Protein AF-A0A8S9Z2E7-F1 (afdb_monomer)

Solvent-accessible surface area (backbone atoms only — not comparable to full-atom values): 45117 Å² total; per-residue (Å²): 118,82,80,65,37,36,34,34,33,36,78,75,43,71,51,60,73,89,58,86,46,42,61,62,36,59,94,83,61,46,84,47,73,77,74,29,52,46,60,40,33,37,34,27,34,61,45,60,46,61,78,75,66,65,77,80,92,87,77,80,98,80,74,84,76,61,49,61,41,34,36,43,35,32,54,26,62,66,43,86,55,47,88,58,34,33,38,43,63,82,49,66,76,87,46,71,71,71,48,76,47,59,59,25,37,30,59,36,46,37,67,44,70,76,45,84,77,75,52,55,101,67,48,56,44,74,76,45,47,37,38,36,37,63,38,54,89,43,35,69,83,46,40,69,49,55,38,24,37,33,42,32,66,43,84,44,84,47,69,46,91,76,84,85,65,103,65,84,45,52,64,51,43,68,44,94,87,48,58,59,56,66,46,72,48,75,76,42,34,45,57,32,84,84,20,65,95,82,15,60,42,44,15,30,45,37,42,44,67,46,63,71,47,91,64,100,58,63,70,50,51,46,46,44,80,40,89,74,37,69,38,36,39,31,41,26,41,31,20,74,33,35,46,23,33,68,21,31,40,43,33,38,43,40,65,37,44,49,74,49,80,43,90,94,47,60,64,51,78,46,82,37,78,93,77,47,25,38,36,35,44,26,55,63,42,77,57,32,50,62,46,60,95,57,50,53,71,45,58,34,45,34,33,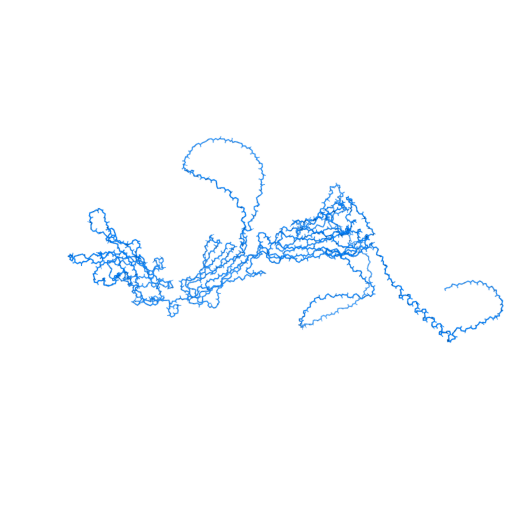47,77,38,60,56,48,91,71,69,59,78,76,82,88,71,81,85,78,85,76,83,86,81,92,79,86,87,86,89,85,88,86,89,90,87,87,82,89,82,83,91,79,90,78,82,85,82,74,85,75,81,76,77,79,80,74,77,80,78,67,58,57,52,67,37,39,37,33,58,44,52,62,39,55,62,76,47,80,71,46,15,48,31,70,49,66,35,36,51,44,35,39,65,38,68,45,68,46,74,72,52,73,90,51,74,47,76,40,79,57,69,77,72,67,92,81,61,70,60,37,77,41,45,63,72,71,48,22,61,77,44,70,50,33,40,34,45,33,24,78,23,60,11,57,48,43,65,38,45,38,38,34,38,37,41,28,26,24,77,86,66,47,51,45,36,44,31,52,54,51,38,36,36,64,51,92,82,78,53,81,62,50,74,43,75,40,62,48,46,32,28,34,85,88,68,47,78,45,40,50,51,48,67,52,66,80,56,46,30,70,50,52,56,44,32,38,50,83,70,80,85,85,73,79,78,91,66,95,72,92,72,87,87,73,92,74,74,73,65,63,72,68,62,65,78,74,75,84,84,82,88,87,86,85,87,87,86,89,86,82,91,84,80,90,82,87,83,87,88,84,89,82,92,73,94,70,83,85,73,80,80,76,81,79,76,93,68,95,81,74,81,75,77,76,72,41,63,46,35,62,92,41,74,30,92,97,54,49,47,39,45,58,45,59,34,40,29,38,35,53,66,46,46,54,74,35,51,36,34,39,48,44,53,33,25,37,34,42,48,48,35,56,76,70,62,56,37,50,38,30,50,33,35,40,37,41,41,46,60,50,69,53,42,93,88,38,64,49,51,78,84,46,75,43,77,65,42,74,50,64,47,37,39,38,40,68,38,51,84,67,83,83,74,73,81,69,75,58,61,64,58,51,50,49,52,52,54,50,50,53,52,50,51,53,50,51,52,49,42,52,75,70,54,72,76,76,76,88,88,85,86,87,80,89,82,90,82,83,90,76,86,87,89,79,92,132

InterPro domains:
  IPR018184 Integrin alpha chain, C-terminal cytoplasmic region, conserved site [PS00242] (723-730)
  IPR032695 Integrin domain superfamily [SSF69179] (198-302)
  IPR032695 Integrin domain superfamily [SSF69179] (426-704)
  IPR048285 Integrin alpha, second immunoglobulin-like domain [PF20805] (195-290)
  IPR048286 Integrin alpha, third immunoglobulin-like domain [PF20806] (428-664)

Organism: NCBI:txid59628

Mean predicted aligned error: 19.11 Å

Radius of gyration: 54.78 Å; Cα contacts (8 Å, |Δi|>4): 1369; chains: 1; bounding box: 90×91×215 Å

Sequence (749 aa):
MRARNTLWFDSPEWDLPTTRTLPWSGPDETPCGSECRFHVRLSVAVHGNRALLQQHHHRQPQHAQSFKLHVIIDLDASMENLVFKRLSGRELTNISHPGLPVNGIMHTVVPVTLTPNELGDTNRLTLLSLALEPQSARVRSFLWKPIVINASLLPVSDTMPNLSGSRSVASWMLHPFLGKRYFLSRPLQFANPACGPDNICRADLRVRMMDISDGPTDNQVVYFRERITQRNLTVGIGNLGENAYAAQLRMTIPHHFSFTLPDDLSCQSRLLPTIQATQILCDLGDPLGHTGSDLRPFVFHLNTAGAFRELDVPLHDQPESAESGNFSNPQITDGVPQSVVLKRFEREPFGLQTQAGQTSVHRDSVIITAEVISGNEDEDLRDNVASITYNLQLTAKIELSSSSLDRTTIDSRNFTVQLYEMQRVHPETLGPEIKHIYLISNNGPSPIEDLWVNISMPMQTEDGEHLVYFLDRVRHQVEDGAQPLMVNKAPEVISAEGHVRGVCLTPEWALNPLRLNAVQRGHLDFSPDTSRRVDGTEDDKNWQKRVKRLTRSVTSRSRVKIANGAHSDPESENGSSKRTAAVRAARSILPGIRKRQQEIVKCGQEFANLGMPICATVKCRIDLLSRGDAVRIVLRGYVWADTFFRHKISDLAIVSEAKSELPTTAFGIPVHGNRTIQPLAISQNFVFHGIQIPLFREIPLWPIILGGVLGAVLLTLIIIGMWRCGFFRRRRWYDNAAPNTVSMIPTDL

Foldseek 3Di:
DQQQFAKAWADKDKDWDPAQAQEACPPVNNPPPCRRKTKIWIKIAMDHDCCLQPDDDDDDPDDQDKDKWKKKKQFFPLDPDLQLRFKFWDDWDQFDDWDGADSRITIGIHTDGRDPVVCPPPNMDIPTMTIMGTDNVNCVVPQQFWGKMKMFIDADQDFDPDDDDDDTGRPHHYDPPDYDGMDIDDTHGHQQPQCPDSSHFAKAKFKDKDWPDDDPDDLQADAAQFPDQKIKIKIFIFIQTAWFAQKKKKKKAALLKDKDFDPVWDKDWDADVVRRIIIIITGPDGTRGGPPPGTDITIMIIGNNSNPVVLPPPDDPDDPDDDDDDDDDDDDDDDDDDDDDDDDDDDDDDDDDPPDDPLPPRDQKDKMKMFMDGSHHYPDRPSRIYMRMHGYAYAWDKAKDWPDDQDADEAADQDADDDAAQAADAQVNQADKDKTKIKIATQDRFKFFFWKKKKKFQAAFPVGHGFWAAEQWEWEDDPPPDDTDTDGQDKFKAFPVRDTQWDKDWDPCRYPVSSYHHYHPDDDPPPPPDDDDDDDDDDPPPPVVVVVPPPDDDDDDDDDDDDDDDDDDDDDDDDDDDDDPDDPDPPDPDPDDPPDPAFEADAPDAGPPRGHGDIIIMMMTRGMHGHRTMIMIMHMIRGRVNSCLVVLHFKYKTKMKMWIFGDCDGSSHGHDDHGGHDMDIDIHIYGYPSRDDPPPPVPPCVVVVVVVVVVVVVVVVVVVVCVVVPVPDDDDDDDDDDDDDDDDDDDDD

Nearest PDB structures (foldseek):
  9deq-assembly1_A  TM=4.791E-01  e=2.564E-28  Homo sapiens
  6avq-assembly1_A  TM=5.050E-01  e=2.858E-27  Homo sapiens
  3fcs-assembly2_C  TM=4.866E-01  e=3.930E-26  Homo sapiens
  7nxd-assembly1_A  TM=5.550E-01  e=3.047E-24  Homo sapiens
  4cak-assembly1_A  TM=3.152E-01  e=2.120E-23  Homo sapiens

Structure (mmCIF, N/CA/C/O backbone):
data_AF-A0A8S9Z2E7-F1
#
_entry.id   AF-A0A8S9Z2E7-F1
#
loop_
_atom_site.group_PDB
_atom_site.id
_atom_site.type_symbol
_atom_site.label_atom_id
_atom_site.label_alt_id
_atom_site.label_comp_id
_atom_site.label_asym_id
_atom_site.label_entity_id
_atom_site.label_seq_id
_atom_site.pdbx_PDB_ins_code
_atom_site.Cartn_x
_atom_site.Cartn_y
_atom_site.Cartn_z
_atom_site.occupancy
_atom_site.B_iso_or_equiv
_atom_site.auth_seq_id
_atom_site.auth_comp_id
_atom_site.auth_asym_id
_atom_site.auth_atom_id
_atom_site.pdbx_PDB_model_num
ATOM 1 N N . MET A 1 1 ? -0.616 -6.088 -73.575 1.00 41.06 1 MET A N 1
ATOM 2 C CA . MET A 1 1 ? 0.473 -5.115 -73.828 1.00 41.06 1 MET A CA 1
ATOM 3 C C . MET A 1 1 ? 1.286 -4.841 -72.562 1.00 41.06 1 MET A C 1
ATOM 5 O O . MET A 1 1 ? 2.425 -5.274 -72.525 1.00 41.06 1 MET A O 1
ATOM 9 N N . ARG A 1 2 ? 0.710 -4.263 -71.491 1.00 47.62 2 ARG A N 1
ATOM 10 C CA . ARG A 1 2 ? 1.418 -3.959 -70.219 1.00 47.62 2 ARG A CA 1
ATOM 11 C C . ARG A 1 2 ? 2.116 -5.148 -69.525 1.00 47.62 2 ARG A C 1
ATOM 13 O O . ARG A 1 2 ? 3.175 -4.955 -68.952 1.00 47.62 2 ARG A O 1
ATOM 20 N N . ALA A 1 3 ? 1.568 -6.363 -69.615 1.00 52.00 3 ALA A N 1
ATOM 21 C CA . ALA A 1 3 ? 2.151 -7.566 -69.000 1.00 52.00 3 ALA A CA 1
ATOM 22 C C . ALA A 1 3 ? 3.362 -8.159 -69.755 1.00 52.00 3 ALA A C 1
ATOM 24 O O . ALA A 1 3 ? 4.002 -9.072 -69.251 1.00 52.00 3 ALA A O 1
ATOM 25 N N . ARG A 1 4 ? 3.673 -7.697 -70.979 1.00 57.44 4 ARG A N 1
ATOM 26 C CA . ARG A 1 4 ? 4.764 -8.291 -71.777 1.00 57.44 4 ARG A CA 1
ATOM 27 C C . ARG A 1 4 ? 6.159 -7.815 -71.357 1.00 57.44 4 ARG A C 1
ATOM 29 O O . ARG A 1 4 ? 7.111 -8.547 -71.607 1.00 57.44 4 ARG A O 1
ATOM 36 N N . ASN A 1 5 ? 6.246 -6.670 -70.670 1.00 66.69 5 ASN A N 1
ATOM 37 C CA . ASN A 1 5 ? 7.500 -6.030 -70.257 1.00 66.69 5 ASN A CA 1
ATOM 38 C C . ASN A 1 5 ? 7.591 -5.861 -68.729 1.00 66.69 5 ASN A C 1
ATOM 40 O O . ASN A 1 5 ? 8.111 -4.861 -68.235 1.00 66.69 5 ASN A O 1
ATOM 44 N N . THR A 1 6 ? 7.021 -6.801 -67.969 1.00 74.56 6 THR A N 1
ATOM 45 C CA . THR A 1 6 ? 7.123 -6.809 -66.505 1.00 74.56 6 THR A CA 1
ATOM 46 C C . THR A 1 6 ? 8.361 -7.569 -66.057 1.00 74.56 6 THR A C 1
ATOM 48 O O . THR A 1 6 ? 8.523 -8.737 -66.419 1.00 74.56 6 THR A O 1
ATOM 51 N N . LEU A 1 7 ? 9.186 -6.921 -65.241 1.00 79.19 7 LEU A N 1
ATOM 52 C CA . LEU A 1 7 ? 10.336 -7.522 -64.572 1.00 79.19 7 LEU A CA 1
ATOM 53 C C . LEU A 1 7 ? 10.084 -7.582 -63.065 1.00 79.19 7 LEU A C 1
ATOM 55 O O . LEU A 1 7 ? 9.416 -6.709 -62.504 1.00 79.19 7 LEU A O 1
ATOM 59 N N . TRP A 1 8 ? 10.630 -8.593 -62.401 1.00 84.62 8 TRP A N 1
ATOM 60 C CA . TRP A 1 8 ? 10.761 -8.603 -60.948 1.00 84.62 8 TRP A CA 1
ATOM 61 C C . TRP A 1 8 ? 12.151 -9.071 -60.540 1.00 84.62 8 TRP A C 1
ATOM 63 O O . TRP A 1 8 ? 12.828 -9.781 -61.284 1.00 84.62 8 TRP A O 1
ATOM 73 N N . PHE A 1 9 ? 12.566 -8.631 -59.358 1.00 86.94 9 PHE A N 1
ATOM 74 C CA . PHE A 1 9 ? 13.891 -8.879 -58.812 1.00 86.94 9 PHE A CA 1
ATOM 75 C C . PHE A 1 9 ? 13.752 -9.585 -57.473 1.00 86.94 9 PHE A C 1
ATOM 77 O O . PHE A 1 9 ? 12.948 -9.166 -56.638 1.00 86.94 9 PHE A O 1
ATOM 84 N N . ASP A 1 10 ? 14.515 -10.641 -57.243 1.00 85.38 10 ASP A N 1
ATOM 85 C CA . ASP A 1 10 ? 14.522 -11.338 -55.961 1.00 85.38 10 ASP A CA 1
ATOM 86 C C . ASP A 1 10 ? 15.918 -11.873 -55.617 1.00 85.38 10 ASP A C 1
ATOM 88 O O . ASP A 1 10 ? 16.915 -11.474 -56.221 1.00 85.38 10 ASP A O 1
ATOM 92 N N . SER A 1 11 ? 15.993 -12.702 -54.572 1.00 87.12 11 SER A N 1
ATOM 93 C CA . SER A 1 11 ? 17.224 -13.386 -54.160 1.00 87.12 11 SER A CA 1
ATOM 94 C C . SER A 1 11 ? 18.446 -12.454 -54.040 1.00 87.12 11 SER A C 1
ATOM 96 O O . SER A 1 11 ? 19.473 -12.708 -54.683 1.00 87.12 11 SER A O 1
ATOM 98 N N . PRO A 1 12 ? 18.347 -11.350 -53.263 1.00 90.31 12 PRO A N 1
ATOM 99 C CA . PRO A 1 12 ? 19.443 -10.402 -53.128 1.00 90.31 12 PRO A CA 1
ATOM 100 C C . PRO A 1 12 ? 20.633 -11.055 -52.438 1.00 90.31 12 PRO A C 1
ATOM 102 O O . PRO A 1 12 ? 20.488 -11.678 -51.388 1.00 90.31 12 PRO A O 1
ATOM 105 N N . GLU A 1 13 ? 21.806 -10.863 -53.016 1.00 90.69 13 GLU A N 1
ATOM 106 C CA . GLU A 1 13 ? 23.077 -11.315 -52.475 1.00 90.69 13 GLU A CA 1
ATOM 107 C C . GLU A 1 13 ? 23.987 -10.104 -52.346 1.00 90.69 13 GLU A C 1
ATOM 109 O O . GLU A 1 13 ? 24.308 -9.429 -53.331 1.00 90.69 13 GLU A O 1
ATOM 114 N N . TRP A 1 14 ? 24.340 -9.818 -51.100 1.00 90.50 14 TRP A N 1
ATOM 115 C CA . TRP A 1 14 ? 25.263 -8.762 -50.741 1.00 90.50 14 TRP A CA 1
ATOM 116 C C . TRP A 1 14 ? 26.643 -9.368 -50.522 1.00 90.50 14 TRP A C 1
ATOM 118 O O . TRP A 1 14 ? 26.839 -10.125 -49.571 1.00 90.50 14 TRP A O 1
ATOM 128 N N . ASP A 1 15 ? 27.589 -8.997 -51.372 1.00 90.94 15 ASP A N 1
ATOM 129 C CA . ASP A 1 15 ? 29.006 -9.236 -51.141 1.00 90.94 15 ASP A CA 1
ATOM 130 C C . ASP A 1 15 ? 29.536 -8.101 -50.256 1.00 90.94 15 ASP A C 1
ATOM 132 O O . ASP A 1 15 ? 29.517 -6.924 -50.639 1.00 90.94 15 ASP A O 1
ATOM 136 N N . LEU A 1 16 ? 29.880 -8.457 -49.020 1.00 90.00 16 LEU A N 1
ATOM 137 C CA . LEU A 1 16 ? 30.222 -7.541 -47.934 1.00 90.00 16 LEU A CA 1
ATOM 138 C C . LEU A 1 16 ? 31.499 -8.026 -47.249 1.00 90.00 16 LEU A C 1
ATOM 140 O O . LEU A 1 16 ? 31.682 -9.241 -47.140 1.00 90.00 16 LEU A O 1
ATOM 144 N N . PRO A 1 17 ? 32.314 -7.122 -46.676 1.00 86.50 17 PRO A N 1
ATOM 145 C CA . PRO A 1 17 ? 33.581 -7.477 -46.036 1.00 86.50 17 PRO A CA 1
ATOM 146 C C . PRO A 1 17 ? 33.430 -8.598 -45.008 1.00 86.50 17 PRO A C 1
ATOM 148 O O . PRO A 1 17 ? 32.601 -8.505 -44.106 1.00 86.50 17 PRO A O 1
ATOM 151 N N . THR A 1 18 ? 34.219 -9.664 -45.126 1.00 81.31 18 THR A N 1
ATOM 152 C CA . THR A 1 18 ? 34.132 -10.854 -44.257 1.00 81.31 18 THR A CA 1
ATOM 153 C C . THR A 1 18 ? 34.613 -10.607 -42.826 1.00 81.31 18 THR A C 1
ATOM 155 O O . THR A 1 18 ? 34.370 -11.436 -41.948 1.00 81.31 18 THR A O 1
ATOM 158 N N . THR A 1 19 ? 35.273 -9.475 -42.571 1.00 81.94 19 THR A N 1
ATOM 159 C CA . THR A 1 19 ? 35.703 -9.063 -41.235 1.00 81.94 19 THR A CA 1
ATOM 160 C C . THR A 1 19 ? 34.502 -8.781 -40.331 1.00 81.94 19 THR A C 1
ATOM 162 O O . THR A 1 19 ? 33.440 -8.343 -40.779 1.00 81.94 19 THR A O 1
ATOM 165 N N . ARG A 1 20 ? 34.668 -9.039 -39.026 1.00 78.06 20 ARG A N 1
ATOM 166 C CA . ARG A 1 20 ? 33.628 -8.751 -38.022 1.00 78.06 20 ARG A CA 1
ATOM 167 C C . ARG A 1 20 ? 33.369 -7.252 -37.879 1.00 78.06 20 ARG A C 1
ATOM 169 O O . ARG A 1 20 ? 32.233 -6.853 -37.648 1.00 78.06 20 ARG A O 1
ATOM 176 N N . THR A 1 21 ? 34.407 -6.443 -38.062 1.00 86.62 21 THR A N 1
ATOM 177 C CA . THR A 1 21 ? 34.354 -4.987 -37.962 1.00 86.62 21 THR A CA 1
ATOM 178 C C . THR A 1 21 ? 34.958 -4.319 -39.196 1.00 86.62 21 THR A C 1
ATOM 180 O O . THR A 1 21 ? 35.784 -4.897 -39.911 1.00 86.62 21 THR A O 1
ATOM 183 N N . LEU A 1 22 ? 34.505 -3.099 -39.469 1.00 87.56 22 LEU A N 1
ATOM 184 C CA . LEU A 1 22 ? 34.991 -2.248 -40.544 1.00 87.56 22 LEU A CA 1
ATOM 185 C C . LEU A 1 22 ? 36.139 -1.360 -40.037 1.00 87.56 22 LEU A C 1
ATOM 187 O O . LEU A 1 22 ? 36.013 -0.766 -38.956 1.00 87.56 22 LEU A O 1
ATOM 191 N N . PRO A 1 23 ? 37.231 -1.229 -40.809 1.00 79.12 23 PRO A N 1
ATOM 192 C CA . PRO A 1 23 ? 38.325 -0.321 -40.485 1.00 79.12 23 PRO A CA 1
ATOM 193 C C . PRO A 1 23 ? 37.883 1.147 -40.604 1.00 79.12 23 PRO A C 1
ATOM 195 O O . PRO A 1 23 ? 37.118 1.517 -41.497 1.00 79.12 23 PRO A O 1
ATOM 198 N N . TRP A 1 24 ? 38.377 1.996 -39.703 1.00 85.69 24 TRP A N 1
ATOM 199 C CA . TRP A 1 24 ? 38.212 3.456 -39.740 1.00 85.69 24 TRP A CA 1
ATOM 200 C C . TRP A 1 24 ? 39.459 4.143 -39.148 1.00 85.69 24 TRP A C 1
ATOM 202 O O . TRP A 1 24 ? 40.319 3.480 -38.577 1.00 85.69 24 TRP A O 1
ATOM 212 N N . SER A 1 25 ? 39.564 5.469 -39.276 1.00 77.06 25 SER A N 1
ATOM 213 C CA . SER A 1 25 ? 40.718 6.305 -38.868 1.00 77.06 25 SER A CA 1
ATOM 214 C C . SER A 1 25 ? 41.104 6.276 -37.384 1.00 77.06 25 SER A C 1
ATOM 216 O O . SER A 1 25 ? 42.057 6.951 -36.989 1.00 77.06 25 SER A O 1
ATOM 218 N N . GLY A 1 26 ? 40.339 5.564 -36.556 1.00 74.06 26 GLY A N 1
ATOM 219 C CA . GLY A 1 26 ? 40.443 5.628 -35.105 1.00 74.06 26 GLY A CA 1
ATOM 220 C C . GLY A 1 26 ? 40.011 6.987 -34.527 1.00 74.06 26 GLY A C 1
ATOM 221 O O . GLY A 1 26 ? 39.706 7.929 -35.271 1.00 74.06 26 GLY A O 1
ATOM 222 N N . PRO A 1 27 ? 39.962 7.098 -33.186 1.00 70.12 27 PRO A N 1
ATOM 223 C CA . PRO A 1 27 ? 39.496 8.294 -32.478 1.00 70.12 27 PRO A CA 1
ATOM 224 C C . PRO A 1 27 ? 40.414 9.514 -32.643 1.00 70.12 27 PRO A C 1
ATOM 226 O O . PRO A 1 27 ? 39.934 10.637 -32.487 1.00 70.12 27 PRO A O 1
ATOM 229 N N . ASP A 1 28 ? 41.683 9.294 -33.002 1.00 71.44 28 ASP A N 1
ATOM 230 C CA . ASP A 1 28 ? 42.703 10.330 -33.223 1.00 71.44 28 ASP A CA 1
ATOM 231 C C . ASP A 1 28 ? 42.661 10.930 -34.643 1.00 71.44 28 ASP A C 1
ATOM 233 O O . ASP A 1 28 ? 43.535 11.706 -35.023 1.00 71.44 28 ASP A O 1
ATOM 237 N N . GLU A 1 29 ? 41.655 10.554 -35.446 1.00 66.50 29 GLU A N 1
ATOM 238 C CA . GLU A 1 29 ? 41.405 11.060 -36.806 1.00 66.50 29 GLU A CA 1
ATOM 239 C C . GLU A 1 29 ? 42.598 10.926 -37.768 1.00 66.50 29 GLU A C 1
ATOM 241 O O . GLU A 1 29 ? 42.704 11.646 -38.764 1.00 66.50 29 GLU A O 1
ATOM 246 N N . THR A 1 30 ? 43.487 9.961 -37.520 1.00 69.19 30 THR A N 1
ATOM 247 C CA . THR A 1 30 ? 44.614 9.709 -38.420 1.00 69.19 30 THR A CA 1
ATOM 248 C C . THR A 1 30 ? 44.101 9.265 -39.794 1.00 69.19 30 THR A C 1
ATOM 250 O O . THR A 1 30 ? 43.249 8.375 -39.881 1.00 69.19 30 THR A O 1
ATOM 253 N N . PRO A 1 31 ? 44.556 9.874 -40.903 1.00 63.00 31 PRO A N 1
ATOM 254 C CA . PRO A 1 31 ? 44.036 9.544 -42.221 1.00 63.00 31 PRO A CA 1
ATOM 255 C C . PRO A 1 31 ? 44.378 8.091 -42.560 1.00 63.00 31 PRO A C 1
ATOM 257 O O . PRO A 1 31 ? 45.523 7.756 -42.841 1.00 63.00 31 PRO A O 1
ATOM 260 N N . CYS A 1 32 ? 43.360 7.232 -42.576 1.00 66.69 32 CYS A N 1
ATOM 261 C CA . CYS A 1 32 ? 43.505 5.791 -42.799 1.00 66.69 32 CYS A CA 1
ATOM 262 C C . CYS A 1 32 ? 43.870 5.405 -44.253 1.00 66.69 32 CYS A C 1
ATOM 264 O O . CYS A 1 32 ? 43.971 4.230 -44.597 1.00 66.69 32 CYS A O 1
ATOM 266 N N . GLY A 1 33 ? 44.071 6.386 -45.139 1.00 68.62 33 GLY A N 1
ATOM 267 C CA . GLY A 1 33 ? 44.481 6.143 -46.522 1.00 68.62 33 GLY A CA 1
ATOM 268 C C . GLY A 1 33 ? 43.553 5.174 -47.269 1.00 68.62 33 GLY A C 1
ATOM 269 O O . GLY A 1 33 ? 42.330 5.243 -47.147 1.00 68.62 33 GLY A O 1
ATOM 270 N N . SER A 1 34 ? 44.138 4.279 -48.068 1.00 68.75 34 SER A N 1
ATOM 271 C CA . SER A 1 34 ? 43.428 3.227 -48.811 1.00 68.75 34 SER A CA 1
ATOM 272 C C . SER A 1 34 ? 42.963 2.048 -47.951 1.00 68.75 34 SER A C 1
ATOM 274 O O . SER A 1 34 ? 42.118 1.288 -48.411 1.00 68.75 34 SER A O 1
ATOM 276 N N . GLU A 1 35 ? 43.475 1.901 -46.728 1.00 72.75 35 GLU A N 1
ATOM 277 C CA . GLU A 1 35 ? 43.239 0.735 -45.860 1.00 72.75 35 GLU A CA 1
ATOM 278 C C . GLU A 1 35 ? 41.824 0.713 -45.257 1.00 72.75 35 GLU A C 1
ATOM 280 O O . GLU A 1 35 ? 41.286 -0.344 -44.946 1.00 72.75 35 GLU A O 1
ATOM 285 N N . CYS A 1 36 ? 41.175 1.876 -45.138 1.00 80.25 36 CYS A N 1
ATOM 286 C CA . CYS A 1 36 ? 39.794 1.979 -44.651 1.00 80.25 36 CYS A CA 1
ATOM 287 C C . CYS A 1 36 ? 38.727 1.872 -45.745 1.00 80.25 36 CYS A C 1
ATOM 289 O O . CYS A 1 36 ? 37.542 2.105 -45.492 1.00 80.25 36 CYS A O 1
ATOM 291 N N . ARG A 1 37 ? 39.136 1.557 -46.976 1.00 84.50 37 ARG A N 1
ATOM 292 C CA . ARG A 1 37 ? 38.213 1.366 -48.091 1.00 84.50 37 ARG A CA 1
ATOM 293 C C . ARG A 1 37 ? 37.710 -0.056 -48.096 1.00 84.50 37 ARG A C 1
ATOM 295 O O . ARG A 1 37 ? 38.487 -1.001 -48.015 1.00 84.50 37 ARG A O 1
ATOM 302 N N . PHE A 1 38 ? 36.408 -0.203 -48.277 1.00 85.94 38 PHE A N 1
ATOM 303 C CA . PHE A 1 38 ? 35.813 -1.514 -48.452 1.00 85.94 38 PHE A CA 1
ATOM 304 C C . PHE A 1 38 ? 34.813 -1.513 -49.601 1.00 85.94 38 PHE A C 1
ATOM 306 O O . PHE A 1 38 ? 34.133 -0.521 -49.876 1.00 85.94 38 PHE A O 1
ATOM 313 N N . HIS A 1 39 ? 34.761 -2.644 -50.298 1.00 86.06 39 HIS A N 1
ATOM 314 C CA . HIS A 1 39 ? 33.897 -2.827 -51.450 1.00 86.06 39 HIS A CA 1
ATOM 315 C C . HIS A 1 39 ? 32.594 -3.501 -51.040 1.00 86.06 39 HIS A C 1
ATOM 317 O O . HIS A 1 39 ? 32.584 -4.433 -50.236 1.00 86.06 39 HIS A O 1
ATOM 323 N N . VAL A 1 40 ? 31.495 -3.012 -51.607 1.00 88.94 40 VAL A N 1
ATOM 324 C CA . VAL A 1 40 ? 30.160 -3.572 -51.419 1.00 88.94 40 VAL A CA 1
ATOM 325 C C . VAL A 1 40 ? 29.520 -3.793 -52.778 1.00 88.94 40 VAL A C 1
ATOM 327 O O . VAL A 1 40 ? 29.467 -2.872 -53.599 1.00 88.94 40 VAL A O 1
ATOM 330 N N . ARG A 1 41 ? 28.993 -4.997 -53.008 1.00 89.06 41 ARG A N 1
ATOM 331 C CA . ARG A 1 41 ? 28.300 -5.349 -54.253 1.00 89.06 41 ARG A CA 1
ATOM 332 C C . ARG A 1 41 ? 26.953 -5.999 -53.957 1.00 89.06 41 ARG A C 1
ATOM 334 O O . ARG A 1 41 ? 26.866 -6.910 -53.144 1.00 89.06 41 ARG A O 1
ATOM 341 N N . LEU A 1 42 ? 25.905 -5.545 -54.645 1.00 89.31 42 LEU A N 1
ATOM 342 C CA . LEU A 1 42 ? 24.582 -6.178 -54.624 1.00 89.31 42 LEU A CA 1
ATOM 343 C C . LEU A 1 42 ? 24.328 -6.841 -55.969 1.00 89.31 42 LEU A C 1
ATOM 345 O O . LEU A 1 42 ? 24.323 -6.171 -57.007 1.00 89.31 42 LEU A O 1
ATOM 349 N N . SER A 1 43 ? 24.050 -8.139 -55.938 1.00 88.44 43 SER A N 1
ATOM 350 C CA . SER A 1 43 ? 23.482 -8.862 -57.070 1.00 88.44 43 SER A CA 1
ATOM 351 C C . SER A 1 43 ? 22.072 -9.350 -56.747 1.00 88.44 43 SER A C 1
ATOM 353 O O . SER A 1 43 ? 21.767 -9.704 -55.609 1.00 88.44 43 SER A O 1
ATOM 355 N N . VAL A 1 44 ? 21.193 -9.353 -57.743 1.00 87.88 44 VAL A N 1
ATOM 356 C CA . VAL A 1 44 ? 19.807 -9.826 -57.628 1.00 87.88 44 VAL A CA 1
ATOM 357 C C . VAL A 1 44 ? 19.493 -10.758 -58.784 1.00 87.88 44 VAL A C 1
ATOM 359 O O . VAL A 1 44 ? 20.016 -10.580 -59.885 1.00 87.88 44 VAL A O 1
ATOM 362 N N . ALA A 1 45 ? 18.620 -11.732 -58.563 1.00 86.00 45 ALA A N 1
ATOM 363 C CA . ALA A 1 45 ? 18.078 -12.516 -59.661 1.00 86.00 45 ALA A CA 1
ATOM 364 C C . ALA A 1 45 ? 17.067 -11.663 -60.438 1.00 86.00 45 ALA A C 1
ATOM 366 O O . ALA A 1 45 ? 16.226 -10.985 -59.839 1.00 86.00 45 ALA A O 1
ATOM 367 N N . VAL A 1 46 ? 17.170 -11.670 -61.767 1.00 81.75 46 VAL A N 1
ATOM 368 C CA . VAL A 1 46 ? 16.242 -10.949 -62.647 1.00 81.75 46 VAL A CA 1
ATOM 369 C C . VAL A 1 46 ? 15.310 -11.940 -63.300 1.00 81.75 46 VAL A C 1
ATOM 371 O O . VAL A 1 46 ? 15.736 -12.881 -63.969 1.00 81.75 46 VAL A O 1
ATOM 374 N N . HIS A 1 47 ? 14.020 -11.677 -63.166 1.00 81.38 47 HIS A N 1
ATOM 375 C CA . HIS A 1 47 ? 12.992 -12.502 -63.756 1.00 81.38 47 HIS A CA 1
ATOM 376 C C . HIS A 1 47 ? 12.060 -11.672 -64.626 1.00 81.38 47 HIS A C 1
ATOM 378 O O . HIS A 1 47 ? 11.744 -10.515 -64.344 1.00 81.38 47 HIS A O 1
ATOM 384 N N . GLY A 1 48 ? 11.609 -12.289 -65.709 1.00 76.44 48 GLY A N 1
ATOM 385 C CA . GLY A 1 48 ? 10.786 -11.639 -66.706 1.00 76.44 48 GLY A CA 1
ATOM 386 C C . GLY A 1 48 ? 10.472 -12.573 -67.857 1.00 76.44 48 GLY A C 1
ATOM 387 O O . GLY A 1 48 ? 10.840 -13.749 -67.869 1.00 76.44 48 GLY A O 1
ATOM 388 N N . ASN A 1 49 ? 9.784 -12.036 -68.855 1.00 70.62 49 ASN A N 1
ATOM 389 C CA . ASN A 1 49 ? 9.512 -12.775 -70.075 1.00 70.62 49 ASN A CA 1
ATOM 390 C C . ASN A 1 49 ? 10.830 -13.114 -70.800 1.00 70.62 49 ASN A C 1
ATOM 392 O O . ASN A 1 49 ? 11.612 -12.215 -71.106 1.00 70.62 49 ASN A O 1
ATOM 396 N N . ARG A 1 50 ? 11.054 -14.393 -71.137 1.00 59.94 50 ARG A N 1
ATOM 397 C CA . ARG A 1 50 ? 12.247 -14.848 -71.879 1.00 59.94 50 ARG A CA 1
ATOM 398 C C . ARG A 1 50 ? 12.429 -14.115 -73.208 1.00 59.94 50 ARG A C 1
ATOM 400 O O . ARG A 1 50 ? 13.557 -13.845 -73.594 1.00 59.94 50 ARG A O 1
ATOM 407 N N . ALA A 1 51 ? 11.333 -13.718 -73.859 1.00 58.31 51 ALA A N 1
ATOM 408 C CA . ALA A 1 51 ? 11.381 -12.930 -75.090 1.00 58.31 51 ALA A CA 1
ATOM 409 C C . ALA A 1 51 ? 11.970 -11.518 -74.898 1.00 58.31 51 ALA A C 1
ATOM 411 O O . ALA A 1 51 ? 12.434 -10.944 -75.869 1.00 58.31 51 ALA A O 1
ATOM 412 N N . LEU A 1 52 ? 11.958 -10.973 -73.675 1.00 61.44 52 LEU A N 1
ATOM 413 C CA . LEU A 1 52 ? 12.596 -9.699 -73.320 1.00 61.44 52 LEU A CA 1
ATOM 414 C C . LEU A 1 52 ? 14.035 -9.900 -72.808 1.00 61.44 52 LEU A C 1
ATOM 416 O O . LEU A 1 52 ? 14.859 -9.005 -72.941 1.00 61.44 52 LEU A O 1
ATOM 420 N N . LEU A 1 53 ? 14.343 -11.076 -72.245 1.00 61.84 53 LEU A N 1
ATOM 421 C CA . LEU A 1 53 ? 15.658 -11.395 -71.677 1.00 61.84 53 LEU A CA 1
ATOM 422 C C . LEU A 1 53 ? 16.651 -12.042 -72.670 1.00 61.84 53 LEU A C 1
ATOM 424 O O . LEU A 1 53 ? 17.850 -11.972 -72.435 1.00 61.84 53 LEU A O 1
ATOM 428 N N . GLN A 1 54 ? 16.187 -12.680 -73.756 1.00 56.84 54 GLN A N 1
ATOM 429 C CA . GLN A 1 54 ? 17.013 -13.523 -74.652 1.00 56.84 54 GLN A CA 1
ATOM 430 C C . GLN A 1 54 ? 16.995 -13.101 -76.136 1.00 56.84 54 GLN A C 1
ATOM 432 O O . GLN A 1 54 ? 17.396 -13.868 -77.015 1.00 56.84 54 GLN A O 1
ATOM 437 N N . GLN A 1 55 ? 16.495 -11.913 -76.476 1.00 50.75 55 GLN A N 1
ATOM 438 C CA . GLN A 1 55 ? 16.265 -11.567 -77.880 1.00 50.75 55 GLN A CA 1
ATOM 439 C C . GLN A 1 55 ? 17.562 -11.165 -78.606 1.00 50.75 55 GLN A C 1
ATOM 441 O O . GLN A 1 55 ? 17.978 -10.023 -78.500 1.00 50.75 55 GLN A O 1
ATOM 446 N N . HIS A 1 56 ? 18.160 -12.076 -79.389 1.00 47.91 56 HIS A N 1
ATOM 447 C CA . HIS A 1 56 ? 18.603 -11.813 -80.774 1.00 47.91 56 HIS A CA 1
ATOM 448 C C . HIS A 1 56 ? 19.158 -13.074 -81.465 1.00 47.91 56 HIS A C 1
ATOM 450 O O . HIS A 1 56 ? 20.281 -13.500 -81.204 1.00 47.91 56 HIS A O 1
ATOM 456 N N . HIS A 1 57 ? 18.425 -13.609 -82.452 1.00 41.16 57 HIS A N 1
ATOM 457 C CA . HIS A 1 57 ? 19.068 -14.435 -83.485 1.00 41.16 57 HIS A CA 1
ATOM 458 C C . HIS A 1 57 ? 18.705 -14.114 -84.938 1.00 41.16 57 HIS A C 1
ATOM 460 O O . HIS A 1 57 ? 19.468 -14.472 -85.825 1.00 41.16 57 HIS A O 1
ATOM 466 N N . HIS A 1 58 ? 17.659 -13.335 -85.236 1.00 42.28 58 HIS A N 1
ATOM 467 C CA . HIS A 1 58 ? 17.347 -12.992 -86.632 1.00 42.28 58 HIS A CA 1
ATOM 468 C C . HIS A 1 58 ? 16.867 -11.550 -86.810 1.00 42.28 58 HIS A C 1
ATOM 470 O O . HIS A 1 58 ? 15.669 -11.287 -86.831 1.00 42.28 58 HIS A O 1
ATOM 476 N N . ARG A 1 59 ? 17.831 -10.628 -86.941 1.00 37.78 59 ARG A N 1
ATOM 477 C CA . ARG A 1 59 ? 17.848 -9.429 -87.813 1.00 37.78 59 ARG A CA 1
ATOM 478 C C . ARG A 1 59 ? 18.825 -8.396 -87.244 1.00 37.78 59 ARG A C 1
ATOM 480 O O . ARG A 1 59 ? 18.644 -7.964 -86.118 1.00 37.78 59 ARG A O 1
ATOM 487 N N . GLN A 1 60 ? 19.812 -8.044 -88.073 1.00 35.75 60 GLN A N 1
ATOM 488 C CA . GLN A 1 60 ? 20.645 -6.829 -88.106 1.00 35.75 60 GLN A CA 1
ATOM 489 C C . GLN A 1 60 ? 21.255 -6.280 -86.786 1.00 35.75 60 GLN A C 1
ATOM 491 O O . GLN A 1 60 ? 20.534 -5.957 -85.846 1.00 35.75 60 GLN A O 1
ATOM 496 N N . PRO A 1 61 ? 22.587 -6.076 -86.722 1.00 44.75 61 PRO A N 1
ATOM 497 C CA . PRO A 1 61 ? 23.296 -5.761 -85.486 1.00 44.75 61 PRO A CA 1
ATOM 498 C C . PRO A 1 61 ? 23.341 -4.251 -85.238 1.00 44.75 61 PRO A C 1
ATOM 500 O O . PRO A 1 61 ? 24.386 -3.646 -85.458 1.00 44.75 61 PRO A O 1
ATOM 503 N N . GLN A 1 62 ? 22.241 -3.610 -84.820 1.00 39.84 62 GLN A N 1
ATOM 504 C CA . GLN A 1 62 ? 22.345 -2.187 -84.456 1.00 39.84 62 GLN A CA 1
ATOM 505 C C . GLN A 1 62 ? 21.774 -1.731 -83.117 1.00 39.84 62 GLN A C 1
ATOM 507 O O . GLN A 1 62 ? 22.284 -0.724 -82.644 1.00 39.84 62 GLN A O 1
ATOM 512 N N . HIS A 1 63 ? 20.836 -2.393 -82.435 1.00 44.97 63 HIS A N 1
ATOM 513 C CA . HIS A 1 63 ? 20.336 -1.870 -81.147 1.00 44.97 63 HIS A CA 1
ATOM 514 C C . HIS A 1 63 ? 20.198 -2.979 -80.094 1.00 44.97 63 HIS A C 1
ATOM 516 O O . HIS A 1 63 ? 19.170 -3.647 -80.024 1.00 44.97 63 HIS A O 1
ATOM 522 N N . ALA A 1 64 ? 21.215 -3.149 -79.242 1.00 47.09 64 ALA A N 1
ATOM 523 C CA . ALA A 1 64 ? 21.029 -3.825 -77.960 1.00 47.09 64 ALA A CA 1
ATOM 524 C C . ALA A 1 64 ? 20.004 -3.015 -77.147 1.00 47.09 64 ALA A C 1
ATOM 526 O O . ALA A 1 64 ? 20.225 -1.830 -76.893 1.00 47.09 64 ALA A O 1
ATOM 527 N N . GLN A 1 65 ? 18.863 -3.609 -76.784 1.00 53.34 65 GLN A N 1
ATOM 528 C CA . GLN A 1 65 ? 17.882 -2.926 -75.938 1.00 53.34 65 GLN A CA 1
ATOM 529 C C . GLN A 1 65 ? 18.448 -2.814 -74.520 1.00 53.34 65 GLN A C 1
ATOM 531 O O . GLN A 1 65 ? 18.421 -3.775 -73.755 1.00 53.34 65 GLN A O 1
ATOM 536 N N . SER A 1 66 ? 18.979 -1.641 -74.181 1.00 61.00 66 SER A N 1
ATOM 537 C CA . SER A 1 66 ? 19.311 -1.284 -72.808 1.00 61.00 66 SER A CA 1
ATOM 538 C C . SER A 1 66 ? 18.097 -0.641 -72.143 1.00 61.00 66 SER A C 1
ATOM 540 O O . SER A 1 66 ? 17.444 0.231 -72.720 1.00 61.00 66 SER A O 1
ATOM 542 N N . PHE A 1 67 ? 17.767 -1.075 -70.929 1.00 67.75 67 PHE A N 1
ATOM 543 C CA . PHE A 1 67 ? 16.792 -0.380 -70.090 1.00 67.75 67 PHE A CA 1
ATOM 544 C C . PHE A 1 67 ? 17.483 0.188 -68.859 1.00 67.75 67 PHE A C 1
ATOM 546 O O . PHE A 1 67 ? 18.472 -0.356 -68.374 1.00 67.75 67 PHE A O 1
ATOM 553 N N . LYS A 1 68 ? 16.977 1.315 -68.364 1.00 72.44 68 LYS A N 1
ATOM 554 C CA . LYS A 1 68 ? 17.546 2.013 -67.214 1.00 72.44 68 LYS A CA 1
ATOM 555 C C . LYS A 1 68 ? 16.780 1.656 -65.945 1.00 72.44 68 LYS A C 1
ATOM 557 O O . LYS A 1 68 ? 15.550 1.721 -65.922 1.00 72.44 68 LYS A O 1
ATOM 562 N N . LEU A 1 69 ? 17.510 1.304 -64.890 1.00 76.62 69 LEU A N 1
ATOM 563 C CA . LEU A 1 69 ? 16.987 1.131 -63.534 1.00 76.62 69 LEU A CA 1
ATOM 564 C C . LEU A 1 69 ? 17.380 2.341 -62.691 1.00 76.62 69 LEU A C 1
ATOM 566 O O . LEU A 1 69 ? 18.562 2.657 -62.610 1.00 76.62 69 LEU A O 1
ATOM 570 N N . HIS A 1 70 ? 16.419 3.000 -62.042 1.00 80.81 70 HIS A N 1
ATOM 571 C CA . HIS A 1 70 ? 16.734 4.027 -61.054 1.00 80.81 70 HIS A CA 1
ATOM 572 C C . HIS A 1 70 ? 16.833 3.362 -59.687 1.00 80.81 70 HIS A C 1
ATOM 574 O O . HIS A 1 70 ? 15.877 2.756 -59.204 1.00 80.81 70 HIS A O 1
ATOM 580 N N . VAL A 1 71 ? 18.009 3.446 -59.083 1.00 83.62 71 VAL A N 1
ATOM 581 C CA . VAL A 1 71 ? 18.309 2.852 -57.785 1.00 83.62 71 VAL A CA 1
ATOM 582 C C . VAL A 1 71 ? 18.591 3.989 -56.812 1.00 83.62 71 VAL A C 1
ATOM 584 O O . VAL A 1 71 ? 19.461 4.823 -57.064 1.00 83.62 71 VAL A O 1
ATOM 587 N N . ILE A 1 72 ? 17.850 4.030 -55.706 1.00 86.81 72 ILE A N 1
ATOM 588 C CA . ILE A 1 72 ? 18.157 4.905 -54.572 1.00 86.81 72 ILE A CA 1
ATOM 589 C C . ILE A 1 72 ? 18.872 4.062 -53.531 1.00 86.81 72 ILE A C 1
ATOM 591 O O . ILE A 1 72 ? 18.327 3.064 -53.055 1.00 86.81 72 ILE A O 1
ATOM 595 N N . ILE A 1 73 ? 20.083 4.474 -53.185 1.00 87.56 73 ILE A N 1
ATOM 596 C CA . ILE A 1 73 ? 20.947 3.771 -52.247 1.00 87.56 73 ILE A CA 1
ATOM 597 C C . ILE A 1 73 ? 21.128 4.650 -51.018 1.00 87.56 73 ILE A C 1
ATOM 599 O O . ILE A 1 73 ? 21.662 5.754 -51.100 1.00 87.56 73 ILE A O 1
ATOM 603 N N . ASP A 1 74 ? 20.690 4.136 -49.881 1.00 90.19 74 ASP A N 1
ATOM 604 C CA . ASP A 1 74 ? 20.991 4.664 -48.566 1.00 90.19 74 ASP A CA 1
ATOM 605 C C . ASP A 1 74 ? 22.197 3.912 -47.995 1.00 90.19 74 ASP A C 1
ATOM 607 O O . ASP A 1 74 ? 22.115 2.715 -47.710 1.00 90.19 74 ASP A O 1
ATOM 611 N N . LEU A 1 75 ? 23.324 4.611 -47.860 1.00 89.12 75 LEU A N 1
ATOM 612 C CA . LEU A 1 75 ? 24.574 4.030 -47.375 1.00 89.12 75 LEU A CA 1
ATOM 613 C C . LEU A 1 75 ? 24.565 3.766 -45.861 1.00 89.12 75 LEU A C 1
ATOM 615 O O . LEU A 1 75 ? 25.411 3.016 -45.389 1.00 89.12 75 LEU A O 1
ATOM 619 N N . ASP A 1 76 ? 23.641 4.354 -45.098 1.00 90.69 76 ASP A N 1
ATOM 620 C CA . ASP A 1 76 ? 23.495 4.110 -43.659 1.00 90.69 76 ASP A CA 1
ATOM 621 C C . ASP A 1 76 ? 22.036 4.322 -43.232 1.00 90.69 76 ASP A C 1
ATOM 623 O O . ASP A 1 76 ? 21.666 5.343 -42.647 1.00 90.69 76 ASP A O 1
ATOM 627 N N . ALA A 1 77 ? 21.202 3.326 -43.527 1.00 90.31 77 ALA A N 1
ATOM 628 C CA . ALA A 1 77 ? 19.773 3.313 -43.234 1.00 90.31 77 ALA A CA 1
ATOM 629 C C . ALA A 1 77 ? 19.462 3.214 -41.730 1.00 90.31 77 ALA A C 1
ATOM 631 O O . ALA A 1 77 ? 18.316 3.394 -41.328 1.00 90.31 77 ALA A O 1
ATOM 632 N N . SER A 1 78 ? 20.467 2.939 -40.889 1.00 88.00 78 SER A N 1
ATOM 633 C CA . SER A 1 78 ? 20.315 2.985 -39.429 1.00 88.00 78 SER A CA 1
ATOM 634 C C . SER A 1 78 ? 20.172 4.421 -38.905 1.00 88.00 78 SER A C 1
ATOM 636 O O . SER A 1 78 ? 19.665 4.635 -37.801 1.00 88.00 78 SER A O 1
ATOM 638 N N . MET A 1 79 ? 20.616 5.415 -39.681 1.00 88.81 79 MET A N 1
ATOM 639 C CA . MET A 1 79 ? 20.619 6.828 -39.318 1.00 88.81 79 MET A CA 1
ATOM 640 C C . MET A 1 79 ? 19.532 7.580 -40.087 1.00 88.81 79 MET A C 1
ATOM 642 O O . MET A 1 79 ? 19.673 7.863 -41.276 1.00 88.81 79 MET A O 1
ATOM 646 N N . GLU A 1 80 ? 18.461 7.958 -39.386 1.00 84.44 80 GLU A N 1
ATOM 647 C CA . GLU A 1 80 ? 17.352 8.715 -39.982 1.00 84.44 80 GLU A CA 1
ATOM 648 C C . GLU A 1 80 ? 17.782 10.121 -40.418 1.00 84.44 80 GLU A C 1
ATOM 650 O O . GLU A 1 80 ? 17.406 10.603 -41.488 1.00 84.44 80 GLU A O 1
ATOM 655 N N . ASN A 1 81 ? 18.611 10.786 -39.608 1.00 84.25 81 ASN A N 1
ATOM 656 C CA . ASN A 1 81 ? 19.104 12.117 -39.927 1.00 84.25 81 ASN A CA 1
ATOM 657 C C . ASN A 1 81 ? 20.277 12.042 -40.917 1.00 84.25 81 ASN A C 1
ATOM 659 O O . ASN A 1 81 ? 21.349 11.512 -40.613 1.00 84.25 81 ASN A O 1
ATOM 663 N N . LEU A 1 82 ? 20.079 12.646 -42.091 1.00 83.81 82 LEU A N 1
ATOM 664 C CA . LEU A 1 82 ? 21.023 12.644 -43.211 1.00 83.81 82 LEU A CA 1
ATOM 665 C C . LEU A 1 82 ? 22.397 13.244 -42.856 1.00 83.81 82 LEU A C 1
ATOM 667 O O . LEU A 1 82 ? 23.413 12.855 -43.432 1.00 83.81 82 LEU A O 1
ATOM 671 N N . VAL A 1 83 ? 22.448 14.175 -41.899 1.00 83.19 83 VAL A N 1
ATOM 672 C CA . VAL A 1 83 ? 23.693 14.846 -41.481 1.00 83.19 83 VAL A CA 1
ATOM 673 C C . VAL A 1 83 ? 24.635 13.891 -40.746 1.00 83.19 83 VAL A C 1
ATOM 675 O O . VAL A 1 83 ? 25.848 14.067 -40.804 1.00 83.19 83 VAL A O 1
ATOM 678 N N . PHE A 1 84 ? 24.101 12.851 -40.104 1.00 85.75 84 PHE A N 1
ATOM 679 C CA . PHE A 1 84 ? 24.887 11.911 -39.305 1.00 85.75 84 PHE A CA 1
ATOM 680 C C . PHE A 1 84 ? 25.236 10.618 -40.044 1.00 85.75 84 PHE A C 1
ATOM 682 O O . PHE A 1 84 ? 25.806 9.712 -39.441 1.00 85.75 84 PHE A O 1
ATOM 689 N N . LYS A 1 85 ? 24.940 10.516 -41.348 1.00 88.56 85 LYS A N 1
ATOM 690 C CA . LYS A 1 85 ? 25.341 9.342 -42.133 1.00 88.56 85 LYS A CA 1
ATOM 691 C C . LYS A 1 85 ? 26.855 9.224 -42.186 1.00 88.56 85 LYS A C 1
ATOM 693 O O . LYS A 1 85 ? 27.555 10.197 -42.481 1.00 88.56 85 LYS A O 1
ATOM 698 N N . ARG A 1 86 ? 27.332 8.015 -41.892 1.00 89.75 86 ARG A N 1
ATOM 699 C CA . ARG A 1 86 ? 28.739 7.726 -41.587 1.00 89.75 86 ARG A CA 1
ATOM 700 C C . ARG A 1 86 ? 29.572 7.284 -42.782 1.00 89.75 86 ARG A C 1
ATOM 702 O O . ARG A 1 86 ? 30.792 7.235 -42.673 1.00 89.75 86 ARG A O 1
ATOM 709 N N . LEU A 1 87 ? 28.939 6.958 -43.904 1.00 88.06 87 LEU A N 1
ATOM 710 C CA . LEU A 1 87 ? 29.604 6.432 -45.093 1.00 88.06 87 LEU A CA 1
ATOM 711 C C . LEU A 1 87 ? 29.499 7.400 -46.274 1.00 88.06 87 LEU A C 1
ATOM 713 O O . LEU A 1 87 ? 28.463 8.028 -46.500 1.00 88.06 87 LEU A O 1
ATOM 717 N N . SER A 1 88 ? 30.575 7.482 -47.054 1.00 83.50 88 SER A N 1
ATOM 718 C CA . SER A 1 88 ? 30.620 8.140 -48.364 1.00 83.50 88 SER A CA 1
ATOM 719 C C . SER A 1 88 ? 31.048 7.152 -49.444 1.00 83.50 88 SER A C 1
ATOM 721 O O . SER A 1 88 ? 31.991 6.392 -49.250 1.00 83.50 88 SER A O 1
ATOM 723 N N . GLY A 1 89 ? 30.368 7.179 -50.590 1.00 75.88 89 GLY A N 1
ATOM 724 C CA . GLY A 1 89 ? 30.765 6.434 -51.789 1.00 75.88 89 GLY A CA 1
ATOM 725 C C . GLY A 1 89 ? 31.625 7.292 -52.718 1.00 75.88 89 GLY A C 1
ATOM 726 O O . GLY A 1 89 ? 31.362 8.487 -52.857 1.00 75.88 89 GLY A O 1
ATOM 727 N N . ARG A 1 90 ? 32.649 6.702 -53.345 1.00 63.38 90 ARG A N 1
ATOM 728 C CA . ARG A 1 90 ? 33.627 7.465 -54.147 1.00 63.38 90 ARG A CA 1
ATOM 729 C C . ARG A 1 90 ? 33.807 6.976 -55.583 1.00 63.38 90 ARG A C 1
ATOM 731 O O . ARG A 1 90 ? 33.975 7.800 -56.475 1.00 63.38 90 ARG A O 1
ATOM 738 N N . GLU A 1 91 ? 33.741 5.668 -55.819 1.00 59.31 91 GLU A N 1
ATOM 739 C CA . GLU A 1 91 ? 34.035 5.075 -57.127 1.00 59.31 91 GLU A CA 1
ATOM 740 C C . GLU A 1 91 ? 32.968 4.041 -57.508 1.00 59.31 91 GLU A C 1
ATOM 742 O O . GLU A 1 91 ? 32.667 3.128 -56.733 1.00 59.31 91 GLU A O 1
ATOM 747 N N . LEU A 1 92 ? 32.370 4.228 -58.690 1.00 55.75 92 LEU A N 1
ATOM 748 C CA . LEU A 1 92 ? 31.382 3.330 -59.285 1.00 55.75 92 LEU A CA 1
ATOM 749 C C . LEU A 1 92 ? 31.919 2.823 -60.619 1.00 55.75 92 LEU A C 1
ATOM 751 O O . LEU A 1 92 ? 31.979 3.567 -61.597 1.00 55.75 92 LEU A O 1
ATOM 755 N N . THR A 1 93 ? 32.282 1.549 -60.675 1.00 53.47 93 THR A N 1
ATOM 756 C CA . THR A 1 93 ? 32.561 0.873 -61.942 1.00 53.47 93 THR A CA 1
ATOM 757 C C . THR A 1 93 ? 31.237 0.356 -62.526 1.00 53.47 93 THR A C 1
ATOM 759 O O . THR A 1 93 ? 30.411 -0.204 -61.809 1.00 53.47 93 THR A O 1
ATOM 762 N N . ASN A 1 94 ? 31.015 0.583 -63.829 1.00 51.22 94 ASN A N 1
ATOM 763 C CA . ASN A 1 94 ? 29.816 0.216 -64.614 1.00 51.22 94 ASN A CA 1
ATOM 764 C C . ASN A 1 94 ? 28.521 1.032 -64.418 1.00 51.22 94 ASN A C 1
ATOM 766 O O . ASN A 1 94 ? 27.432 0.505 -64.647 1.00 51.22 94 ASN A O 1
ATOM 770 N N . ILE A 1 95 ? 28.587 2.323 -64.068 1.00 52.25 95 ILE A N 1
ATOM 771 C CA . ILE A 1 95 ? 27.386 3.179 -64.053 1.00 52.25 95 ILE A CA 1
ATOM 772 C C . ILE A 1 95 ? 27.613 4.485 -64.823 1.00 52.25 95 ILE A C 1
ATOM 774 O O . ILE A 1 95 ? 28.544 5.241 -64.556 1.00 52.25 95 ILE A O 1
ATOM 778 N N . SER A 1 96 ? 26.745 4.757 -65.802 1.00 44.72 96 SER A N 1
ATOM 779 C CA . SER A 1 96 ? 26.736 6.009 -66.558 1.00 44.72 96 SER A CA 1
ATOM 780 C C . SER A 1 96 ? 26.229 7.154 -65.675 1.00 44.72 96 SER A C 1
ATOM 782 O O . SER A 1 96 ? 25.039 7.215 -65.382 1.00 44.72 96 SER A O 1
ATOM 784 N N . HIS A 1 97 ? 27.136 8.061 -65.299 1.00 49.56 97 HIS A N 1
ATOM 785 C CA . HIS A 1 97 ? 26.888 9.267 -64.488 1.00 49.56 97 HIS A CA 1
ATOM 786 C C . HIS A 1 97 ? 26.481 8.957 -63.038 1.00 49.56 97 HIS A C 1
ATOM 788 O O . HIS A 1 97 ? 25.318 9.121 -62.666 1.00 49.56 97 HIS A O 1
ATOM 794 N N . PRO A 1 98 ? 27.431 8.530 -62.189 1.00 51.94 98 PRO A N 1
ATOM 795 C CA . PRO A 1 98 ? 27.179 8.451 -60.761 1.00 51.94 98 PRO A CA 1
ATOM 796 C C . PRO A 1 98 ? 26.939 9.864 -60.218 1.00 51.94 98 PRO A C 1
ATOM 798 O O . PRO A 1 98 ? 27.833 10.710 -60.252 1.00 51.94 98 PRO A O 1
ATOM 801 N N . GLY A 1 99 ? 25.733 10.145 -59.722 1.00 53.62 99 GLY A N 1
ATOM 802 C CA . GLY A 1 99 ? 25.547 11.300 -58.850 1.00 53.62 99 GLY A CA 1
ATOM 803 C C . GLY A 1 99 ? 26.459 11.125 -57.636 1.00 53.62 99 GLY A C 1
ATOM 804 O O . GLY A 1 99 ? 26.460 10.050 -57.034 1.00 53.62 99 GLY A O 1
ATOM 805 N N . LEU A 1 100 ? 27.260 12.139 -57.287 1.00 57.59 100 LEU A N 1
ATOM 806 C CA . LEU A 1 100 ? 28.013 12.096 -56.032 1.00 57.59 100 LEU A CA 1
ATOM 807 C C . LEU A 1 100 ? 27.024 11.882 -54.874 1.00 57.59 100 LEU A C 1
ATOM 809 O O . LEU A 1 100 ? 25.972 12.528 -54.863 1.00 57.59 100 LEU A O 1
ATOM 813 N N . PRO A 1 101 ? 27.322 10.998 -53.907 1.00 61.38 101 PRO A N 1
ATOM 814 C CA . PRO A 1 101 ? 26.442 10.798 -52.767 1.00 61.38 101 PRO A CA 1
ATOM 815 C C . PRO A 1 101 ? 26.335 12.101 -51.972 1.00 61.38 101 PRO A C 1
ATOM 817 O O . PRO A 1 101 ? 27.318 12.582 -51.408 1.00 61.38 101 PRO A O 1
ATOM 820 N N . VAL A 1 102 ? 25.132 12.670 -51.911 1.00 63.59 102 VAL A N 1
ATOM 821 C CA . VAL A 1 102 ? 24.835 13.852 -51.096 1.00 63.59 102 VAL A CA 1
ATOM 822 C C . VAL A 1 102 ? 24.297 13.347 -49.764 1.00 63.59 102 VAL A C 1
ATOM 824 O O . VAL A 1 102 ? 23.254 12.700 -49.712 1.00 63.59 102 VAL A O 1
ATOM 827 N N . ASN A 1 103 ? 25.020 13.615 -48.676 1.00 68.38 103 ASN A N 1
ATOM 828 C CA . ASN A 1 103 ? 24.626 13.233 -47.314 1.00 68.38 103 ASN A CA 1
ATOM 829 C C . ASN A 1 103 ? 24.307 11.732 -47.144 1.00 68.38 103 ASN A C 1
ATOM 831 O O . ASN A 1 103 ? 23.333 11.373 -46.490 1.00 68.38 103 ASN A O 1
ATOM 835 N N . GLY A 1 104 ? 25.113 10.850 -47.750 1.00 72.81 104 GLY A N 1
ATOM 836 C CA . GLY A 1 104 ? 24.995 9.392 -47.593 1.00 72.81 104 GLY A CA 1
ATOM 837 C C . GLY A 1 104 ? 23.820 8.742 -48.338 1.00 72.81 104 GLY A C 1
ATOM 838 O O . GLY A 1 104 ? 23.602 7.543 -48.185 1.00 72.81 104 GLY A O 1
ATOM 839 N N . ILE A 1 105 ? 23.083 9.504 -49.153 1.00 83.31 105 ILE A N 1
ATOM 840 C CA . ILE A 1 105 ? 22.104 8.977 -50.109 1.00 83.31 105 ILE A CA 1
ATOM 841 C C . ILE A 1 105 ? 22.642 9.180 -51.521 1.00 83.31 105 ILE A C 1
ATOM 843 O O . ILE A 1 105 ? 23.172 10.239 -51.863 1.00 83.31 105 ILE A O 1
ATOM 847 N N . MET A 1 106 ? 22.489 8.157 -52.353 1.00 77.38 106 MET A N 1
ATOM 848 C CA . MET A 1 106 ? 22.921 8.176 -53.738 1.00 77.38 106 MET A CA 1
ATOM 849 C C . MET A 1 106 ? 21.771 7.804 -54.665 1.00 77.38 106 MET A C 1
ATOM 851 O O . MET A 1 106 ? 21.141 6.758 -54.517 1.00 77.38 106 MET A O 1
ATOM 855 N N . HIS A 1 107 ? 21.534 8.665 -55.648 1.00 79.50 107 HIS A N 1
ATOM 856 C CA . HIS A 1 107 ? 20.617 8.415 -56.750 1.00 79.50 107 HIS A CA 1
ATOM 857 C C . HIS A 1 107 ? 21.435 7.996 -57.957 1.00 79.50 107 HIS A C 1
ATOM 859 O O . HIS A 1 107 ? 22.315 8.736 -58.400 1.00 79.50 107 HIS A O 1
ATOM 865 N N . THR A 1 108 ? 21.168 6.804 -58.476 1.00 73.25 108 THR A N 1
ATOM 866 C CA . THR A 1 108 ? 21.940 6.274 -59.592 1.00 73.25 108 THR A CA 1
ATOM 867 C C . THR A 1 108 ? 21.046 5.613 -60.626 1.00 73.25 108 THR A C 1
ATOM 869 O O . THR A 1 108 ? 20.014 5.024 -60.298 1.00 73.25 108 THR A O 1
ATOM 872 N N . VAL A 1 109 ? 21.422 5.750 -61.896 1.00 74.12 109 VAL A N 1
ATOM 873 C CA . VAL A 1 109 ? 20.713 5.145 -63.020 1.00 74.12 109 VAL A CA 1
ATOM 874 C C . VAL A 1 109 ? 21.612 4.079 -63.624 1.00 74.12 109 VAL A C 1
ATOM 876 O O . VAL A 1 109 ? 22.621 4.390 -64.249 1.00 74.12 109 VAL A O 1
ATOM 879 N N . VAL A 1 110 ? 21.245 2.818 -63.428 1.00 72.12 110 VAL A N 1
ATOM 880 C CA . VAL A 1 110 ? 22.017 1.662 -63.883 1.00 72.12 110 VAL A CA 1
ATOM 881 C C . VAL A 1 110 ? 21.509 1.259 -65.268 1.00 72.12 110 VAL A C 1
ATOM 883 O O . VAL A 1 110 ? 20.356 0.823 -65.380 1.00 72.12 110 VAL A O 1
ATOM 886 N N . PRO A 1 111 ? 22.309 1.427 -66.337 1.00 68.31 111 PRO A N 1
ATOM 887 C CA . PRO A 1 111 ? 21.962 0.883 -67.640 1.00 68.31 111 PRO A CA 1
ATOM 888 C C . PRO A 1 111 ? 22.130 -0.638 -67.598 1.00 68.31 111 PRO A C 1
ATOM 890 O O . PRO A 1 111 ? 23.210 -1.147 -67.319 1.00 68.31 111 PRO A O 1
ATOM 893 N N . VAL A 1 112 ? 21.060 -1.371 -67.883 1.00 68.69 112 VAL A N 1
ATOM 894 C CA . VAL A 1 112 ? 21.091 -2.830 -67.974 1.00 68.69 112 VAL A CA 1
ATOM 895 C C . VAL A 1 112 ? 21.175 -3.217 -69.442 1.00 68.69 112 VAL A C 1
ATOM 897 O O . VAL A 1 112 ? 20.204 -3.067 -70.184 1.00 68.69 112 VAL A O 1
ATOM 900 N N . THR A 1 113 ? 22.340 -3.702 -69.868 1.00 61.00 113 THR A N 1
ATOM 901 C CA . THR A 1 113 ? 22.541 -4.343 -71.172 1.00 61.00 113 THR A CA 1
ATOM 902 C C . THR A 1 113 ? 22.482 -5.851 -70.989 1.00 61.00 113 THR A C 1
ATOM 904 O O . THR A 1 113 ? 23.367 -6.448 -70.392 1.00 61.00 113 THR A O 1
ATOM 907 N N . LEU A 1 114 ? 21.423 -6.485 -71.484 1.00 59.25 114 LEU A N 1
ATOM 908 C CA . LEU A 1 114 ? 21.295 -7.940 -71.436 1.00 59.25 114 LEU A CA 1
ATOM 909 C C . LEU A 1 114 ? 22.049 -8.541 -72.627 1.00 59.25 114 LEU A C 1
ATOM 911 O O . LEU A 1 114 ? 21.470 -8.736 -73.696 1.00 59.25 114 LEU A O 1
ATOM 915 N N . THR A 1 115 ? 23.354 -8.781 -72.482 1.00 55.28 115 THR A N 1
ATOM 916 C CA . THR A 1 115 ? 24.117 -9.527 -73.492 1.00 55.28 115 THR A CA 1
ATOM 917 C C . THR A 1 115 ? 24.068 -11.036 -73.194 1.00 55.28 115 THR A C 1
ATOM 919 O O . THR A 1 115 ? 24.101 -11.426 -72.025 1.00 55.28 115 THR A O 1
ATOM 922 N N . PRO A 1 116 ? 24.017 -11.920 -74.215 1.00 51.88 116 PRO A N 1
ATOM 923 C CA . PRO A 1 116 ? 24.002 -13.374 -74.006 1.00 51.88 116 PRO A CA 1
ATOM 924 C C . PRO A 1 116 ? 25.221 -13.915 -73.239 1.00 51.88 116 PRO A C 1
ATOM 926 O O . PRO A 1 116 ? 25.133 -14.989 -72.655 1.00 51.88 116 PRO A O 1
ATOM 929 N N . ASN A 1 117 ? 26.339 -13.175 -73.234 1.00 48.03 117 ASN A N 1
ATOM 930 C CA . ASN A 1 117 ? 27.587 -13.560 -72.567 1.00 48.03 117 ASN A CA 1
ATOM 931 C C . ASN A 1 117 ? 27.702 -13.055 -71.114 1.00 48.03 117 ASN A C 1
ATOM 933 O O . ASN A 1 117 ? 28.420 -13.673 -70.335 1.00 48.03 117 ASN A O 1
ATOM 937 N N . GLU A 1 118 ? 27.025 -11.966 -70.724 1.00 48.56 118 GLU A N 1
ATOM 938 C CA . GLU A 1 118 ? 27.025 -11.472 -69.330 1.00 48.56 118 GLU A CA 1
ATOM 939 C C . GLU A 1 118 ? 25.977 -12.180 -68.458 1.00 48.56 118 GLU A C 1
ATOM 941 O O . GLU A 1 118 ? 26.145 -12.283 -67.245 1.00 48.56 118 GLU A O 1
ATOM 946 N N . LEU A 1 119 ? 24.922 -12.723 -69.076 1.00 53.47 119 LEU A N 1
ATOM 947 C CA . LEU A 1 119 ? 23.881 -13.517 -68.421 1.00 53.47 119 LEU A CA 1
ATOM 948 C C . LEU A 1 119 ? 24.199 -15.030 -68.468 1.00 53.47 119 LEU A C 1
ATOM 950 O O . LEU A 1 119 ? 23.326 -15.842 -68.763 1.00 53.47 119 LEU A O 1
ATOM 954 N N . GLY A 1 120 ? 25.454 -15.426 -68.233 1.00 52.69 120 GLY A N 1
ATOM 955 C CA . GLY A 1 120 ? 25.832 -16.845 -68.152 1.00 52.69 120 GLY A CA 1
ATOM 956 C C . GLY A 1 120 ? 25.197 -17.537 -66.938 1.00 52.69 120 GLY A C 1
ATOM 957 O O . GLY A 1 120 ? 25.201 -16.941 -65.863 1.00 52.69 120 GLY A O 1
ATOM 958 N N . ASP A 1 121 ? 24.649 -18.750 -67.135 1.00 49.81 121 ASP A N 1
ATOM 959 C CA . ASP A 1 121 ? 24.085 -19.795 -66.232 1.00 49.81 121 ASP A CA 1
ATOM 960 C C . ASP A 1 121 ? 23.313 -19.426 -64.936 1.00 49.81 121 ASP A C 1
ATOM 962 O O . ASP A 1 121 ? 22.612 -20.270 -64.382 1.00 49.81 121 ASP A O 1
ATOM 966 N N . THR A 1 122 ? 23.351 -18.186 -64.448 1.00 57.12 122 THR A N 1
ATOM 967 C CA . THR A 1 122 ? 22.939 -17.795 -63.090 1.00 57.12 122 THR A CA 1
ATOM 968 C C . THR A 1 122 ? 21.768 -16.804 -63.046 1.00 57.12 122 THR A C 1
ATOM 970 O O . THR A 1 122 ? 21.159 -16.657 -61.990 1.00 57.12 122 THR A O 1
ATOM 973 N N . ASN A 1 123 ? 21.391 -16.147 -64.157 1.00 70.62 123 ASN A N 1
ATOM 974 C CA . ASN A 1 123 ? 20.329 -15.115 -64.218 1.00 70.62 123 ASN A CA 1
ATOM 975 C C . ASN A 1 123 ? 20.478 -13.968 -63.185 1.00 70.62 123 ASN A C 1
ATOM 977 O O . ASN A 1 123 ? 19.481 -13.360 -62.780 1.00 70.62 123 ASN A O 1
ATOM 981 N N . ARG A 1 124 ? 21.702 -13.661 -62.731 1.00 76.12 124 ARG A N 1
ATOM 982 C CA . ARG A 1 124 ? 21.958 -12.615 -61.726 1.00 76.12 124 ARG A CA 1
ATOM 983 C C . ARG A 1 124 ? 22.438 -11.318 -62.376 1.00 76.12 124 ARG A C 1
ATOM 985 O O . ARG A 1 124 ? 23.335 -11.327 -63.210 1.00 76.12 124 ARG A O 1
ATOM 992 N N . LEU A 1 125 ? 21.871 -10.195 -61.945 1.00 77.56 125 LEU A N 1
ATOM 993 C CA . LEU A 1 125 ? 22.260 -8.841 -62.332 1.00 77.56 125 LEU A CA 1
ATOM 994 C C . LEU A 1 125 ? 22.906 -8.130 -61.147 1.00 77.56 125 LEU A C 1
ATOM 996 O O . LEU A 1 125 ? 22.356 -8.110 -60.047 1.00 77.56 125 LEU A O 1
ATOM 1000 N N . THR A 1 126 ? 24.043 -7.484 -61.378 1.00 79.44 126 THR A N 1
ATOM 1001 C CA . THR A 1 126 ? 24.654 -6.578 -60.402 1.00 79.44 126 THR A CA 1
ATOM 1002 C C . THR A 1 126 ? 23.980 -5.214 -60.431 1.00 79.44 126 THR A C 1
ATOM 1004 O O . THR A 1 126 ? 24.090 -4.501 -61.425 1.00 79.44 126 THR A O 1
ATOM 1007 N N . LEU A 1 127 ? 23.305 -4.838 -59.343 1.00 77.50 127 LEU A N 1
ATOM 1008 C CA . LEU A 1 127 ? 22.643 -3.534 -59.222 1.00 77.50 127 LEU A CA 1
ATOM 1009 C C . LEU A 1 127 ? 23.591 -2.430 -58.761 1.00 77.50 127 LEU A C 1
ATOM 1011 O O . LEU A 1 127 ? 23.415 -1.277 -59.137 1.00 77.50 127 LEU A O 1
ATOM 1015 N N . LEU A 1 128 ? 24.566 -2.761 -57.917 1.00 79.50 128 LEU A N 1
ATOM 1016 C CA . LEU A 1 128 ? 25.541 -1.799 -57.411 1.00 79.50 128 LEU A CA 1
ATOM 1017 C C . LEU A 1 128 ? 26.874 -2.486 -57.129 1.00 79.50 128 LEU A C 1
ATOM 1019 O O . LEU A 1 128 ? 26.913 -3.647 -56.719 1.00 79.50 128 LEU A O 1
ATOM 1023 N N . SER A 1 129 ? 27.948 -1.733 -57.330 1.00 83.75 129 SER A N 1
ATOM 1024 C CA . SER A 1 129 ? 29.313 -2.068 -56.940 1.00 83.75 129 SER A CA 1
ATOM 1025 C C . SER A 1 129 ? 29.981 -0.766 -56.515 1.00 83.75 129 SER A C 1
ATOM 1027 O O . SER A 1 129 ? 30.203 0.107 -57.354 1.00 83.75 129 SER A O 1
ATOM 1029 N N . LEU A 1 130 ? 30.204 -0.597 -55.211 1.00 81.00 130 LEU A N 1
ATOM 1030 C CA . LEU A 1 130 ? 30.638 0.661 -54.600 1.00 81.00 130 LEU A CA 1
ATOM 1031 C C . LEU A 1 130 ? 31.906 0.455 -53.780 1.00 81.00 130 LEU A C 1
ATOM 1033 O O . LEU A 1 130 ? 31.999 -0.509 -53.022 1.00 81.00 130 LEU A O 1
ATOM 1037 N N . ALA A 1 131 ? 32.841 1.399 -53.880 1.00 83.44 131 ALA A N 1
ATOM 1038 C CA . ALA A 1 131 ? 33.883 1.594 -52.876 1.00 83.44 131 ALA A CA 1
ATOM 1039 C C . ALA A 1 131 ? 33.394 2.609 -51.831 1.00 83.44 131 ALA A C 1
ATOM 1041 O O . ALA A 1 131 ? 33.076 3.755 -52.179 1.00 83.44 131 ALA A O 1
ATOM 1042 N N . LEU A 1 132 ? 33.305 2.175 -50.572 1.00 86.25 132 LEU A N 1
ATOM 1043 C CA . LEU A 1 132 ? 32.841 2.986 -49.448 1.00 86.25 132 LEU A CA 1
ATOM 1044 C C . LEU A 1 132 ? 34.019 3.411 -48.566 1.00 86.25 132 LEU A C 1
ATOM 1046 O O . LEU A 1 132 ? 34.934 2.630 -48.307 1.00 86.25 132 LEU A O 1
ATOM 1050 N N . GLU A 1 133 ? 33.968 4.660 -48.107 1.00 84.19 133 GLU A N 1
ATOM 1051 C CA . GLU A 1 133 ? 34.914 5.264 -47.168 1.00 84.19 133 GLU A CA 1
ATOM 1052 C C . GLU A 1 133 ? 34.161 5.778 -45.924 1.00 84.19 133 GLU A C 1
ATOM 1054 O O . GLU A 1 133 ? 33.085 6.379 -46.066 1.00 84.19 133 GLU A O 1
ATOM 1059 N N . PRO A 1 134 ? 34.701 5.571 -44.708 1.00 87.50 134 PRO A N 1
ATOM 1060 C CA . PRO A 1 134 ? 34.137 6.118 -43.479 1.00 87.50 134 PRO A CA 1
ATOM 1061 C C . PRO A 1 134 ? 34.376 7.626 -43.347 1.00 87.50 134 PRO A C 1
ATOM 1063 O O . PRO A 1 134 ? 35.460 8.131 -43.630 1.00 87.50 134 PRO A O 1
ATOM 1066 N N . GLN A 1 135 ? 33.380 8.341 -42.826 1.00 83.88 135 GLN A N 1
ATOM 1067 C CA . GLN A 1 135 ? 33.502 9.742 -42.422 1.00 83.88 135 GLN A CA 1
ATOM 1068 C C . GLN A 1 135 ? 33.888 9.823 -40.941 1.00 83.88 135 GLN A C 1
ATOM 1070 O O . GLN A 1 135 ? 33.018 9.812 -40.068 1.00 83.88 135 GLN A O 1
ATOM 1075 N N . SER A 1 136 ? 35.191 9.905 -40.667 1.00 76.75 136 SER A N 1
ATOM 1076 C CA . SER A 1 136 ? 35.800 9.847 -39.324 1.00 76.75 136 SER A CA 1
ATOM 1077 C C . SER A 1 136 ? 35.052 10.653 -38.252 1.00 76.75 136 SER A C 1
ATOM 1079 O O . SER A 1 136 ? 34.637 10.087 -37.239 1.00 76.75 136 SER A O 1
ATOM 1081 N N . ALA A 1 137 ? 34.776 11.932 -38.522 1.00 77.69 137 ALA A N 1
ATOM 1082 C CA . ALA A 1 137 ? 34.102 12.847 -37.596 1.00 77.69 137 ALA A CA 1
ATOM 1083 C C . ALA A 1 137 ? 32.685 12.396 -37.184 1.00 77.69 137 ALA A C 1
ATOM 1085 O O . ALA A 1 137 ? 32.222 12.719 -36.095 1.00 77.69 137 ALA A O 1
ATOM 1086 N N . ARG A 1 138 ? 31.980 11.644 -38.042 1.00 85.12 138 ARG A N 1
ATOM 1087 C CA . ARG A 1 138 ? 30.608 11.158 -37.789 1.00 85.12 138 ARG A CA 1
ATOM 1088 C C . ARG A 1 138 ? 30.585 9.736 -37.241 1.00 85.12 138 ARG A C 1
ATOM 1090 O O . ARG A 1 138 ? 29.671 9.372 -36.508 1.00 85.12 138 ARG A O 1
ATOM 1097 N N . VAL A 1 139 ? 31.581 8.930 -37.610 1.00 85.06 139 VAL A N 1
ATOM 1098 C CA . VAL A 1 139 ? 31.729 7.542 -37.155 1.00 85.06 139 VAL A CA 1
ATOM 1099 C C . VAL A 1 139 ? 31.940 7.492 -35.646 1.00 85.06 139 VAL A C 1
ATOM 1101 O O . VAL A 1 139 ? 31.261 6.720 -34.973 1.00 85.06 139 VAL A O 1
ATOM 1104 N N . ARG A 1 140 ? 32.806 8.365 -35.113 1.00 81.44 140 ARG A N 1
ATOM 1105 C CA . ARG A 1 140 ? 33.174 8.402 -33.690 1.00 81.44 140 ARG A CA 1
ATOM 1106 C C . ARG A 1 140 ? 31.968 8.478 -32.746 1.00 81.44 140 ARG A C 1
ATOM 1108 O O . ARG A 1 140 ? 31.945 7.771 -31.746 1.00 81.44 140 ARG A O 1
ATOM 1115 N N . SER A 1 141 ? 30.971 9.304 -33.062 1.00 82.25 141 SER A N 1
ATOM 1116 C CA . SER A 1 141 ? 29.804 9.531 -32.194 1.00 82.25 141 SER A CA 1
ATOM 1117 C C . SER A 1 141 ? 28.816 8.360 -32.149 1.00 82.25 141 SER A C 1
ATOM 1119 O O . SER A 1 141 ? 27.989 8.308 -31.249 1.00 82.25 141 SER A O 1
ATOM 1121 N N . PHE A 1 142 ? 28.883 7.424 -33.100 1.00 86.56 142 PHE A N 1
ATOM 1122 C CA . PHE A 1 142 ? 27.912 6.332 -33.227 1.00 86.56 142 PHE A CA 1
ATOM 1123 C C . PHE A 1 142 ? 28.594 4.992 -33.531 1.00 86.56 142 PHE A C 1
ATOM 1125 O O . PHE A 1 142 ? 28.059 4.192 -34.296 1.00 86.56 142 PHE A O 1
ATOM 1132 N N . LEU A 1 143 ? 29.787 4.739 -32.981 1.00 85.69 143 LEU A N 1
ATOM 1133 C CA . LEU A 1 143 ? 30.559 3.508 -33.235 1.00 85.69 143 LEU A CA 1
ATOM 1134 C C . LEU A 1 143 ? 29.773 2.229 -32.926 1.00 85.69 143 LEU A C 1
ATOM 1136 O O . LEU A 1 143 ? 29.854 1.252 -33.664 1.00 85.69 143 LEU A O 1
ATOM 1140 N N . TRP A 1 144 ? 28.984 2.272 -31.858 1.00 84.38 144 TRP A N 1
ATOM 1141 C CA . TRP A 1 144 ? 28.165 1.174 -31.356 1.00 84.38 144 TRP A CA 1
ATOM 1142 C C . TRP A 1 144 ? 26.953 0.847 -32.232 1.00 84.38 144 TRP A C 1
ATOM 1144 O O . TRP A 1 144 ? 26.409 -0.252 -32.155 1.00 84.38 144 TRP A O 1
ATOM 1154 N N . LYS A 1 145 ? 26.510 1.788 -33.072 1.00 87.31 145 LYS A N 1
ATOM 1155 C CA . LYS A 1 145 ? 25.288 1.625 -33.856 1.00 87.31 145 LYS A CA 1
ATOM 1156 C C . LYS A 1 145 ? 25.574 0.828 -35.135 1.00 87.31 145 LYS A C 1
ATOM 1158 O O . LYS A 1 145 ? 26.453 1.229 -35.903 1.00 87.31 145 LYS A O 1
ATOM 1163 N N . PRO A 1 146 ? 24.835 -0.250 -35.445 1.00 89.00 146 PRO A N 1
ATOM 1164 C CA . PRO A 1 146 ? 25.084 -1.031 -36.654 1.00 89.00 146 PRO A CA 1
ATOM 1165 C C . PRO A 1 146 ? 24.782 -0.215 -37.916 1.00 89.00 146 PRO A C 1
ATOM 1167 O O . PRO A 1 146 ? 23.853 0.583 -37.942 1.00 89.00 146 PRO A O 1
ATOM 1170 N N . ILE A 1 147 ? 25.557 -0.415 -38.974 1.00 90.25 147 ILE A N 1
ATOM 1171 C CA . ILE A 1 147 ? 25.336 0.149 -40.306 1.00 90.25 147 ILE A CA 1
ATOM 1172 C C . ILE A 1 147 ? 24.530 -0.851 -41.121 1.00 90.25 147 ILE A C 1
ATOM 1174 O O . ILE A 1 147 ? 24.896 -2.023 -41.218 1.00 90.25 147 ILE A O 1
ATOM 1178 N N . VAL A 1 148 ? 23.475 -0.373 -41.770 1.00 91.88 148 VAL A N 1
ATOM 1179 C CA . VAL A 1 148 ? 22.702 -1.156 -42.735 1.00 91.88 148 VAL A CA 1
ATOM 1180 C C . VAL A 1 148 ? 22.611 -0.358 -44.024 1.00 91.88 148 VAL A C 1
ATOM 1182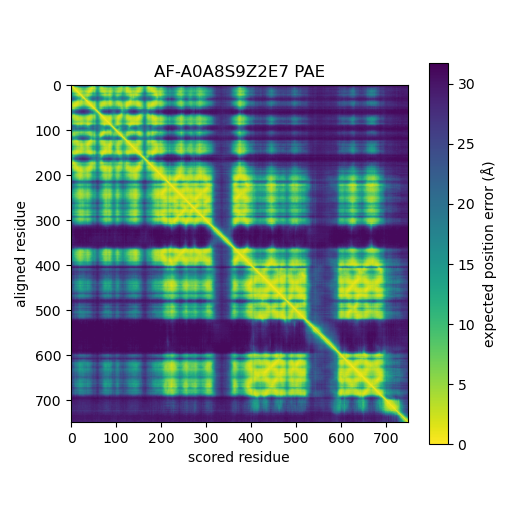 O O . VAL A 1 148 ? 22.209 0.800 -44.001 1.00 91.88 148 VAL A O 1
ATOM 1185 N N . ILE A 1 149 ? 22.973 -0.967 -45.147 1.00 91.38 149 ILE A N 1
ATOM 1186 C CA . ILE A 1 149 ? 22.851 -0.358 -46.471 1.00 91.38 149 ILE A CA 1
ATOM 1187 C C . ILE A 1 149 ? 21.505 -0.784 -47.051 1.00 91.38 149 ILE A C 1
ATOM 1189 O O . ILE A 1 149 ? 21.172 -1.971 -47.059 1.00 91.38 149 ILE A O 1
ATOM 1193 N N . ASN A 1 150 ? 20.728 0.178 -47.542 1.00 92.31 150 ASN A N 1
ATOM 1194 C CA . ASN A 1 150 ? 19.447 -0.076 -48.190 1.00 92.31 150 ASN A CA 1
ATOM 1195 C C . ASN A 1 150 ? 19.507 0.353 -49.656 1.00 92.31 150 ASN A C 1
ATOM 1197 O O . ASN A 1 150 ? 19.736 1.522 -49.953 1.00 92.31 150 ASN A O 1
ATOM 1201 N N . ALA A 1 151 ? 19.260 -0.572 -50.577 1.00 89.81 151 ALA A N 1
ATOM 1202 C CA . ALA A 1 151 ? 19.072 -0.263 -51.988 1.00 89.81 151 ALA A CA 1
ATOM 1203 C C . ALA A 1 151 ? 17.597 -0.428 -52.359 1.00 89.81 151 ALA A C 1
ATOM 1205 O O . ALA A 1 151 ? 17.002 -1.484 -52.139 1.00 89.81 151 ALA A O 1
ATOM 1206 N N . SER A 1 152 ? 17.008 0.605 -52.952 1.00 89.69 152 SER A N 1
ATOM 1207 C CA . SER A 1 152 ? 15.611 0.612 -53.376 1.00 89.69 152 SER A CA 1
ATOM 1208 C C . SER A 1 152 ? 15.482 0.876 -54.871 1.00 89.69 152 SER A C 1
ATOM 1210 O O . SER A 1 152 ? 16.178 1.724 -55.430 1.00 89.69 152 SER A O 1
ATOM 1212 N N . LEU A 1 153 ? 14.603 0.121 -55.530 1.00 85.81 153 LEU A N 1
ATOM 1213 C CA . LEU A 1 153 ? 14.365 0.225 -56.969 1.00 85.81 153 LEU A CA 1
ATOM 1214 C C . LEU A 1 153 ? 13.160 1.109 -57.267 1.00 85.81 153 LEU A C 1
ATOM 1216 O O . LEU A 1 153 ? 12.054 0.862 -56.783 1.00 85.81 153 LEU A O 1
ATOM 1220 N N . LEU A 1 154 ? 13.367 2.080 -58.150 1.00 77.75 154 LEU A N 1
ATOM 1221 C CA . LEU A 1 154 ? 12.321 2.898 -58.739 1.00 77.75 154 LEU A CA 1
ATOM 1222 C C . LEU A 1 154 ? 12.257 2.673 -60.258 1.00 77.75 154 LEU A C 1
ATOM 1224 O O . LEU A 1 154 ? 13.291 2.603 -60.930 1.00 77.75 154 LEU A O 1
ATOM 1228 N N . PRO A 1 155 ? 11.048 2.559 -60.831 1.00 66.44 155 PRO A N 1
ATOM 1229 C CA . PRO A 1 155 ? 10.892 2.445 -62.273 1.00 66.44 155 PRO A CA 1
ATOM 1230 C C . PRO A 1 155 ? 11.269 3.761 -62.968 1.00 66.44 155 PRO A C 1
ATOM 1232 O O . PRO A 1 155 ? 10.889 4.840 -62.516 1.00 66.44 155 PRO A O 1
ATOM 1235 N N . VAL A 1 156 ? 11.983 3.661 -64.093 1.00 64.31 156 VAL A N 1
ATOM 1236 C CA . VAL A 1 156 ? 12.294 4.797 -64.975 1.00 64.31 156 VAL A CA 1
ATOM 1237 C C . VAL A 1 156 ? 11.247 4.860 -66.081 1.00 64.31 156 VAL A C 1
ATOM 1239 O O . VAL A 1 156 ? 10.953 3.855 -66.727 1.00 64.31 156 VAL A O 1
ATOM 1242 N N . SER A 1 157 ? 10.683 6.040 -66.326 1.00 57.72 157 SER A N 1
ATOM 1243 C CA . SER A 1 157 ? 9.736 6.270 -67.418 1.00 57.72 157 SER A CA 1
ATOM 1244 C C . SER A 1 157 ? 10.464 6.550 -68.739 1.00 57.72 157 SER A C 1
ATOM 1246 O O . SER A 1 157 ? 10.354 7.647 -69.281 1.00 57.72 157 SER A O 1
ATOM 1248 N N . ASP A 1 158 ? 11.214 5.579 -69.264 1.00 56.44 158 ASP A N 1
ATOM 1249 C CA . ASP A 1 158 ? 11.772 5.679 -70.620 1.00 56.44 158 ASP A CA 1
ATOM 1250 C C . ASP A 1 158 ? 10.707 5.282 -71.650 1.00 56.44 158 ASP A C 1
ATOM 1252 O O . ASP A 1 158 ? 10.072 4.236 -71.531 1.00 56.44 158 ASP A O 1
ATOM 1256 N N . THR A 1 159 ? 10.483 6.111 -72.668 1.00 54.59 159 THR A N 1
ATOM 1257 C CA . THR A 1 159 ? 9.401 5.924 -73.647 1.00 54.59 159 THR A CA 1
ATOM 1258 C C . THR A 1 159 ? 9.820 5.010 -74.802 1.00 54.59 159 THR A C 1
ATOM 1260 O O . THR A 1 159 ? 10.832 5.274 -75.448 1.00 54.59 159 THR A O 1
ATOM 1263 N N . MET A 1 160 ? 9.033 3.977 -75.124 1.00 48.28 160 MET A N 1
ATOM 1264 C CA . MET A 1 160 ? 9.255 3.139 -76.318 1.00 48.28 160 MET A CA 1
ATOM 1265 C C . MET A 1 160 ? 8.678 3.821 -77.585 1.00 48.28 160 MET A C 1
ATOM 1267 O O . MET A 1 160 ? 7.611 4.437 -77.484 1.00 48.28 160 MET A O 1
ATOM 1271 N N . PRO A 1 161 ? 9.318 3.740 -78.775 1.00 47.31 161 PRO A N 1
ATOM 1272 C CA . PRO A 1 161 ? 8.737 4.277 -80.005 1.00 47.31 161 PRO A CA 1
ATOM 1273 C C . PRO A 1 161 ? 7.425 3.558 -80.344 1.00 47.31 161 PRO A C 1
ATOM 1275 O O . PRO A 1 161 ? 7.281 2.343 -80.221 1.00 47.31 161 PRO A O 1
ATOM 1278 N N . ASN A 1 162 ? 6.440 4.369 -80.702 1.00 41.94 162 ASN A N 1
ATOM 1279 C CA . ASN A 1 162 ? 5.023 4.079 -80.579 1.00 41.94 162 ASN A CA 1
ATOM 1280 C C . ASN A 1 162 ? 4.478 3.202 -81.722 1.00 41.94 162 ASN A C 1
ATOM 1282 O O . ASN A 1 162 ? 4.668 3.526 -82.892 1.00 41.94 162 ASN A O 1
ATOM 1286 N N . LEU A 1 163 ? 3.703 2.165 -81.395 1.00 49.56 163 LEU A N 1
ATOM 1287 C CA . LEU A 1 163 ? 2.747 1.553 -82.324 1.00 49.56 163 LEU A CA 1
ATOM 1288 C C . LEU A 1 163 ? 1.398 2.249 -82.111 1.00 49.56 163 LEU A C 1
ATOM 1290 O O . LEU A 1 163 ? 0.637 1.882 -81.220 1.00 49.56 163 LEU A O 1
ATOM 1294 N N . SER A 1 164 ? 1.143 3.275 -82.929 1.00 46.03 164 SER A N 1
ATOM 1295 C CA . SER A 1 164 ? -0.173 3.894 -83.157 1.00 46.03 164 SER A CA 1
ATOM 1296 C C . SER A 1 164 ? -0.984 4.257 -81.895 1.00 46.03 164 SER A C 1
ATOM 1298 O O . SER A 1 164 ? -1.911 3.543 -81.518 1.00 46.03 164 SER A O 1
ATOM 1300 N N . GLY A 1 165 ? -0.701 5.410 -81.275 1.00 45.94 165 GLY A N 1
ATOM 1301 C CA . GLY A 1 165 ? -1.619 6.039 -80.309 1.00 45.94 165 GLY A CA 1
ATOM 1302 C C . GLY A 1 165 ? -0.945 7.009 -79.335 1.00 45.94 165 GLY A C 1
ATOM 1303 O O . GLY A 1 165 ? 0.021 6.650 -78.687 1.00 45.94 165 GLY A O 1
ATOM 1304 N N . SER A 1 166 ? -1.464 8.233 -79.210 1.00 51.38 166 SER A N 1
ATOM 1305 C CA . SER A 1 166 ? -0.919 9.442 -78.542 1.00 51.38 166 SER A CA 1
ATOM 1306 C C . SER A 1 166 ? -0.459 9.365 -77.054 1.00 51.38 166 SER A C 1
ATOM 1308 O O . SER A 1 166 ? -0.408 10.396 -76.383 1.00 51.38 166 SER A O 1
ATOM 1310 N N . ARG A 1 167 ? -0.120 8.203 -76.479 1.00 51.47 167 ARG A N 1
ATOM 1311 C CA . ARG A 1 167 ? 0.410 8.088 -75.106 1.00 51.47 167 ARG A CA 1
ATOM 1312 C C . ARG A 1 167 ? 1.706 7.285 -75.079 1.00 51.47 167 ARG A C 1
ATOM 1314 O O . ARG A 1 167 ? 1.728 6.133 -75.498 1.00 51.47 167 ARG A O 1
ATOM 1321 N N . SER A 1 168 ? 2.767 7.890 -74.548 1.00 52.16 168 SER A N 1
ATOM 1322 C CA . SER A 1 168 ? 4.034 7.208 -74.302 1.00 52.16 168 SER A CA 1
ATOM 1323 C C . SER A 1 168 ? 3.871 6.158 -73.196 1.00 52.16 168 SER A C 1
ATOM 1325 O O . SER A 1 168 ? 3.229 6.397 -72.173 1.00 52.16 168 SER A O 1
ATOM 1327 N N . VAL A 1 169 ? 4.416 4.962 -73.415 1.00 54.69 169 VAL A N 1
ATOM 1328 C CA . VAL A 1 169 ? 4.402 3.853 -72.449 1.00 54.69 169 VAL A CA 1
ATOM 1329 C C . VAL A 1 169 ? 5.845 3.539 -72.067 1.00 54.69 169 VAL A C 1
ATOM 1331 O O . VAL A 1 169 ? 6.723 3.559 -72.934 1.00 54.69 169 VAL A O 1
ATOM 1334 N N . ALA A 1 170 ? 6.081 3.276 -70.777 1.00 56.75 170 ALA A N 1
ATOM 1335 C CA . ALA A 1 170 ? 7.392 2.893 -70.264 1.00 56.75 170 ALA A CA 1
ATOM 1336 C C . ALA A 1 170 ? 7.914 1.623 -70.965 1.00 56.75 170 ALA A C 1
ATOM 1338 O O . ALA A 1 170 ? 7.145 0.690 -71.213 1.00 56.75 170 ALA A O 1
ATOM 1339 N N . SER A 1 171 ? 9.212 1.585 -71.271 1.00 60.12 171 SER A N 1
ATOM 1340 C CA . SER A 1 171 ? 9.889 0.462 -71.933 1.00 60.12 171 SER A CA 1
ATOM 1341 C C . SER A 1 171 ? 9.797 -0.842 -71.129 1.00 60.12 171 SER A C 1
ATOM 1343 O O . SER A 1 171 ? 9.683 -1.919 -71.716 1.00 60.12 171 SER A O 1
ATOM 1345 N N . TRP A 1 172 ? 9.734 -0.751 -69.799 1.00 70.56 172 TRP A N 1
ATOM 1346 C CA . TRP A 1 172 ? 9.498 -1.856 -68.868 1.00 70.56 172 TRP A CA 1
ATOM 1347 C C . TRP A 1 172 ? 8.719 -1.375 -67.629 1.00 70.56 172 TRP A C 1
ATOM 1349 O O . TRP A 1 172 ? 8.567 -0.174 -67.403 1.00 70.56 172 TRP A O 1
ATOM 1359 N N . MET A 1 173 ? 8.198 -2.305 -66.823 1.00 73.31 173 MET A N 1
ATOM 1360 C CA . MET A 1 173 ? 7.570 -2.007 -65.528 1.00 73.31 173 MET A CA 1
ATOM 1361 C C . MET A 1 173 ? 7.974 -3.028 -64.463 1.00 73.31 173 MET A C 1
ATOM 1363 O O . MET A 1 173 ? 8.150 -4.210 -64.757 1.00 73.31 173 MET A O 1
ATOM 1367 N N . LEU A 1 174 ? 8.058 -2.586 -63.209 1.00 77.00 174 LEU A N 1
ATOM 1368 C CA . LEU A 1 174 ? 8.261 -3.476 -62.068 1.00 77.00 174 LEU A CA 1
ATOM 1369 C C . LEU A 1 174 ? 6.954 -4.203 -61.725 1.00 77.00 174 LEU A C 1
ATOM 1371 O O . LEU A 1 174 ? 5.887 -3.583 -61.688 1.00 77.00 174 LEU A O 1
ATOM 1375 N N . HIS A 1 175 ? 7.018 -5.507 -61.456 1.00 79.69 175 HIS A N 1
ATOM 1376 C CA . HIS A 1 175 ? 5.832 -6.273 -61.085 1.00 79.69 175 HIS A CA 1
ATOM 1377 C C . HIS A 1 175 ? 5.185 -5.713 -59.792 1.00 79.69 175 HIS A C 1
ATOM 1379 O O . HIS A 1 175 ? 5.886 -5.383 -58.827 1.00 79.69 175 HIS A O 1
ATOM 1385 N N . PRO A 1 176 ? 3.844 -5.581 -59.727 1.00 74.94 176 PRO A N 1
ATOM 1386 C CA . PRO A 1 176 ? 3.166 -4.986 -58.574 1.00 74.94 176 PRO A CA 1
ATOM 1387 C C . PRO A 1 176 ? 3.301 -5.810 -57.283 1.00 74.94 176 PRO A C 1
ATOM 1389 O O . PRO A 1 176 ? 3.374 -5.216 -56.213 1.00 74.94 176 PRO A O 1
ATOM 1392 N N . PHE A 1 177 ? 3.376 -7.142 -57.394 1.00 78.19 177 PHE A N 1
ATOM 1393 C CA . PHE A 1 177 ? 3.288 -8.072 -56.252 1.00 78.19 177 PHE A CA 1
ATOM 1394 C C . PHE A 1 177 ? 4.413 -9.115 -56.154 1.00 78.19 177 PHE A C 1
ATOM 1396 O O . PHE A 1 177 ? 4.421 -9.904 -55.218 1.00 78.19 177 PHE A O 1
ATOM 1403 N N . LEU A 1 178 ? 5.329 -9.172 -57.126 1.00 79.75 178 LEU A N 1
ATOM 1404 C CA . LEU A 1 178 ? 6.377 -10.200 -57.179 1.00 79.75 178 LEU A CA 1
ATOM 1405 C C . LEU A 1 178 ? 7.736 -9.526 -57.055 1.00 79.75 178 LEU A C 1
ATOM 1407 O O . LEU A 1 178 ? 7.923 -8.420 -57.568 1.00 79.75 178 LEU A O 1
ATOM 1411 N N . GLY A 1 179 ? 8.663 -10.216 -56.396 1.00 81.56 179 GLY A N 1
ATOM 1412 C CA . GLY A 1 179 ? 10.001 -9.714 -56.110 1.00 81.56 179 GLY A CA 1
ATOM 1413 C C . GLY A 1 179 ? 10.065 -8.713 -54.953 1.00 81.56 179 GLY A C 1
ATOM 1414 O O . GLY A 1 179 ? 9.055 -8.239 -54.431 1.00 81.56 179 GLY A O 1
ATOM 1415 N N . LYS A 1 180 ? 11.292 -8.398 -54.541 1.00 84.94 180 LYS A N 1
ATOM 1416 C CA . LYS A 1 180 ? 11.606 -7.392 -53.525 1.00 84.94 180 LYS A CA 1
ATOM 1417 C C . LYS A 1 180 ? 11.908 -6.054 -54.206 1.00 84.94 180 LYS A C 1
ATOM 1419 O O . LYS A 1 180 ? 12.498 -6.009 -55.281 1.00 84.94 180 LYS A O 1
ATOM 1424 N N . ARG A 1 181 ? 11.497 -4.956 -53.568 1.00 84.62 181 ARG A N 1
ATOM 1425 C CA . ARG A 1 181 ? 11.783 -3.576 -54.022 1.00 84.62 181 ARG A CA 1
ATOM 1426 C C . ARG A 1 181 ? 12.845 -2.871 -53.189 1.00 84.62 181 ARG A C 1
ATOM 1428 O O . ARG A 1 181 ? 13.420 -1.891 -53.648 1.00 84.62 181 ARG A O 1
ATOM 1435 N N . TYR A 1 182 ? 13.056 -3.379 -51.980 1.00 89.62 182 TYR A N 1
ATOM 1436 C CA . TYR A 1 182 ? 14.005 -2.893 -50.994 1.00 89.62 182 TYR A CA 1
ATOM 1437 C C . TYR A 1 182 ? 14.938 -4.044 -50.648 1.00 89.62 182 TYR A C 1
ATOM 1439 O O . TYR A 1 182 ? 14.486 -5.165 -50.384 1.00 89.62 182 TYR A O 1
ATOM 1447 N N . PHE A 1 183 ? 16.229 -3.765 -50.661 1.00 91.44 183 PHE A N 1
ATOM 1448 C CA . PHE A 1 183 ? 17.277 -4.729 -50.387 1.00 91.44 183 PHE A CA 1
ATOM 1449 C C . PHE A 1 183 ? 18.108 -4.179 -49.237 1.00 91.44 183 PHE A C 1
ATOM 1451 O O . PHE A 1 183 ? 18.834 -3.207 -49.414 1.00 91.44 183 PHE A O 1
ATOM 1458 N N . LEU A 1 184 ? 17.972 -4.789 -48.062 1.00 92.25 184 LEU A N 1
ATOM 1459 C CA . LEU A 1 184 ? 18.754 -4.451 -46.875 1.00 92.25 184 LEU A CA 1
ATOM 1460 C C . LEU A 1 184 ? 19.977 -5.361 -46.796 1.00 92.25 184 LEU A C 1
ATOM 1462 O O . LEU A 1 184 ? 19.871 -6.561 -47.067 1.00 92.25 184 LEU A O 1
ATOM 1466 N N . SER A 1 185 ? 21.127 -4.793 -46.450 1.00 91.75 185 SER A N 1
ATOM 1467 C CA . SER A 1 185 ? 22.339 -5.550 -46.144 1.00 91.75 185 SER A CA 1
ATOM 1468 C C . SER A 1 185 ? 22.246 -6.213 -44.766 1.00 91.75 185 SER A C 1
ATOM 1470 O O . SER A 1 185 ? 21.409 -5.847 -43.938 1.00 91.75 185 SER A O 1
ATOM 1472 N N . ARG A 1 186 ? 23.158 -7.150 -44.473 1.00 90.81 186 ARG A N 1
ATOM 1473 C CA . ARG A 1 186 ? 23.421 -7.533 -43.074 1.00 90.81 186 ARG A CA 1
ATOM 1474 C C . ARG A 1 186 ? 24.010 -6.331 -42.313 1.00 90.81 186 ARG A C 1
ATOM 1476 O O . ARG A 1 186 ? 24.640 -5.485 -42.962 1.00 90.81 186 ARG A O 1
ATOM 1483 N N . PRO A 1 187 ? 23.829 -6.245 -40.983 1.00 89.44 187 PRO A N 1
ATOM 1484 C CA . PRO A 1 187 ? 24.436 -5.186 -40.190 1.00 89.44 187 PRO A CA 1
ATOM 1485 C C . PRO A 1 187 ? 25.965 -5.293 -40.223 1.00 89.44 187 PRO A C 1
ATOM 1487 O O . PRO A 1 187 ? 26.529 -6.387 -40.153 1.00 89.44 187 PRO A O 1
ATOM 1490 N N . LEU A 1 188 ? 26.625 -4.146 -40.345 1.00 89.19 188 LEU A N 1
ATOM 1491 C CA . LEU A 1 188 ? 28.075 -3.986 -40.243 1.00 89.19 188 LEU A CA 1
ATOM 1492 C C . LEU A 1 188 ? 28.387 -3.095 -39.040 1.00 89.19 188 LEU A C 1
ATOM 1494 O O . LEU A 1 188 ? 27.588 -2.230 -38.694 1.00 89.19 188 LEU A O 1
ATOM 1498 N N . GLN A 1 189 ? 29.542 -3.263 -38.411 1.00 88.88 189 GLN A N 1
ATOM 1499 C CA . GLN A 1 189 ? 29.944 -2.452 -37.259 1.00 88.88 189 GLN A CA 1
ATOM 1500 C C . GLN A 1 189 ? 31.349 -1.905 -37.483 1.00 88.88 189 GLN A C 1
ATOM 1502 O O . GLN A 1 189 ? 32.181 -2.579 -38.085 1.00 88.88 189 GLN A O 1
ATOM 1507 N N . PHE A 1 190 ? 31.619 -0.683 -37.030 1.00 89.00 190 PHE A N 1
ATOM 1508 C CA . PHE A 1 190 ? 32.984 -0.160 -37.010 1.00 89.00 190 PHE A CA 1
ATOM 1509 C C . PHE A 1 190 ? 33.739 -0.730 -35.814 1.00 89.00 190 PHE A C 1
ATOM 1511 O O . PHE A 1 190 ? 33.146 -0.970 -34.767 1.00 89.00 190 PHE A O 1
ATOM 1518 N N . ALA A 1 191 ? 35.047 -0.933 -35.965 1.00 87.25 191 ALA A N 1
ATOM 1519 C CA . ALA A 1 191 ? 35.879 -1.403 -34.864 1.00 87.25 191 ALA A CA 1
ATOM 1520 C C . ALA A 1 191 ? 35.899 -0.363 -33.735 1.00 87.25 191 ALA A C 1
ATOM 1522 O O . ALA A 1 191 ? 36.409 0.739 -33.922 1.00 87.25 191 ALA A O 1
ATOM 1523 N N . ASN A 1 192 ? 35.361 -0.692 -32.565 1.00 88.25 192 ASN A N 1
ATOM 1524 C CA . ASN A 1 192 ? 35.451 0.164 -31.394 1.00 88.25 192 ASN A CA 1
ATOM 1525 C C . ASN A 1 192 ? 36.613 -0.284 -30.485 1.00 88.25 192 ASN A C 1
ATOM 1527 O O . ASN A 1 192 ? 36.488 -1.303 -29.806 1.00 88.25 192 ASN A O 1
ATOM 1531 N N . PRO A 1 193 ? 37.723 0.477 -30.420 1.00 85.38 193 PRO A N 1
ATOM 1532 C CA . PRO A 1 193 ? 38.902 0.091 -29.640 1.00 85.38 193 PRO A CA 1
ATOM 1533 C C . PRO A 1 193 ? 38.662 0.081 -28.122 1.00 85.38 193 PRO A C 1
ATOM 1535 O O . PRO A 1 193 ? 39.515 -0.380 -27.371 1.00 85.38 193 PRO A O 1
ATOM 1538 N N . ALA A 1 194 ? 37.520 0.593 -27.651 1.00 85.19 194 ALA A N 1
ATOM 1539 C CA . ALA A 1 194 ? 37.142 0.574 -26.242 1.00 85.19 194 ALA A CA 1
ATOM 1540 C C . ALA A 1 194 ? 36.445 -0.734 -25.797 1.00 85.19 194 ALA A C 1
ATOM 1542 O O . ALA A 1 194 ? 36.073 -0.832 -24.631 1.00 85.19 194 ALA A O 1
ATOM 1543 N N . CYS A 1 195 ? 36.250 -1.704 -26.701 1.00 88.62 195 CYS A N 1
ATOM 1544 C CA . CYS A 1 195 ? 35.450 -2.925 -26.500 1.00 88.62 195 CYS A CA 1
ATOM 1545 C C . CYS A 1 195 ? 36.297 -4.200 -26.641 1.00 88.62 195 CYS A C 1
ATOM 1547 O O . CYS A 1 195 ? 36.024 -5.051 -27.485 1.00 88.62 195 CYS A O 1
ATOM 1549 N N . GLY A 1 196 ? 37.424 -4.261 -25.930 1.00 86.56 196 GLY A N 1
ATOM 1550 C CA . GLY A 1 196 ? 38.259 -5.460 -25.920 1.00 86.56 196 GLY A CA 1
ATOM 1551 C C . GLY A 1 196 ? 38.921 -5.808 -27.270 1.00 86.56 196 GLY A C 1
ATOM 1552 O O . GLY A 1 196 ? 39.103 -4.948 -28.136 1.00 86.56 196 GLY A O 1
ATOM 1553 N N . PRO A 1 197 ? 39.369 -7.067 -27.447 1.00 88.31 197 PRO A N 1
ATOM 1554 C CA . PRO A 1 197 ? 40.169 -7.484 -28.602 1.00 88.31 197 PRO A CA 1
ATOM 1555 C C . PRO A 1 197 ? 39.361 -7.679 -29.895 1.00 88.31 197 PRO A C 1
ATOM 1557 O O . PRO A 1 197 ? 39.929 -7.595 -30.985 1.00 88.31 197 PRO A O 1
ATOM 1560 N N . ASP A 1 198 ? 38.060 -7.960 -29.809 1.00 88.06 198 ASP A N 1
ATOM 1561 C CA . ASP A 1 198 ? 37.178 -8.117 -30.971 1.00 88.06 198 ASP A CA 1
ATOM 1562 C C . ASP A 1 198 ? 36.540 -6.794 -31.425 1.00 88.06 198 ASP A C 1
ATOM 1564 O O . ASP A 1 198 ? 35.992 -6.734 -32.530 1.00 88.06 198 ASP A O 1
ATOM 1568 N N . ASN A 1 199 ? 36.733 -5.717 -30.655 1.00 88.25 199 ASN A N 1
ATOM 1569 C CA . ASN A 1 199 ? 36.311 -4.348 -30.951 1.00 88.25 199 ASN A CA 1
ATOM 1570 C C . ASN A 1 199 ? 34.785 -4.181 -31.095 1.00 88.25 199 ASN A C 1
ATOM 1572 O O . ASN A 1 199 ? 34.334 -3.277 -31.809 1.00 88.25 199 ASN A O 1
ATOM 1576 N N . ILE A 1 200 ? 33.988 -5.047 -30.461 1.00 88.75 200 ILE A N 1
ATOM 1577 C CA . ILE A 1 200 ? 32.520 -5.018 -30.502 1.00 88.75 200 ILE A CA 1
ATOM 1578 C C . ILE A 1 200 ? 31.995 -5.020 -29.072 1.00 88.75 200 ILE A C 1
ATOM 1580 O O . ILE A 1 200 ? 32.094 -6.030 -28.397 1.00 88.75 200 ILE A O 1
ATOM 1584 N N . CYS A 1 201 ? 31.375 -3.917 -28.646 1.00 90.69 201 CYS A N 1
ATOM 1585 C CA . CYS A 1 201 ? 30.889 -3.795 -27.273 1.00 90.69 201 CYS A CA 1
ATOM 1586 C C . CYS A 1 201 ? 29.675 -4.679 -27.000 1.00 90.69 201 CYS A C 1
ATOM 1588 O O . CYS A 1 201 ? 28.603 -4.439 -27.572 1.00 90.69 201 CYS A O 1
ATOM 1590 N N . ARG A 1 202 ? 29.822 -5.610 -26.057 1.00 92.62 202 ARG A N 1
ATOM 1591 C CA . ARG A 1 202 ? 28.723 -6.374 -25.452 1.00 92.62 202 ARG A CA 1
ATOM 1592 C C . ARG A 1 202 ? 28.518 -5.943 -24.003 1.00 92.62 202 ARG A C 1
ATOM 1594 O O . ARG A 1 202 ? 29.407 -6.108 -23.172 1.00 92.62 202 ARG A O 1
ATOM 1601 N N . ALA A 1 203 ? 27.369 -5.341 -23.718 1.00 94.44 203 ALA A N 1
ATOM 1602 C CA . ALA A 1 203 ? 27.009 -4.943 -22.359 1.00 94.44 203 ALA A CA 1
ATOM 1603 C C . ALA A 1 203 ? 26.452 -6.137 -21.556 1.00 94.44 203 ALA A C 1
ATOM 1605 O O . ALA A 1 203 ? 26.000 -7.110 -22.146 1.00 94.44 203 ALA A O 1
ATOM 1606 N N . ASP A 1 204 ? 26.471 -6.048 -20.226 1.00 95.19 204 ASP A N 1
ATOM 1607 C CA . ASP A 1 204 ? 25.721 -6.938 -19.315 1.00 95.19 204 ASP A CA 1
ATOM 1608 C C . ASP A 1 204 ? 25.034 -6.029 -18.295 1.00 95.19 204 ASP A C 1
ATOM 1610 O O . ASP A 1 204 ? 25.565 -5.737 -17.214 1.00 95.19 204 ASP A O 1
ATOM 1614 N N . LEU A 1 205 ? 23.925 -5.436 -18.733 1.00 95.69 205 LEU A N 1
ATOM 1615 C CA . LEU A 1 205 ? 23.152 -4.484 -17.953 1.00 95.69 205 LEU A CA 1
ATOM 1616 C C . LEU A 1 205 ? 22.277 -5.203 -16.924 1.00 95.69 205 LEU A C 1
ATOM 1618 O O . LEU A 1 205 ? 21.637 -6.209 -17.196 1.00 95.69 205 LEU A O 1
ATOM 1622 N N . ARG A 1 206 ? 22.208 -4.641 -15.714 1.00 94.88 206 ARG A N 1
ATOM 1623 C CA . ARG A 1 206 ? 21.445 -5.220 -14.603 1.00 94.88 206 ARG A CA 1
ATOM 1624 C C . ARG A 1 206 ? 20.623 -4.179 -13.888 1.00 94.88 206 ARG A C 1
ATOM 1626 O O . ARG A 1 206 ? 21.125 -3.099 -13.573 1.00 94.88 206 ARG A O 1
ATOM 1633 N N . VAL A 1 207 ? 19.395 -4.543 -13.530 1.00 95.69 207 VAL A N 1
ATOM 1634 C CA . VAL A 1 207 ? 18.517 -3.701 -12.716 1.00 95.69 207 VAL A CA 1
ATOM 1635 C C . VAL A 1 207 ? 17.951 -4.451 -11.518 1.00 95.69 207 VAL A C 1
ATOM 1637 O O . VAL A 1 207 ? 17.573 -5.618 -11.585 1.00 95.69 207 VAL A O 1
ATOM 1640 N N . ARG A 1 208 ? 17.879 -3.763 -10.379 1.00 95.00 208 ARG A N 1
ATOM 1641 C CA . ARG A 1 208 ? 17.199 -4.243 -9.172 1.00 95.00 208 ARG A CA 1
ATOM 1642 C C . ARG A 1 208 ? 16.361 -3.136 -8.560 1.00 95.00 208 ARG A C 1
ATOM 1644 O O . ARG A 1 208 ? 16.759 -1.978 -8.564 1.00 95.00 208 ARG A O 1
ATOM 1651 N N . MET A 1 209 ? 15.222 -3.513 -7.993 1.00 94.62 209 MET A N 1
ATOM 1652 C CA . MET A 1 209 ? 14.324 -2.601 -7.290 1.00 94.62 209 MET A CA 1
ATOM 1653 C C . MET A 1 209 ? 14.175 -3.008 -5.840 1.00 94.62 209 MET A C 1
ATOM 1655 O O . MET A 1 209 ? 13.949 -4.183 -5.548 1.00 94.62 209 MET A O 1
ATOM 1659 N N . MET A 1 210 ? 14.268 -2.037 -4.940 1.00 92.62 210 MET A N 1
ATOM 1660 C CA . MET A 1 210 ? 14.062 -2.236 -3.511 1.00 92.62 210 MET A CA 1
ATOM 1661 C C . MET A 1 210 ? 13.389 -1.001 -2.924 1.00 92.62 210 MET A C 1
ATOM 1663 O O . MET A 1 210 ? 13.779 0.118 -3.236 1.00 92.62 210 MET A O 1
ATOM 1667 N N . ASP A 1 211 ? 12.403 -1.196 -2.058 1.00 91.56 211 ASP A N 1
ATOM 1668 C CA . ASP A 1 211 ? 11.831 -0.104 -1.276 1.00 91.56 211 ASP A CA 1
ATOM 1669 C C . ASP A 1 211 ? 12.591 0.009 0.056 1.00 91.56 211 ASP A C 1
ATOM 1671 O O . ASP A 1 211 ? 12.545 -0.907 0.884 1.00 91.56 211 ASP A O 1
ATOM 1675 N N . ILE A 1 212 ? 13.311 1.119 0.234 1.00 87.94 212 ILE A N 1
ATOM 1676 C CA . ILE A 1 212 ? 14.143 1.413 1.413 1.00 87.94 212 ILE A CA 1
ATOM 1677 C C . ILE A 1 212 ? 13.476 2.503 2.269 1.00 87.94 212 ILE A C 1
ATOM 1679 O O . ILE A 1 212 ? 14.135 3.347 2.870 1.00 87.94 212 ILE A O 1
ATOM 1683 N N . SER A 1 213 ? 12.144 2.548 2.280 1.00 85.69 213 SER A N 1
ATOM 1684 C CA . SER A 1 213 ? 11.404 3.454 3.156 1.00 85.69 213 SER A CA 1
ATOM 1685 C C . SER A 1 213 ? 11.655 3.115 4.624 1.00 85.69 213 SER A C 1
ATOM 1687 O O . SER A 1 213 ? 11.546 1.957 5.026 1.00 85.69 213 SER A O 1
ATOM 1689 N N . ASP A 1 214 ? 11.918 4.141 5.433 1.00 76.12 214 ASP A N 1
ATOM 1690 C CA . ASP A 1 214 ? 11.949 4.025 6.888 1.00 76.12 214 ASP A CA 1
ATOM 1691 C C . ASP A 1 214 ? 10.524 4.176 7.434 1.00 76.12 214 ASP A C 1
ATOM 1693 O O . ASP A 1 214 ? 9.927 5.256 7.387 1.00 76.12 214 ASP A O 1
ATOM 1697 N N . GLY A 1 215 ? 9.951 3.088 7.952 1.00 67.12 215 GLY A N 1
ATOM 1698 C CA . GLY A 1 215 ? 8.587 3.095 8.468 1.00 67.12 215 GLY A CA 1
ATOM 1699 C C . GLY A 1 215 ? 8.302 1.987 9.485 1.00 67.12 215 GLY A C 1
ATOM 1700 O O . GLY A 1 215 ? 9.007 0.983 9.540 1.00 67.12 215 GLY A O 1
ATOM 1701 N N . PRO A 1 216 ? 7.250 2.145 10.312 1.00 63.97 216 PRO A N 1
ATOM 1702 C CA . PRO A 1 216 ? 6.786 1.097 11.226 1.00 63.97 216 PRO A CA 1
ATOM 1703 C C . PRO A 1 216 ? 6.026 -0.032 10.505 1.00 63.97 216 PRO A C 1
ATOM 1705 O O . PRO A 1 216 ? 5.641 -1.019 11.128 1.00 63.97 216 PRO A O 1
ATOM 1708 N N . THR A 1 217 ? 5.741 0.152 9.220 1.00 68.94 217 THR A N 1
ATOM 1709 C CA . THR A 1 217 ? 4.917 -0.704 8.369 1.00 68.94 217 THR A CA 1
ATOM 1710 C C . THR A 1 217 ? 5.772 -1.422 7.338 1.00 68.94 217 THR A C 1
ATOM 1712 O O . THR A 1 217 ? 6.803 -0.901 6.934 1.00 68.94 217 THR A O 1
ATOM 1715 N N . ASP A 1 218 ? 5.312 -2.585 6.877 1.00 79.88 218 ASP A N 1
ATOM 1716 C CA . ASP A 1 218 ? 5.966 -3.332 5.799 1.00 79.88 218 ASP A CA 1
ATOM 1717 C C . ASP A 1 218 ? 6.158 -2.455 4.543 1.00 79.88 218 ASP A C 1
ATOM 1719 O O . ASP A 1 218 ? 5.252 -1.725 4.115 1.00 79.88 218 ASP A O 1
ATOM 1723 N N . ASN A 1 219 ? 7.353 -2.510 3.958 1.00 83.44 219 ASN A N 1
ATOM 1724 C CA . ASN A 1 219 ? 7.754 -1.659 2.844 1.00 83.44 219 ASN A CA 1
ATOM 1725 C C . ASN A 1 219 ? 6.947 -1.969 1.576 1.00 83.44 219 ASN A C 1
ATOM 1727 O O . ASN A 1 219 ? 6.711 -1.069 0.779 1.00 83.44 219 ASN A O 1
ATOM 1731 N N . GLN A 1 220 ? 6.454 -3.202 1.422 1.00 87.62 220 GLN A N 1
ATOM 1732 C CA . GLN A 1 220 ? 5.679 -3.640 0.251 1.00 87.62 220 GLN A CA 1
ATOM 1733 C C . GLN A 1 220 ? 4.160 -3.651 0.482 1.00 87.62 220 GLN A C 1
ATOM 1735 O O . GLN A 1 220 ? 3.408 -4.142 -0.361 1.00 87.62 220 GLN A O 1
ATOM 1740 N N . VAL A 1 221 ? 3.685 -3.105 1.606 1.00 89.62 221 VAL A N 1
ATOM 1741 C CA . VAL A 1 221 ? 2.252 -2.983 1.903 1.00 89.62 221 VAL A CA 1
ATOM 1742 C C . VAL A 1 221 ? 1.879 -1.514 2.048 1.00 89.62 221 VAL A C 1
ATOM 1744 O O . VAL A 1 221 ? 2.450 -0.787 2.862 1.00 89.62 221 VAL A O 1
ATOM 1747 N N . VAL A 1 222 ? 0.892 -1.089 1.265 1.00 89.62 222 VAL A N 1
ATOM 1748 C CA . VAL A 1 222 ? 0.301 0.249 1.316 1.00 89.62 222 VAL A CA 1
ATOM 1749 C C . VAL A 1 222 ? -1.039 0.132 2.027 1.00 89.62 222 VAL A C 1
ATOM 1751 O O . VAL A 1 222 ? -1.972 -0.509 1.533 1.00 89.62 222 VAL A O 1
ATOM 1754 N N . TYR A 1 223 ? -1.130 0.742 3.207 1.00 90.31 223 TYR A N 1
ATOM 1755 C CA . TYR A 1 223 ? -2.347 0.685 4.007 1.00 90.31 223 TYR A CA 1
ATOM 1756 C C . TYR A 1 223 ? -3.334 1.780 3.598 1.00 90.31 223 TYR A C 1
ATOM 1758 O O . TYR A 1 223 ? -2.949 2.922 3.336 1.00 90.31 223 TYR A O 1
ATOM 1766 N N . PHE A 1 224 ? -4.628 1.457 3.603 1.00 89.12 224 PHE A N 1
ATOM 1767 C CA . PHE A 1 224 ? -5.681 2.441 3.351 1.00 89.12 224 PHE A CA 1
ATOM 1768 C C . PHE A 1 224 ? -5.563 3.619 4.329 1.00 89.12 224 PHE A C 1
ATOM 1770 O O . PHE A 1 224 ? -5.582 3.415 5.548 1.00 89.12 224 PHE A O 1
ATOM 1777 N N . ARG A 1 225 ? -5.428 4.841 3.791 1.00 86.81 225 ARG A N 1
ATOM 1778 C CA . ARG A 1 225 ? -5.260 6.105 4.541 1.00 86.81 225 ARG A CA 1
ATOM 1779 C C . ARG A 1 225 ? -4.146 6.057 5.602 1.00 86.81 225 ARG A C 1
ATOM 1781 O O . ARG A 1 225 ? -4.292 6.553 6.727 1.00 86.81 225 ARG A O 1
ATOM 1788 N N . GLU A 1 226 ? -3.012 5.456 5.243 1.00 84.31 226 GLU A N 1
ATOM 1789 C CA . GLU A 1 226 ? -1.812 5.404 6.083 1.00 84.31 226 GLU A CA 1
ATOM 1790 C C . GLU A 1 226 ? -1.251 6.794 6.447 1.00 84.31 226 GLU A C 1
ATOM 1792 O O . GLU A 1 226 ? -1.598 7.812 5.853 1.00 84.31 226 GLU A O 1
ATOM 1797 N N . ARG A 1 227 ? -0.416 6.867 7.495 1.00 82.88 227 ARG A N 1
ATOM 1798 C CA . ARG A 1 227 ? 0.140 8.146 7.983 1.00 82.88 227 ARG A CA 1
ATOM 1799 C C . ARG A 1 227 ? 1.264 8.643 7.091 1.00 82.88 227 ARG A C 1
ATOM 1801 O O . ARG A 1 227 ? 1.379 9.840 6.858 1.00 82.88 227 ARG A O 1
ATOM 1808 N N . ILE A 1 228 ? 2.127 7.713 6.702 1.00 84.38 228 ILE A N 1
ATOM 1809 C CA . ILE A 1 228 ? 3.324 7.966 5.916 1.00 84.38 228 ILE A CA 1
ATOM 1810 C C . ILE A 1 228 ? 2.989 7.498 4.513 1.00 84.38 228 ILE A C 1
ATOM 1812 O O . ILE A 1 228 ? 3.003 6.305 4.243 1.00 84.38 228 ILE A O 1
ATOM 1816 N N . THR A 1 229 ? 2.636 8.440 3.645 1.00 86.00 229 THR A N 1
ATOM 1817 C CA . THR A 1 229 ? 2.302 8.129 2.253 1.00 86.00 229 THR A CA 1
ATOM 1818 C C . THR A 1 229 ? 3.515 8.217 1.335 1.00 86.00 229 THR A C 1
ATOM 1820 O O . THR A 1 229 ? 3.407 7.952 0.147 1.00 86.00 229 THR A O 1
ATOM 1823 N N . GLN A 1 230 ? 4.675 8.623 1.848 1.00 89.44 230 GLN A N 1
ATOM 1824 C CA . GLN A 1 230 ? 5.903 8.722 1.068 1.00 89.44 230 GLN A CA 1
ATOM 1825 C C . GLN A 1 230 ? 6.671 7.404 1.124 1.00 89.44 230 GLN A C 1
ATOM 1827 O O . GLN A 1 230 ? 6.889 6.864 2.208 1.00 89.44 230 GLN A O 1
ATOM 1832 N N . ARG A 1 231 ? 7.086 6.908 -0.043 1.00 90.38 231 ARG A N 1
ATOM 1833 C CA . ARG A 1 231 ? 7.921 5.715 -0.192 1.00 90.38 231 ARG A CA 1
ATOM 1834 C C . ARG A 1 231 ? 9.180 6.038 -0.989 1.00 90.38 231 ARG A C 1
ATOM 1836 O O . ARG A 1 231 ? 9.121 6.799 -1.952 1.00 90.38 231 ARG A O 1
ATOM 1843 N N . ASN A 1 232 ? 10.303 5.448 -0.600 1.00 92.69 232 ASN A N 1
ATOM 1844 C CA . ASN A 1 232 ? 11.603 5.617 -1.240 1.00 92.69 232 ASN A CA 1
ATOM 1845 C C . ASN A 1 232 ? 11.937 4.358 -2.044 1.00 92.69 232 ASN A C 1
ATOM 1847 O O . ASN A 1 232 ? 12.520 3.403 -1.524 1.00 92.69 232 ASN A O 1
ATOM 1851 N N . LEU A 1 233 ? 11.555 4.361 -3.321 1.00 94.31 233 LEU A N 1
ATOM 1852 C CA . LEU A 1 233 ? 11.869 3.278 -4.242 1.00 94.31 233 LEU A CA 1
ATOM 1853 C C . LEU A 1 233 ? 13.280 3.472 -4.798 1.00 94.31 233 LEU A C 1
ATOM 1855 O O . LEU A 1 233 ? 13.524 4.383 -5.584 1.00 94.31 233 LEU A O 1
ATOM 1859 N N . THR A 1 234 ? 14.198 2.588 -4.434 1.00 94.38 234 THR A N 1
ATOM 1860 C CA . THR A 1 234 ? 15.567 2.583 -4.945 1.00 94.38 234 THR A CA 1
ATOM 1861 C C . THR A 1 234 ? 15.683 1.631 -6.128 1.00 94.38 234 THR A C 1
ATOM 1863 O O . THR A 1 234 ? 15.426 0.430 -6.013 1.00 94.38 234 THR A O 1
ATOM 1866 N N . VAL A 1 235 ? 16.107 2.169 -7.268 1.00 95.44 235 VAL A N 1
ATOM 1867 C CA . VAL A 1 235 ? 16.411 1.426 -8.491 1.00 95.44 235 VAL A CA 1
ATOM 1868 C C . VAL A 1 235 ? 17.928 1.372 -8.642 1.00 95.44 235 VAL A C 1
ATOM 1870 O O . VAL A 1 235 ? 18.568 2.382 -8.919 1.00 95.44 235 VAL A O 1
ATOM 1873 N N . GLY A 1 236 ? 18.509 0.200 -8.409 1.00 94.62 236 GLY A N 1
ATOM 1874 C CA . GLY A 1 236 ? 19.931 -0.061 -8.601 1.00 94.62 236 GLY A CA 1
ATOM 1875 C C . GLY A 1 236 ? 20.205 -0.499 -10.033 1.00 94.62 236 GLY A C 1
ATOM 1876 O O . GLY A 1 236 ? 19.624 -1.489 -10.472 1.00 94.62 236 GLY A O 1
ATOM 1877 N N . ILE A 1 237 ? 21.097 0.201 -10.734 1.00 95.31 237 ILE A N 1
ATOM 1878 C CA . ILE A 1 237 ? 21.467 -0.095 -12.123 1.00 95.31 237 ILE A CA 1
ATOM 1879 C C . ILE A 1 237 ? 22.970 -0.328 -12.229 1.00 95.31 237 ILE A C 1
ATOM 1881 O O . ILE A 1 237 ? 23.764 0.427 -11.670 1.00 95.31 237 ILE A O 1
ATOM 1885 N N . GLY A 1 238 ? 23.373 -1.357 -12.962 1.00 94.06 238 GLY A N 1
ATOM 1886 C CA . GLY A 1 238 ? 24.777 -1.669 -13.186 1.00 94.06 238 GLY A CA 1
ATOM 1887 C C . GLY A 1 238 ? 25.038 -2.195 -14.584 1.00 94.06 238 GLY A C 1
ATOM 1888 O O . GLY A 1 238 ? 24.115 -2.538 -15.315 1.00 94.06 238 GLY A O 1
ATOM 1889 N N . ASN A 1 239 ? 26.317 -2.244 -14.923 1.00 95.31 239 ASN A N 1
ATOM 1890 C CA . ASN A 1 239 ? 26.842 -2.875 -16.118 1.00 95.31 239 ASN A CA 1
ATOM 1891 C C . ASN A 1 239 ? 28.069 -3.707 -15.722 1.00 95.31 239 ASN A C 1
ATOM 1893 O O . ASN A 1 239 ? 29.050 -3.152 -15.218 1.00 95.31 239 ASN A O 1
ATOM 1897 N N . LEU A 1 240 ? 28.012 -5.021 -15.916 1.00 93.56 240 LEU A N 1
ATOM 1898 C CA . LEU A 1 240 ? 29.124 -5.941 -15.649 1.00 93.56 240 LEU A CA 1
ATOM 1899 C C . LEU A 1 240 ? 29.901 -6.331 -16.909 1.00 93.56 240 LEU A C 1
ATOM 1901 O O . LEU A 1 240 ? 30.946 -6.973 -16.803 1.00 93.56 240 LEU A O 1
ATOM 1905 N N . GLY A 1 241 ? 29.410 -5.923 -18.075 1.00 92.38 241 GLY A N 1
ATOM 1906 C CA . GLY A 1 241 ? 30.032 -6.175 -19.363 1.00 92.38 241 GLY A CA 1
ATOM 1907 C C . GLY A 1 241 ? 30.890 -4.999 -19.816 1.00 92.38 241 GLY A C 1
ATOM 1908 O O . GLY A 1 241 ? 31.438 -4.227 -19.021 1.00 92.38 241 GLY A O 1
ATOM 1909 N N . GLU A 1 242 ? 31.003 -4.860 -21.130 1.00 93.50 242 GLU A N 1
ATOM 1910 C CA . GLU A 1 242 ? 31.696 -3.753 -21.778 1.00 93.50 242 GLU A CA 1
ATOM 1911 C C . GLU A 1 242 ? 30.807 -2.506 -21.866 1.00 93.50 242 GLU A C 1
ATOM 1913 O O . GLU A 1 242 ? 29.663 -2.495 -21.422 1.00 93.50 242 GLU A O 1
ATOM 1918 N N . ASN A 1 243 ? 31.324 -1.421 -22.444 1.00 93.12 243 ASN A N 1
ATOM 1919 C CA . ASN A 1 243 ? 30.617 -0.142 -22.509 1.00 93.12 243 ASN A CA 1
ATOM 1920 C C . ASN A 1 243 ? 29.228 -0.269 -23.161 1.00 93.12 243 ASN A C 1
ATOM 1922 O O . ASN A 1 243 ? 29.105 -0.656 -24.324 1.00 93.12 243 ASN A O 1
ATOM 1926 N N . ALA A 1 244 ? 28.192 0.128 -22.422 1.00 94.31 244 ALA A N 1
ATOM 1927 C CA . ALA A 1 244 ? 26.828 0.213 -22.919 1.00 94.31 244 ALA A CA 1
ATOM 1928 C C . ALA A 1 244 ? 26.567 1.620 -23.461 1.00 94.31 244 ALA A C 1
ATOM 1930 O O . ALA A 1 244 ? 26.690 2.604 -22.733 1.00 94.31 244 ALA A O 1
ATOM 1931 N N . TYR A 1 245 ? 26.214 1.732 -24.734 1.00 92.31 245 TYR A N 1
ATOM 1932 C CA . TYR A 1 245 ? 25.983 3.025 -25.376 1.00 92.31 245 TYR A CA 1
ATOM 1933 C C . TYR A 1 245 ? 24.498 3.335 -25.492 1.00 92.31 245 TYR A C 1
ATOM 1935 O O . TYR A 1 245 ? 23.682 2.421 -25.611 1.00 92.31 245 TYR A O 1
ATOM 1943 N N . ALA A 1 246 ? 24.157 4.624 -25.466 1.00 90.94 246 ALA A N 1
ATOM 1944 C CA . ALA A 1 246 ? 22.777 5.105 -25.392 1.00 90.94 246 ALA A CA 1
ATOM 1945 C C . ALA A 1 246 ? 21.958 4.352 -24.323 1.00 90.94 246 ALA A C 1
ATOM 1947 O O . ALA A 1 246 ? 20.825 3.936 -24.572 1.00 90.94 246 ALA A O 1
ATOM 1948 N N . ALA A 1 247 ? 22.566 4.127 -23.153 1.00 93.81 247 ALA A N 1
ATOM 1949 C CA . ALA A 1 247 ? 21.946 3.386 -22.066 1.00 93.81 247 ALA A CA 1
ATOM 1950 C C . ALA A 1 247 ? 20.812 4.212 -21.442 1.00 93.81 247 ALA A C 1
ATOM 1952 O O . ALA A 1 247 ? 21.012 5.362 -21.038 1.00 93.81 247 ALA A O 1
ATOM 1953 N N . GLN A 1 248 ? 19.625 3.619 -21.350 1.00 95.50 248 GLN A N 1
ATOM 1954 C CA . GLN A 1 248 ? 18.417 4.264 -20.850 1.00 95.50 248 GLN A CA 1
ATOM 1955 C C . GLN A 1 248 ? 17.665 3.373 -19.861 1.00 95.50 248 GLN A C 1
ATOM 1957 O O . GLN A 1 248 ? 17.547 2.165 -20.045 1.00 95.50 248 GLN A O 1
ATOM 1962 N N . LEU A 1 249 ? 17.101 3.993 -18.827 1.00 95.94 249 LEU A N 1
ATOM 1963 C CA . LEU A 1 249 ? 16.150 3.378 -17.908 1.00 95.94 249 LEU A CA 1
ATOM 1964 C C . LEU A 1 249 ? 14.729 3.671 -18.385 1.00 95.94 249 LEU A C 1
ATOM 1966 O O . LEU A 1 249 ? 14.309 4.826 -18.433 1.00 95.94 249 LEU A O 1
ATOM 1970 N N . ARG A 1 250 ? 13.965 2.622 -18.665 1.00 96.31 250 ARG A N 1
ATOM 1971 C CA . ARG A 1 250 ? 12.537 2.658 -18.968 1.00 96.31 250 ARG A CA 1
ATOM 1972 C C . ARG A 1 250 ? 11.744 2.172 -17.763 1.00 96.31 250 ARG A C 1
ATOM 1974 O O . ARG A 1 250 ? 11.693 0.979 -17.498 1.00 96.31 250 ARG A O 1
ATOM 1981 N N . MET A 1 251 ? 11.070 3.073 -17.058 1.00 95.44 251 MET A N 1
ATOM 1982 C CA . MET A 1 251 ? 10.238 2.739 -15.897 1.00 95.44 251 MET A CA 1
ATOM 1983 C C . MET A 1 251 ? 8.764 3.040 -16.162 1.00 95.44 251 MET A C 1
ATOM 1985 O O . MET A 1 251 ? 8.443 4.018 -16.825 1.00 95.44 251 MET A O 1
ATOM 1989 N N . THR A 1 252 ? 7.854 2.215 -15.647 1.00 95.62 252 THR A N 1
ATOM 1990 C CA . THR A 1 252 ? 6.402 2.414 -15.763 1.00 95.62 252 THR A CA 1
ATOM 1991 C C . THR A 1 252 ? 5.784 2.474 -14.372 1.00 95.62 252 THR A C 1
ATOM 1993 O O . THR A 1 252 ? 5.818 1.487 -13.638 1.00 95.62 252 THR A O 1
ATOM 1996 N N . ILE A 1 253 ? 5.220 3.632 -14.016 1.00 93.94 253 ILE A N 1
ATOM 1997 C CA . ILE A 1 253 ? 4.584 3.892 -12.719 1.00 93.94 253 ILE A CA 1
ATOM 1998 C C . ILE A 1 253 ? 3.071 4.074 -12.919 1.00 93.94 253 ILE A C 1
ATOM 2000 O O . ILE A 1 253 ? 2.664 4.970 -13.660 1.00 93.94 253 ILE A O 1
ATOM 2004 N N . PRO A 1 254 ? 2.211 3.276 -12.268 1.00 92.94 254 PRO A N 1
ATOM 2005 C CA . PRO A 1 254 ? 0.756 3.448 -12.326 1.00 92.94 254 PRO A CA 1
ATOM 2006 C C . PRO A 1 254 ? 0.277 4.780 -11.727 1.00 92.94 254 PRO A C 1
ATOM 2008 O O . PRO A 1 254 ? 0.839 5.257 -10.747 1.00 92.94 254 PRO A O 1
ATOM 2011 N N . HIS A 1 255 ? -0.826 5.341 -12.237 1.00 89.00 255 HIS A N 1
ATOM 2012 C CA . HIS A 1 255 ? -1.413 6.610 -11.759 1.00 89.00 255 HIS A CA 1
ATOM 2013 C C . HIS A 1 255 ? -1.929 6.571 -10.306 1.00 89.00 255 HIS A C 1
ATOM 2015 O O . HIS A 1 255 ? -2.272 7.614 -9.747 1.00 89.00 255 HIS A O 1
ATOM 2021 N N . HIS A 1 256 ? -1.980 5.384 -9.697 1.00 85.44 256 HIS A N 1
ATOM 2022 C CA . HIS A 1 256 ? -2.192 5.190 -8.261 1.00 85.44 256 HIS A CA 1
ATOM 2023 C C . HIS A 1 256 ? -1.102 5.870 -7.417 1.00 85.44 256 HIS A C 1
ATOM 2025 O O . HIS A 1 256 ? -1.352 6.259 -6.278 1.00 85.44 256 HIS A O 1
ATOM 2031 N N . PHE A 1 257 ? 0.096 6.049 -7.981 1.00 89.94 257 PHE A N 1
ATOM 2032 C CA . PHE A 1 257 ? 1.216 6.704 -7.324 1.00 89.94 257 PHE A CA 1
ATOM 2033 C C . PHE A 1 257 ? 1.586 7.996 -8.047 1.00 89.94 257 PHE A C 1
ATOM 2035 O O . PHE A 1 257 ? 1.788 8.026 -9.260 1.00 89.94 257 PHE A O 1
ATOM 2042 N N . SER A 1 258 ? 1.717 9.078 -7.283 1.00 90.31 258 SER A N 1
ATOM 2043 C CA . SER A 1 258 ? 2.464 10.256 -7.743 1.00 90.31 258 SER A CA 1
ATOM 2044 C C . SER A 1 258 ? 3.940 10.068 -7.416 1.00 90.31 258 SER A C 1
ATOM 2046 O O . SER A 1 258 ? 4.254 9.406 -6.433 1.00 90.31 258 SER A O 1
ATOM 2048 N N . PHE A 1 259 ? 4.843 10.634 -8.207 1.00 92.25 259 PHE A N 1
ATOM 2049 C CA . PHE A 1 259 ? 6.279 10.432 -8.031 1.00 92.25 259 PHE A CA 1
ATOM 2050 C C . PHE A 1 259 ? 7.061 11.723 -8.267 1.00 92.25 259 PHE A C 1
ATOM 2052 O O . PHE A 1 259 ? 6.605 12.605 -8.998 1.00 92.25 259 PHE A O 1
ATOM 2059 N N . THR A 1 260 ? 8.252 11.806 -7.682 1.00 91.56 260 THR A N 1
ATOM 2060 C CA . THR A 1 260 ? 9.266 12.807 -8.024 1.00 91.56 260 THR A CA 1
ATOM 2061 C C . THR A 1 260 ? 10.509 12.113 -8.563 1.00 91.56 260 THR A C 1
ATOM 2063 O O . THR A 1 260 ? 10.880 11.027 -8.111 1.00 91.56 260 THR A O 1
ATOM 2066 N N . LEU A 1 261 ? 11.133 12.736 -9.557 1.00 90.75 261 LEU A N 1
ATOM 2067 C CA . LEU A 1 261 ? 12.337 12.219 -10.196 1.00 90.75 261 LEU A CA 1
ATOM 2068 C C . LEU A 1 261 ? 13.585 12.657 -9.409 1.00 90.75 261 LEU A C 1
ATOM 2070 O O . LEU A 1 261 ? 13.562 13.748 -8.841 1.00 90.75 261 LEU A O 1
ATOM 2074 N N . PRO A 1 262 ? 14.644 11.831 -9.366 1.00 90.12 262 PRO A N 1
ATOM 2075 C CA . PRO A 1 262 ? 15.930 12.220 -8.791 1.00 90.12 262 PRO A CA 1
ATOM 2076 C C . PRO A 1 262 ? 16.638 13.281 -9.647 1.00 90.12 262 PRO A C 1
ATOM 2078 O O . PRO A 1 262 ? 16.612 13.202 -10.874 1.00 90.12 262 PRO A O 1
ATOM 2081 N N . ASP A 1 263 ? 17.315 14.233 -8.998 1.00 86.69 263 ASP A N 1
ATOM 2082 C CA . ASP A 1 263 ? 18.018 15.343 -9.668 1.00 86.69 263 ASP A CA 1
ATOM 2083 C C . ASP A 1 263 ? 19.225 14.876 -10.502 1.00 86.69 263 ASP A C 1
ATOM 2085 O O . ASP A 1 263 ? 19.589 15.507 -11.494 1.00 86.69 263 ASP A O 1
ATOM 2089 N N . ASP A 1 264 ? 19.817 13.738 -10.132 1.00 86.38 264 ASP A N 1
ATOM 2090 C CA . ASP A 1 264 ? 20.995 13.161 -10.790 1.00 86.38 264 ASP A CA 1
ATOM 2091 C C . ASP A 1 264 ? 20.674 12.487 -12.141 1.00 86.38 264 ASP A C 1
ATOM 2093 O O . ASP A 1 264 ? 21.581 11.999 -12.820 1.00 86.38 264 ASP A O 1
ATOM 2097 N N . LEU A 1 265 ? 19.394 12.431 -12.538 1.00 89.62 265 LEU A N 1
ATOM 2098 C CA . LEU A 1 265 ? 18.929 11.704 -13.718 1.00 89.62 265 LEU A CA 1
ATOM 2099 C C . LEU A 1 265 ? 18.148 12.607 -14.682 1.00 89.62 265 LEU A C 1
ATOM 2101 O O . LEU A 1 265 ? 17.102 13.165 -14.353 1.00 89.62 265 LEU A O 1
ATOM 2105 N N . SER A 1 266 ? 18.625 12.696 -15.925 1.00 93.31 266 SER A N 1
ATOM 2106 C CA . SER A 1 266 ? 17.903 13.370 -17.008 1.00 93.31 266 SER A CA 1
ATOM 2107 C C . SER A 1 266 ? 16.804 12.453 -17.536 1.00 93.31 266 SER A C 1
ATOM 2109 O O . SER A 1 266 ? 17.099 11.447 -18.181 1.00 93.31 266 SER A O 1
ATOM 2111 N N . CYS A 1 267 ? 15.540 12.789 -17.267 1.00 94.25 267 CYS A N 1
ATOM 2112 C CA . CYS A 1 267 ? 14.394 11.954 -17.622 1.00 94.25 267 CYS A CA 1
ATOM 2113 C C . CYS A 1 267 ? 13.324 12.702 -18.425 1.00 94.25 267 CYS A C 1
ATOM 2115 O O . CYS A 1 267 ? 13.017 13.867 -18.175 1.00 94.25 267 CYS A O 1
ATOM 2117 N N . GLN A 1 268 ? 12.667 11.978 -19.328 1.00 93.69 268 GLN A N 1
ATOM 2118 C CA . GLN A 1 268 ? 11.456 12.389 -20.032 1.00 93.69 268 GLN A CA 1
ATOM 2119 C C . GLN A 1 268 ? 10.291 11.495 -19.602 1.00 93.69 268 GLN A C 1
ATOM 2121 O O . GLN A 1 268 ? 10.464 10.297 -19.385 1.00 93.69 268 GLN A O 1
ATOM 2126 N N . SER A 1 269 ? 9.087 12.059 -19.484 1.00 91.81 269 SER A N 1
ATOM 2127 C CA . SER A 1 269 ? 7.891 11.300 -19.100 1.00 91.81 269 SER A CA 1
ATOM 2128 C C . SER A 1 269 ? 6.824 11.330 -20.190 1.00 91.81 269 SER A C 1
ATOM 2130 O O . SER A 1 269 ? 6.632 12.327 -20.888 1.00 91.81 269 SER A O 1
ATOM 2132 N N . ARG A 1 270 ? 6.120 10.208 -20.343 1.00 93.06 270 ARG A N 1
ATOM 2133 C CA . ARG A 1 270 ? 5.035 10.005 -21.301 1.00 93.06 270 ARG A CA 1
ATOM 2134 C C . ARG A 1 270 ? 3.859 9.326 -20.610 1.00 93.06 270 ARG A C 1
ATOM 2136 O O . ARG A 1 270 ? 4.000 8.258 -20.022 1.00 93.06 270 ARG A O 1
ATOM 2143 N N . LEU A 1 271 ? 2.675 9.917 -20.739 1.00 91.69 271 LEU A N 1
ATOM 2144 C CA . LEU A 1 271 ? 1.438 9.335 -20.219 1.00 91.69 271 LEU A CA 1
ATOM 2145 C C . LEU A 1 271 ? 0.945 8.194 -21.123 1.00 91.69 271 LEU A C 1
ATOM 2147 O O . LEU A 1 271 ? 0.881 8.339 -22.347 1.00 91.69 271 LEU A O 1
ATOM 2151 N N . LEU A 1 272 ? 0.559 7.075 -20.511 1.00 90.25 272 LEU A N 1
ATOM 2152 C CA . LEU A 1 272 ? -0.040 5.901 -21.148 1.00 90.25 272 LEU A CA 1
ATOM 2153 C C . LEU A 1 272 ? -1.493 5.750 -20.658 1.00 90.25 272 LEU A C 1
ATOM 2155 O O . LEU A 1 272 ? -1.759 5.027 -19.693 1.00 90.25 272 LEU A O 1
ATOM 2159 N N . PRO A 1 273 ? -2.464 6.423 -21.307 1.00 83.69 273 PRO A N 1
ATOM 2160 C CA . PRO A 1 273 ? -3.852 6.456 -20.841 1.00 83.69 273 PRO A CA 1
ATOM 2161 C C . PRO A 1 273 ? -4.553 5.094 -20.916 1.00 83.69 273 PRO A C 1
ATOM 2163 O O . PRO A 1 273 ? -5.462 4.838 -20.134 1.00 83.69 273 PRO A O 1
ATOM 2166 N N . THR A 1 274 ? -4.120 4.203 -21.812 1.00 84.19 274 THR A N 1
ATOM 2167 C CA . THR A 1 274 ? -4.699 2.861 -21.996 1.00 84.19 274 THR A CA 1
ATOM 2168 C C . THR A 1 274 ? -4.518 1.953 -20.782 1.00 84.19 274 THR A C 1
ATOM 2170 O O . THR A 1 274 ? -5.386 1.132 -20.508 1.00 84.19 274 THR A O 1
ATOM 2173 N N . ILE A 1 275 ? -3.411 2.107 -20.053 1.00 83.50 275 ILE A N 1
ATOM 2174 C CA . ILE A 1 275 ? -3.077 1.314 -18.860 1.00 83.50 275 ILE A CA 1
ATOM 2175 C C . ILE A 1 275 ? -3.055 2.155 -17.576 1.00 83.50 275 ILE A C 1
ATOM 2177 O O . ILE A 1 275 ? -2.658 1.650 -16.532 1.00 83.50 275 ILE A O 1
ATOM 2181 N N . GLN A 1 276 ? -3.477 3.426 -17.652 1.00 87.00 276 GLN A N 1
ATOM 2182 C CA . GLN A 1 276 ? -3.448 4.392 -16.546 1.00 87.00 276 GLN A CA 1
ATOM 2183 C C . GLN A 1 276 ? -2.083 4.441 -15.834 1.00 87.00 276 GLN A C 1
ATOM 2185 O O . GLN A 1 276 ? -1.995 4.323 -14.612 1.00 87.00 276 GLN A O 1
ATOM 2190 N N . ALA A 1 277 ? -1.009 4.589 -16.607 1.00 90.56 277 ALA A N 1
ATOM 2191 C CA . ALA A 1 277 ? 0.350 4.658 -16.085 1.00 90.56 277 ALA A CA 1
ATOM 2192 C C . ALA A 1 277 ? 1.161 5.759 -16.774 1.00 90.56 277 ALA A C 1
ATOM 2194 O O . ALA A 1 277 ? 0.858 6.178 -17.891 1.00 90.56 277 ALA A O 1
ATOM 2195 N N . THR A 1 278 ? 2.236 6.181 -16.124 1.00 92.94 278 THR A N 1
ATOM 2196 C CA . THR A 1 278 ? 3.243 7.082 -16.675 1.00 92.94 278 THR A CA 1
ATOM 2197 C C . THR A 1 278 ? 4.506 6.284 -16.951 1.00 92.94 278 THR A C 1
ATOM 2199 O O . THR A 1 278 ? 5.050 5.644 -16.052 1.00 92.94 278 THR A O 1
ATOM 2202 N N . GLN A 1 279 ? 4.981 6.323 -18.192 1.00 95.25 279 GLN A N 1
ATOM 2203 C CA . GLN A 1 279 ? 6.288 5.795 -18.557 1.00 95.25 279 GLN A CA 1
ATOM 2204 C C . GLN A 1 279 ? 7.332 6.900 -18.472 1.00 95.25 279 GLN A C 1
ATOM 2206 O O . GLN A 1 279 ? 7.109 8.021 -18.925 1.00 95.25 279 GLN A O 1
ATOM 2211 N N . ILE A 1 280 ? 8.473 6.567 -17.894 1.00 95.25 280 ILE A N 1
ATOM 2212 C CA . ILE A 1 280 ? 9.614 7.441 -17.682 1.00 95.25 280 ILE A CA 1
ATOM 2213 C C . ILE A 1 280 ? 10.788 6.823 -18.435 1.00 95.25 280 ILE A C 1
ATOM 2215 O O . ILE A 1 280 ? 11.017 5.618 -18.341 1.00 95.25 280 ILE A O 1
ATOM 2219 N N . LEU A 1 281 ? 11.498 7.647 -19.193 1.00 95.75 281 LEU A N 1
ATOM 2220 C CA . LEU A 1 281 ? 12.715 7.292 -19.911 1.00 95.75 281 LEU A CA 1
ATOM 2221 C C . LEU A 1 281 ? 13.834 8.194 -19.406 1.00 95.75 281 LEU A C 1
ATOM 2223 O O . LEU A 1 281 ? 13.736 9.408 -19.567 1.00 95.75 281 LEU A O 1
ATOM 2227 N N . CYS A 1 282 ? 14.854 7.616 -18.780 1.00 95.56 282 CYS A N 1
ATOM 2228 C CA . CYS A 1 282 ? 15.979 8.354 -18.213 1.00 95.56 282 CYS A CA 1
ATOM 2229 C C . CYS A 1 282 ? 17.296 7.951 -18.862 1.00 95.56 282 CYS A C 1
ATOM 2231 O O . CYS A 1 282 ? 17.537 6.762 -19.058 1.00 95.56 282 CYS A O 1
ATOM 2233 N N . ASP A 1 283 ? 18.159 8.921 -19.134 1.00 94.44 283 ASP A N 1
ATOM 2234 C CA . ASP A 1 283 ? 19.488 8.675 -19.687 1.00 94.44 283 ASP A CA 1
ATOM 2235 C C . ASP A 1 283 ? 20.465 8.270 -18.569 1.00 94.44 283 ASP A C 1
ATOM 2237 O O . ASP A 1 283 ? 20.565 8.944 -17.544 1.00 94.44 283 ASP A O 1
ATOM 2241 N N . LEU A 1 284 ? 21.197 7.167 -18.765 1.00 92.31 284 LEU A N 1
ATOM 2242 C CA . LEU A 1 284 ? 22.123 6.588 -17.773 1.00 92.31 284 LEU A CA 1
ATOM 2243 C C . LEU A 1 284 ? 23.602 6.889 -18.065 1.00 92.31 284 LEU A C 1
ATOM 2245 O O . LEU A 1 284 ? 24.494 6.420 -17.354 1.00 92.31 284 LEU A O 1
ATOM 2249 N N . GLY A 1 285 ? 23.855 7.684 -19.105 1.00 87.56 285 GLY A N 1
ATOM 2250 C CA . GLY A 1 285 ? 25.182 8.001 -19.621 1.00 87.56 285 GLY A CA 1
ATOM 2251 C C . GLY A 1 285 ? 25.477 7.307 -20.951 1.00 87.56 285 GLY A C 1
ATOM 2252 O O . GLY A 1 285 ? 24.932 6.249 -21.264 1.00 87.56 285 GLY A O 1
ATOM 2253 N N . ASP A 1 286 ? 26.351 7.926 -21.743 1.00 89.19 286 ASP A N 1
ATOM 2254 C CA . ASP A 1 286 ? 26.757 7.431 -23.058 1.00 89.19 286 ASP A CA 1
ATOM 2255 C C . ASP A 1 286 ? 28.289 7.554 -23.224 1.00 89.19 286 ASP A C 1
ATOM 2257 O O . ASP A 1 286 ? 28.780 8.631 -23.576 1.00 89.19 286 ASP A O 1
ATOM 2261 N N . PRO A 1 287 ? 29.078 6.500 -22.929 1.00 91.56 287 PRO A N 1
ATOM 2262 C CA . PRO A 1 287 ? 28.653 5.169 -22.490 1.00 91.56 287 PRO A CA 1
ATOM 2263 C C . PRO A 1 287 ? 28.462 5.026 -20.971 1.00 91.56 287 PRO A C 1
ATOM 2265 O O . PRO A 1 287 ? 29.155 5.654 -20.166 1.00 91.56 287 PRO A O 1
ATOM 2268 N N . LEU A 1 288 ? 27.605 4.087 -20.578 1.00 93.00 288 LEU A N 1
ATOM 2269 C CA . LEU A 1 288 ? 27.607 3.477 -19.254 1.00 93.00 288 LEU A CA 1
ATOM 2270 C C . LEU A 1 288 ? 28.690 2.386 -19.211 1.00 93.00 288 LEU A C 1
ATOM 2272 O O . LEU A 1 288 ? 28.512 1.279 -19.719 1.00 93.00 288 LEU A O 1
ATOM 2276 N N . GLY A 1 289 ? 29.839 2.722 -18.628 1.00 92.19 289 GLY A N 1
ATOM 2277 C CA . GLY A 1 289 ? 30.948 1.783 -18.439 1.00 92.19 289 GLY A CA 1
ATOM 2278 C C . GLY A 1 289 ? 30.707 0.764 -17.319 1.00 92.19 289 GLY A C 1
ATOM 2279 O O . GLY A 1 289 ? 29.696 0.817 -16.618 1.00 92.19 289 GLY A O 1
ATOM 2280 N N . HIS A 1 290 ? 31.676 -0.132 -17.128 1.00 91.69 290 HIS A N 1
ATOM 2281 C CA . HIS A 1 290 ? 31.637 -1.177 -16.103 1.00 91.69 290 HIS A CA 1
ATOM 2282 C C . HIS A 1 290 ? 31.484 -0.593 -14.686 1.00 91.69 290 HIS A C 1
ATOM 2284 O O . HIS A 1 290 ? 32.290 0.233 -14.245 1.00 91.69 290 HIS A O 1
ATOM 2290 N N . THR A 1 291 ? 30.463 -1.037 -13.953 1.00 88.25 291 THR A N 1
ATOM 2291 C CA . THR A 1 291 ? 30.125 -0.532 -12.610 1.00 88.25 291 THR A CA 1
ATOM 2292 C C . THR A 1 291 ? 30.655 -1.401 -11.472 1.00 88.25 291 THR A C 1
ATOM 2294 O O . THR A 1 291 ? 30.574 -0.993 -10.318 1.00 88.25 291 THR A O 1
ATOM 2297 N N . GLY A 1 292 ? 31.228 -2.572 -11.762 1.00 85.06 292 GLY A N 1
ATOM 2298 C CA . GLY A 1 292 ? 31.597 -3.542 -10.728 1.00 85.06 292 GLY A CA 1
ATOM 2299 C C . GLY A 1 292 ? 30.376 -4.198 -10.084 1.00 85.06 292 GLY A C 1
ATOM 2300 O O . GLY A 1 292 ? 29.271 -4.131 -10.618 1.00 85.06 292 GLY A O 1
ATOM 2301 N N . SER A 1 293 ? 30.575 -4.843 -8.930 1.00 78.88 293 SER A N 1
ATOM 2302 C CA . SER A 1 293 ? 29.519 -5.587 -8.222 1.00 78.88 293 SER A CA 1
ATOM 2303 C C . SER A 1 293 ? 28.391 -4.714 -7.673 1.00 78.88 293 SER A C 1
ATOM 2305 O O . SER A 1 293 ? 27.304 -5.227 -7.400 1.00 78.88 293 SER A O 1
ATOM 2307 N N . ASP A 1 294 ? 28.650 -3.419 -7.500 1.00 82.62 294 ASP A N 1
ATOM 2308 C CA . ASP A 1 294 ? 27.748 -2.503 -6.818 1.00 82.62 294 ASP A CA 1
ATOM 2309 C C . ASP A 1 294 ? 26.898 -1.752 -7.846 1.00 82.62 294 ASP A C 1
ATOM 2311 O O . ASP A 1 294 ? 27.398 -1.052 -8.729 1.00 82.62 294 ASP A O 1
ATOM 2315 N N . LEU A 1 295 ? 25.581 -1.915 -7.733 1.00 89.69 295 LEU A N 1
ATOM 2316 C CA . LEU A 1 295 ? 24.618 -1.228 -8.587 1.00 89.69 295 LEU A CA 1
ATOM 2317 C C . LEU A 1 295 ? 24.523 0.243 -8.166 1.00 89.69 295 LEU A C 1
ATOM 2319 O O . LEU A 1 295 ? 24.366 0.535 -6.981 1.00 89.69 295 LEU A O 1
ATOM 2323 N N . ARG A 1 296 ? 24.556 1.168 -9.130 1.00 91.75 296 ARG A N 1
ATOM 2324 C CA . ARG A 1 296 ? 24.337 2.602 -8.897 1.00 91.75 296 ARG A CA 1
ATOM 2325 C C . ARG A 1 296 ? 22.885 2.830 -8.466 1.00 91.75 296 ARG A C 1
ATOM 2327 O O . ARG A 1 296 ? 21.989 2.523 -9.254 1.00 91.75 296 ARG A O 1
ATOM 2334 N N . PRO A 1 297 ? 22.629 3.327 -7.245 1.00 93.25 297 PRO A N 1
ATOM 2335 C CA . PRO A 1 297 ? 21.274 3.482 -6.740 1.00 93.25 297 PRO A CA 1
ATOM 2336 C C . PRO A 1 297 ? 20.673 4.827 -7.160 1.00 93.25 297 PRO A C 1
ATOM 2338 O O . PRO A 1 297 ? 21.277 5.876 -6.949 1.00 93.25 297 PRO A O 1
ATOM 2341 N N . PHE A 1 298 ? 19.447 4.798 -7.674 1.00 93.38 298 PHE A N 1
ATOM 2342 C CA . PHE A 1 298 ? 18.630 5.982 -7.932 1.00 93.38 298 PHE A CA 1
ATOM 2343 C C . PHE A 1 298 ? 17.353 5.913 -7.103 1.00 93.38 298 PHE A C 1
ATOM 2345 O O . PHE A 1 298 ? 16.626 4.923 -7.170 1.00 93.38 298 PHE A O 1
ATOM 2352 N N . VAL A 1 299 ? 17.081 6.949 -6.312 1.00 93.44 299 VAL A N 1
ATOM 2353 C CA . VAL A 1 299 ? 15.927 6.977 -5.406 1.00 93.44 299 VAL A CA 1
ATOM 2354 C C . VAL A 1 299 ? 14.785 7.758 -6.046 1.00 93.44 299 VAL A C 1
ATOM 2356 O O . VAL A 1 299 ? 14.913 8.940 -6.348 1.00 93.44 299 VAL A O 1
ATOM 2359 N N . PHE A 1 300 ? 13.651 7.092 -6.227 1.00 93.38 300 PHE A N 1
ATOM 2360 C CA . PHE A 1 300 ? 12.394 7.680 -6.665 1.00 93.38 300 PHE A CA 1
ATOM 2361 C C . PHE A 1 300 ? 11.488 7.844 -5.448 1.00 93.38 300 PHE A C 1
ATOM 2363 O O . PHE A 1 300 ? 11.120 6.857 -4.805 1.00 93.38 300 PHE A O 1
ATOM 2370 N N . HIS A 1 301 ? 11.097 9.081 -5.138 1.00 92.69 301 HIS A N 1
ATOM 2371 C CA . HIS A 1 301 ? 10.116 9.310 -4.083 1.00 92.69 301 HIS A CA 1
ATOM 2372 C C . HIS A 1 301 ? 8.714 9.132 -4.656 1.00 92.69 301 HIS A C 1
ATOM 2374 O O . HIS A 1 301 ? 8.276 9.883 -5.529 1.00 92.69 301 HIS A O 1
ATOM 2380 N N . LEU A 1 302 ? 8.015 8.119 -4.164 1.00 92.56 302 LEU A N 1
ATOM 2381 C CA . LEU A 1 302 ? 6.636 7.812 -4.505 1.00 92.56 302 LEU A CA 1
ATOM 2382 C C . LEU A 1 302 ? 5.715 8.354 -3.414 1.00 92.56 302 LEU A C 1
ATOM 2384 O O . LEU A 1 302 ? 6.059 8.360 -2.236 1.00 92.56 302 LEU A O 1
ATOM 2388 N N . ASN A 1 303 ? 4.516 8.770 -3.797 1.00 91.12 303 ASN A N 1
ATOM 2389 C CA . ASN A 1 303 ? 3.449 9.131 -2.882 1.00 91.12 303 ASN A CA 1
ATOM 2390 C C . ASN A 1 303 ? 2.217 8.255 -3.141 1.00 91.12 303 ASN A C 1
ATOM 2392 O O . ASN A 1 303 ? 1.624 8.282 -4.225 1.00 91.12 303 ASN A O 1
ATOM 2396 N N . THR A 1 304 ? 1.866 7.487 -2.111 1.00 89.56 304 THR A N 1
ATOM 2397 C CA . THR A 1 304 ? 0.845 6.436 -2.062 1.00 89.56 304 THR A CA 1
ATOM 2398 C C . THR A 1 304 ? -0.547 6.948 -1.704 1.00 89.56 304 THR A C 1
ATOM 2400 O O . THR A 1 304 ? -1.496 6.171 -1.723 1.00 89.56 304 THR A O 1
ATOM 2403 N N . ALA A 1 305 ? -0.721 8.250 -1.446 1.00 85.19 305 ALA A N 1
ATOM 2404 C CA . ALA A 1 305 ? -2.026 8.831 -1.117 1.00 85.19 305 ALA A CA 1
ATOM 2405 C C . ALA A 1 305 ? -3.097 8.567 -2.196 1.00 85.19 305 ALA A C 1
ATOM 2407 O O . ALA A 1 305 ? -4.275 8.453 -1.885 1.00 85.19 305 ALA A O 1
ATOM 2408 N N . GLY A 1 306 ? -2.689 8.442 -3.464 1.00 82.44 306 GLY A N 1
ATOM 2409 C CA . GLY A 1 306 ? -3.573 8.125 -4.589 1.00 82.44 306 GLY A CA 1
ATOM 2410 C C . GLY A 1 306 ? -3.885 6.635 -4.776 1.00 82.44 306 GLY A C 1
ATOM 2411 O O . GLY A 1 306 ? -4.629 6.298 -5.700 1.00 82.44 306 GLY A O 1
ATOM 2412 N N . ALA A 1 307 ? -3.344 5.740 -3.939 1.00 84.38 307 ALA A N 1
ATOM 2413 C CA . ALA A 1 307 ? -3.448 4.294 -4.146 1.00 84.38 307 ALA A CA 1
ATOM 2414 C C . ALA A 1 307 ? -4.903 3.803 -4.172 1.00 84.38 307 ALA A C 1
ATOM 2416 O O . ALA A 1 307 ? -5.243 2.905 -4.937 1.00 84.38 307 ALA A O 1
ATOM 2417 N N . PHE A 1 308 ? -5.772 4.469 -3.408 1.00 83.25 308 PHE A N 1
ATOM 2418 C CA . PHE A 1 308 ? -7.189 4.143 -3.258 1.00 83.25 308 PHE A CA 1
ATOM 2419 C C . PHE A 1 308 ? -8.120 5.204 -3.875 1.00 83.25 308 PHE A C 1
ATOM 2421 O O . PHE A 1 308 ? -9.285 5.292 -3.503 1.00 83.25 308 PHE A O 1
ATOM 2428 N N . ARG A 1 309 ? -7.641 6.002 -4.844 1.00 71.25 309 ARG A N 1
ATOM 2429 C CA . ARG A 1 309 ? -8.334 7.194 -5.383 1.00 71.25 309 ARG A CA 1
ATOM 2430 C C . ARG A 1 309 ? -9.773 6.969 -5.878 1.00 71.25 309 ARG A C 1
ATOM 2432 O O . ARG A 1 309 ? -10.568 7.901 -5.812 1.00 71.25 309 ARG A O 1
ATOM 2439 N N . GLU A 1 310 ? -10.123 5.773 -6.353 1.00 65.12 310 GLU A N 1
ATOM 2440 C CA . GLU A 1 310 ? -11.508 5.432 -6.743 1.00 65.12 310 GLU A CA 1
ATOM 2441 C C . GLU A 1 310 ? -12.492 5.467 -5.556 1.00 65.12 310 GLU A C 1
ATOM 2443 O O . GLU A 1 310 ? -13.685 5.673 -5.756 1.00 65.12 310 GLU A O 1
ATOM 2448 N N . LEU A 1 311 ? -11.986 5.317 -4.329 1.00 58.50 311 LEU A N 1
ATOM 2449 C CA . LEU A 1 311 ? -12.738 5.297 -3.070 1.00 58.50 311 LEU A CA 1
ATOM 2450 C C . LEU A 1 311 ? -12.620 6.612 -2.276 1.00 58.50 311 LEU A C 1
ATOM 2452 O O . LEU A 1 311 ? -13.370 6.828 -1.329 1.00 58.50 311 LEU A O 1
ATOM 2456 N N . ASP A 1 312 ? -11.697 7.500 -2.659 1.00 56.25 312 ASP A N 1
ATOM 2457 C CA . ASP A 1 312 ? -11.502 8.816 -2.032 1.00 56.25 312 ASP A CA 1
ATOM 2458 C C . ASP A 1 312 ? -12.294 9.941 -2.723 1.00 56.25 312 ASP A C 1
ATOM 2460 O O . ASP A 1 312 ? -12.134 11.117 -2.387 1.00 56.25 312 ASP A O 1
ATOM 2464 N N . VAL A 1 313 ? -13.165 9.610 -3.683 1.00 51.44 313 VAL A N 1
ATOM 2465 C CA . VAL A 1 313 ? -14.105 10.588 -4.243 1.00 51.44 313 VAL A CA 1
ATOM 2466 C C . VAL A 1 313 ? -15.106 10.963 -3.144 1.00 51.44 313 VAL A C 1
ATOM 2468 O O . VAL A 1 313 ? -15.785 10.072 -2.631 1.00 51.44 313 VAL A O 1
ATOM 2471 N N . PRO A 1 314 ? -15.239 12.248 -2.768 1.00 40.16 314 PRO A N 1
ATOM 2472 C CA . PRO A 1 314 ? -16.292 12.651 -1.851 1.00 40.16 314 PRO A CA 1
ATOM 2473 C C . PRO A 1 314 ? -17.642 12.311 -2.489 1.00 40.16 314 PRO A C 1
ATOM 2475 O O . PRO A 1 314 ? -17.985 12.824 -3.558 1.00 40.16 314 PRO A O 1
ATOM 2478 N N . LEU A 1 315 ? -18.391 11.413 -1.842 1.00 36.78 315 LEU A N 1
ATOM 2479 C CA . LEU A 1 315 ? -19.817 11.241 -2.087 1.00 36.78 315 LEU A CA 1
ATOM 2480 C C . LEU A 1 315 ? -20.455 12.624 -1.954 1.00 36.78 315 LEU A C 1
ATOM 2482 O O . LEU A 1 315 ? -20.385 13.246 -0.905 1.00 36.78 315 LEU A O 1
ATOM 2486 N N . HIS A 1 316 ? -20.967 13.102 -3.081 1.00 35.34 316 HIS A N 1
ATOM 2487 C CA . HIS A 1 316 ? -21.739 14.318 -3.298 1.00 35.34 316 HIS A CA 1
ATOM 2488 C C . HIS A 1 316 ? -22.337 14.950 -2.019 1.00 35.34 316 HIS A C 1
ATOM 2490 O O . HIS A 1 316 ? -23.446 14.613 -1.620 1.00 35.34 316 HIS A O 1
ATOM 2496 N N . ASP A 1 317 ? -21.646 15.929 -1.431 1.00 33.94 317 ASP A N 1
ATOM 2497 C CA . ASP A 1 317 ? -22.280 16.938 -0.578 1.00 33.94 317 ASP A CA 1
ATOM 2498 C C . ASP A 1 317 ? -22.688 18.102 -1.485 1.00 33.94 317 ASP A C 1
ATOM 2500 O O . ASP A 1 317 ? -21.970 19.091 -1.642 1.00 33.94 317 ASP A O 1
ATOM 2504 N N . GLN A 1 318 ? -23.841 17.964 -2.137 1.00 29.97 318 GLN A N 1
ATOM 2505 C CA . GLN A 1 318 ? -24.544 19.112 -2.691 1.00 29.97 318 GLN A CA 1
ATOM 2506 C C . GLN A 1 318 ? -25.814 19.306 -1.858 1.00 29.97 318 GLN A C 1
ATOM 2508 O O . GLN A 1 318 ? -26.704 18.457 -1.919 1.00 29.97 318 GLN A O 1
ATOM 2513 N N . PRO A 1 319 ? -25.920 20.370 -1.045 1.00 34.28 319 PRO A N 1
ATOM 2514 C CA . PRO A 1 319 ? -27.179 20.679 -0.396 1.00 34.28 319 PRO A CA 1
ATOM 2515 C C . PRO A 1 319 ? -28.173 21.152 -1.461 1.00 34.28 319 PRO A C 1
ATOM 2517 O O . PRO A 1 319 ? -27.892 22.089 -2.213 1.00 34.28 319 PRO A O 1
ATOM 2520 N N . GLU A 1 320 ? -29.343 20.512 -1.508 1.00 36.47 320 GLU A N 1
ATOM 2521 C CA . GLU A 1 320 ? -30.545 21.079 -2.119 1.00 36.47 320 GLU A CA 1
ATOM 2522 C C . GLU A 1 320 ? -30.856 22.409 -1.424 1.00 36.47 320 GLU A C 1
ATOM 2524 O O . GLU A 1 320 ? -31.502 22.465 -0.377 1.00 36.47 320 GLU A O 1
ATOM 2529 N N . SER A 1 321 ? -30.384 23.512 -2.000 1.00 30.92 321 SER A N 1
ATOM 2530 C CA . SER A 1 321 ? -30.912 24.828 -1.680 1.00 30.92 321 SER A CA 1
ATOM 2531 C C . SER A 1 321 ? -32.250 24.987 -2.397 1.00 30.92 321 SER A C 1
ATOM 2533 O O . SER A 1 321 ? -32.318 25.383 -3.563 1.00 30.92 321 SER A O 1
ATOM 2535 N N . ALA A 1 322 ? -33.319 24.660 -1.679 1.00 32.34 322 ALA A N 1
ATOM 2536 C CA . ALA A 1 322 ? -34.626 25.229 -1.933 1.00 32.34 322 ALA A CA 1
ATOM 2537 C C . ALA A 1 322 ? -34.551 26.727 -1.635 1.00 32.34 322 ALA A C 1
ATOM 2539 O O . ALA A 1 322 ? -34.346 27.086 -0.484 1.00 32.34 322 ALA A O 1
ATOM 2540 N N . GLU A 1 323 ? -34.767 27.587 -2.630 1.00 29.50 323 GLU A N 1
ATOM 2541 C CA . GLU A 1 323 ? -35.313 28.921 -2.380 1.00 29.50 323 GLU A CA 1
ATOM 2542 C C . GLU A 1 323 ? -36.239 29.372 -3.520 1.00 29.50 323 GLU A C 1
ATOM 2544 O O . GLU A 1 323 ? -35.870 29.511 -4.685 1.00 29.50 323 GLU A O 1
ATOM 2549 N N . SER A 1 324 ? -37.496 29.505 -3.095 1.00 31.03 324 SER A N 1
ATOM 2550 C CA . SER A 1 324 ? -38.589 30.374 -3.527 1.00 31.03 324 SER A CA 1
ATOM 2551 C C . SER A 1 324 ? -38.354 31.331 -4.694 1.00 31.03 324 SER A C 1
ATOM 2553 O O . SER A 1 324 ? -37.457 32.171 -4.688 1.00 31.03 324 SER A O 1
ATOM 2555 N N . GLY A 1 325 ? -39.293 31.281 -5.637 1.00 28.95 325 GLY A N 1
ATOM 2556 C CA . GLY A 1 325 ? -39.365 32.198 -6.760 1.00 28.95 325 GLY A CA 1
ATOM 2557 C C . GLY A 1 325 ? -39.697 33.645 -6.404 1.00 28.95 325 GLY A C 1
ATOM 2558 O O . GLY A 1 325 ? -40.178 33.971 -5.323 1.00 28.95 325 GLY A O 1
ATOM 2559 N N . ASN A 1 326 ? -39.536 34.494 -7.414 1.00 28.00 326 ASN A N 1
ATOM 2560 C CA . ASN A 1 326 ? -40.472 35.574 -7.662 1.00 28.00 326 ASN A CA 1
ATOM 2561 C C . ASN A 1 326 ? -40.586 35.828 -9.165 1.00 28.00 326 ASN A C 1
ATOM 2563 O O . ASN A 1 326 ? -39.600 35.942 -9.889 1.00 28.00 326 ASN A O 1
ATOM 2567 N N . PHE A 1 327 ? -41.838 35.884 -9.598 1.00 30.33 327 PHE A N 1
ATOM 2568 C CA . PHE A 1 327 ? -42.282 36.299 -10.916 1.00 30.33 327 PHE A CA 1
ATOM 2569 C C . PHE A 1 327 ? -42.012 37.796 -11.120 1.00 30.33 327 PHE A C 1
ATOM 2571 O O . PHE A 1 327 ? -42.476 38.617 -10.331 1.00 30.33 327 PHE A O 1
ATOM 2578 N N . SER A 1 328 ? -41.414 38.158 -12.252 1.00 29.52 328 SER A N 1
ATOM 2579 C CA . SER A 1 328 ? -41.787 39.371 -12.986 1.00 29.52 328 SER A CA 1
ATOM 2580 C C . SER A 1 328 ? -41.508 39.181 -14.482 1.00 29.52 328 SER A C 1
ATOM 2582 O O . SER A 1 328 ? -40.423 38.797 -14.905 1.00 29.52 328 SER A O 1
ATOM 2584 N N . ASN A 1 329 ? -42.569 39.365 -15.268 1.00 29.33 329 ASN A N 1
ATOM 2585 C CA . ASN A 1 329 ? -42.639 39.192 -16.722 1.00 29.33 329 ASN A CA 1
ATOM 2586 C C . ASN A 1 329 ? -42.203 40.503 -17.443 1.00 29.33 329 ASN A C 1
ATOM 2588 O O . ASN A 1 329 ? -41.903 41.485 -16.763 1.00 29.33 329 ASN A O 1
ATOM 2592 N N . PRO A 1 330 ? -42.126 40.569 -18.789 1.00 39.91 330 PRO A N 1
ATOM 2593 C CA . PRO A 1 330 ? -41.017 41.178 -19.518 1.00 39.91 330 PRO A CA 1
ATOM 2594 C C . PRO A 1 330 ? -41.364 42.552 -20.115 1.00 39.91 330 PRO A C 1
ATOM 2596 O O . PRO A 1 330 ? -42.532 42.921 -20.238 1.00 39.91 330 PRO A O 1
ATOM 2599 N N . GLN A 1 331 ? -40.352 43.284 -20.589 1.00 28.53 331 GLN A N 1
ATOM 2600 C CA . GLN A 1 331 ? -40.557 44.365 -21.554 1.00 28.53 331 GLN A CA 1
ATOM 2601 C C . GLN A 1 331 ? -39.636 44.218 -22.766 1.00 28.53 331 GLN A C 1
ATOM 2603 O O . GLN A 1 331 ? -38.435 43.993 -22.657 1.00 28.53 331 GLN A O 1
ATOM 2608 N N . ILE A 1 332 ? -40.296 44.314 -23.915 1.00 32.38 332 ILE A N 1
ATOM 2609 C CA . ILE A 1 332 ? -39.833 44.244 -25.298 1.00 32.38 332 ILE A CA 1
ATOM 2610 C C . ILE A 1 332 ? -39.383 45.642 -25.732 1.00 32.38 332 ILE A C 1
ATOM 2612 O O . ILE A 1 332 ? -40.127 46.585 -25.475 1.00 32.38 332 ILE A O 1
ATOM 2616 N N . THR A 1 333 ? -38.279 45.754 -26.479 1.00 29.30 333 THR A N 1
ATOM 2617 C CA . THR A 1 333 ? -38.168 46.685 -27.622 1.00 29.30 333 THR A CA 1
ATOM 2618 C C . THR A 1 333 ? -37.164 46.189 -28.672 1.00 29.30 333 THR A C 1
ATOM 2620 O O . THR A 1 333 ? -36.140 45.585 -28.362 1.00 29.30 333 THR A O 1
ATOM 2623 N N . ASP A 1 334 ? -37.550 46.429 -29.926 1.00 29.70 334 ASP A N 1
ATOM 2624 C CA . ASP A 1 334 ? -37.057 45.914 -31.207 1.00 29.70 334 ASP A CA 1
ATOM 2625 C C . ASP A 1 334 ? -35.704 46.463 -31.712 1.00 29.70 334 ASP A C 1
ATOM 2627 O O . ASP A 1 334 ? -35.288 47.562 -31.347 1.00 29.70 334 ASP A O 1
ATOM 2631 N N . GLY A 1 335 ? -35.090 45.755 -32.680 1.00 27.75 335 GLY A N 1
ATOM 2632 C CA . GLY A 1 335 ? -34.044 46.312 -33.560 1.00 27.75 335 GLY A CA 1
ATOM 2633 C C . GLY A 1 335 ? -33.226 45.305 -34.397 1.00 27.75 335 GLY A C 1
ATOM 2634 O O . GLY A 1 335 ? -32.141 44.912 -33.998 1.00 27.75 335 GLY A O 1
ATOM 2635 N N . VAL A 1 336 ? 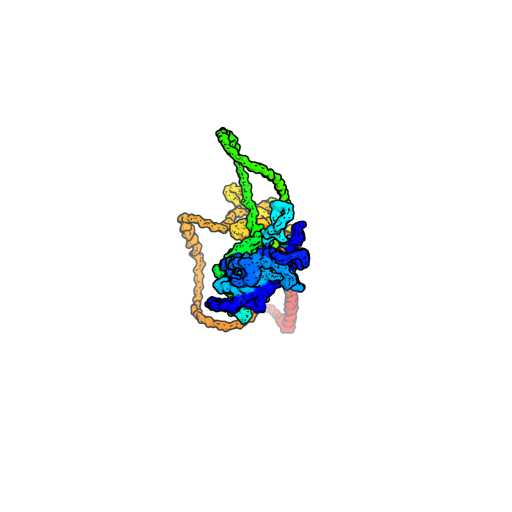-33.768 44.926 -35.560 1.00 32.12 336 VAL A N 1
ATOM 2636 C CA . VAL A 1 336 ? -33.346 44.029 -36.681 1.00 32.12 336 VAL A CA 1
ATOM 2637 C C . VAL A 1 336 ? -31.894 44.233 -37.267 1.00 32.12 336 VAL A C 1
ATOM 2639 O O . VAL A 1 336 ? -31.240 45.204 -36.906 1.00 32.12 336 VAL A O 1
ATOM 2642 N N . PRO A 1 337 ? -31.387 43.440 -38.260 1.00 39.97 337 PRO A N 1
ATOM 2643 C CA . PRO A 1 337 ? -30.581 42.205 -38.136 1.00 39.97 337 PRO A CA 1
ATOM 2644 C C . PRO A 1 337 ? -29.220 42.232 -38.897 1.00 39.97 337 PRO A C 1
ATOM 2646 O O . PRO A 1 337 ? -28.978 43.099 -39.731 1.00 39.97 337 PRO A O 1
ATOM 2649 N N . GLN A 1 338 ? -28.400 41.176 -38.770 1.00 30.25 338 GLN A N 1
ATOM 2650 C CA . GLN A 1 338 ? -27.682 40.613 -39.929 1.00 30.25 338 GLN A CA 1
ATOM 2651 C C . GLN A 1 338 ? -27.325 39.129 -39.743 1.00 30.25 338 GLN A C 1
ATOM 2653 O O . GLN A 1 338 ? -26.959 38.658 -38.671 1.00 30.25 338 GLN A O 1
ATOM 2658 N N . SER A 1 339 ? -27.511 38.400 -40.837 1.00 29.16 339 SER A N 1
ATOM 2659 C CA . SER A 1 339 ? -27.481 36.955 -41.033 1.00 29.16 339 SER A CA 1
ATOM 2660 C C . SER A 1 339 ? -26.076 36.369 -41.183 1.00 29.16 339 SER A C 1
ATOM 2662 O O . SER A 1 339 ? -25.328 36.863 -42.022 1.00 29.16 339 SER A O 1
ATOM 2664 N N . VAL A 1 340 ? -25.807 35.212 -40.566 1.00 29.53 340 VAL A N 1
ATOM 2665 C CA . VAL A 1 340 ? -25.021 34.134 -41.198 1.00 29.53 340 VAL A CA 1
ATOM 2666 C C . VAL A 1 340 ? -25.621 32.776 -40.814 1.00 29.53 340 VAL A C 1
ATOM 2668 O O . VAL A 1 340 ? -25.807 32.444 -39.649 1.00 29.53 340 VAL A O 1
ATOM 2671 N N . VAL A 1 341 ? -25.956 32.014 -41.850 1.00 27.11 341 VAL A N 1
ATOM 2672 C CA . VAL A 1 341 ? -26.463 30.639 -41.852 1.00 27.11 341 VAL A CA 1
ATOM 2673 C C . VAL A 1 341 ? -25.331 29.663 -41.511 1.00 27.11 341 VAL A C 1
ATOM 2675 O O . VAL A 1 341 ? -24.259 29.809 -42.085 1.00 27.11 341 VAL A O 1
ATOM 2678 N N . LEU A 1 342 ? -25.587 28.626 -40.694 1.00 27.28 342 LEU A N 1
ATOM 2679 C CA . LEU A 1 342 ? -25.279 27.216 -41.030 1.00 27.28 342 LEU A CA 1
ATOM 2680 C C . LEU A 1 342 ? -25.727 26.203 -39.949 1.00 27.28 342 LEU A C 1
ATOM 2682 O O . LEU A 1 342 ? -25.115 26.043 -38.904 1.00 27.28 342 LEU A O 1
ATOM 2686 N N . LYS A 1 343 ? -26.790 25.479 -40.325 1.00 25.94 343 LYS A N 1
ATOM 2687 C CA . LYS A 1 343 ? -27.054 24.032 -40.181 1.00 25.94 343 LYS A CA 1
ATOM 2688 C C . LYS A 1 343 ? -27.007 23.356 -38.797 1.00 25.94 343 LYS A C 1
ATOM 2690 O O . LYS A 1 343 ? -25.982 22.906 -38.304 1.00 25.94 343 LYS A O 1
ATOM 2695 N N . ARG A 1 344 ? -28.237 23.114 -38.332 1.00 24.58 344 ARG A N 1
ATOM 2696 C CA . ARG A 1 344 ? -28.738 22.010 -37.500 1.00 24.58 344 ARG A CA 1
ATOM 2697 C C . ARG A 1 344 ? -28.237 20.632 -37.984 1.00 24.58 344 ARG A C 1
ATOM 2699 O O . ARG A 1 344 ? -28.420 20.297 -39.152 1.00 24.58 344 ARG A O 1
ATOM 2706 N N . PHE A 1 345 ? -27.701 19.835 -37.059 1.00 26.12 345 PHE A N 1
ATOM 2707 C CA . PHE A 1 345 ? -27.738 18.369 -37.092 1.00 26.12 345 PHE A CA 1
ATOM 2708 C C . PHE A 1 345 ? -28.272 17.893 -35.735 1.00 26.12 345 PHE A C 1
ATOM 2710 O O . PHE A 1 345 ? -27.813 18.343 -34.686 1.00 26.12 345 PHE A O 1
ATOM 2717 N N . GLU A 1 346 ? -29.314 17.071 -35.793 1.00 26.17 346 GLU A N 1
ATOM 2718 C CA . GLU A 1 346 ? -30.097 16.545 -34.675 1.00 26.17 346 GLU A CA 1
ATOM 2719 C C . GLU A 1 346 ? -29.264 15.675 -33.722 1.00 26.17 346 GLU A C 1
ATOM 2721 O O . GLU A 1 346 ? -28.440 14.868 -34.153 1.00 26.17 346 GLU A O 1
ATOM 2726 N N . ARG A 1 347 ? -29.514 15.812 -32.413 1.00 26.52 347 ARG A N 1
ATOM 2727 C CA . ARG A 1 347 ? -29.169 14.805 -31.402 1.00 26.52 347 ARG A CA 1
ATOM 2728 C C . ARG A 1 347 ? -30.459 14.127 -30.955 1.00 26.52 347 ARG A C 1
ATOM 2730 O O . ARG A 1 347 ? -31.271 14.745 -30.274 1.00 26.52 347 ARG A O 1
ATOM 2737 N N . GLU A 1 348 ? -30.602 12.867 -31.339 1.00 28.88 348 GLU A N 1
ATOM 2738 C CA . GLU A 1 348 ? -31.482 11.900 -30.680 1.00 28.88 348 GLU A CA 1
ATOM 2739 C C . GLU A 1 348 ? -31.004 11.651 -29.230 1.00 28.88 348 GLU A C 1
ATOM 2741 O O . GLU A 1 348 ? -29.797 11.730 -28.957 1.00 28.88 348 GLU A O 1
ATOM 2746 N N . PRO A 1 349 ? -31.917 11.369 -28.284 1.00 29.34 349 PRO A N 1
ATOM 2747 C CA . PRO A 1 349 ? -31.595 11.217 -26.875 1.00 29.34 349 PRO A CA 1
ATOM 2748 C C . PRO A 1 349 ? -30.976 9.840 -26.606 1.00 29.34 349 PRO A C 1
ATOM 2750 O O . PRO A 1 349 ? -31.600 8.800 -26.809 1.00 29.34 349 PRO A O 1
ATOM 2753 N N . PHE A 1 350 ? -29.744 9.823 -26.094 1.00 29.64 350 PHE A N 1
ATOM 2754 C CA . PHE A 1 350 ? -29.174 8.614 -25.506 1.00 29.64 350 PHE A CA 1
ATOM 2755 C C . PHE A 1 350 ? -29.880 8.340 -24.177 1.00 29.64 350 PHE A C 1
ATOM 2757 O O . PHE A 1 350 ? -29.774 9.117 -23.228 1.00 29.64 350 PHE A O 1
ATOM 2764 N N . GLY A 1 351 ? -30.631 7.241 -24.145 1.00 28.19 351 GLY A N 1
ATOM 2765 C CA . GLY A 1 351 ? -31.304 6.747 -22.956 1.00 28.19 351 GLY A CA 1
ATOM 2766 C C . GLY A 1 351 ? -30.330 6.542 -21.799 1.00 28.19 351 GLY A C 1
ATOM 2767 O O . GLY A 1 351 ? -29.255 5.961 -21.956 1.00 28.19 351 GLY A O 1
ATOM 2768 N N . LEU A 1 352 ? -30.756 7.001 -20.623 1.00 33.50 352 LEU A N 1
ATOM 2769 C CA . LEU A 1 352 ? -30.221 6.586 -19.336 1.00 33.50 352 LEU A CA 1
ATOM 2770 C C . LEU A 1 352 ? -30.372 5.061 -19.223 1.00 33.50 352 LEU A C 1
ATOM 2772 O O . LEU A 1 352 ? -31.447 4.553 -18.911 1.00 33.50 352 LEU A O 1
ATOM 2776 N N . GLN A 1 353 ? -29.290 4.324 -19.457 1.00 28.78 353 GLN A N 1
ATOM 2777 C CA . GLN A 1 353 ? -29.119 3.037 -18.800 1.00 28.78 353 GLN A CA 1
ATOM 2778 C C . GLN A 1 353 ? -28.537 3.315 -17.421 1.00 28.78 353 GLN A C 1
ATOM 2780 O O . GLN A 1 353 ? -27.357 3.615 -17.260 1.00 28.78 353 GLN A O 1
ATOM 2785 N N . THR A 1 354 ? -29.406 3.219 -16.423 1.00 30.78 354 THR A N 1
ATOM 2786 C CA . THR A 1 354 ? -29.041 2.935 -15.040 1.00 30.78 354 THR A CA 1
ATOM 2787 C C . THR A 1 354 ? -28.152 1.692 -15.017 1.00 30.78 354 THR A C 1
ATOM 2789 O O . THR A 1 354 ? -28.648 0.570 -15.125 1.00 30.78 354 THR A O 1
ATOM 2792 N N . GLN A 1 355 ? -26.836 1.877 -14.892 1.00 32.94 355 GLN A N 1
ATOM 2793 C CA . GLN A 1 355 ? -25.952 0.796 -14.473 1.00 32.94 355 GLN A CA 1
ATOM 2794 C C . GLN A 1 355 ? -26.172 0.564 -12.981 1.00 32.94 355 GLN A C 1
ATOM 2796 O O . GLN A 1 355 ? -25.583 1.211 -12.120 1.00 32.94 355 GLN A O 1
ATOM 2801 N N . ALA A 1 356 ? -27.074 -0.369 -12.697 1.00 30.89 356 ALA A N 1
ATOM 2802 C CA . ALA A 1 356 ? -27.049 -1.127 -11.465 1.00 30.89 356 ALA A CA 1
ATOM 2803 C C . ALA A 1 356 ? -25.704 -1.874 -11.372 1.00 30.89 356 ALA A C 1
ATOM 2805 O O . ALA A 1 356 ? -25.317 -2.567 -12.310 1.00 30.89 356 ALA A O 1
ATOM 2806 N N . GLY A 1 357 ? -25.018 -1.730 -10.236 1.00 37.81 357 GLY A N 1
ATOM 2807 C CA . GLY A 1 357 ? -23.989 -2.663 -9.775 1.00 37.81 357 GLY A CA 1
ATOM 2808 C C . GLY A 1 357 ? -22.699 -2.729 -10.594 1.00 37.81 357 GLY A C 1
ATOM 2809 O O . GLY A 1 357 ? -22.350 -3.797 -11.086 1.00 37.81 357 GLY A O 1
ATOM 2810 N N . GLN A 1 358 ? -21.928 -1.640 -10.664 1.00 33.53 358 GLN A N 1
ATOM 2811 C CA . GLN A 1 358 ? -20.477 -1.794 -10.795 1.00 33.53 358 GLN A CA 1
ATOM 2812 C C . GLN A 1 358 ? -19.917 -2.104 -9.405 1.00 33.53 358 GLN A C 1
ATOM 2814 O O . GLN A 1 358 ? -19.673 -1.208 -8.604 1.00 33.53 358 GLN A O 1
ATOM 2819 N N . THR A 1 359 ? -19.737 -3.388 -9.100 1.00 36.59 359 THR A N 1
ATOM 2820 C CA . THR A 1 359 ? -18.754 -3.795 -8.095 1.00 36.59 359 THR A CA 1
ATOM 2821 C C . THR A 1 359 ? -17.408 -3.275 -8.587 1.00 36.59 359 THR A C 1
ATOM 2823 O O . THR A 1 359 ? -16.881 -3.799 -9.572 1.00 36.59 359 THR A O 1
ATOM 2826 N N . SER A 1 360 ? -16.893 -2.206 -7.975 1.00 43.41 360 SER A N 1
ATOM 2827 C CA . SER A 1 360 ? -15.527 -1.753 -8.213 1.00 43.41 360 SER A CA 1
ATOM 2828 C C . SER A 1 360 ? -14.614 -2.947 -7.951 1.00 43.41 360 SER A C 1
ATOM 2830 O O . SER A 1 360 ? -14.562 -3.490 -6.848 1.00 43.41 360 SER A O 1
ATOM 2832 N N . VAL A 1 361 ? -13.970 -3.446 -9.006 1.00 47.84 361 VAL A N 1
ATOM 2833 C CA . VAL A 1 361 ? -12.990 -4.522 -8.881 1.00 47.84 361 VAL A CA 1
ATOM 2834 C C . VAL A 1 361 ? -11.771 -3.885 -8.235 1.00 47.84 361 VAL A C 1
ATOM 2836 O O . VAL A 1 361 ? -10.909 -3.329 -8.914 1.00 47.84 361 VAL A O 1
ATOM 2839 N N . HIS A 1 362 ? -11.760 -3.894 -6.904 1.00 59.00 362 HIS A N 1
ATOM 2840 C CA . HIS A 1 362 ? -10.634 -3.436 -6.115 1.00 59.00 362 HIS A CA 1
ATOM 2841 C C . HIS A 1 362 ? -9.400 -4.243 -6.527 1.00 59.00 362 HIS A C 1
ATOM 2843 O O . HIS A 1 362 ? -9.437 -5.473 -6.571 1.00 59.00 362 HIS A O 1
ATOM 2849 N N . ARG A 1 363 ? -8.323 -3.552 -6.904 1.00 68.25 363 ARG A N 1
ATOM 2850 C CA . ARG A 1 363 ? -7.045 -4.205 -7.179 1.00 68.25 363 ARG A CA 1
ATOM 2851 C C . ARG A 1 363 ? -6.333 -4.419 -5.853 1.00 68.25 363 ARG A C 1
ATOM 2853 O O . ARG A 1 363 ? -5.963 -3.449 -5.205 1.00 68.25 363 ARG A O 1
ATOM 2860 N N . ASP A 1 364 ? -6.092 -5.676 -5.501 1.00 81.69 364 ASP A N 1
ATOM 2861 C CA . ASP A 1 364 ? -5.381 -6.038 -4.267 1.00 81.69 364 ASP A CA 1
ATOM 2862 C C . ASP A 1 364 ? -3.882 -5.680 -4.317 1.00 81.69 364 ASP A C 1
ATOM 2864 O O . ASP A 1 364 ? -3.197 -5.680 -3.293 1.00 81.69 364 ASP A O 1
ATOM 2868 N N . SER A 1 365 ? -3.344 -5.367 -5.502 1.00 89.25 365 SER A N 1
ATOM 2869 C CA . SER A 1 365 ? -1.942 -4.988 -5.674 1.00 89.25 365 SER A CA 1
ATOM 2870 C C . SER A 1 365 ? -1.684 -4.072 -6.873 1.00 89.25 365 SER A C 1
ATOM 2872 O O . SER A 1 365 ? -2.448 -4.014 -7.842 1.00 89.25 365 SER A O 1
ATOM 2874 N N . VAL A 1 366 ? -0.569 -3.343 -6.798 1.00 90.12 366 VAL A N 1
ATOM 2875 C CA . VAL A 1 366 ? -0.071 -2.419 -7.823 1.00 90.12 366 VAL A CA 1
ATOM 2876 C C . VAL A 1 366 ? 1.388 -2.752 -8.123 1.00 90.12 366 VAL A C 1
ATOM 2878 O O . VAL A 1 366 ? 2.193 -2.895 -7.206 1.00 90.12 366 VAL A O 1
ATOM 2881 N N . ILE A 1 367 ? 1.741 -2.864 -9.404 1.00 93.06 367 ILE A N 1
ATOM 2882 C CA . ILE A 1 367 ? 3.082 -3.267 -9.848 1.00 93.06 367 ILE A CA 1
ATOM 2883 C C . ILE A 1 367 ? 3.772 -2.087 -10.534 1.00 93.06 367 ILE A C 1
ATOM 2885 O O . ILE A 1 367 ? 3.182 -1.437 -11.397 1.00 93.06 367 ILE A O 1
ATOM 2889 N N . ILE A 1 368 ? 5.028 -1.838 -10.169 1.00 94.81 368 ILE A N 1
ATOM 2890 C CA . ILE A 1 368 ? 5.937 -0.922 -10.867 1.00 94.81 368 ILE A CA 1
ATOM 2891 C C . ILE A 1 368 ? 7.002 -1.769 -11.554 1.00 94.81 368 ILE A C 1
ATOM 2893 O O . ILE A 1 368 ? 7.566 -2.675 -10.942 1.00 94.81 368 ILE A O 1
ATOM 2897 N N . THR A 1 369 ? 7.280 -1.476 -12.819 1.00 95.81 369 THR A N 1
ATOM 2898 C CA . THR A 1 369 ? 8.277 -2.196 -13.623 1.00 95.81 369 THR A CA 1
ATOM 2899 C C . THR A 1 369 ? 9.328 -1.227 -14.132 1.00 95.81 369 THR A C 1
ATOM 2901 O O . THR A 1 369 ? 8.962 -0.153 -14.616 1.00 95.81 369 THR A O 1
ATOM 2904 N N . ALA A 1 370 ? 10.600 -1.609 -14.110 1.00 96.75 370 ALA A N 1
ATOM 2905 C CA . ALA A 1 370 ? 11.635 -0.917 -14.862 1.00 96.75 370 ALA A CA 1
ATOM 2906 C C . ALA A 1 370 ? 12.509 -1.886 -15.625 1.00 96.75 370 ALA A C 1
ATOM 2908 O O . ALA A 1 370 ? 12.672 -3.050 -15.268 1.00 96.75 370 ALA A O 1
ATOM 2909 N N . GLU A 1 371 ? 13.059 -1.342 -16.687 1.00 96.62 371 GLU A N 1
ATOM 2910 C CA . GLU A 1 371 ? 13.836 -2.037 -17.676 1.00 96.62 371 GLU A CA 1
ATOM 2911 C C . GLU A 1 371 ? 14.997 -1.147 -18.082 1.00 96.62 371 GLU A C 1
ATOM 2913 O O . GLU A 1 371 ? 14.811 0.053 -18.286 1.00 96.62 371 GLU A O 1
ATOM 2918 N N . VAL A 1 372 ? 16.186 -1.717 -18.190 1.00 96.12 372 VAL A N 1
ATOM 2919 C CA . VAL A 1 372 ? 17.370 -1.009 -18.671 1.00 96.12 372 VAL A CA 1
ATOM 2920 C C . VAL A 1 372 ? 17.646 -1.472 -20.094 1.00 96.12 372 VAL A C 1
ATOM 2922 O O . VAL A 1 372 ? 17.542 -2.652 -20.409 1.00 96.12 372 VAL A O 1
ATOM 2925 N N . ILE A 1 373 ? 17.903 -0.514 -20.979 1.00 94.88 373 ILE A N 1
ATOM 2926 C CA . ILE A 1 373 ? 18.023 -0.733 -22.41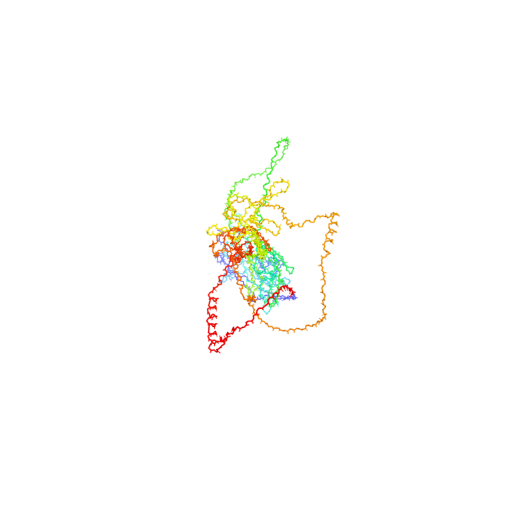9 1.00 94.88 373 ILE A CA 1
ATOM 2927 C C . ILE A 1 373 ? 19.304 -0.054 -22.893 1.00 94.88 373 ILE A C 1
ATOM 2929 O O . ILE A 1 373 ? 19.592 1.067 -22.479 1.00 94.88 373 ILE A O 1
ATOM 2933 N N . SER A 1 374 ? 20.048 -0.696 -23.786 1.00 94.00 374 SER A N 1
ATOM 2934 C CA . SER A 1 374 ? 21.196 -0.114 -24.485 1.00 94.00 374 SER A CA 1
ATOM 2935 C C . SER A 1 374 ? 20.999 -0.153 -26.000 1.00 94.00 374 SER A C 1
ATOM 2937 O O . SER A 1 374 ? 20.123 -0.836 -26.536 1.00 94.00 374 SER A O 1
ATOM 2939 N N . GLY A 1 375 ? 21.806 0.634 -26.707 1.00 88.25 375 GLY A N 1
ATOM 2940 C CA . GLY A 1 375 ? 21.846 0.663 -28.163 1.00 88.25 375 GLY A CA 1
ATOM 2941 C C . GLY A 1 375 ? 22.740 -0.411 -28.797 1.00 88.25 375 GLY A C 1
ATOM 2942 O O . GLY A 1 375 ? 22.634 -0.645 -30.003 1.00 88.25 375 GLY A O 1
ATOM 2943 N N . ASN A 1 376 ? 23.625 -1.038 -28.016 1.00 90.12 376 ASN A N 1
ATOM 2944 C CA . ASN A 1 376 ? 24.470 -2.164 -28.425 1.00 90.12 376 ASN A CA 1
ATOM 2945 C C . ASN A 1 376 ? 23.908 -3.513 -27.943 1.00 90.12 376 ASN A C 1
ATOM 2947 O O . ASN A 1 376 ? 22.877 -3.565 -27.283 1.00 90.12 376 ASN A O 1
ATOM 2951 N N . GLU A 1 377 ? 24.549 -4.618 -28.338 1.00 89.62 377 GLU A N 1
ATOM 2952 C CA . GLU A 1 377 ? 24.134 -5.956 -27.901 1.00 89.62 377 GLU A CA 1
ATOM 2953 C C . GLU A 1 377 ? 24.396 -6.145 -26.402 1.00 89.62 377 GLU A C 1
ATOM 2955 O O . GLU A 1 377 ? 25.401 -5.661 -25.874 1.00 89.62 377 GLU A O 1
ATOM 2960 N N . ASP A 1 378 ? 23.499 -6.878 -25.749 1.00 93.19 378 ASP A N 1
ATOM 2961 C CA . ASP A 1 378 ? 23.568 -7.219 -24.331 1.00 93.19 378 ASP A CA 1
ATOM 2962 C C . ASP A 1 378 ? 23.658 -8.748 -24.162 1.00 93.19 378 ASP A C 1
ATOM 2964 O O . ASP A 1 378 ? 23.069 -9.495 -24.954 1.00 93.19 378 ASP A O 1
ATOM 2968 N N . GLU A 1 379 ? 24.447 -9.212 -23.193 1.00 92.56 379 GLU A N 1
ATOM 2969 C CA . GLU A 1 379 ? 24.683 -10.633 -22.928 1.00 92.56 379 GLU A CA 1
ATOM 2970 C C . GLU A 1 379 ? 23.474 -11.339 -22.301 1.00 92.56 379 GLU A C 1
ATOM 2972 O O . GLU A 1 379 ? 23.168 -12.469 -22.702 1.00 92.56 379 GLU A O 1
ATOM 2977 N N . ASP A 1 380 ? 22.767 -10.692 -21.367 1.00 93.12 380 ASP A N 1
ATOM 2978 C CA . ASP A 1 380 ? 21.584 -11.245 -20.707 1.00 93.12 380 ASP A CA 1
ATOM 2979 C C . ASP A 1 380 ? 20.427 -10.236 -20.676 1.00 93.12 380 ASP A C 1
ATOM 2981 O O . ASP A 1 380 ? 20.382 -9.242 -19.966 1.00 93.12 380 ASP A O 1
ATOM 2985 N N . LEU A 1 381 ? 19.379 -10.532 -21.439 1.00 93.06 381 LEU A N 1
ATOM 2986 C CA . LEU A 1 381 ? 18.186 -9.687 -21.474 1.00 93.06 381 LEU A CA 1
ATOM 2987 C C . LEU A 1 381 ? 17.243 -9.919 -20.280 1.00 93.06 381 LEU A C 1
ATOM 2989 O O . LEU A 1 381 ? 16.216 -9.247 -20.179 1.00 93.06 381 LEU A O 1
ATOM 2993 N N . ARG A 1 382 ? 17.510 -10.896 -19.402 1.00 92.38 382 ARG A N 1
ATOM 2994 C CA . ARG A 1 382 ? 16.575 -11.303 -18.335 1.00 92.38 382 ARG A CA 1
ATOM 2995 C C . ARG A 1 382 ? 16.717 -10.492 -17.055 1.00 92.38 382 ARG A C 1
ATOM 2997 O O . ARG A 1 382 ? 15.711 -10.257 -16.391 1.00 92.38 382 ARG A O 1
ATOM 3004 N N . ASP A 1 383 ? 17.925 -10.085 -16.699 1.00 93.31 383 ASP A N 1
ATOM 3005 C CA . ASP A 1 383 ? 18.231 -9.228 -15.545 1.00 93.31 383 ASP A CA 1
ATOM 3006 C C . ASP A 1 383 ? 18.198 -7.730 -15.882 1.00 93.31 383 ASP A C 1
ATOM 3008 O O . ASP A 1 383 ? 18.328 -6.879 -14.996 1.00 93.31 383 ASP A O 1
ATOM 3012 N N . ASN A 1 384 ? 17.883 -7.425 -17.138 1.00 94.94 384 ASN A N 1
ATOM 3013 C CA . ASN A 1 384 ? 17.519 -6.107 -17.624 1.00 94.94 384 ASN A CA 1
ATOM 3014 C C . ASN A 1 384 ? 16.131 -5.632 -17.191 1.00 94.94 384 ASN A C 1
ATOM 3016 O O . ASN A 1 384 ? 15.834 -4.453 -17.360 1.00 94.94 384 ASN A O 1
ATOM 3020 N N . VAL A 1 385 ? 15.288 -6.495 -16.609 1.00 96.31 385 VAL A N 1
ATOM 3021 C CA . VAL A 1 385 ? 13.939 -6.139 -16.138 1.00 96.31 385 VAL A CA 1
ATOM 3022 C C . VAL A 1 385 ? 13.775 -6.454 -14.652 1.00 96.31 385 VAL A C 1
ATOM 3024 O O . VAL A 1 385 ? 14.024 -7.569 -14.203 1.00 96.31 385 VAL A O 1
ATOM 3027 N N . ALA A 1 386 ? 13.260 -5.488 -13.893 1.00 96.06 386 ALA A N 1
ATOM 3028 C CA . ALA A 1 386 ? 12.868 -5.658 -12.499 1.00 96.06 386 ALA A CA 1
ATOM 3029 C C . ALA A 1 386 ? 11.460 -5.110 -12.249 1.00 96.06 386 ALA A C 1
ATOM 3031 O O . ALA A 1 386 ? 11.019 -4.137 -12.863 1.00 96.06 386 ALA A O 1
ATOM 3032 N N . SER A 1 387 ? 10.755 -5.728 -11.306 1.00 95.38 387 SER A N 1
ATOM 3033 C CA . SER A 1 387 ? 9.429 -5.288 -10.881 1.00 95.38 387 SER A CA 1
ATOM 3034 C C . SER A 1 387 ? 9.285 -5.351 -9.371 1.00 95.38 387 SER A C 1
ATOM 3036 O O . SER A 1 387 ? 9.730 -6.318 -8.752 1.00 95.38 387 SER A O 1
ATOM 3038 N N . ILE A 1 388 ? 8.593 -4.372 -8.797 1.00 94.19 388 ILE A N 1
ATOM 3039 C CA . ILE A 1 388 ? 8.188 -4.358 -7.392 1.00 94.19 388 ILE A CA 1
ATOM 3040 C C . ILE A 1 388 ? 6.662 -4.316 -7.303 1.00 94.19 388 ILE A C 1
ATOM 3042 O O . ILE A 1 388 ? 6.003 -3.624 -8.080 1.00 94.19 388 ILE A O 1
ATOM 3046 N N . THR A 1 389 ? 6.100 -5.091 -6.376 1.00 93.44 389 THR A N 1
ATOM 3047 C CA . THR A 1 389 ? 4.651 -5.179 -6.158 1.00 93.44 389 THR A CA 1
ATOM 3048 C C . THR A 1 389 ? 4.310 -4.607 -4.791 1.00 93.44 389 THR A C 1
ATOM 3050 O O . THR A 1 389 ? 4.869 -5.042 -3.789 1.00 93.44 389 THR A O 1
ATOM 3053 N N . TYR A 1 390 ? 3.385 -3.653 -4.764 1.00 92.62 390 TYR A N 1
ATOM 3054 C CA . TYR A 1 390 ? 2.799 -3.100 -3.551 1.00 92.62 390 TYR A CA 1
ATOM 3055 C C . TYR A 1 390 ? 1.422 -3.715 -3.330 1.00 92.62 390 TYR A C 1
ATOM 3057 O O . TYR A 1 390 ? 0.536 -3.567 -4.172 1.00 92.62 390 TYR A O 1
ATOM 3065 N N . ASN A 1 391 ? 1.232 -4.383 -2.197 1.00 91.38 391 ASN A N 1
ATOM 3066 C CA . ASN A 1 391 ? -0.062 -4.926 -1.802 1.00 91.38 391 ASN A CA 1
ATOM 3067 C C . ASN A 1 391 ? -0.895 -3.831 -1.134 1.00 91.38 391 ASN A C 1
ATOM 3069 O O . ASN A 1 391 ? -0.427 -3.165 -0.209 1.00 91.38 391 ASN A O 1
ATOM 3073 N N . LEU A 1 392 ? -2.130 -3.656 -1.592 1.00 90.31 392 LEU A N 1
ATOM 3074 C CA . LEU A 1 392 ? -3.075 -2.699 -1.033 1.00 90.31 392 LEU A CA 1
ATOM 3075 C C . LEU A 1 392 ? -3.901 -3.406 0.040 1.00 90.31 392 LEU A C 1
ATOM 3077 O O . LEU A 1 392 ? -4.566 -4.401 -0.239 1.00 90.31 392 LEU A O 1
ATOM 3081 N N . GLN A 1 393 ? -3.844 -2.925 1.282 1.00 90.38 393 GLN A N 1
ATOM 3082 C CA . GLN A 1 393 ? -4.547 -3.568 2.394 1.00 90.38 393 GLN A CA 1
ATOM 3083 C C . GLN A 1 393 ? -5.256 -2.559 3.289 1.00 90.38 393 GLN A C 1
ATOM 3085 O O . GLN A 1 393 ? -4.786 -1.447 3.526 1.00 90.38 393 GLN A O 1
ATOM 3090 N N . LEU A 1 394 ? -6.382 -2.982 3.857 1.00 90.75 394 LEU A N 1
ATOM 3091 C CA . LEU A 1 394 ? -7.040 -2.288 4.954 1.00 90.75 394 LEU A CA 1
ATOM 3092 C C . LEU A 1 394 ? -6.928 -3.160 6.202 1.00 90.75 394 LEU A C 1
ATOM 3094 O O . LEU A 1 394 ? -7.504 -4.246 6.265 1.00 90.75 394 LEU A O 1
ATOM 3098 N N . THR A 1 395 ? -6.188 -2.677 7.201 1.00 90.19 395 THR A N 1
ATOM 3099 C CA . THR A 1 395 ? -6.031 -3.357 8.494 1.00 90.19 395 THR A CA 1
ATOM 3100 C C . THR A 1 395 ? -6.223 -2.369 9.634 1.00 90.19 395 THR A C 1
ATOM 3102 O O . THR A 1 395 ? -5.583 -1.314 9.660 1.00 90.19 395 THR A O 1
ATOM 3105 N N . ALA A 1 396 ? -7.035 -2.737 10.618 1.00 91.75 396 ALA A N 1
ATOM 3106 C CA . ALA A 1 396 ? -7.211 -1.976 11.848 1.00 91.75 396 ALA A CA 1
ATOM 3107 C C . ALA A 1 396 ? -6.856 -2.854 13.053 1.00 91.75 396 ALA A C 1
ATOM 3109 O O . ALA A 1 396 ? -7.084 -4.064 13.046 1.00 91.75 396 ALA A O 1
ATOM 3110 N N . LYS A 1 397 ? -6.291 -2.243 14.097 1.00 92.25 397 LYS A N 1
ATOM 3111 C CA . LYS A 1 397 ? -5.952 -2.929 15.349 1.00 92.25 397 LYS A CA 1
ATOM 3112 C C . LYS A 1 397 ? -6.798 -2.322 16.453 1.00 92.25 397 LYS A C 1
ATOM 3114 O O . LYS A 1 397 ? -6.427 -1.302 17.027 1.00 92.25 397 LYS A O 1
ATOM 3119 N N . ILE A 1 398 ? -7.938 -2.948 16.710 1.00 93.31 398 ILE A N 1
ATOM 3120 C CA . ILE A 1 398 ? -8.889 -2.481 17.714 1.00 93.31 398 ILE A CA 1
ATOM 3121 C C . ILE A 1 398 ? -8.520 -3.046 19.078 1.00 93.31 398 ILE A C 1
ATOM 3123 O O . ILE A 1 398 ? -8.290 -4.247 19.220 1.00 93.31 398 ILE A O 1
ATOM 3127 N N . GLU A 1 399 ? -8.478 -2.176 20.078 1.00 94.12 399 GLU A N 1
ATOM 3128 C CA . GLU A 1 399 ? -8.205 -2.534 21.462 1.00 94.12 399 GLU A CA 1
ATOM 3129 C C . GLU A 1 399 ? -9.361 -2.082 22.356 1.00 94.12 399 GLU A C 1
ATOM 3131 O O . GLU A 1 399 ? -9.792 -0.928 22.327 1.00 94.12 399 GLU A O 1
ATOM 3136 N N . LEU A 1 400 ? -9.880 -3.027 23.140 1.00 94.06 400 LEU A N 1
ATOM 3137 C CA . LEU A 1 400 ? -10.882 -2.780 24.168 1.00 94.06 400 LEU A CA 1
ATOM 3138 C C . LEU A 1 400 ? -10.153 -2.595 25.497 1.00 94.06 400 LEU A C 1
ATOM 3140 O O . LEU A 1 400 ? -9.501 -3.511 25.993 1.00 94.06 400 LEU A O 1
ATOM 3144 N N . SER A 1 401 ? -10.304 -1.422 26.093 1.00 93.06 401 SER A N 1
ATOM 3145 C CA . SER A 1 401 ? -9.775 -1.085 27.413 1.00 93.06 401 SER A CA 1
ATOM 3146 C C . SER A 1 401 ? -10.882 -0.525 28.308 1.00 93.06 401 SER A C 1
ATOM 3148 O O . SER A 1 401 ? -12.006 -0.279 27.865 1.00 93.06 401 SER A O 1
ATOM 3150 N N . SER A 1 402 ? -10.603 -0.383 29.602 1.00 89.06 402 SER A N 1
ATOM 3151 C CA . SER A 1 402 ? -11.560 0.148 30.574 1.00 89.06 402 SER A CA 1
ATOM 3152 C C . SER A 1 402 ? -11.044 1.443 31.182 1.00 89.06 402 SER A C 1
ATOM 3154 O O . SER A 1 402 ? -9.869 1.554 31.522 1.00 89.06 402 SER A O 1
ATOM 3156 N N . SER A 1 403 ? -11.954 2.397 31.375 1.00 79.19 403 SER A N 1
ATOM 3157 C CA . SER A 1 403 ? -11.729 3.581 32.210 1.00 79.19 403 SER A CA 1
ATOM 3158 C C . SER A 1 403 ? -12.516 3.513 33.529 1.00 79.19 403 SER A C 1
ATOM 3160 O O . SER A 1 403 ? -12.547 4.496 34.277 1.00 79.19 403 SER A O 1
ATOM 3162 N N . SER A 1 404 ? -13.189 2.394 33.828 1.00 66.81 404 SER A N 1
ATOM 3163 C CA . SER A 1 404 ? -13.863 2.208 35.115 1.00 66.81 404 SER A CA 1
ATOM 3164 C C . SER A 1 404 ? -12.822 2.068 36.223 1.00 66.81 404 SER A C 1
ATOM 3166 O O . SER A 1 404 ? -11.989 1.168 36.191 1.00 66.81 404 SER A O 1
ATOM 3168 N N . LEU A 1 405 ? -12.874 2.947 37.221 1.00 62.47 405 LEU A N 1
ATOM 3169 C CA . LEU A 1 405 ? -12.066 2.800 38.428 1.00 62.47 405 LEU A CA 1
ATOM 3170 C C . LEU A 1 405 ? -12.591 1.591 39.215 1.00 62.47 405 LEU A C 1
ATOM 3172 O O . LEU A 1 405 ? -13.786 1.560 39.508 1.00 62.47 405 LEU A O 1
ATOM 3176 N N . ASP A 1 406 ? -11.717 0.651 39.589 1.00 61.12 406 ASP A N 1
ATOM 3177 C CA . ASP A 1 406 ? -12.006 -0.459 40.513 1.00 61.12 406 ASP A CA 1
ATOM 3178 C C . ASP A 1 406 ? -12.372 0.089 41.904 1.00 61.12 406 ASP A C 1
ATOM 3180 O O . ASP A 1 406 ? -11.576 0.103 42.846 1.00 61.12 406 ASP A O 1
ATOM 3184 N N . ARG A 1 407 ? -13.583 0.628 42.033 1.00 70.31 407 ARG A N 1
ATOM 3185 C CA . ARG A 1 407 ? -14.118 1.169 43.277 1.00 70.31 407 ARG A CA 1
ATOM 3186 C C . ARG A 1 407 ? -15.156 0.207 43.819 1.00 70.31 407 ARG A C 1
ATOM 3188 O O . ARG A 1 407 ? -16.149 -0.095 43.167 1.00 70.31 407 ARG A O 1
ATOM 3195 N N . THR A 1 408 ? -14.936 -0.233 45.051 1.00 84.31 408 THR A N 1
ATOM 3196 C CA . THR A 1 408 ? -15.981 -0.842 45.870 1.00 84.31 408 THR A CA 1
ATOM 3197 C C . THR A 1 408 ? -16.995 0.237 46.228 1.00 84.31 408 THR A C 1
ATOM 3199 O O . THR A 1 408 ? -16.670 1.180 46.955 1.00 84.31 408 THR A O 1
ATOM 3202 N N . THR A 1 409 ? -18.213 0.120 45.720 1.00 87.75 409 THR A N 1
ATOM 3203 C CA . THR A 1 409 ? -19.336 0.969 46.120 1.00 87.75 409 THR A CA 1
ATOM 3204 C C . THR A 1 409 ? -20.002 0.368 47.348 1.00 87.75 409 THR A C 1
ATOM 3206 O O . THR A 1 409 ? -20.488 -0.762 47.319 1.00 87.75 409 THR A O 1
ATOM 3209 N N . ILE A 1 410 ? -19.984 1.122 48.443 1.00 87.25 410 ILE A N 1
ATOM 3210 C CA . ILE A 1 410 ? -20.575 0.718 49.716 1.00 87.25 410 ILE A CA 1
ATOM 3211 C C . ILE A 1 410 ? -21.972 1.322 49.798 1.00 87.25 410 ILE A C 1
ATOM 3213 O O . ILE A 1 410 ? -22.126 2.539 49.699 1.00 87.25 410 ILE A O 1
ATOM 3217 N N . ASP A 1 411 ? -22.973 0.475 50.000 1.00 88.62 411 ASP A N 1
ATOM 3218 C CA . ASP A 1 411 ? -24.350 0.880 50.225 1.00 88.62 411 ASP A CA 1
ATOM 3219 C C . ASP A 1 411 ? -24.721 0.672 51.700 1.00 88.62 411 ASP A C 1
ATOM 3221 O O . ASP A 1 411 ? -24.682 -0.440 52.237 1.00 88.62 411 ASP A O 1
ATOM 3225 N N . SER A 1 412 ? -25.058 1.771 52.372 1.00 87.31 412 SER A N 1
ATOM 3226 C CA . SER A 1 412 ? -25.400 1.802 53.794 1.00 87.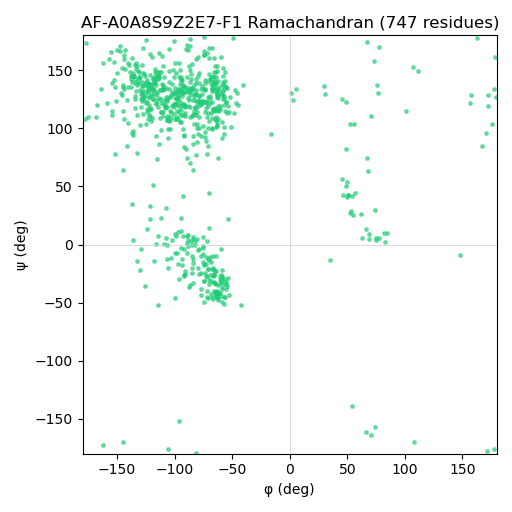31 412 SER A CA 1
ATOM 3227 C C . SER A 1 412 ? -26.904 1.701 54.067 1.00 87.31 412 SER A C 1
ATOM 3229 O O . SER A 1 412 ? -27.328 1.985 55.188 1.00 87.31 412 SER A O 1
ATOM 3231 N N . ARG A 1 413 ? -27.738 1.364 53.071 1.00 87.62 413 ARG A N 1
ATOM 3232 C CA . ARG A 1 413 ? -29.183 1.197 53.284 1.00 87.62 413 ARG A CA 1
ATOM 3233 C C . ARG A 1 413 ? -29.461 0.038 54.241 1.00 87.62 413 ARG A C 1
ATOM 3235 O O . ARG A 1 413 ? -28.787 -0.984 54.185 1.00 87.62 413 ARG A O 1
ATOM 3242 N N . ASN A 1 414 ? -30.493 0.190 55.070 1.00 85.50 414 ASN A N 1
ATOM 3243 C CA . ASN A 1 414 ? -30.927 -0.823 56.044 1.00 85.50 414 ASN A CA 1
ATOM 3244 C C . ASN A 1 414 ? -32.226 -1.535 55.649 1.00 85.50 414 ASN A C 1
ATOM 3246 O O . ASN A 1 414 ? -32.581 -2.540 56.255 1.00 85.50 414 ASN A O 1
ATOM 3250 N N . PHE A 1 415 ? -32.945 -1.010 54.658 1.00 83.75 415 PHE A N 1
ATOM 3251 C CA . PHE A 1 415 ? -34.197 -1.569 54.164 1.00 83.75 415 PHE A CA 1
ATOM 3252 C C . PHE A 1 415 ? -34.300 -1.369 52.651 1.00 83.75 415 PHE A C 1
ATOM 3254 O O . PHE A 1 415 ? -33.646 -0.489 52.082 1.00 83.75 415 PHE A O 1
ATOM 3261 N N . THR A 1 416 ? -35.142 -2.176 52.016 1.00 87.81 416 THR A N 1
ATOM 3262 C CA . THR A 1 416 ? -35.510 -2.061 50.603 1.00 87.81 416 THR A CA 1
ATOM 3263 C C . THR A 1 416 ? -37.008 -1.835 50.479 1.00 87.81 416 THR A C 1
ATOM 3265 O O . THR A 1 416 ? -37.770 -2.050 51.423 1.00 87.81 416 THR A O 1
ATOM 3268 N N . VAL A 1 417 ? -37.424 -1.329 49.323 1.00 84.81 417 VAL A N 1
ATOM 3269 C CA . VAL A 1 417 ? -38.831 -1.106 48.996 1.00 84.81 417 VAL A CA 1
ATOM 3270 C C . VAL A 1 417 ? -39.149 -1.968 47.786 1.00 84.81 417 VAL A C 1
ATOM 3272 O O . VAL A 1 417 ? -38.432 -1.907 46.789 1.00 84.81 417 VAL A O 1
ATOM 3275 N N . GLN A 1 418 ? -40.224 -2.748 47.870 1.00 85.94 418 GLN A N 1
ATOM 3276 C CA . GLN A 1 418 ? -40.769 -3.440 46.709 1.00 85.94 418 GLN A CA 1
ATOM 3277 C C . GLN A 1 418 ? -41.442 -2.413 45.802 1.00 85.94 418 GLN A C 1
ATOM 3279 O O . GLN A 1 418 ? -42.301 -1.646 46.244 1.00 85.94 418 GLN A O 1
ATOM 3284 N N . LEU A 1 419 ? -40.993 -2.366 44.553 1.00 88.12 419 LEU A N 1
ATOM 3285 C CA . LEU A 1 419 ? -41.454 -1.404 43.562 1.00 88.12 419 LEU A CA 1
ATOM 3286 C C . LEU A 1 419 ? -42.465 -2.054 42.626 1.00 88.12 419 LEU A C 1
ATOM 3288 O O . LEU A 1 419 ? -42.331 -3.225 42.273 1.00 88.12 419 LEU A O 1
ATOM 3292 N N . TYR A 1 420 ? -43.454 -1.268 42.212 1.00 87.25 420 TYR A N 1
ATOM 3293 C CA . TYR A 1 420 ? -44.513 -1.689 41.298 1.00 87.25 420 TYR A CA 1
ATOM 3294 C C . TYR A 1 420 ? -44.403 -0.935 39.968 1.00 87.25 420 TYR A C 1
ATOM 3296 O O . TYR A 1 420 ? -43.721 0.089 39.866 1.00 87.25 420 TYR A O 1
ATOM 3304 N N . GLU A 1 421 ? -45.093 -1.428 38.942 1.00 90.12 421 GLU A N 1
ATOM 3305 C CA . GLU A 1 421 ? -45.098 -0.812 37.613 1.00 90.12 421 GLU A CA 1
ATOM 3306 C C . GLU A 1 421 ? -45.591 0.651 37.653 1.00 90.12 421 GLU A C 1
ATOM 3308 O O . GLU A 1 421 ? -46.471 1.009 38.439 1.00 90.12 421 GLU A O 1
ATOM 3313 N N . MET A 1 422 ? -45.021 1.515 36.803 1.00 88.31 422 MET A N 1
ATOM 3314 C CA . MET A 1 422 ? -45.362 2.942 36.649 1.00 88.31 422 MET A CA 1
ATOM 3315 C C . MET A 1 422 ? -45.127 3.827 37.889 1.00 88.31 422 MET A C 1
ATOM 3317 O O . MET A 1 422 ? -45.452 5.023 37.877 1.00 88.31 422 MET A O 1
ATOM 3321 N N . GLN A 1 423 ? -44.532 3.291 38.956 1.00 91.62 423 GLN A N 1
ATOM 3322 C CA . GLN A 1 423 ? -44.303 4.025 40.195 1.00 91.62 423 GLN A CA 1
ATOM 3323 C C . GLN A 1 423 ? -43.314 5.186 39.999 1.00 91.62 423 GLN A C 1
ATOM 3325 O O . GLN A 1 423 ? -42.298 5.077 39.308 1.00 91.62 423 GLN A O 1
ATOM 3330 N N . ARG A 1 424 ? -43.597 6.324 40.645 1.00 89.50 424 ARG A N 1
ATOM 3331 C CA . ARG A 1 424 ? -42.639 7.429 40.759 1.00 89.50 424 ARG A CA 1
ATOM 3332 C C . ARG A 1 424 ? -41.600 7.081 41.816 1.00 89.50 424 ARG A C 1
ATOM 3334 O O . ARG A 1 424 ? -41.948 6.883 42.977 1.00 89.50 424 ARG A O 1
ATOM 3341 N N . VAL A 1 425 ? -40.337 7.046 41.412 1.00 91.06 425 VAL A N 1
ATOM 3342 C CA . VAL A 1 425 ? -39.223 6.607 42.260 1.00 91.06 425 VAL A CA 1
ATOM 3343 C C . VAL A 1 425 ? -38.057 7.580 42.165 1.00 91.06 425 VAL A C 1
ATOM 3345 O O . VAL A 1 425 ? -37.904 8.297 41.175 1.00 91.06 425 VAL A O 1
ATOM 3348 N N . HIS A 1 426 ? -37.221 7.604 43.196 1.00 90.00 426 HIS A N 1
ATOM 3349 C CA . HIS A 1 426 ? -35.923 8.265 43.122 1.00 90.00 426 HIS A CA 1
ATOM 3350 C C . HIS A 1 426 ? -34.884 7.217 42.701 1.00 90.00 426 HIS A C 1
ATOM 3352 O O . HIS A 1 426 ? -34.925 6.110 43.227 1.00 90.00 426 HIS A O 1
ATOM 3358 N N . PRO A 1 427 ? -33.957 7.495 41.768 1.00 89.00 427 PRO A N 1
ATOM 3359 C CA . PRO A 1 427 ? -33.019 6.469 41.296 1.00 89.00 427 PRO A CA 1
ATOM 3360 C C . PRO A 1 427 ? -32.219 5.792 42.423 1.00 89.00 427 PRO A C 1
ATOM 3362 O O . PRO A 1 427 ? -32.018 4.582 42.407 1.00 89.00 427 PRO A O 1
ATOM 3365 N N . GLU A 1 428 ? -31.866 6.551 43.461 1.00 87.31 428 GLU A N 1
ATOM 3366 C CA . GLU A 1 428 ? -31.206 6.070 44.683 1.00 87.31 428 GLU A CA 1
ATOM 3367 C C . GLU A 1 428 ? -31.991 4.988 45.456 1.00 87.31 428 GLU A C 1
ATOM 3369 O O . GLU A 1 428 ? -31.384 4.142 46.120 1.00 87.31 428 GLU A O 1
ATOM 3374 N N . THR A 1 429 ? -33.329 4.949 45.342 1.00 89.38 429 THR A N 1
ATOM 3375 C CA . THR A 1 429 ? -34.153 3.926 46.014 1.00 89.38 429 THR A CA 1
ATOM 3376 C C . THR A 1 429 ? -34.016 2.555 45.365 1.00 89.38 429 THR A C 1
ATOM 3378 O O . THR A 1 429 ? -34.153 1.553 46.061 1.00 89.38 429 THR A O 1
ATOM 3381 N N . LEU A 1 430 ? -33.697 2.494 44.067 1.00 91.06 430 LEU A N 1
ATOM 3382 C CA . LEU A 1 430 ? -33.463 1.234 43.348 1.00 91.06 430 LEU A CA 1
ATOM 3383 C C . LEU A 1 430 ? -32.239 0.508 43.910 1.00 91.06 430 LEU A C 1
ATOM 3385 O O . LEU A 1 430 ? -32.267 -0.703 44.117 1.00 91.06 430 LEU A O 1
ATOM 3389 N N . GLY A 1 431 ? -31.176 1.271 44.180 1.00 91.69 431 GLY A N 1
ATOM 3390 C CA . GLY A 1 431 ? -29.861 0.700 44.411 1.00 91.69 431 GLY A CA 1
ATOM 3391 C C . GLY A 1 431 ? -28.698 1.672 44.291 1.00 91.69 431 GLY A C 1
ATOM 3392 O O . GLY A 1 431 ? -28.904 2.833 43.929 1.00 91.69 431 GLY A O 1
ATOM 3393 N N . PRO A 1 432 ? -27.470 1.192 44.540 1.00 92.06 432 PRO A N 1
ATOM 3394 C CA . PRO A 1 432 ? -26.260 1.897 44.145 1.00 92.06 432 PRO A CA 1
ATOM 3395 C C . PRO A 1 432 ? -26.143 1.938 42.609 1.00 92.06 432 PRO A C 1
ATOM 3397 O O . PRO A 1 432 ? -26.530 0.993 41.914 1.00 92.06 432 PRO A O 1
ATOM 3400 N N . GLU A 1 433 ? -25.610 3.040 42.071 1.00 89.81 433 GLU A N 1
ATOM 3401 C CA . GLU A 1 433 ? -25.383 3.202 40.627 1.00 89.81 433 GLU A CA 1
ATOM 3402 C C . GLU A 1 433 ? -24.194 2.343 40.166 1.00 89.81 433 GLU A C 1
ATOM 3404 O O . GLU A 1 433 ? -23.118 2.339 40.774 1.00 89.81 433 GLU A O 1
ATOM 3409 N N . ILE A 1 434 ? -24.386 1.638 39.054 1.00 90.94 434 ILE A N 1
ATOM 3410 C CA . ILE A 1 434 ? -23.339 0.920 38.331 1.00 90.94 434 ILE A CA 1
ATOM 3411 C C . ILE A 1 434 ? -22.940 1.726 37.095 1.00 90.94 434 ILE A C 1
ATOM 3413 O O . ILE A 1 434 ? -23.796 2.154 36.316 1.00 90.94 434 ILE A O 1
ATOM 3417 N N . LYS A 1 435 ? -21.633 1.957 36.923 1.00 91.19 435 LYS A N 1
ATOM 3418 C CA . LYS A 1 435 ? -21.094 2.787 35.838 1.00 91.19 435 LYS A CA 1
ATOM 3419 C C . LYS A 1 435 ? -19.884 2.117 35.203 1.00 91.19 435 LYS A C 1
ATOM 3421 O O . LYS A 1 435 ? -18.759 2.259 35.679 1.00 91.19 435 LYS A O 1
ATOM 3426 N N . HIS A 1 436 ? -20.110 1.438 34.087 1.00 91.75 436 HIS A N 1
ATOM 3427 C CA . HIS A 1 436 ? -19.052 0.779 33.326 1.00 91.75 436 HIS A CA 1
ATOM 3428 C C . HIS A 1 436 ? -18.682 1.627 32.105 1.00 91.75 436 HIS A C 1
ATOM 3430 O O . HIS A 1 436 ? -19.554 2.077 31.362 1.00 91.75 436 HIS A O 1
ATOM 3436 N N . ILE A 1 437 ? -17.385 1.891 31.922 1.00 92.50 437 ILE A N 1
ATOM 3437 C CA . ILE A 1 437 ? -16.864 2.731 30.836 1.00 92.50 437 ILE A CA 1
ATOM 3438 C C . ILE A 1 437 ? -15.892 1.898 30.011 1.00 92.50 437 ILE A C 1
ATOM 3440 O O . ILE A 1 437 ? -14.794 1.590 30.476 1.00 92.50 437 ILE A O 1
ATOM 3444 N N . TYR A 1 438 ? -16.293 1.586 28.786 1.00 93.75 438 TYR A N 1
ATOM 3445 C CA . TYR A 1 438 ? -15.458 0.911 27.800 1.00 93.75 438 TYR A CA 1
ATOM 3446 C C . TYR A 1 438 ? -14.774 1.950 26.924 1.00 93.75 438 TYR A C 1
ATOM 3448 O O . TYR A 1 438 ? -15.444 2.847 26.425 1.00 93.75 438 TYR A O 1
ATOM 3456 N N . LEU A 1 439 ? -13.466 1.831 26.737 1.00 94.25 439 LEU A N 1
ATOM 3457 C CA . LEU A 1 439 ? -12.671 2.644 25.825 1.00 94.25 439 LEU A CA 1
ATOM 3458 C C . LEU A 1 439 ? -12.247 1.763 24.646 1.00 94.25 439 LEU A C 1
ATOM 3460 O O . LEU A 1 439 ? -11.597 0.737 24.836 1.00 94.25 439 LEU A O 1
ATOM 3464 N N . ILE A 1 440 ? -12.643 2.153 23.441 1.00 95.06 440 ILE A N 1
ATOM 3465 C CA . ILE A 1 440 ? -12.359 1.446 22.195 1.00 95.06 440 ILE A CA 1
ATOM 3466 C C . ILE A 1 440 ? -11.412 2.319 21.393 1.00 95.06 440 ILE A C 1
ATOM 3468 O O . ILE A 1 440 ? -11.798 3.409 20.976 1.00 95.06 440 ILE A O 1
ATOM 3472 N N . SER A 1 441 ? -10.186 1.850 21.185 1.00 94.62 441 SER A N 1
ATOM 3473 C CA . SER A 1 441 ? -9.166 2.572 20.425 1.00 94.62 441 SER A CA 1
ATOM 3474 C C . SER A 1 441 ? -8.748 1.805 19.176 1.00 94.62 441 SER A C 1
ATOM 3476 O O . SER A 1 441 ? -8.738 0.572 19.158 1.00 94.62 441 SER A O 1
ATOM 3478 N N . ASN A 1 442 ? -8.387 2.537 18.121 1.00 93.94 442 ASN A N 1
ATOM 3479 C CA . ASN A 1 442 ? -7.782 1.964 16.922 1.00 93.94 442 ASN A CA 1
ATOM 3480 C C . ASN A 1 442 ? -6.284 2.281 16.880 1.00 93.94 442 ASN A C 1
ATOM 3482 O O . ASN A 1 442 ? -5.863 3.348 16.442 1.00 93.94 442 ASN A O 1
ATOM 3486 N N . ASN A 1 443 ? -5.472 1.312 17.284 1.00 91.50 443 ASN A N 1
ATOM 3487 C CA . ASN A 1 443 ? -4.013 1.377 17.256 1.00 91.50 443 ASN A CA 1
ATOM 3488 C C . ASN A 1 443 ? -3.421 0.890 15.913 1.00 91.50 443 ASN A C 1
ATOM 3490 O O . ASN A 1 443 ? -2.211 0.683 15.813 1.00 91.50 443 ASN A O 1
ATOM 3494 N N . GLY A 1 444 ? -4.259 0.640 14.899 1.00 89.88 444 GLY A N 1
ATOM 3495 C CA . GLY A 1 444 ? -3.854 0.145 13.580 1.00 89.88 444 GLY A CA 1
ATOM 3496 C C . GLY A 1 444 ? -3.521 1.256 12.578 1.00 89.88 444 GLY A C 1
ATOM 3497 O O . GLY A 1 444 ? -3.753 2.431 12.852 1.00 89.88 444 GLY A O 1
ATOM 3498 N N . PRO A 1 445 ? -2.975 0.907 11.400 1.00 89.50 445 PRO A N 1
ATOM 3499 C CA . PRO A 1 445 ? -2.578 1.892 10.394 1.00 89.50 445 PRO A CA 1
ATOM 3500 C C . PRO A 1 445 ? -3.764 2.514 9.634 1.00 89.50 445 PRO A C 1
ATOM 3502 O O . PRO A 1 445 ? -3.673 3.694 9.273 1.00 89.50 445 PRO A O 1
ATOM 3505 N N . SER A 1 446 ? -4.856 1.761 9.432 1.00 92.12 446 SER A N 1
ATOM 3506 C CA . SER A 1 446 ? -6.042 2.185 8.672 1.00 92.12 446 SER A CA 1
ATOM 3507 C C . SER A 1 446 ? -7.237 2.537 9.570 1.00 92.12 446 SER A C 1
ATOM 3509 O O . SER A 1 446 ? -7.401 1.938 10.639 1.00 92.12 446 SER A O 1
ATOM 3511 N N . PRO A 1 447 ? -8.100 3.482 9.148 1.00 92.50 447 PRO A N 1
ATOM 3512 C CA . PRO A 1 447 ? -9.389 3.731 9.791 1.00 92.50 447 PRO A CA 1
ATOM 3513 C C . PRO A 1 447 ? -10.366 2.571 9.545 1.00 92.50 447 PRO A C 1
ATOM 3515 O O . PRO A 1 447 ? -10.204 1.806 8.594 1.00 92.50 447 PRO A O 1
ATOM 3518 N N . ILE A 1 448 ? -11.400 2.471 10.381 1.00 93.19 448 ILE A N 1
ATOM 3519 C CA . ILE A 1 448 ? -12.474 1.481 10.233 1.00 93.19 448 ILE A CA 1
ATOM 3520 C C . ILE A 1 448 ? -13.846 2.158 10.341 1.00 93.19 448 ILE A C 1
ATOM 3522 O O . ILE A 1 448 ? -14.008 3.086 11.136 1.00 93.19 448 ILE A O 1
ATOM 3526 N N . GLU A 1 449 ? -14.815 1.701 9.550 1.00 91.81 449 GLU A N 1
ATOM 3527 C CA . GLU A 1 449 ? -16.229 2.099 9.639 1.00 91.81 449 GLU A CA 1
ATOM 3528 C C . GLU A 1 449 ? -17.102 0.941 10.137 1.00 91.81 449 GLU A C 1
ATOM 3530 O O . GLU A 1 449 ? -16.675 -0.216 10.109 1.00 91.81 449 GLU A O 1
ATOM 3535 N N . ASP A 1 450 ? -18.310 1.262 10.604 1.00 91.25 450 ASP A N 1
ATOM 3536 C CA . ASP A 1 450 ? -19.345 0.295 11.001 1.00 91.25 450 ASP A CA 1
ATOM 3537 C C . ASP A 1 450 ? -18.860 -0.798 11.981 1.00 91.25 450 ASP A C 1
ATOM 3539 O O . ASP A 1 450 ? -19.207 -1.980 11.881 1.00 91.25 450 ASP A O 1
ATOM 3543 N N . LEU A 1 451 ? -18.064 -0.406 12.980 1.00 94.31 451 LEU A N 1
ATOM 3544 C CA . LEU A 1 451 ? -17.563 -1.326 14.000 1.00 94.31 451 LEU A CA 1
ATOM 3545 C C . LEU A 1 451 ? -18.640 -1.588 15.063 1.00 94.31 451 LEU A C 1
ATOM 3547 O O . LEU A 1 451 ? -19.113 -0.664 15.729 1.00 94.31 451 LEU A O 1
ATOM 3551 N N . TRP A 1 452 ? -18.987 -2.859 15.273 1.00 95.06 452 TRP A N 1
ATOM 3552 C CA . TRP A 1 452 ? -19.981 -3.271 16.266 1.00 95.06 452 TRP A CA 1
ATOM 3553 C C . TRP A 1 452 ? -19.337 -3.761 17.566 1.00 95.06 452 TRP A C 1
ATOM 3555 O O . TRP A 1 452 ? -18.441 -4.610 17.568 1.00 95.06 452 TRP A O 1
ATOM 3565 N N . VAL A 1 453 ? -19.842 -3.259 18.692 1.00 95.88 453 VAL A N 1
ATOM 3566 C CA . VAL A 1 453 ? -19.455 -3.667 20.047 1.00 95.88 453 VAL A CA 1
ATOM 3567 C C . VAL A 1 453 ? -20.692 -4.157 20.791 1.00 95.88 453 VAL A C 1
ATOM 3569 O O . VAL A 1 453 ? -21.651 -3.416 20.997 1.00 95.88 453 VAL A O 1
ATOM 3572 N N . ASN A 1 454 ? -20.657 -5.416 21.213 1.00 96.25 454 ASN A N 1
ATOM 3573 C CA . ASN A 1 454 ? -21.731 -6.094 21.924 1.00 96.25 454 ASN A CA 1
ATOM 3574 C C . ASN A 1 454 ? -21.372 -6.201 23.408 1.00 96.25 454 ASN A C 1
ATOM 3576 O O . ASN A 1 454 ? -20.425 -6.900 23.764 1.00 96.25 454 ASN A O 1
ATOM 3580 N N . ILE A 1 455 ? -22.130 -5.532 24.274 1.00 95.81 455 ILE A N 1
ATOM 3581 C CA . ILE A 1 455 ? -21.904 -5.521 25.725 1.00 95.81 455 ILE A CA 1
ATOM 3582 C C . ILE A 1 455 ? -23.002 -6.334 26.407 1.00 95.81 455 ILE A C 1
ATOM 3584 O O . ILE A 1 455 ? -24.175 -5.972 26.332 1.00 95.81 455 ILE A O 1
ATOM 3588 N N . SER A 1 456 ? -22.637 -7.421 27.085 1.00 96.00 456 SER A N 1
ATOM 3589 C CA . SER A 1 456 ? -23.567 -8.257 27.846 1.00 96.00 456 SER A CA 1
ATOM 3590 C C . SER A 1 456 ? -23.632 -7.833 29.313 1.00 96.00 456 SER A C 1
ATOM 3592 O O . SER A 1 456 ? -22.593 -7.779 29.980 1.00 96.00 456 SER A O 1
ATOM 3594 N N . MET A 1 457 ? -24.844 -7.598 29.818 1.00 95.38 457 MET A N 1
ATOM 3595 C CA . MET A 1 457 ? -25.127 -7.225 31.208 1.00 95.38 457 MET A CA 1
ATOM 3596 C C . MET A 1 457 ? -26.152 -8.184 31.838 1.00 95.38 457 MET A C 1
ATOM 3598 O O . MET A 1 457 ? -27.191 -8.412 31.215 1.00 95.38 457 MET A O 1
ATOM 3602 N N . PRO A 1 458 ? -25.923 -8.716 33.054 1.00 95.62 458 PRO A N 1
ATOM 3603 C CA . PRO A 1 458 ? -26.902 -9.547 33.759 1.00 95.62 458 PRO A CA 1
ATOM 3604 C C . PRO A 1 458 ? -28.051 -8.686 34.300 1.00 95.62 458 PRO A C 1
ATOM 3606 O O . PRO A 1 458 ? -27.833 -7.846 35.170 1.00 95.62 458 PRO A O 1
ATOM 3609 N N . MET A 1 459 ? -29.267 -8.870 33.775 1.00 94.31 459 MET A N 1
ATOM 3610 C CA . MET A 1 459 ? -30.418 -8.010 34.100 1.00 94.31 459 MET A CA 1
ATOM 3611 C C . MET A 1 459 ? -31.342 -8.623 35.139 1.00 94.31 459 MET A C 1
ATOM 3613 O O . MET A 1 459 ? -31.737 -7.947 36.085 1.00 94.31 459 MET A O 1
ATOM 3617 N N . GLN A 1 460 ? -31.677 -9.897 34.977 1.00 93.88 460 GLN A N 1
ATOM 3618 C CA . GLN A 1 460 ? -32.587 -10.620 35.862 1.00 93.88 460 GLN A CA 1
ATOM 3619 C C . GLN A 1 460 ? -32.219 -12.102 35.895 1.00 93.88 460 GLN A C 1
ATOM 3621 O O . GLN A 1 460 ? -31.433 -12.545 35.065 1.00 93.88 460 GLN A O 1
ATOM 3626 N N . THR A 1 461 ? -32.767 -12.870 36.823 1.00 92.38 461 THR A N 1
ATOM 3627 C CA . THR A 1 461 ? -32.636 -14.332 36.861 1.00 92.38 461 THR A CA 1
ATOM 3628 C C . THR A 1 461 ? -33.764 -15.008 36.078 1.00 92.38 461 THR A C 1
ATOM 3630 O O . THR A 1 461 ? -34.748 -14.362 35.705 1.00 92.38 461 THR A O 1
ATOM 3633 N N . GLU A 1 462 ? -33.639 -16.313 35.825 1.00 89.50 462 GLU A N 1
ATOM 3634 C CA . GLU A 1 462 ? -34.730 -17.131 35.265 1.00 89.50 462 GLU A CA 1
ATOM 3635 C C . GLU A 1 462 ? -35.991 -17.128 36.145 1.00 89.50 462 GLU A C 1
ATOM 3637 O O . GLU A 1 462 ? -37.102 -17.147 35.619 1.00 89.50 462 GLU A O 1
ATOM 3642 N N . ASP A 1 463 ? -35.823 -16.987 37.462 1.00 86.50 463 ASP A N 1
ATOM 3643 C CA . ASP A 1 463 ? -36.918 -16.887 38.435 1.00 86.50 463 ASP A CA 1
ATOM 3644 C C . ASP A 1 463 ? -37.617 -15.509 38.437 1.00 86.50 463 ASP A C 1
ATOM 3646 O O . ASP A 1 463 ? -38.569 -15.291 39.185 1.00 86.50 463 ASP A O 1
ATOM 3650 N N . GLY A 1 464 ? -37.165 -14.564 37.602 1.00 87.56 464 GLY A N 1
ATOM 3651 C CA . GLY A 1 464 ? -37.742 -13.220 37.488 1.00 87.56 464 GLY A CA 1
ATOM 3652 C C . GLY A 1 464 ? -37.213 -12.207 38.508 1.00 87.56 464 GLY A C 1
ATOM 3653 O O . GLY A 1 464 ? -37.738 -11.097 38.596 1.00 87.56 464 GLY A O 1
ATOM 3654 N N . GLU A 1 465 ? -36.161 -12.542 39.257 1.00 90.75 465 GLU A N 1
ATOM 3655 C CA . GLU A 1 465 ? -35.531 -11.623 40.206 1.00 90.75 465 GLU A CA 1
ATOM 3656 C C . GLU A 1 465 ? -34.621 -10.632 39.467 1.00 90.75 465 GLU A C 1
ATOM 3658 O O . GLU A 1 465 ? -33.690 -11.025 38.762 1.00 90.75 465 GLU A O 1
ATOM 3663 N N . HIS A 1 466 ? -34.852 -9.328 39.627 1.00 92.94 466 HIS A N 1
ATOM 3664 C CA . HIS A 1 466 ? -34.007 -8.303 39.008 1.00 92.94 466 HIS A CA 1
ATOM 3665 C C . HIS A 1 466 ? -32.625 -8.239 39.675 1.00 92.94 466 HIS A C 1
ATOM 3667 O O . HIS A 1 466 ? -32.503 -8.326 40.894 1.00 92.94 466 HIS A O 1
ATOM 3673 N N . LEU A 1 467 ? -31.576 -8.043 38.877 1.00 93.88 467 LEU A N 1
ATOM 3674 C CA . LEU A 1 467 ? -30.185 -7.917 39.329 1.00 93.88 467 LEU A CA 1
ATOM 3675 C C . LEU A 1 467 ? -29.660 -6.509 39.055 1.00 93.88 467 LEU A C 1
ATOM 3677 O O . LEU A 1 467 ? -29.164 -5.828 39.951 1.00 93.88 467 LEU A O 1
ATOM 3681 N N . VAL A 1 468 ? -29.807 -6.057 37.812 1.00 94.69 468 VAL A N 1
ATOM 3682 C CA . VAL A 1 468 ? -29.439 -4.714 37.367 1.00 94.69 468 VAL A CA 1
ATOM 3683 C C . VAL A 1 468 ? -30.610 -4.135 36.594 1.00 94.69 468 VAL A C 1
ATOM 3685 O O . VAL A 1 468 ? -31.308 -4.841 35.873 1.00 94.69 468 VAL A O 1
ATOM 3688 N N . TYR A 1 469 ? -30.821 -2.836 36.742 1.00 94.81 469 TYR A N 1
ATOM 3689 C CA . TYR A 1 469 ? -31.943 -2.133 36.152 1.00 94.81 469 TYR A CA 1
ATOM 3690 C C . TYR A 1 469 ? -31.462 -0.933 35.341 1.00 94.81 469 TYR A C 1
ATOM 3692 O O . TYR A 1 469 ? -30.770 -0.052 35.867 1.00 94.81 469 TYR A O 1
ATOM 3700 N N . PHE A 1 470 ? -31.836 -0.880 34.062 1.00 94.88 470 PHE A N 1
ATOM 3701 C CA . PHE A 1 470 ? -31.604 0.286 33.213 1.00 94.88 470 PHE A CA 1
ATOM 3702 C C . PHE A 1 470 ? -32.822 1.202 33.210 1.00 94.88 470 PHE A C 1
ATOM 3704 O O . PHE A 1 470 ? -33.950 0.764 33.001 1.00 94.88 470 PHE A O 1
ATOM 3711 N N . LEU A 1 471 ? -32.577 2.495 33.414 1.00 92.62 471 LEU A N 1
ATOM 3712 C CA . LEU A 1 471 ? -33.568 3.543 33.200 1.00 92.62 471 LEU A CA 1
ATOM 3713 C C . LEU A 1 471 ? -33.395 4.103 31.788 1.00 92.62 471 LEU A C 1
ATOM 3715 O O . LEU A 1 471 ? -32.273 4.291 31.326 1.00 92.62 471 LEU A O 1
ATOM 3719 N N . ASP A 1 472 ? -34.501 4.407 31.121 1.00 89.62 472 ASP A N 1
ATOM 3720 C CA . ASP A 1 472 ? -34.514 5.077 29.822 1.00 89.62 472 ASP A CA 1
ATOM 3721 C C . ASP A 1 472 ? -34.180 6.567 29.978 1.00 89.62 472 ASP A C 1
ATOM 3723 O O . ASP A 1 472 ? -33.303 7.108 29.293 1.00 89.62 472 ASP A O 1
ATOM 3727 N N . ARG A 1 473 ? -34.857 7.237 30.916 1.00 89.56 473 ARG A N 1
ATOM 3728 C CA . ARG A 1 473 ? -34.737 8.675 31.162 1.00 89.56 473 ARG A CA 1
ATOM 3729 C C . ARG A 1 473 ? -34.894 8.993 32.642 1.00 89.56 473 ARG A C 1
ATOM 3731 O O . ARG A 1 473 ? -35.602 8.309 33.375 1.00 89.56 473 ARG A O 1
ATOM 3738 N N . VAL A 1 474 ? -34.263 10.078 33.081 1.00 89.00 474 VAL A N 1
ATOM 3739 C CA . VAL A 1 474 ? -34.417 10.603 34.446 1.00 89.00 474 VAL A CA 1
ATOM 3740 C C . VAL A 1 474 ? -34.831 12.066 34.390 1.00 89.00 474 VAL A C 1
ATOM 3742 O O . VAL A 1 474 ? -34.189 12.885 33.726 1.00 89.00 474 VAL A O 1
ATOM 3745 N N . ARG A 1 475 ? -35.905 12.393 35.114 1.00 86.75 475 ARG A N 1
ATOM 3746 C CA . ARG A 1 475 ? -36.406 13.761 35.282 1.00 86.75 475 ARG A CA 1
ATOM 3747 C C . ARG A 1 475 ? -35.596 14.486 36.344 1.00 86.75 475 ARG A C 1
ATOM 3749 O O . ARG A 1 475 ? -35.584 14.055 37.494 1.00 86.75 475 ARG A O 1
ATOM 3756 N N . HIS A 1 476 ? -34.984 15.606 35.982 1.00 82.94 476 HIS A N 1
ATOM 3757 C CA . HIS A 1 476 ? -34.389 16.528 36.946 1.00 82.94 476 HIS A CA 1
ATOM 3758 C C . HIS A 1 476 ? -35.368 17.669 37.212 1.00 82.94 476 HIS A C 1
ATOM 3760 O O . HIS A 1 476 ? -35.910 18.268 36.280 1.00 82.94 476 HIS A O 1
ATOM 3766 N N . GLN A 1 477 ? -35.628 17.941 38.489 1.00 73.00 477 GLN A N 1
ATOM 3767 C CA . GLN A 1 477 ? -36.420 19.100 38.891 1.00 73.00 477 GLN A CA 1
ATOM 3768 C C . GLN A 1 477 ? -35.504 20.326 38.922 1.00 73.00 477 GLN A C 1
ATOM 3770 O O . GLN A 1 477 ? -34.468 20.298 39.581 1.00 73.00 477 GLN A O 1
ATOM 3775 N N . VAL A 1 478 ? -35.873 21.372 38.182 1.00 70.44 478 VAL A N 1
ATOM 3776 C CA . VAL A 1 478 ? -35.184 22.669 38.201 1.00 70.44 478 VAL A CA 1
ATOM 3777 C C . VAL A 1 478 ? -35.811 23.520 39.307 1.00 70.44 478 VAL A C 1
ATOM 3779 O O . VAL A 1 478 ? -37.036 23.545 39.425 1.00 70.44 478 VAL A O 1
ATOM 3782 N N . GLU A 1 479 ? -34.990 24.180 40.128 1.00 70.44 479 GLU A N 1
ATOM 3783 C CA . GLU A 1 479 ? -35.457 24.953 41.294 1.00 70.44 479 GLU A CA 1
ATOM 3784 C C . GLU A 1 479 ? -36.307 26.184 40.905 1.00 70.44 479 GLU A C 1
ATOM 3786 O O . GLU A 1 479 ? -37.221 26.540 41.643 1.00 70.44 479 GLU A O 1
ATOM 3791 N N . ASP A 1 480 ? -36.115 26.751 39.707 1.00 67.00 480 ASP A N 1
ATOM 3792 C CA . ASP A 1 480 ? -36.739 28.017 39.271 1.00 67.00 480 ASP A CA 1
ATOM 3793 C C . ASP A 1 480 ? -38.056 27.874 38.474 1.00 67.00 480 ASP A C 1
ATOM 3795 O O . ASP A 1 480 ? -38.425 28.746 37.688 1.00 67.00 480 ASP A O 1
ATOM 3799 N N . GLY A 1 481 ? -38.787 26.763 38.614 1.00 65.00 481 GLY A N 1
ATOM 3800 C CA . GLY A 1 481 ? -40.074 26.575 37.917 1.00 65.00 481 GLY A CA 1
ATOM 3801 C C . GLY A 1 481 ? -39.969 26.419 36.389 1.00 65.00 481 GLY A C 1
ATOM 3802 O O . GLY A 1 481 ? -40.988 26.390 35.696 1.00 65.00 481 GLY A O 1
ATOM 3803 N N . ALA A 1 482 ? -38.752 26.282 35.857 1.00 69.19 482 ALA A N 1
ATOM 3804 C CA . ALA A 1 482 ? -38.503 25.911 34.469 1.00 69.19 482 ALA A CA 1
ATOM 3805 C C . ALA A 1 482 ? -38.987 24.477 34.174 1.00 69.19 482 ALA A C 1
ATOM 3807 O O . ALA A 1 482 ? -39.173 23.654 35.076 1.00 69.19 482 ALA A O 1
ATOM 3808 N N . GLN A 1 483 ? -39.182 24.161 32.889 1.00 73.81 483 GLN A N 1
ATOM 3809 C CA . GLN A 1 483 ? -39.569 22.812 32.473 1.00 73.81 483 GLN A CA 1
ATOM 3810 C C . GLN A 1 483 ? -38.532 21.776 32.952 1.00 73.81 483 GLN A C 1
ATOM 3812 O O . GLN A 1 483 ? -37.328 22.031 32.874 1.00 73.81 483 GLN A O 1
ATOM 3817 N N . PRO A 1 484 ? -38.970 20.604 33.449 1.00 74.12 484 PRO A N 1
ATOM 3818 C CA . PRO A 1 484 ? -38.064 19.587 33.967 1.00 74.12 484 PRO A CA 1
ATOM 3819 C C . PRO A 1 484 ? -37.143 19.065 32.859 1.00 74.12 484 PRO A C 1
ATOM 3821 O O . PRO A 1 484 ? -37.608 18.644 31.798 1.00 74.12 484 PRO A O 1
ATOM 3824 N N . LEU A 1 485 ? -35.835 19.042 33.126 1.00 82.00 485 LEU A N 1
ATOM 3825 C CA . LEU A 1 485 ? -34.850 18.514 32.186 1.00 82.00 485 LEU A CA 1
ATOM 3826 C C . LEU A 1 485 ? -34.956 16.982 32.147 1.00 82.00 485 LEU A C 1
ATOM 3828 O O . LEU A 1 485 ? -34.726 16.295 33.148 1.00 82.00 485 LEU A O 1
ATOM 3832 N N . MET A 1 486 ? -35.301 16.447 30.977 1.00 81.38 486 MET A N 1
ATOM 3833 C CA . MET A 1 486 ? -35.284 15.012 30.701 1.00 81.38 486 MET A CA 1
ATOM 3834 C C . MET A 1 486 ? -33.883 14.616 30.241 1.00 81.38 486 MET A C 1
ATOM 3836 O O . MET A 1 486 ? -33.476 14.967 29.138 1.00 81.38 486 MET A O 1
ATOM 3840 N N . VAL A 1 487 ? -33.148 13.878 31.072 1.00 85.12 487 VAL A N 1
ATOM 3841 C CA . VAL A 1 487 ? -31.815 13.378 30.709 1.00 85.12 487 VAL A CA 1
ATOM 3842 C C . VAL A 1 487 ? -31.938 11.925 30.269 1.00 85.12 487 VAL A C 1
ATOM 3844 O O . VAL A 1 487 ? -32.396 11.084 31.048 1.00 85.12 487 VAL A O 1
ATOM 3847 N N . ASN A 1 488 ? -31.525 11.627 29.036 1.00 85.00 488 ASN A N 1
ATOM 3848 C CA . ASN A 1 488 ? -31.434 10.255 28.544 1.00 85.00 488 ASN A CA 1
ATOM 3849 C C . ASN A 1 488 ? -30.328 9.511 29.306 1.00 85.00 488 ASN A C 1
ATOM 3851 O O . ASN A 1 488 ? -29.240 10.044 29.530 1.00 85.00 488 ASN A O 1
ATOM 3855 N N . LYS A 1 489 ? -30.624 8.288 29.750 1.00 86.88 489 LYS A N 1
ATOM 3856 C CA . LYS A 1 489 ? -29.659 7.408 30.433 1.00 86.88 489 LYS A CA 1
ATOM 3857 C C . LYS A 1 489 ? -29.237 6.215 29.573 1.00 86.88 489 LYS A C 1
ATOM 3859 O O . LYS A 1 489 ? -28.422 5.413 30.025 1.00 86.88 489 LYS A O 1
ATOM 3864 N N . ALA A 1 490 ? -29.760 6.127 28.350 1.00 85.19 490 ALA A N 1
ATOM 3865 C CA . ALA A 1 490 ? -29.332 5.155 27.359 1.00 85.19 490 ALA A CA 1
ATOM 3866 C C . ALA A 1 490 ? -27.815 5.270 27.092 1.00 85.19 490 ALA A C 1
ATOM 3868 O O . ALA A 1 490 ? -27.250 6.360 27.203 1.00 85.19 490 ALA A O 1
ATOM 3869 N N . PRO A 1 491 ? -27.144 4.154 26.771 1.00 88.75 491 PRO A N 1
ATOM 3870 C CA . PRO A 1 491 ? -25.726 4.164 26.450 1.00 88.75 491 PRO A CA 1
ATOM 3871 C C . PRO A 1 491 ? -25.472 4.942 25.156 1.00 88.75 491 PRO A C 1
ATOM 3873 O O . PRO A 1 491 ? -26.209 4.809 24.183 1.00 88.75 491 PRO A O 1
ATOM 3876 N N . GLU A 1 492 ? -24.403 5.731 25.143 1.00 86.56 492 GLU A N 1
ATOM 3877 C CA . GLU A 1 492 ? -23.986 6.536 23.993 1.00 86.56 492 GLU A CA 1
ATOM 3878 C C . GLU A 1 492 ? -22.512 6.259 23.669 1.00 86.56 492 GLU A C 1
ATOM 3880 O O . GLU A 1 492 ? -21.705 5.992 24.569 1.00 86.56 492 GLU A O 1
ATOM 3885 N N . VAL A 1 493 ? -22.171 6.330 22.379 1.00 91.75 493 VAL A N 1
ATOM 3886 C CA . VAL A 1 493 ? -20.791 6.277 21.877 1.00 91.75 493 VAL A CA 1
ATOM 3887 C C . VAL A 1 493 ? -20.271 7.706 21.794 1.00 91.75 493 VAL A C 1
ATOM 3889 O O . VAL A 1 493 ? -20.719 8.485 20.953 1.00 91.75 493 VAL A O 1
ATOM 3892 N N . ILE A 1 494 ? -19.328 8.055 22.664 1.00 90.88 494 ILE A N 1
ATOM 3893 C CA . ILE A 1 494 ? -18.848 9.429 22.821 1.00 90.88 494 ILE A CA 1
ATOM 3894 C C . ILE A 1 494 ? -17.367 9.490 22.451 1.00 90.88 494 ILE A C 1
ATOM 3896 O O . ILE A 1 494 ? -16.572 8.682 22.928 1.00 90.88 494 ILE A O 1
ATOM 3900 N N . SER A 1 495 ? -16.988 10.464 21.631 1.00 90.50 495 SER A N 1
ATOM 3901 C CA . SER A 1 495 ? -15.589 10.758 21.307 1.00 90.50 495 SER A CA 1
ATOM 3902 C C . SER A 1 495 ? -14.834 11.368 22.493 1.00 90.50 495 SER A C 1
ATOM 3904 O O . SER A 1 495 ? -15.442 11.820 23.472 1.00 90.50 495 SER A O 1
ATOM 3906 N N . ALA A 1 496 ? -13.510 11.467 22.386 1.00 82.88 496 ALA A N 1
ATOM 3907 C CA . ALA A 1 496 ? -12.699 12.254 23.315 1.00 82.88 496 ALA A CA 1
ATOM 3908 C C . ALA A 1 496 ? -13.166 13.725 23.393 1.00 82.88 496 ALA A C 1
ATOM 3910 O O . ALA A 1 496 ? -13.171 14.310 24.472 1.00 82.88 496 ALA A O 1
ATOM 3911 N N . GLU A 1 497 ? -13.657 14.296 22.286 1.00 83.56 497 GLU A N 1
ATOM 3912 C CA . GLU A 1 497 ? -14.165 15.676 22.216 1.00 83.56 497 GLU A CA 1
ATOM 3913 C C . GLU A 1 497 ? -15.617 15.835 22.703 1.00 83.56 497 GLU A C 1
ATOM 3915 O O . GLU A 1 497 ? -16.188 16.916 22.584 1.00 83.56 497 GLU A O 1
ATOM 3920 N N . GLY A 1 498 ? -16.262 14.770 23.191 1.00 83.06 498 GLY A N 1
ATOM 3921 C CA . GLY A 1 498 ? -17.647 14.823 23.680 1.00 83.06 498 GLY A CA 1
ATOM 3922 C C . GLY A 1 498 ? -18.736 14.724 22.603 1.00 83.06 498 GLY A C 1
ATOM 3923 O O . GLY A 1 498 ? -19.916 14.759 22.939 1.00 83.06 498 GLY A O 1
ATOM 3924 N N . HIS A 1 499 ? -18.369 14.561 21.329 1.00 87.44 499 HIS A N 1
ATOM 3925 C CA . HIS A 1 499 ? -19.323 14.368 20.232 1.00 87.44 499 HIS A CA 1
ATOM 3926 C C . HIS A 1 499 ? -19.827 12.921 20.168 1.00 87.44 499 HIS A C 1
ATOM 3928 O O . HIS A 1 499 ? -19.063 11.983 20.404 1.00 87.44 499 HIS A O 1
ATOM 3934 N N . VAL A 1 500 ? -21.095 12.738 19.797 1.00 89.06 500 VAL A N 1
ATOM 3935 C CA . VAL A 1 500 ? -21.683 11.413 19.553 1.00 89.06 500 VAL A CA 1
ATOM 3936 C C . VAL A 1 500 ? -21.174 10.881 18.206 1.00 89.06 500 VAL A C 1
ATOM 3938 O O . VAL A 1 500 ? -21.306 11.558 17.189 1.00 89.06 500 VAL A O 1
ATOM 3941 N N . ARG A 1 501 ? -20.554 9.693 18.204 1.00 89.81 501 ARG A N 1
ATOM 3942 C CA . ARG A 1 501 ? -19.891 9.064 17.031 1.00 89.81 501 ARG A CA 1
ATOM 3943 C C . ARG A 1 501 ? -20.473 7.688 16.675 1.00 89.81 501 ARG A C 1
ATOM 3945 O O . ARG A 1 501 ? -19.795 6.838 16.096 1.00 89.81 501 ARG A O 1
ATOM 3952 N N . GLY A 1 502 ? -21.704 7.437 17.102 1.00 91.06 502 GLY A N 1
ATOM 3953 C CA . GLY A 1 502 ? -22.351 6.150 16.918 1.00 91.06 502 GLY A CA 1
ATOM 3954 C C . GLY A 1 502 ? -23.664 6.032 17.674 1.00 91.06 502 GLY A C 1
ATOM 3955 O O . GLY A 1 502 ? -24.108 6.967 18.344 1.00 91.06 502 GLY A O 1
ATOM 3956 N N . VAL A 1 503 ? -24.274 4.853 17.588 1.00 93.19 503 VAL A N 1
ATOM 3957 C CA . VAL A 1 503 ? -25.601 4.574 18.149 1.00 93.19 503 VAL A CA 1
ATOM 3958 C C . VAL A 1 503 ? -25.567 3.260 18.920 1.00 93.19 503 VAL A C 1
ATOM 3960 O O . VAL A 1 503 ? -25.002 2.276 18.446 1.00 93.19 503 VAL A O 1
ATOM 3963 N N . CYS A 1 504 ? -26.193 3.219 20.096 1.00 94.88 504 CYS A N 1
ATOM 3964 C CA . CYS A 1 504 ? -26.373 1.990 20.862 1.00 94.88 504 CYS A CA 1
ATOM 3965 C C . CYS A 1 504 ? -27.839 1.559 20.884 1.00 94.88 504 CYS A C 1
ATOM 3967 O O . CYS A 1 504 ? -28.740 2.346 21.163 1.00 94.88 504 CYS A O 1
ATOM 3969 N N . LEU A 1 505 ? -28.057 0.274 20.629 1.00 94.56 505 LEU A N 1
ATOM 3970 C CA . LEU A 1 505 ? -29.348 -0.390 20.644 1.00 94.56 505 LEU A CA 1
ATOM 3971 C C . LEU A 1 505 ? -29.422 -1.269 21.893 1.00 94.56 505 LEU A C 1
ATOM 3973 O O . LEU A 1 505 ? -28.762 -2.308 21.991 1.00 94.56 505 LEU A O 1
ATOM 3977 N N . THR A 1 506 ? -30.217 -0.832 22.866 1.00 93.38 506 THR A N 1
ATOM 3978 C CA . THR A 1 506 ? -30.581 -1.625 24.044 1.00 93.38 506 THR A CA 1
ATOM 3979 C C . THR A 1 506 ? -31.886 -2.372 23.766 1.00 93.38 506 THR A C 1
ATOM 3981 O O . THR A 1 506 ? -32.822 -1.749 23.262 1.00 93.38 506 THR A O 1
ATOM 3984 N N . PRO A 1 507 ? -31.999 -3.668 24.099 1.00 94.62 507 PRO A N 1
ATOM 3985 C CA . PRO A 1 507 ? -33.243 -4.402 23.903 1.00 94.62 507 PRO A CA 1
ATOM 3986 C C . PRO A 1 507 ? -34.360 -3.838 24.794 1.00 94.62 507 PRO A C 1
ATOM 3988 O O . PRO A 1 507 ? -34.124 -3.533 25.962 1.00 94.62 507 PRO A O 1
ATOM 3991 N N . GLU A 1 508 ? -35.576 -3.731 24.252 1.00 91.19 508 GLU A N 1
ATOM 3992 C CA . GLU A 1 508 ? -36.707 -3.067 24.923 1.00 91.19 508 GLU A CA 1
ATOM 3993 C C . GLU A 1 508 ? -37.064 -3.701 26.272 1.00 91.19 508 GLU A C 1
ATOM 3995 O O . GLU A 1 508 ? -37.323 -2.989 27.234 1.00 91.19 508 GLU A O 1
ATOM 4000 N N . TRP A 1 509 ? -36.997 -5.032 26.385 1.00 91.81 509 TRP A N 1
ATOM 4001 C CA . TRP A 1 509 ? -37.295 -5.749 27.633 1.00 91.81 509 TRP A CA 1
ATOM 4002 C C . TRP A 1 509 ? -36.316 -5.433 28.774 1.00 91.81 509 TRP A C 1
ATOM 4004 O O . TRP A 1 509 ? -36.647 -5.622 29.939 1.00 91.81 509 TRP A O 1
ATOM 4014 N N . ALA A 1 510 ? -35.108 -4.967 28.453 1.00 92.44 510 ALA A N 1
ATOM 4015 C CA . ALA A 1 510 ? -34.096 -4.612 29.441 1.00 92.44 510 ALA A CA 1
ATOM 4016 C C . ALA A 1 510 ? -34.134 -3.124 29.810 1.00 92.44 510 ALA A C 1
ATOM 4018 O O . ALA A 1 510 ? -33.560 -2.722 30.823 1.00 92.44 510 ALA A O 1
ATOM 4019 N N . LEU A 1 511 ? -34.779 -2.298 28.981 1.00 92.94 511 LEU A N 1
ATOM 4020 C CA . LEU A 1 511 ? -34.838 -0.858 29.161 1.00 92.94 511 LEU A CA 1
ATOM 4021 C C . LEU A 1 511 ? -36.114 -0.479 29.914 1.00 92.94 511 LEU A C 1
ATOM 4023 O O . LEU A 1 511 ? -37.204 -0.476 29.355 1.00 92.94 511 LEU A O 1
ATOM 4027 N N . ASN A 1 512 ? -35.958 -0.123 31.187 1.00 92.69 512 ASN A N 1
ATOM 4028 C CA . ASN A 1 512 ? -37.036 0.292 32.080 1.00 92.69 512 ASN A CA 1
ATOM 4029 C C . ASN A 1 512 ? -38.298 -0.609 32.011 1.00 92.69 512 ASN A C 1
ATOM 4031 O O . ASN A 1 512 ? -39.393 -0.094 31.767 1.00 92.69 512 ASN A O 1
ATOM 4035 N N . PRO A 1 513 ? -38.188 -1.937 32.242 1.00 91.88 513 PRO A N 1
ATOM 4036 C CA . PRO A 1 513 ? -39.308 -2.872 32.084 1.00 91.88 513 PRO A CA 1
ATOM 4037 C C . PRO A 1 513 ? -40.517 -2.562 32.978 1.00 91.88 513 PRO A C 1
ATOM 4039 O O . PRO A 1 513 ? -41.650 -2.753 32.550 1.00 91.88 513 PRO A O 1
ATOM 4042 N N . LEU A 1 514 ? -40.305 -2.025 34.187 1.00 91.62 514 LEU A N 1
ATOM 4043 C CA . LEU A 1 514 ? -41.378 -1.602 35.101 1.00 91.62 514 LEU A CA 1
ATOM 4044 C C . LEU A 1 514 ? -41.902 -0.186 34.800 1.00 91.62 514 LEU A C 1
ATOM 4046 O O . LEU A 1 514 ? -42.711 0.346 35.562 1.00 91.62 514 LEU A O 1
ATOM 4050 N N . ARG A 1 515 ? -41.424 0.456 33.724 1.00 91.94 515 ARG A N 1
ATOM 4051 C CA . ARG A 1 515 ? -41.827 1.803 33.283 1.00 91.94 515 ARG A CA 1
ATOM 4052 C C . ARG A 1 515 ? -41.792 2.836 34.415 1.00 91.94 515 ARG A C 1
ATOM 4054 O O . ARG A 1 515 ? -42.681 3.675 34.566 1.00 91.94 515 ARG A O 1
ATOM 4061 N N . LEU A 1 516 ? -40.761 2.750 35.251 1.00 91.19 516 LEU A N 1
ATOM 4062 C CA . LEU A 1 516 ? -40.607 3.576 36.439 1.00 91.19 516 LEU A CA 1
ATOM 4063 C C . LEU A 1 516 ? -40.395 5.037 36.054 1.00 91.19 516 LEU A C 1
ATOM 4065 O O . LEU A 1 516 ? -39.604 5.364 35.167 1.00 91.19 516 LEU A O 1
ATOM 4069 N N . ASN A 1 517 ? -41.060 5.928 36.784 1.00 90.62 517 ASN A N 1
ATOM 4070 C CA . ASN A 1 517 ? -40.932 7.367 36.612 1.00 90.62 517 ASN A CA 1
ATOM 4071 C C . ASN A 1 517 ? -39.845 7.899 37.549 1.00 90.62 517 ASN A C 1
ATOM 4073 O O . ASN A 1 517 ? -40.128 8.370 38.655 1.00 90.62 517 ASN A O 1
ATOM 4077 N N . ALA A 1 518 ? -38.594 7.803 37.105 1.00 89.38 518 ALA A N 1
ATOM 4078 C CA . ALA A 1 518 ? -37.434 8.224 37.874 1.00 89.38 518 ALA A CA 1
ATOM 4079 C C . ALA A 1 518 ? -37.301 9.755 37.946 1.00 89.38 518 ALA A C 1
ATOM 4081 O O . ALA A 1 518 ? -37.197 10.436 36.921 1.00 89.38 518 ALA A O 1
ATOM 4082 N N . VAL A 1 519 ? -37.265 10.300 39.164 1.00 88.56 519 VAL A N 1
ATOM 4083 C CA . VAL A 1 519 ? -37.078 11.736 39.421 1.00 88.56 519 VAL A CA 1
ATOM 4084 C C . VAL A 1 519 ? -35.880 11.941 40.342 1.00 88.56 519 VAL A C 1
ATOM 4086 O O . VAL A 1 519 ? -35.863 11.407 41.444 1.00 88.56 519 VAL A O 1
ATOM 4089 N N . GLN A 1 520 ? -34.887 12.719 39.925 1.00 84.25 520 GLN A N 1
ATOM 4090 C CA . GLN A 1 520 ? -33.724 13.057 40.752 1.00 84.25 520 GLN A CA 1
ATOM 4091 C C . GLN A 1 520 ? -34.056 14.241 41.679 1.00 84.25 520 GLN A C 1
ATOM 4093 O O . GLN A 1 520 ? -34.686 15.205 41.238 1.00 84.25 520 GLN A O 1
ATOM 4098 N N . ARG A 1 521 ? -33.638 14.185 42.954 1.00 73.38 521 ARG A N 1
ATOM 4099 C CA . ARG A 1 521 ? -33.707 15.329 43.884 1.00 73.38 521 ARG A CA 1
ATOM 4100 C C . ARG A 1 521 ? -32.425 16.163 43.775 1.00 73.38 521 ARG A C 1
ATOM 4102 O O . ARG A 1 521 ? -31.367 15.645 44.103 1.00 73.38 521 ARG A O 1
ATOM 4109 N N . GLY A 1 522 ? -32.544 17.437 43.397 1.00 58.81 522 GLY A N 1
ATOM 4110 C CA . GLY A 1 522 ? -31.493 18.454 43.573 1.00 58.81 522 GLY A CA 1
ATOM 4111 C C . GLY A 1 522 ? -30.265 18.374 42.645 1.00 58.81 522 GLY A C 1
ATOM 4112 O O . GLY A 1 522 ? -29.990 17.338 42.052 1.00 58.81 522 GLY A O 1
ATOM 4113 N N . HIS A 1 523 ? -29.603 19.536 42.527 1.00 45.22 523 HIS A N 1
ATOM 4114 C CA . HIS A 1 523 ? -28.469 19.997 41.697 1.00 45.22 523 HIS A CA 1
ATOM 4115 C C . HIS A 1 523 ? -27.831 19.047 40.652 1.00 45.22 523 HIS A C 1
ATOM 4117 O O . HIS A 1 523 ? -27.287 17.990 40.961 1.00 45.22 523 HIS A O 1
ATOM 4123 N N . LEU A 1 524 ? -27.793 19.507 39.393 1.00 46.00 524 LEU A N 1
ATOM 4124 C CA . LEU A 1 524 ? -26.916 18.977 38.344 1.00 46.00 524 LEU A CA 1
ATOM 4125 C C . LEU A 1 524 ? -25.451 19.223 38.736 1.00 46.00 524 LEU A C 1
ATOM 4127 O O . LEU A 1 524 ? -24.968 20.348 38.627 1.00 46.00 524 LEU A O 1
ATOM 4131 N N . ASP A 1 525 ? -24.712 18.188 39.124 1.00 37.47 525 ASP A N 1
ATOM 4132 C CA . ASP A 1 525 ? -23.248 18.227 39.066 1.00 37.47 525 ASP A CA 1
ATOM 4133 C C . ASP A 1 525 ? -22.819 18.152 37.592 1.00 37.47 525 ASP A C 1
ATOM 4135 O O . ASP A 1 525 ? -22.437 17.105 37.061 1.00 37.47 525 ASP A O 1
ATOM 4139 N N . PHE A 1 526 ? -22.926 19.279 36.886 1.00 37.62 526 PHE A N 1
ATOM 4140 C CA . PHE A 1 526 ? -22.195 19.480 35.643 1.00 37.62 526 PHE A CA 1
ATOM 4141 C C . PHE A 1 526 ? -20.715 19.566 36.016 1.00 37.62 526 PHE A C 1
ATOM 4143 O O . PHE A 1 526 ? -20.248 20.599 36.480 1.00 37.62 526 PHE A O 1
ATOM 4150 N N . SER A 1 527 ? -19.968 18.479 35.830 1.00 29.23 527 SER A N 1
ATOM 4151 C CA . SER A 1 527 ? -18.513 18.566 35.708 1.00 29.23 527 SER A CA 1
ATOM 4152 C C . SER A 1 527 ? -18.237 19.239 34.357 1.00 29.23 527 SER A C 1
ATOM 4154 O O . SER A 1 527 ? -18.479 18.596 3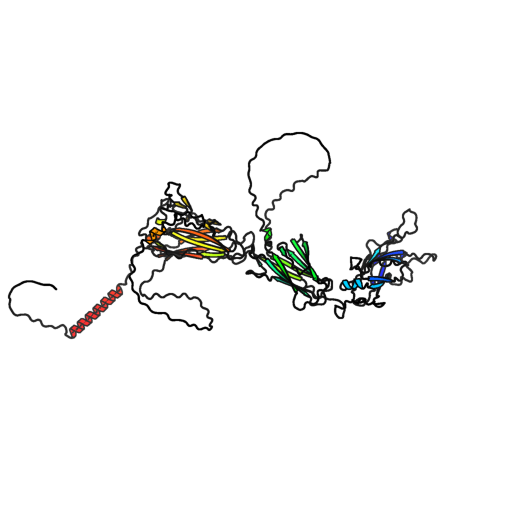3.331 1.00 29.23 527 SER A O 1
ATOM 4156 N N . PRO A 1 528 ? -17.805 20.513 34.292 1.00 36.34 528 PRO A N 1
ATOM 4157 C CA . PRO A 1 528 ? -17.538 21.167 33.026 1.00 36.34 528 PRO A CA 1
ATOM 4158 C C . PRO A 1 528 ? -16.122 20.783 32.622 1.00 36.34 528 PRO A C 1
ATOM 4160 O O . PRO A 1 528 ? -15.147 21.410 33.029 1.00 36.34 528 PRO A O 1
ATOM 4163 N N . ASP A 1 529 ? -16.013 19.729 31.826 1.00 35.78 529 ASP A N 1
ATOM 4164 C CA . ASP A 1 529 ? -14.794 19.442 31.083 1.00 35.78 529 ASP A CA 1
ATOM 4165 C C . ASP A 1 529 ? -14.854 20.213 29.759 1.00 35.78 529 ASP A C 1
ATOM 4167 O O . ASP A 1 529 ? -15.098 19.658 28.698 1.00 35.78 529 ASP A O 1
ATOM 4171 N N . THR A 1 530 ? -14.741 21.540 29.844 1.00 33.00 530 THR A N 1
ATOM 4172 C CA . THR A 1 530 ? -14.455 22.409 28.695 1.00 33.00 530 THR A CA 1
ATOM 4173 C C . THR A 1 530 ? -13.784 23.678 29.194 1.00 33.00 530 THR A C 1
ATOM 4175 O O . THR A 1 530 ? -14.401 24.529 29.836 1.00 33.00 530 THR A O 1
ATOM 4178 N N . SER A 1 531 ? -12.507 23.822 28.864 1.00 36.47 531 SER A N 1
ATOM 4179 C CA . SER A 1 531 ? -11.763 25.063 28.984 1.00 36.47 531 SER A CA 1
ATOM 4180 C C . SER A 1 531 ? -12.345 26.120 28.036 1.00 36.47 531 SER A C 1
ATOM 4182 O O . SER A 1 531 ? -12.145 26.095 26.825 1.00 36.47 531 SER A O 1
ATOM 4184 N N . ARG A 1 532 ? -13.030 27.118 28.596 1.00 30.19 532 ARG A N 1
ATOM 4185 C CA . ARG A 1 532 ? -13.142 28.440 27.972 1.00 30.19 532 ARG A CA 1
ATOM 4186 C C . ARG A 1 532 ? -12.562 29.464 28.930 1.00 30.19 532 ARG A C 1
ATOM 4188 O O . ARG A 1 532 ? -13.149 29.779 29.958 1.00 30.19 532 ARG A O 1
ATOM 4195 N N . ARG A 1 533 ? -11.368 29.951 28.582 1.00 35.25 533 ARG A N 1
ATOM 4196 C CA . ARG A 1 533 ? -10.786 31.164 29.159 1.00 35.25 533 ARG A CA 1
ATOM 4197 C C . ARG A 1 533 ? -11.715 32.324 28.819 1.00 35.25 533 ARG A C 1
ATOM 4199 O O . ARG A 1 533 ? -11.848 32.663 27.646 1.00 35.25 533 ARG A O 1
ATOM 4206 N N . VAL A 1 534 ? -12.322 32.915 29.838 1.00 34.97 534 VAL A N 1
ATOM 4207 C CA . VAL A 1 534 ? -12.853 34.274 29.782 1.00 34.97 534 VAL A CA 1
ATOM 4208 C C . VAL A 1 534 ? -12.267 35.026 30.969 1.00 34.97 534 VAL A C 1
ATOM 4210 O O . VAL A 1 534 ? -12.098 34.475 32.055 1.00 34.97 534 VAL A O 1
ATOM 4213 N N . ASP A 1 535 ? -11.851 36.239 30.652 1.00 35.03 535 ASP A N 1
ATOM 4214 C CA . ASP A 1 535 ? -11.040 37.175 31.412 1.00 35.03 535 ASP A CA 1
ATOM 4215 C C . ASP A 1 535 ? -11.633 37.507 32.793 1.00 35.03 535 ASP A C 1
ATOM 4217 O O . ASP A 1 535 ? -12.849 37.624 32.949 1.00 35.03 535 ASP A O 1
ATOM 4221 N N . GLY A 1 536 ? -10.771 37.618 33.804 1.00 31.88 536 GLY A N 1
ATOM 4222 C CA . GLY A 1 536 ? -11.170 37.784 35.201 1.00 31.88 536 GLY A CA 1
ATOM 4223 C C . GLY A 1 536 ? -11.334 39.249 35.602 1.00 31.88 536 GLY A C 1
ATOM 4224 O O . GLY A 1 536 ? -10.430 40.055 35.395 1.00 31.88 536 GLY A O 1
ATOM 4225 N N . THR A 1 537 ? -12.450 39.576 36.258 1.00 44.88 537 THR A N 1
ATOM 4226 C CA . THR A 1 537 ? -12.648 40.844 36.978 1.00 44.88 537 THR A CA 1
ATOM 4227 C C . THR A 1 537 ? -12.440 40.684 38.490 1.00 44.88 537 THR A C 1
ATOM 4229 O O . THR A 1 537 ? -12.529 39.597 39.056 1.00 44.88 537 THR A O 1
ATOM 4232 N N . GLU A 1 538 ? -12.116 41.802 39.137 1.00 42.66 538 GLU A N 1
ATOM 4233 C CA . GLU A 1 538 ? -11.364 41.959 40.392 1.00 42.66 538 GLU A CA 1
ATOM 4234 C C . GLU A 1 538 ? -12.004 41.518 41.729 1.00 42.66 538 GLU A C 1
ATOM 4236 O O . GLU A 1 538 ? -11.443 41.819 42.784 1.00 42.66 538 GLU A O 1
ATOM 4241 N N . ASP A 1 539 ? -13.095 40.751 41.747 1.00 44.66 539 ASP A N 1
ATOM 4242 C CA . ASP A 1 539 ? -13.834 40.478 42.998 1.00 44.66 539 ASP A CA 1
ATOM 4243 C C . ASP A 1 539 ? -13.448 39.177 43.738 1.00 44.66 539 ASP A C 1
ATOM 4245 O O . ASP A 1 539 ? -13.876 38.940 44.872 1.00 44.66 539 ASP A O 1
ATOM 4249 N N . ASP A 1 540 ? -12.538 38.366 43.188 1.00 45.50 540 ASP A N 1
ATOM 4250 C CA . ASP A 1 540 ? -12.222 37.029 43.729 1.00 45.50 540 ASP A CA 1
ATOM 4251 C C . ASP A 1 540 ? -11.155 36.998 44.853 1.00 45.50 540 ASP A C 1
ATOM 4253 O O . ASP A 1 540 ? -10.786 35.951 45.395 1.00 45.50 540 ASP A O 1
ATOM 4257 N N . LYS A 1 541 ? -10.650 38.163 45.283 1.00 43.31 541 LYS A N 1
ATOM 4258 C CA . LYS A 1 541 ? -9.583 38.254 46.307 1.00 43.31 541 LYS A CA 1
ATOM 4259 C C . LYS A 1 541 ? -10.082 38.220 47.760 1.00 43.31 541 LYS A C 1
ATOM 4261 O O . LYS A 1 541 ? -9.265 38.082 48.678 1.00 43.31 541 LYS A O 1
ATOM 4266 N N . ASN A 1 542 ? -11.392 38.309 48.006 1.00 41.34 542 ASN A N 1
ATOM 4267 C CA . ASN A 1 542 ? -11.940 38.382 49.370 1.00 41.34 542 ASN A CA 1
ATOM 4268 C C . ASN A 1 542 ? -12.423 37.043 49.955 1.00 41.34 542 ASN A C 1
ATOM 4270 O O . ASN A 1 542 ? -12.498 36.916 51.181 1.00 41.34 542 ASN A O 1
ATOM 4274 N N . TRP A 1 543 ? -12.650 36.009 49.140 1.00 38.16 543 TRP A N 1
ATOM 4275 C CA . TRP A 1 543 ? -13.081 34.694 49.637 1.00 38.16 543 TRP A CA 1
ATOM 4276 C C . TRP A 1 543 ? -11.925 33.880 50.249 1.00 38.16 543 TRP A C 1
ATOM 4278 O O . TRP A 1 543 ? -12.049 33.303 51.335 1.00 38.16 543 TRP A O 1
ATOM 4288 N N . GLN A 1 544 ? -10.730 33.946 49.650 1.00 42.59 544 GLN A N 1
ATOM 4289 C CA . GLN A 1 544 ? -9.542 33.222 50.132 1.00 42.59 544 GLN A CA 1
ATOM 4290 C C . GLN A 1 544 ? -8.988 33.733 51.481 1.00 42.59 544 GLN A C 1
ATOM 4292 O O . GLN A 1 544 ? -8.232 33.026 52.154 1.00 42.59 544 GLN A O 1
ATOM 4297 N N . LYS A 1 545 ? -9.397 34.926 51.943 1.00 42.97 545 LYS A N 1
ATOM 4298 C CA . LYS A 1 545 ? -9.031 35.466 53.269 1.00 42.97 545 LYS A CA 1
ATOM 4299 C C . LYS A 1 545 ? -9.928 34.971 54.413 1.00 42.97 545 LYS A C 1
ATOM 4301 O O . LYS A 1 545 ? -9.549 35.136 55.576 1.00 42.97 545 LYS A O 1
ATOM 4306 N N . ARG A 1 546 ? -11.076 34.340 54.123 1.00 40.78 546 ARG A N 1
ATOM 4307 C CA . ARG A 1 546 ? -12.008 33.830 55.151 1.00 40.78 546 ARG A CA 1
ATOM 4308 C C . ARG A 1 546 ? -11.759 32.371 55.548 1.00 40.78 546 ARG A C 1
ATOM 4310 O O . ARG A 1 546 ? -11.979 32.030 56.705 1.00 40.78 546 ARG A O 1
ATOM 4317 N N . VAL A 1 547 ? -11.194 31.545 54.666 1.00 44.53 547 VAL A N 1
ATOM 4318 C CA . VAL A 1 547 ? -10.973 30.107 54.939 1.00 44.53 547 VAL A CA 1
ATOM 4319 C C . VAL A 1 547 ? -9.663 29.825 55.701 1.00 44.53 547 VAL A C 1
ATOM 4321 O O . VAL A 1 547 ? -9.561 28.842 56.428 1.00 44.53 547 VAL A O 1
ATOM 4324 N N . LYS A 1 548 ? -8.681 30.740 55.682 1.00 39.56 548 LYS A N 1
ATOM 4325 C CA . LYS A 1 548 ? -7.415 30.600 56.440 1.00 39.56 548 LYS A CA 1
ATOM 4326 C C . LYS A 1 548 ? -7.515 30.857 57.955 1.00 39.56 548 LYS A C 1
ATOM 4328 O O . LYS A 1 548 ? -6.489 30.869 58.631 1.00 39.56 548 LYS A O 1
ATOM 4333 N N . ARG A 1 549 ? -8.717 31.057 58.511 1.00 39.88 549 ARG A N 1
ATOM 4334 C CA . ARG A 1 549 ? -8.912 31.353 59.945 1.00 39.88 549 ARG A CA 1
ATOM 4335 C C . ARG A 1 549 ? -9.498 30.206 60.784 1.00 39.88 549 ARG A C 1
ATOM 4337 O O . ARG A 1 549 ? -9.618 30.389 61.989 1.00 39.88 549 ARG A O 1
ATOM 4344 N N . LEU A 1 550 ? -9.801 29.039 60.200 1.00 42.69 550 LEU A N 1
ATOM 4345 C CA . LEU A 1 550 ? -10.482 27.936 60.910 1.00 42.69 550 LEU A CA 1
ATOM 4346 C C . LEU A 1 550 ? -9.690 26.625 61.070 1.00 42.69 550 LEU A C 1
ATOM 4348 O O . LEU A 1 550 ? -10.164 25.722 61.745 1.00 42.69 550 LEU A O 1
ATOM 4352 N N . THR A 1 551 ? -8.452 26.526 60.584 1.00 38.78 551 THR A N 1
ATOM 4353 C CA . THR A 1 551 ? -7.553 25.398 60.906 1.00 38.78 551 THR A CA 1
ATOM 4354 C C . THR A 1 551 ? -6.347 25.886 61.699 1.00 38.78 551 THR A C 1
ATOM 4356 O O . THR A 1 551 ? -5.237 26.000 61.178 1.00 38.78 551 THR A O 1
ATOM 4359 N N . ARG A 1 552 ? -6.568 26.220 62.978 1.00 35.41 552 ARG A N 1
ATOM 4360 C CA . ARG A 1 552 ? -5.485 26.475 63.941 1.00 35.41 552 ARG A CA 1
ATOM 4361 C C . ARG A 1 552 ? -5.822 26.007 65.362 1.00 35.41 552 ARG A C 1
ATOM 4363 O O . ARG A 1 552 ? -5.882 26.813 66.279 1.00 35.41 552 ARG A O 1
ATOM 4370 N N . SER A 1 553 ? -5.989 24.699 65.526 1.00 31.28 553 SER A N 1
ATOM 4371 C CA . SER A 1 553 ? -5.793 23.902 66.756 1.00 31.28 553 SER A CA 1
ATOM 4372 C C . SER A 1 553 ? -6.146 22.460 66.344 1.00 31.28 553 SER A C 1
ATOM 4374 O O . SER A 1 553 ? -7.148 22.256 65.682 1.00 31.28 553 SER A O 1
ATOM 4376 N N . VAL A 1 554 ? -5.367 21.396 66.521 1.00 31.41 554 VAL A N 1
ATOM 4377 C CA . VAL A 1 554 ? -4.536 20.950 67.635 1.00 31.41 554 VAL A CA 1
ATOM 4378 C C . VAL A 1 554 ? -3.496 19.976 67.054 1.00 31.41 554 VAL A C 1
ATOM 4380 O O . VAL A 1 554 ? -3.863 18.951 66.494 1.00 31.41 554 VAL A O 1
ATOM 4383 N N . THR A 1 555 ? -2.202 20.251 67.217 1.00 29.70 555 THR A N 1
ATOM 4384 C CA . THR A 1 555 ? -1.153 19.218 67.128 1.00 29.70 555 THR A CA 1
ATOM 4385 C C . THR A 1 555 ? -0.118 19.491 68.209 1.00 29.70 555 THR A C 1
ATOM 4387 O O . THR A 1 555 ? 0.686 20.418 68.093 1.00 29.70 555 THR A O 1
ATOM 4390 N N . SER A 1 556 ? -0.143 18.690 69.273 1.00 31.05 556 SER A N 1
ATOM 4391 C CA . SER A 1 556 ? 0.903 18.637 70.291 1.00 31.05 556 SER A CA 1
ATOM 4392 C C . SER A 1 556 ? 1.882 17.499 69.989 1.00 31.05 556 SER A C 1
ATOM 4394 O O . SER A 1 556 ? 1.529 16.327 70.035 1.00 31.05 556 SER A O 1
ATOM 4396 N N . ARG A 1 557 ? 3.114 17.914 69.675 1.00 30.06 557 ARG A N 1
ATOM 4397 C CA . ARG A 1 557 ? 4.433 17.288 69.897 1.00 30.06 557 ARG A CA 1
ATOM 4398 C C . ARG A 1 557 ? 4.497 15.867 70.494 1.00 30.06 557 ARG A C 1
ATOM 4400 O O . ARG A 1 557 ? 4.140 15.684 71.650 1.00 30.06 557 ARG A O 1
ATOM 4407 N N . SER A 1 558 ? 5.338 15.034 69.875 1.00 28.56 558 SER A N 1
ATOM 4408 C CA . SER A 1 558 ? 6.624 14.630 70.476 1.00 28.56 558 SER A CA 1
ATOM 4409 C C . SER A 1 558 ? 7.665 14.293 69.390 1.00 28.56 558 SER A C 1
ATOM 4411 O O . SER A 1 558 ? 7.363 13.702 68.360 1.00 28.56 558 SER A O 1
ATOM 4413 N N . ARG A 1 559 ? 8.892 14.794 69.590 1.00 29.14 559 ARG A N 1
ATOM 4414 C CA . ARG A 1 559 ? 10.091 14.615 68.749 1.00 29.14 559 ARG A CA 1
ATOM 4415 C C . ARG A 1 559 ? 10.930 13.478 69.327 1.00 29.14 559 ARG A C 1
ATOM 4417 O O . ARG A 1 559 ? 11.144 13.531 70.531 1.00 29.14 559 ARG A O 1
ATOM 4424 N N . VAL A 1 560 ? 11.583 12.668 68.488 1.00 29.41 560 VAL A N 1
ATOM 4425 C CA . VAL A 1 560 ? 12.991 12.253 68.685 1.00 29.41 560 VAL A CA 1
ATOM 4426 C C . VAL A 1 560 ? 13.676 12.122 67.311 1.00 29.41 560 VAL A C 1
ATOM 4428 O O . VAL A 1 560 ? 13.084 11.632 66.357 1.00 29.41 560 VAL A O 1
ATOM 4431 N N . LYS A 1 561 ? 14.899 12.662 67.223 1.00 28.98 561 LYS A N 1
ATOM 4432 C CA . LYS A 1 561 ? 15.818 12.724 66.067 1.00 28.98 561 LYS A CA 1
ATOM 4433 C C . LYS A 1 561 ? 16.561 11.392 65.873 1.00 28.98 561 LYS A C 1
ATOM 4435 O O . LYS A 1 561 ? 16.738 10.707 66.867 1.00 28.98 561 LYS A O 1
ATOM 4440 N N . ILE A 1 562 ? 17.130 11.139 64.686 1.00 29.80 562 ILE A N 1
ATOM 4441 C CA . ILE A 1 562 ? 18.511 10.632 64.477 1.00 29.80 562 ILE A CA 1
ATOM 4442 C C . ILE A 1 562 ? 18.934 10.893 63.011 1.00 29.80 562 ILE A C 1
ATOM 4444 O O . ILE A 1 562 ? 18.099 11.161 62.154 1.00 29.80 562 ILE A O 1
ATOM 4448 N N . ALA A 1 563 ? 20.251 10.962 62.821 1.00 29.98 563 ALA A N 1
ATOM 4449 C CA . ALA A 1 563 ? 21.039 11.744 61.876 1.00 29.98 563 ALA A CA 1
ATOM 4450 C C . ALA A 1 563 ? 21.292 11.140 60.476 1.00 29.98 563 ALA A C 1
ATOM 4452 O O . ALA A 1 563 ? 21.048 9.967 60.217 1.00 29.98 563 ALA A O 1
ATOM 4453 N N . ASN A 1 564 ? 21.855 12.004 59.623 1.00 29.44 564 ASN A N 1
ATOM 4454 C CA . ASN A 1 564 ? 22.409 11.764 58.287 1.00 29.44 564 ASN A CA 1
ATOM 4455 C C . ASN A 1 564 ? 23.546 10.723 58.257 1.00 29.44 564 ASN A C 1
ATOM 4457 O O . ASN A 1 564 ? 24.350 10.657 59.185 1.00 29.44 564 ASN A O 1
ATOM 4461 N N . GLY A 1 565 ? 23.698 10.042 57.116 1.00 27.53 565 GLY A N 1
ATOM 4462 C CA . GLY A 1 565 ? 24.890 9.279 56.733 1.00 27.53 565 GLY A CA 1
ATOM 4463 C C . GLY A 1 565 ? 24.879 8.964 55.232 1.00 27.53 565 GLY A C 1
ATOM 4464 O O . GLY A 1 565 ? 23.837 8.615 54.690 1.00 27.53 565 GLY A O 1
ATOM 4465 N N . ALA A 1 566 ? 26.015 9.173 54.570 1.00 27.58 566 ALA A N 1
ATOM 4466 C CA . ALA A 1 566 ? 26.194 9.277 53.124 1.00 27.58 566 ALA A CA 1
ATOM 4467 C C . ALA A 1 566 ? 26.625 7.963 52.427 1.00 27.58 566 ALA A C 1
ATOM 4469 O O . ALA A 1 566 ? 27.253 7.120 53.050 1.00 27.58 566 ALA A O 1
ATOM 4470 N N . HIS A 1 567 ? 26.319 7.894 51.121 1.00 28.73 567 HIS A N 1
ATOM 4471 C CA . HIS A 1 567 ? 27.094 7.361 49.978 1.00 28.73 567 HIS A CA 1
ATOM 4472 C C . HIS A 1 567 ? 27.767 5.968 50.039 1.00 28.73 567 HIS A C 1
ATOM 4474 O O . HIS A 1 567 ? 28.683 5.752 50.826 1.00 28.73 567 HIS A O 1
ATOM 4480 N N . SER A 1 568 ? 27.415 5.080 49.096 1.00 27.27 568 SER A N 1
ATOM 4481 C CA . SER A 1 568 ? 28.339 4.362 48.177 1.00 27.27 568 SER A CA 1
ATOM 4482 C C . SER A 1 568 ? 27.602 3.279 47.365 1.00 27.27 568 SER A C 1
ATOM 4484 O O . SER A 1 568 ? 26.903 2.443 47.933 1.00 27.27 568 SER A O 1
ATOM 4486 N N . ASP A 1 569 ? 27.780 3.306 46.040 1.00 25.67 569 ASP A N 1
ATOM 4487 C CA . ASP A 1 569 ? 27.568 2.164 45.132 1.00 25.67 569 ASP A CA 1
ATOM 4488 C C . ASP A 1 569 ? 28.726 1.147 45.276 1.00 25.67 569 ASP A C 1
ATOM 4490 O O . ASP A 1 569 ? 29.780 1.501 45.824 1.00 25.67 569 ASP A O 1
ATOM 4494 N N . PRO A 1 570 ? 28.569 -0.110 44.803 1.00 35.56 570 PRO A N 1
ATOM 4495 C CA . PRO A 1 570 ? 29.108 -0.416 43.469 1.00 35.56 570 PRO A CA 1
ATOM 4496 C C . PRO A 1 570 ? 28.301 -1.408 42.591 1.00 35.56 570 PRO A C 1
ATOM 4498 O O . PRO A 1 570 ? 27.455 -2.177 43.047 1.00 35.56 570 PRO A O 1
ATOM 4501 N N . GLU A 1 571 ? 28.659 -1.343 41.304 1.00 24.53 571 GLU A N 1
ATOM 4502 C CA . GLU A 1 571 ? 28.405 -2.182 40.113 1.00 24.53 571 GLU A CA 1
ATOM 4503 C C . GLU A 1 571 ? 28.460 -3.718 40.338 1.00 24.53 571 GLU A C 1
ATOM 4505 O O . GLU A 1 571 ? 29.245 -4.205 41.143 1.00 24.53 571 GLU A O 1
ATOM 4510 N N . SER A 1 572 ? 27.540 -4.520 39.772 1.00 25.12 572 SER A N 1
ATOM 4511 C CA . SER A 1 572 ? 27.524 -5.182 38.434 1.00 25.12 572 SER A CA 1
ATOM 4512 C C . SER A 1 572 ? 27.916 -6.671 38.490 1.00 25.12 572 SER A C 1
ATOM 4514 O O . SER A 1 572 ? 29.061 -6.988 38.776 1.00 25.12 572 SER A O 1
ATOM 4516 N N . GLU A 1 573 ? 26.984 -7.581 38.161 1.00 26.20 573 GLU A N 1
ATOM 4517 C CA . GLU A 1 573 ? 27.068 -8.446 36.962 1.00 26.20 573 GLU A CA 1
ATOM 4518 C C . GLU A 1 573 ? 25.895 -9.451 36.840 1.00 26.20 573 GLU A C 1
ATOM 4520 O O . GLU A 1 573 ? 25.506 -10.133 37.784 1.00 26.20 573 GLU A O 1
ATOM 4525 N N . ASN A 1 574 ? 25.357 -9.496 35.615 1.00 25.31 574 ASN A N 1
ATOM 4526 C CA . ASN A 1 574 ? 24.783 -10.599 34.829 1.00 25.31 574 ASN A CA 1
ATOM 4527 C C . ASN A 1 574 ? 24.066 -11.805 35.474 1.00 25.31 574 ASN A C 1
ATOM 4529 O O . ASN A 1 574 ? 24.631 -12.602 36.214 1.00 25.31 574 ASN A O 1
ATOM 4533 N N . GLY A 1 575 ? 22.860 -12.084 34.956 1.00 27.53 575 GLY A N 1
ATOM 4534 C CA . GLY A 1 575 ? 22.258 -13.418 35.038 1.00 27.53 575 GLY A CA 1
ATOM 4535 C C . GLY A 1 575 ? 20.795 -13.486 34.602 1.00 27.53 575 GLY A C 1
ATOM 4536 O O . GLY A 1 575 ? 19.889 -13.239 35.391 1.00 27.53 575 GLY A O 1
ATOM 4537 N N . SER A 1 576 ? 20.566 -13.866 33.343 1.00 33.41 576 SER A N 1
ATOM 4538 C CA . SER A 1 576 ? 19.255 -14.163 32.751 1.00 33.41 576 SER A CA 1
ATOM 4539 C C . SER A 1 576 ? 18.400 -15.085 33.638 1.00 33.41 576 SER A C 1
ATOM 4541 O O . SER A 1 576 ? 18.860 -16.154 34.046 1.00 33.41 576 SER A O 1
ATOM 4543 N N . SER A 1 577 ? 17.122 -14.753 33.848 1.00 27.77 577 SER A N 1
ATOM 4544 C CA . SER A 1 577 ? 16.136 -15.758 34.256 1.00 27.77 577 SER A CA 1
ATOM 4545 C C . SER A 1 577 ? 14.712 -15.375 33.856 1.00 27.77 577 SER A C 1
ATOM 4547 O O . SER A 1 577 ? 14.126 -14.416 34.360 1.00 27.77 577 SER A O 1
ATOM 4549 N N . LYS A 1 578 ? 14.152 -16.183 32.949 1.00 39.31 578 LYS A N 1
ATOM 4550 C CA . LYS A 1 578 ? 12.720 -16.295 32.657 1.00 39.31 578 LYS A CA 1
ATOM 4551 C C . LYS A 1 578 ? 11.940 -16.408 33.971 1.00 39.31 578 LYS A C 1
ATOM 4553 O O . LYS A 1 578 ? 12.147 -17.350 34.732 1.00 39.31 578 LYS A O 1
ATOM 4558 N N . ARG A 1 579 ? 11.001 -15.494 34.217 1.00 28.11 579 ARG A N 1
ATOM 4559 C CA . ARG A 1 579 ? 10.006 -15.636 35.286 1.00 28.11 579 ARG A CA 1
ATOM 4560 C C . ARG A 1 579 ? 8.611 -15.390 34.738 1.00 28.11 579 ARG A C 1
ATOM 4562 O O . ARG A 1 579 ? 8.179 -14.260 34.558 1.00 28.11 579 ARG A O 1
ATOM 4569 N N . THR A 1 580 ? 7.901 -16.493 34.531 1.00 30.23 580 THR A N 1
ATOM 4570 C CA . THR A 1 580 ? 6.451 -16.570 34.700 1.00 30.23 580 THR A CA 1
ATOM 4571 C C . THR A 1 580 ? 6.072 -15.881 36.010 1.00 30.23 580 THR A C 1
ATOM 4573 O O . THR A 1 580 ? 6.540 -16.282 37.081 1.00 30.23 580 THR A O 1
ATOM 4576 N N . ALA A 1 581 ? 5.249 -14.837 35.936 1.00 28.20 581 ALA A N 1
ATOM 4577 C CA . ALA A 1 581 ? 4.689 -14.182 37.107 1.00 28.20 581 ALA A CA 1
ATOM 4578 C C . ALA A 1 581 ? 3.646 -15.110 37.751 1.00 28.20 581 ALA A C 1
ATOM 4580 O O . ALA A 1 581 ? 2.451 -15.026 37.486 1.00 28.20 581 ALA A O 1
ATOM 4581 N N . ALA A 1 582 ? 4.117 -16.028 38.594 1.00 28.83 582 ALA A N 1
ATOM 4582 C CA . ALA A 1 582 ? 3.277 -16.675 39.583 1.00 28.83 582 ALA A CA 1
ATOM 4583 C C . ALA A 1 582 ? 2.845 -15.608 40.596 1.00 28.83 582 ALA A C 1
ATOM 4585 O O . ALA A 1 582 ? 3.670 -15.006 41.290 1.00 28.83 582 ALA A O 1
ATOM 4586 N N . VAL A 1 583 ? 1.538 -15.366 40.641 1.00 33.16 583 VAL A N 1
ATOM 4587 C CA . VAL A 1 583 ? 0.846 -14.536 41.624 1.00 33.16 583 VAL A CA 1
ATOM 4588 C C . VAL A 1 583 ? 1.316 -14.929 43.028 1.00 33.16 583 VAL A C 1
ATOM 4590 O O . VAL A 1 583 ? 1.051 -16.035 43.503 1.00 33.16 583 VAL A O 1
ATOM 4593 N N . ARG A 1 584 ? 2.025 -14.024 43.716 1.00 30.86 584 ARG A N 1
ATOM 4594 C CA . ARG A 1 584 ? 2.257 -14.149 45.159 1.00 30.86 584 ARG A CA 1
ATOM 4595 C C . ARG A 1 584 ? 0.919 -13.965 45.860 1.00 30.86 584 ARG A C 1
ATOM 4597 O O . ARG A 1 584 ? 0.481 -12.844 46.096 1.00 30.86 584 ARG A O 1
ATOM 4604 N N . ALA A 1 585 ? 0.295 -15.076 46.228 1.00 32.38 585 ALA A N 1
ATOM 4605 C CA . ALA A 1 585 ? -0.722 -15.087 47.260 1.00 32.38 585 ALA A CA 1
ATOM 4606 C C . ALA A 1 585 ? -0.072 -14.635 48.578 1.00 32.38 585 ALA A C 1
ATOM 4608 O O . ALA A 1 585 ? 0.726 -15.361 49.177 1.00 32.38 585 ALA A O 1
ATOM 4609 N N . ALA A 1 586 ? -0.399 -13.425 49.027 1.00 35.50 586 ALA A N 1
ATOM 4610 C CA . ALA A 1 586 ? -0.149 -13.014 50.398 1.00 35.50 586 ALA A CA 1
ATOM 4611 C C . ALA A 1 586 ? -0.980 -13.925 51.316 1.00 35.50 586 ALA A C 1
ATOM 4613 O O . ALA A 1 586 ? -2.198 -13.785 51.422 1.00 35.50 586 ALA A O 1
ATOM 4614 N N . ARG A 1 587 ? -0.330 -14.908 51.950 1.00 38.12 587 ARG A N 1
ATOM 4615 C CA . ARG A 1 587 ? -0.941 -15.695 53.024 1.00 38.12 587 ARG A CA 1
ATOM 4616 C C . ARG A 1 587 ? -1.144 -14.771 54.221 1.00 38.12 587 ARG A C 1
ATOM 4618 O O . ARG A 1 587 ? -0.183 -14.376 54.874 1.00 38.12 587 ARG A O 1
ATOM 4625 N N . SER A 1 588 ? -2.396 -14.429 54.501 1.00 38.16 588 SER A N 1
ATOM 4626 C CA . SER A 1 588 ? -2.787 -13.771 55.743 1.00 38.16 588 SER A CA 1
ATOM 4627 C C . SER A 1 588 ? -2.486 -14.689 56.929 1.00 38.16 588 SER A C 1
ATOM 4629 O O . SER A 1 588 ? -3.025 -15.793 57.025 1.00 38.16 588 SER A O 1
ATOM 4631 N N . ILE A 1 589 ? -1.631 -14.220 57.833 1.00 44.84 589 ILE A N 1
ATOM 4632 C CA . ILE A 1 589 ? -1.344 -14.839 59.128 1.00 44.84 589 ILE A CA 1
ATOM 4633 C C . ILE A 1 589 ? -2.479 -14.433 60.076 1.00 44.84 589 ILE A C 1
ATOM 4635 O O . ILE A 1 589 ? -2.406 -13.384 60.700 1.00 44.84 589 ILE A O 1
ATOM 4639 N N . LEU A 1 590 ? -3.561 -15.216 60.110 1.00 38.81 590 LEU A N 1
ATOM 4640 C CA . LEU A 1 590 ? -4.580 -15.242 61.174 1.00 38.81 590 LEU A CA 1
ATOM 4641 C C . LEU A 1 590 ? -5.467 -16.486 60.954 1.00 38.81 590 LEU A C 1
ATOM 4643 O O . LEU A 1 590 ? -6.215 -16.533 59.974 1.00 38.81 590 LEU A O 1
ATOM 4647 N N . PRO A 1 591 ? -5.394 -17.519 61.811 1.00 35.75 591 PRO A N 1
ATOM 4648 C CA . PRO A 1 591 ? -6.227 -18.704 61.666 1.00 35.75 591 PRO A CA 1
ATOM 4649 C C . PRO A 1 591 ? -7.617 -18.424 62.258 1.00 35.75 591 PRO A C 1
ATOM 4651 O O . PRO A 1 591 ? -7.751 -18.291 63.470 1.00 35.75 591 PRO A O 1
ATOM 4654 N N . GLY A 1 592 ? -8.664 -18.342 61.424 1.00 35.84 592 GLY A N 1
ATOM 4655 C CA . GLY A 1 592 ? -10.040 -18.496 61.927 1.00 35.84 592 GLY A CA 1
ATOM 4656 C C . GLY A 1 592 ? -11.181 -17.727 61.257 1.00 35.84 592 GLY A C 1
ATOM 4657 O O . GLY A 1 592 ? -12.330 -18.032 61.567 1.00 35.84 592 GLY A O 1
ATOM 4658 N N . ILE A 1 593 ? -10.933 -16.789 60.339 1.00 40.19 593 ILE A N 1
ATOM 4659 C CA . ILE A 1 593 ? -12.008 -16.103 59.597 1.00 40.19 593 ILE A CA 1
ATOM 4660 C C . ILE A 1 593 ? -11.924 -16.542 58.135 1.00 40.19 593 ILE A C 1
ATOM 4662 O O . ILE A 1 593 ? -11.104 -16.035 57.372 1.00 40.19 593 ILE A O 1
ATOM 4666 N N . ARG A 1 594 ? -12.761 -17.506 57.730 1.00 38.00 594 ARG A N 1
ATOM 4667 C CA . ARG A 1 594 ? -13.043 -17.717 56.304 1.00 38.00 594 ARG A CA 1
ATOM 4668 C C . ARG A 1 594 ? -13.721 -16.437 55.812 1.00 38.00 594 ARG A C 1
ATOM 4670 O O . ARG A 1 594 ? -14.892 -16.229 56.112 1.00 38.00 594 ARG A O 1
ATOM 4677 N N . LYS A 1 595 ? -12.990 -15.564 55.107 1.00 43.44 595 LYS A N 1
ATOM 4678 C CA . LYS A 1 595 ? -13.621 -14.523 54.284 1.00 43.44 595 LYS A CA 1
ATOM 4679 C C . LYS A 1 595 ? -14.598 -15.249 53.362 1.00 43.44 595 LYS A C 1
ATOM 4681 O O . LYS A 1 595 ? -14.177 -16.159 52.647 1.00 43.44 595 LYS A O 1
ATOM 4686 N N . ARG A 1 596 ? -15.891 -14.927 53.454 1.00 56.06 596 ARG A N 1
ATOM 4687 C CA . ARG A 1 596 ? -16.888 -15.442 52.513 1.00 56.06 596 ARG A CA 1
ATOM 4688 C C . ARG A 1 596 ? -16.414 -15.014 51.120 1.00 56.06 596 ARG A C 1
ATOM 4690 O O . ARG A 1 596 ? -15.998 -13.870 50.945 1.00 56.06 596 ARG A O 1
ATOM 4697 N N . GLN A 1 597 ? -16.322 -15.964 50.196 1.00 61.81 597 GLN A N 1
ATOM 4698 C CA . GLN A 1 597 ? -15.890 -15.689 48.830 1.00 61.81 597 GLN A CA 1
ATOM 4699 C C . GLN A 1 597 ? -16.912 -14.729 48.212 1.00 61.81 597 GLN A C 1
ATOM 4701 O O . GLN A 1 597 ? -18.109 -14.956 48.357 1.00 61.81 597 GLN A O 1
ATOM 4706 N N . GLN A 1 598 ? -16.441 -13.627 47.627 1.00 74.19 598 GLN A N 1
ATOM 4707 C CA . GLN A 1 598 ? -17.301 -12.624 47.002 1.00 74.19 598 GLN A CA 1
ATOM 4708 C C . GLN A 1 598 ? -18.151 -13.284 45.911 1.00 74.19 598 GLN A C 1
ATOM 4710 O O . GLN A 1 598 ? -17.611 -14.020 45.082 1.00 74.19 598 GLN A O 1
ATOM 4715 N N . GLU A 1 599 ? -19.457 -13.020 45.912 1.00 85.19 599 GLU A N 1
ATOM 4716 C CA . GLU A 1 599 ? -20.374 -13.608 44.938 1.00 85.19 599 GLU A CA 1
ATOM 4717 C C . GLU A 1 599 ? -20.271 -12.858 43.601 1.00 85.19 599 GLU A C 1
ATOM 4719 O O . GLU A 1 599 ? -20.354 -11.630 43.559 1.00 85.19 599 GLU A O 1
ATOM 4724 N N . ILE A 1 600 ? -20.056 -13.572 42.495 1.00 88.06 600 ILE A N 1
ATOM 4725 C CA . ILE A 1 600 ? -19.827 -12.966 41.174 1.00 88.06 600 ILE A CA 1
ATOM 4726 C C . ILE A 1 600 ? -21.068 -13.175 40.308 1.00 88.06 600 ILE A C 1
ATOM 4728 O O . ILE A 1 600 ? -21.426 -14.305 39.987 1.00 88.06 600 ILE A O 1
ATOM 4732 N N . VAL A 1 601 ? -21.694 -12.078 39.891 1.00 90.69 601 VAL A N 1
ATOM 4733 C CA . VAL A 1 601 ? -22.821 -12.058 38.958 1.00 90.69 601 VAL A CA 1
ATOM 4734 C C . VAL A 1 601 ? -22.275 -11.803 37.556 1.00 90.69 601 VAL A C 1
ATOM 4736 O O . VAL A 1 601 ? -21.881 -10.682 37.222 1.00 90.69 601 VAL A O 1
ATOM 4739 N N . LYS A 1 602 ? -22.243 -12.850 36.729 1.00 92.00 602 LYS A N 1
ATOM 4740 C CA . LYS A 1 602 ? -21.754 -12.798 35.347 1.00 92.00 602 LYS A CA 1
ATOM 4741 C C . LYS A 1 602 ? -22.673 -13.593 34.419 1.00 92.00 602 LYS A C 1
ATOM 4743 O O . LYS A 1 602 ? -23.170 -14.652 34.779 1.00 92.00 602 LYS A O 1
ATOM 4748 N N . CYS A 1 603 ? -22.841 -13.113 33.191 1.00 91.38 603 CYS A N 1
ATOM 4749 C CA . CYS A 1 603 ? -23.523 -13.851 32.131 1.00 91.38 603 CYS A CA 1
ATOM 4750 C C . CYS A 1 603 ? -22.883 -15.221 31.859 1.00 91.38 603 CYS A C 1
ATOM 4752 O O . CYS A 1 603 ? -21.664 -15.319 31.710 1.00 91.38 603 CYS A O 1
ATOM 4754 N N . GLY A 1 604 ? -23.712 -16.264 31.748 1.00 85.88 604 GLY A N 1
ATOM 4755 C CA . GLY A 1 604 ? -23.269 -17.632 31.451 1.00 85.88 604 GLY A CA 1
ATOM 4756 C C . GLY A 1 604 ? -22.665 -18.393 32.636 1.00 85.88 604 GLY A C 1
ATOM 4757 O O . GLY A 1 604 ? -22.179 -19.504 32.444 1.00 85.88 604 GLY A O 1
ATOM 4758 N N . GLN A 1 605 ? -22.696 -17.817 33.840 1.00 88.12 605 GLN A N 1
ATOM 4759 C CA . GLN A 1 605 ? -22.288 -18.468 35.080 1.00 88.12 605 GLN A CA 1
ATOM 4760 C C . GLN A 1 605 ? -23.478 -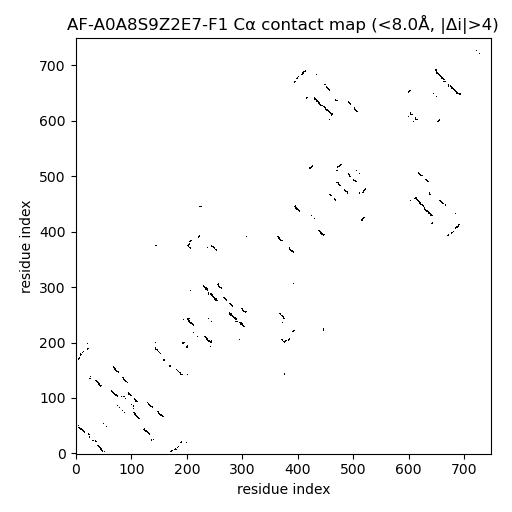18.512 36.043 1.00 88.12 605 GLN A C 1
ATOM 4762 O O . GLN A 1 605 ? -24.174 -17.513 36.211 1.00 88.12 605 GLN A O 1
ATOM 4767 N N . GLU A 1 606 ? -23.700 -19.666 36.671 1.00 85.44 606 GLU A N 1
ATOM 4768 C CA . GLU A 1 606 ? -24.766 -19.838 37.657 1.00 85.44 606 GLU A CA 1
ATOM 4769 C C . GLU A 1 606 ? -24.489 -18.988 38.904 1.00 85.44 606 GLU A C 1
ATOM 4771 O O . GLU A 1 606 ? -23.366 -18.967 39.422 1.00 85.44 606 GLU A O 1
ATOM 4776 N N . PHE A 1 607 ? -25.514 -18.277 39.374 1.00 83.94 607 PHE A N 1
ATOM 4777 C CA . PHE A 1 607 ? -25.447 -17.427 40.554 1.00 83.94 607 PHE A CA 1
ATOM 4778 C C . PHE A 1 607 ? -26.013 -18.168 41.772 1.00 83.94 607 PHE A C 1
ATOM 4780 O O . PHE A 1 607 ? -27.135 -18.682 41.751 1.00 83.94 607 PHE A O 1
ATOM 4787 N N . ALA A 1 608 ? -25.227 -18.241 42.848 1.00 74.38 608 ALA A N 1
ATOM 4788 C CA . ALA A 1 608 ? -25.530 -19.081 44.001 1.00 74.38 608 ALA A CA 1
ATOM 4789 C C . ALA A 1 608 ? -26.909 -18.763 44.618 1.00 74.38 608 ALA A C 1
ATOM 4791 O O . ALA A 1 608 ? -27.142 -17.664 45.116 1.00 74.38 608 ALA A O 1
ATOM 4792 N N . ASN A 1 609 ? -27.795 -19.768 44.652 1.00 76.69 609 ASN A N 1
ATOM 4793 C CA . ASN A 1 609 ? -29.172 -19.710 45.179 1.00 76.69 609 ASN A CA 1
ATOM 4794 C C . ASN A 1 609 ? -30.162 -18.815 44.403 1.00 76.69 609 ASN A C 1
ATOM 4796 O O . ASN A 1 609 ? -31.228 -18.510 44.937 1.00 76.69 609 ASN A O 1
ATOM 4800 N N . LEU A 1 610 ? -29.814 -18.385 43.186 1.00 81.75 610 LEU A N 1
ATOM 4801 C CA . LEU A 1 610 ? -30.647 -17.523 42.333 1.00 81.75 610 LEU A CA 1
ATOM 4802 C C . LEU A 1 610 ? -30.683 -17.966 40.855 1.00 81.75 610 LEU A C 1
ATOM 4804 O O . LEU A 1 610 ? -31.282 -17.287 40.024 1.00 81.75 610 LEU A O 1
ATOM 4808 N N . GLY A 1 611 ? -30.039 -19.088 40.520 1.00 85.38 611 GLY A N 1
ATOM 4809 C CA . GLY A 1 611 ? -30.078 -19.681 39.184 1.00 85.38 611 GLY A CA 1
ATOM 4810 C C . GLY A 1 611 ? -29.245 -18.929 38.143 1.00 85.38 611 GLY A C 1
ATOM 4811 O O . GLY A 1 611 ? -28.278 -18.229 38.457 1.00 85.38 611 GLY A O 1
ATOM 4812 N N . MET A 1 612 ? -29.592 -19.115 36.869 1.00 89.25 612 MET A N 1
ATOM 4813 C CA . MET A 1 612 ? -28.872 -18.517 35.744 1.00 89.25 612 MET A CA 1
ATOM 4814 C C . MET A 1 612 ? -29.348 -17.078 35.469 1.00 89.25 612 MET A C 1
ATOM 4816 O O . MET A 1 612 ? -30.554 -16.824 35.405 1.00 89.25 612 MET A O 1
ATOM 4820 N N . PRO A 1 613 ? -28.429 -16.111 35.272 1.00 93.12 613 PRO A N 1
ATOM 4821 C CA . PRO A 1 613 ? -28.800 -14.748 34.914 1.00 93.12 613 PRO A CA 1
ATOM 4822 C C . PRO A 1 613 ? -29.152 -14.626 33.421 1.00 93.12 613 PRO A C 1
ATOM 4824 O O . PRO A 1 613 ? -28.354 -14.958 32.542 1.00 93.12 613 PRO A O 1
ATOM 4827 N N . ILE A 1 614 ? -30.321 -14.054 33.136 1.00 93.75 614 ILE A N 1
ATOM 4828 C CA . ILE A 1 614 ? -30.751 -13.572 31.823 1.00 93.75 614 ILE A CA 1
ATOM 4829 C C . ILE A 1 614 ? -30.046 -12.243 31.531 1.00 93.75 614 ILE A C 1
ATOM 4831 O O . ILE A 1 614 ? -30.175 -11.253 32.263 1.00 93.75 614 ILE A O 1
ATOM 4835 N N . CYS A 1 615 ? -29.301 -12.213 30.428 1.00 94.94 615 CYS A N 1
ATOM 4836 C CA . CYS A 1 615 ? -28.463 -11.079 30.064 1.00 94.94 615 CYS A CA 1
ATOM 4837 C C . CYS A 1 615 ? -29.002 -10.274 28.885 1.00 94.94 615 CYS A C 1
ATOM 4839 O O . CYS A 1 615 ? -29.354 -10.825 27.843 1.00 94.94 615 CYS A O 1
ATOM 4841 N N . ALA A 1 616 ? -28.981 -8.949 29.018 1.00 95.12 616 ALA A N 1
ATOM 4842 C CA . ALA A 1 616 ? -29.209 -8.044 27.902 1.00 95.12 616 ALA A CA 1
ATOM 4843 C C . ALA A 1 616 ? -27.905 -7.811 27.149 1.00 95.12 616 ALA A C 1
ATOM 4845 O O . ALA A 1 616 ? -26.867 -7.553 27.756 1.00 95.12 616 ALA A O 1
ATOM 4846 N N . THR A 1 617 ? -27.970 -7.872 25.820 1.00 96.19 617 THR A N 1
ATOM 4847 C CA . THR A 1 617 ? -26.852 -7.493 24.952 1.00 96.19 617 THR A CA 1
ATOM 4848 C C . THR A 1 617 ? -27.132 -6.127 24.350 1.00 96.19 617 THR A C 1
ATOM 4850 O O . THR A 1 617 ? -28.014 -5.990 23.504 1.00 96.19 617 THR A O 1
ATOM 4853 N N . VAL A 1 618 ? -26.380 -5.123 24.790 1.00 95.88 618 VAL A N 1
ATOM 4854 C CA . VAL A 1 618 ? -26.390 -3.776 24.219 1.00 95.88 618 VAL A CA 1
ATOM 4855 C C . VAL A 1 618 ? -25.484 -3.776 22.996 1.00 95.88 618 VAL A C 1
ATOM 4857 O O . VAL A 1 618 ? -24.290 -4.053 23.118 1.00 95.88 618 VAL A O 1
ATOM 4860 N N . LYS A 1 619 ? -26.043 -3.487 21.820 1.00 96.19 619 LYS A N 1
ATOM 4861 C CA . LYS A 1 619 ? -25.293 -3.453 20.558 1.00 96.19 619 LYS A CA 1
ATOM 4862 C C . LYS A 1 619 ? -24.978 -2.012 20.191 1.00 96.19 619 LYS A C 1
ATOM 4864 O O . LYS A 1 619 ? -25.891 -1.261 19.870 1.00 96.19 619 LYS A O 1
ATOM 4869 N N . CYS A 1 620 ? -23.714 -1.625 20.233 1.00 96.31 620 CYS A N 1
ATOM 4870 C CA . CYS A 1 620 ? -23.267 -0.286 19.865 1.00 96.31 620 CYS A CA 1
ATOM 4871 C C . CYS A 1 620 ? -22.543 -0.313 18.521 1.00 96.31 620 CYS A C 1
ATOM 4873 O O . CYS A 1 620 ? -21.577 -1.056 18.364 1.00 96.31 620 CYS A O 1
ATOM 4875 N N . ARG A 1 621 ? -22.999 0.506 17.573 1.00 95.62 621 ARG A N 1
ATOM 4876 C CA . ARG A 1 621 ? -22.332 0.749 16.293 1.00 95.62 621 ARG A CA 1
ATOM 4877 C C . ARG A 1 621 ? -21.508 2.025 16.390 1.00 95.62 621 ARG A C 1
ATOM 4879 O O . ARG A 1 621 ? -22.041 3.065 16.771 1.00 95.62 621 ARG A O 1
ATOM 4886 N N . ILE A 1 622 ? -20.232 1.933 16.044 1.00 95.19 622 ILE A N 1
ATOM 4887 C CA . ILE A 1 622 ? -19.308 3.059 15.911 1.00 95.19 622 ILE A CA 1
ATOM 4888 C C . ILE A 1 622 ? -19.206 3.365 14.417 1.00 95.19 622 ILE A C 1
ATOM 4890 O O . ILE A 1 622 ? -18.793 2.495 13.651 1.00 95.19 622 ILE A O 1
ATOM 4894 N N . ASP A 1 623 ? -19.603 4.570 14.006 1.00 92.12 623 ASP A N 1
ATOM 4895 C CA . ASP A 1 623 ? -19.748 4.889 12.580 1.00 92.12 623 ASP A CA 1
ATOM 4896 C C . ASP A 1 623 ? -18.378 5.021 11.890 1.00 92.12 623 ASP A C 1
ATOM 4898 O O . ASP A 1 623 ? -18.159 4.453 10.826 1.00 92.12 623 ASP A O 1
ATOM 4902 N N . LEU A 1 624 ? -17.429 5.721 12.521 1.00 92.06 624 LEU A N 1
ATOM 4903 C CA . LEU A 1 624 ? -16.063 5.891 12.022 1.00 92.06 624 LEU A CA 1
ATOM 4904 C C . LEU A 1 624 ? -15.078 5.950 13.188 1.00 92.06 624 LEU A C 1
ATOM 4906 O O . LEU A 1 624 ? -15.238 6.772 14.090 1.00 92.06 624 LEU A O 1
ATOM 4910 N N . LEU A 1 625 ? -14.029 5.131 13.130 1.00 92.75 625 LEU A N 1
ATOM 4911 C CA . LEU A 1 625 ? -12.935 5.134 14.097 1.00 92.75 625 LEU A CA 1
ATOM 4912 C C . LEU A 1 625 ? -11.595 5.314 13.375 1.00 92.75 625 LEU A C 1
ATOM 4914 O O . LEU A 1 625 ? -11.061 4.398 12.734 1.00 92.75 625 LEU A O 1
ATOM 4918 N N . SER A 1 626 ? -11.062 6.531 13.469 1.00 92.19 626 SER A N 1
ATOM 4919 C CA . SER A 1 626 ? -9.821 6.919 12.794 1.00 92.19 626 SER A CA 1
ATOM 4920 C C . SER A 1 626 ? -8.592 6.271 13.439 1.00 92.19 626 SER A C 1
ATOM 4922 O O . SER A 1 626 ? -8.644 5.747 14.549 1.00 92.19 626 SER A O 1
ATOM 4924 N N . ARG A 1 627 ? -7.448 6.295 12.749 1.00 89.75 627 ARG A N 1
ATOM 4925 C CA . ARG A 1 627 ? -6.183 5.827 13.332 1.00 89.75 627 ARG A CA 1
ATOM 4926 C C . ARG A 1 627 ? -5.816 6.655 14.564 1.00 89.75 627 ARG A C 1
ATOM 4928 O O . ARG A 1 627 ? -5.745 7.879 14.481 1.00 89.75 627 ARG A O 1
ATOM 4935 N N . GLY A 1 628 ? -5.458 5.975 15.648 1.00 89.56 628 GLY A N 1
ATOM 4936 C CA . GLY A 1 628 ? -5.072 6.588 16.920 1.00 89.56 628 GLY A CA 1
ATOM 4937 C C . GLY A 1 628 ? -6.233 7.265 17.647 1.00 89.56 628 GLY A C 1
ATOM 4938 O O . GLY A 1 628 ? -6.010 7.893 18.676 1.00 89.56 628 GLY A O 1
ATOM 4939 N N . ASP A 1 629 ? -7.445 7.149 17.108 1.00 91.75 629 ASP A N 1
ATOM 4940 C CA . ASP A 1 629 ? -8.661 7.679 17.700 1.00 91.75 629 ASP A CA 1
ATOM 4941 C C . ASP A 1 629 ? -9.227 6.685 18.718 1.00 91.75 629 ASP A C 1
ATOM 4943 O O . ASP A 1 629 ? -8.968 5.473 18.653 1.00 91.75 629 ASP A O 1
ATOM 4947 N N . ALA A 1 630 ? -9.993 7.208 19.670 1.00 93.44 630 ALA A N 1
ATOM 4948 C CA . ALA A 1 630 ? -10.629 6.416 20.700 1.00 93.44 630 ALA A CA 1
ATOM 4949 C C . ALA A 1 630 ? -12.007 6.965 21.065 1.00 93.44 630 ALA A C 1
ATOM 4951 O O . ALA A 1 630 ? -12.193 8.152 21.334 1.00 93.44 630 ALA A O 1
ATOM 4952 N N . VAL A 1 631 ? -12.970 6.055 21.157 1.00 94.94 631 VAL A N 1
ATOM 4953 C CA . VAL A 1 631 ? -14.333 6.349 21.594 1.00 94.94 631 VAL A CA 1
ATOM 4954 C C . VAL A 1 631 ? -14.619 5.630 22.900 1.00 94.94 631 VAL A C 1
ATOM 4956 O O . VAL A 1 631 ? -14.115 4.536 23.156 1.00 94.94 631 VAL A O 1
ATOM 4959 N N . ARG A 1 632 ? -15.454 6.232 23.743 1.00 94.00 632 ARG A N 1
ATOM 4960 C CA . ARG A 1 632 ? -15.916 5.624 24.989 1.00 94.00 632 ARG A CA 1
ATOM 4961 C C . ARG A 1 632 ? -17.398 5.286 24.921 1.00 94.00 632 ARG A C 1
ATOM 4963 O O . ARG A 1 632 ? -18.205 6.097 24.475 1.00 94.00 632 ARG A O 1
ATOM 4970 N N . ILE A 1 633 ? -17.756 4.115 25.432 1.00 94.38 633 ILE A N 1
ATOM 4971 C CA . ILE A 1 633 ? -19.139 3.685 25.640 1.00 94.38 633 ILE A CA 1
ATOM 4972 C C . ILE A 1 633 ? -19.400 3.694 27.140 1.00 94.38 633 ILE A C 1
ATOM 4974 O O . ILE A 1 633 ? -18.720 3.004 27.905 1.00 94.38 633 ILE A O 1
ATOM 4978 N N . VAL A 1 634 ? -20.371 4.499 27.569 1.00 91.25 634 VAL A N 1
ATOM 4979 C CA . VAL A 1 634 ? -20.722 4.654 28.985 1.00 91.25 634 VAL A CA 1
ATOM 4980 C C . VAL A 1 634 ? -22.035 3.933 29.262 1.00 91.25 634 VAL A C 1
ATOM 4982 O O . VAL A 1 634 ? -23.096 4.385 28.842 1.00 91.25 634 VAL A O 1
ATOM 4985 N N . LEU A 1 635 ? -21.964 2.837 30.013 1.00 92.00 635 LEU A N 1
ATOM 4986 C CA . LEU A 1 635 ? -23.122 2.076 30.468 1.00 92.00 635 LEU A CA 1
ATOM 4987 C C . LEU A 1 635 ? -23.474 2.493 31.901 1.00 92.00 635 LEU A C 1
ATOM 4989 O O . LEU A 1 635 ? -22.618 2.441 32.789 1.00 92.00 635 LEU A O 1
ATOM 4993 N N . ARG A 1 636 ? -24.723 2.913 32.127 1.00 91.19 636 ARG A N 1
ATOM 4994 C CA . ARG A 1 636 ? -25.237 3.316 33.446 1.00 91.19 636 ARG A CA 1
ATOM 4995 C C . ARG A 1 636 ? -26.463 2.494 33.811 1.00 91.19 636 ARG A C 1
ATOM 4997 O O . ARG A 1 636 ? -27.334 2.283 32.975 1.00 91.19 636 ARG A O 1
ATOM 5004 N N . GLY A 1 637 ? -26.549 2.079 35.065 1.00 92.62 637 GLY A N 1
ATOM 5005 C CA . GLY A 1 637 ? -27.698 1.359 35.605 1.00 92.62 637 GLY A CA 1
ATOM 5006 C C . GLY A 1 637 ? -27.718 1.401 37.124 1.00 92.62 637 GLY A C 1
ATOM 5007 O O . GLY A 1 637 ? -26.889 2.064 37.745 1.00 92.62 637 GLY A O 1
ATOM 5008 N N . TYR A 1 638 ? -28.638 0.656 37.724 1.00 93.62 638 TYR A N 1
ATOM 5009 C CA . TYR A 1 638 ? -28.771 0.545 39.176 1.00 93.62 638 TYR A CA 1
ATOM 5010 C C . TYR A 1 638 ? -28.806 -0.920 39.584 1.00 93.62 638 TYR A C 1
ATOM 5012 O O . TYR A 1 638 ? -29.471 -1.727 38.937 1.00 93.62 638 TYR A O 1
ATOM 5020 N N . VAL A 1 639 ? -28.090 -1.272 40.648 1.00 94.25 639 VAL A N 1
ATOM 5021 C CA . VAL A 1 639 ? -28.122 -2.630 41.206 1.00 94.25 639 VAL A CA 1
ATOM 5022 C C . VAL A 1 639 ? -29.418 -2.815 41.981 1.00 94.25 639 VAL A C 1
ATOM 5024 O O . VAL A 1 639 ? -29.689 -2.046 42.890 1.00 94.25 639 VAL A O 1
ATOM 5027 N N . TRP A 1 640 ? -30.229 -3.816 41.660 1.00 94.56 640 TRP A N 1
ATOM 5028 C CA . TRP A 1 640 ? -31.548 -3.962 42.272 1.00 94.56 640 TRP A CA 1
ATOM 5029 C C . TRP A 1 640 ? -31.448 -4.444 43.723 1.00 94.56 640 TRP A C 1
ATOM 5031 O O . TRP A 1 640 ? -31.320 -5.636 43.997 1.00 94.56 640 TRP A O 1
ATOM 5041 N N . ALA A 1 641 ? -31.494 -3.512 44.675 1.00 93.06 641 ALA A N 1
ATOM 5042 C CA . ALA A 1 641 ? -31.197 -3.815 46.071 1.00 93.06 641 ALA A CA 1
ATOM 5043 C C . ALA A 1 641 ? -32.174 -4.827 46.695 1.00 93.06 641 ALA A C 1
ATOM 5045 O O . ALA A 1 641 ? -31.752 -5.641 47.511 1.00 93.06 641 ALA A O 1
ATOM 5046 N N . ASP A 1 642 ? -33.458 -4.805 46.314 1.00 91.62 642 ASP A N 1
ATOM 5047 C CA . ASP A 1 642 ? -34.492 -5.654 46.926 1.00 91.62 642 ASP A CA 1
ATOM 5048 C C . ASP A 1 642 ? -34.154 -7.151 46.855 1.00 91.62 6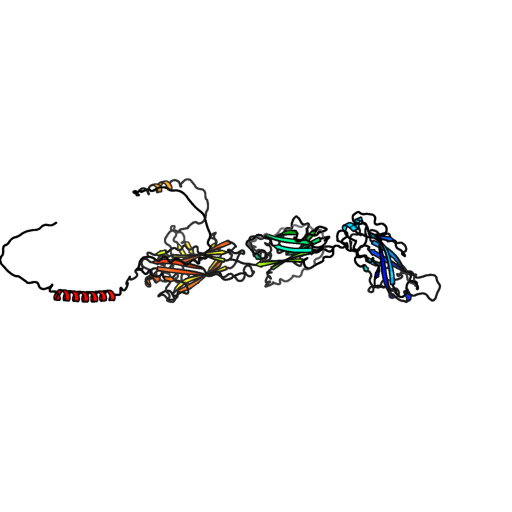42 ASP A C 1
ATOM 5050 O O . ASP A 1 642 ? -34.194 -7.847 47.870 1.00 91.62 642 ASP A O 1
ATOM 5054 N N . THR A 1 643 ? -33.704 -7.625 45.692 1.00 90.81 643 THR A N 1
ATOM 5055 C CA . THR A 1 643 ? -33.291 -9.018 45.465 1.00 90.81 643 THR A CA 1
ATOM 5056 C C . THR A 1 643 ? -32.188 -9.434 46.437 1.00 90.81 643 THR A C 1
ATOM 5058 O O . THR A 1 643 ? -32.306 -10.433 47.150 1.00 90.81 643 THR A O 1
ATOM 5061 N N . PHE A 1 644 ? -31.121 -8.640 46.544 1.00 90.38 644 PHE A N 1
ATOM 5062 C CA . PHE A 1 644 ? -29.971 -8.989 47.382 1.00 90.38 644 PHE A CA 1
ATOM 5063 C C . PHE A 1 644 ? -30.300 -8.954 48.881 1.00 90.38 644 PHE A C 1
ATOM 5065 O O . PHE A 1 644 ? -29.786 -9.782 49.639 1.00 90.38 644 PHE A O 1
ATOM 5072 N N . PHE A 1 645 ? -31.212 -8.074 49.309 1.00 90.06 645 PHE A N 1
ATOM 5073 C CA . PHE A 1 645 ? -31.726 -8.059 50.682 1.00 90.06 645 PHE A CA 1
ATOM 5074 C C . PHE A 1 645 ? -32.568 -9.300 50.996 1.00 90.06 645 PHE A C 1
ATOM 5076 O O . PHE A 1 645 ? -32.347 -9.932 52.033 1.00 90.06 645 PHE A O 1
ATOM 5083 N N . ARG A 1 646 ? -33.481 -9.694 50.097 1.00 88.56 646 ARG A N 1
ATOM 5084 C CA . ARG A 1 646 ? -34.321 -10.895 50.266 1.00 88.56 646 ARG A CA 1
ATOM 5085 C C . ARG A 1 646 ? -33.490 -12.174 50.347 1.00 88.56 646 ARG A C 1
ATOM 5087 O O . ARG A 1 646 ? -33.730 -13.009 51.218 1.00 88.56 646 ARG A O 1
ATOM 5094 N N . HIS A 1 647 ? -32.462 -12.282 49.507 1.00 87.81 647 HIS A N 1
ATOM 5095 C CA . HIS A 1 647 ? -31.578 -13.448 49.450 1.00 87.81 647 HIS A CA 1
ATOM 5096 C C . HIS A 1 647 ? -30.367 -13.379 50.406 1.00 87.81 647 HIS A C 1
ATOM 5098 O O . HIS A 1 647 ? -29.553 -14.302 50.434 1.00 87.81 647 HIS A O 1
ATOM 5104 N N . LYS A 1 648 ? -30.255 -12.335 51.244 1.00 87.06 648 LYS A N 1
ATOM 5105 C CA . LYS A 1 648 ? -29.189 -12.153 52.256 1.00 87.06 648 LYS A CA 1
ATOM 5106 C C . LYS A 1 648 ? -27.762 -12.172 51.676 1.00 87.06 648 LYS A C 1
ATOM 5108 O O . LYS A 1 648 ? -26.852 -12.793 52.244 1.00 87.06 648 LYS A O 1
ATOM 5113 N N . ILE A 1 649 ? -27.564 -11.470 50.561 1.00 87.12 649 ILE A N 1
ATOM 5114 C CA . ILE A 1 649 ? -26.284 -11.350 49.845 1.00 87.12 649 ILE A CA 1
ATOM 5115 C C . ILE A 1 649 ? -25.689 -9.964 50.107 1.00 87.12 649 ILE A C 1
ATOM 5117 O O . ILE A 1 649 ? -26.175 -8.975 49.570 1.00 87.12 649 ILE A O 1
ATOM 5121 N N . SER A 1 650 ? -24.642 -9.883 50.936 1.00 86.19 650 SER A N 1
ATOM 5122 C CA . SER A 1 650 ? -24.005 -8.606 51.301 1.00 86.19 650 SER A CA 1
ATOM 5123 C C . SER A 1 650 ? -22.903 -8.163 50.339 1.00 86.19 650 SER A C 1
ATOM 5125 O O . SER A 1 650 ? -22.778 -6.971 50.084 1.00 86.19 650 SER A O 1
ATOM 5127 N N . ASP A 1 651 ? -22.118 -9.107 49.811 1.00 88.75 651 ASP A N 1
ATOM 5128 C CA . ASP A 1 651 ? -20.878 -8.833 49.080 1.00 88.75 651 ASP A CA 1
ATOM 5129 C C . ASP A 1 651 ? -20.984 -9.436 47.679 1.00 88.75 651 ASP A C 1
ATOM 5131 O O . ASP A 1 651 ? -20.988 -10.663 47.531 1.00 88.75 651 ASP A O 1
ATOM 5135 N N . LEU A 1 652 ? -21.055 -8.589 46.649 1.00 90.06 652 LEU A N 1
ATOM 5136 C CA . LEU A 1 652 ? -21.204 -9.047 45.267 1.00 90.06 652 LEU A CA 1
ATOM 5137 C C . LEU A 1 652 ? -20.353 -8.256 44.269 1.00 90.06 652 LEU A C 1
ATOM 5139 O O . LEU A 1 652 ? -19.999 -7.102 44.497 1.00 90.06 652 LEU A O 1
ATOM 5143 N N . ALA A 1 653 ? -20.007 -8.883 43.150 1.00 91.25 653 ALA A N 1
ATOM 5144 C CA . ALA A 1 653 ? -19.421 -8.251 41.969 1.00 91.25 653 ALA A CA 1
ATOM 5145 C C . ALA A 1 653 ? -20.376 -8.404 40.790 1.00 91.25 653 ALA A C 1
ATOM 5147 O O . ALA A 1 653 ? -20.759 -9.525 40.467 1.00 91.25 653 ALA A O 1
ATOM 5148 N N . ILE A 1 654 ? -20.705 -7.311 40.104 1.00 92.38 654 ILE A N 1
ATOM 5149 C CA . ILE A 1 654 ? -21.424 -7.382 38.827 1.00 92.38 654 ILE A CA 1
ATOM 5150 C C . ILE A 1 654 ? -20.423 -7.229 37.699 1.00 92.38 654 ILE A C 1
ATOM 5152 O O . ILE A 1 654 ? -19.671 -6.255 37.656 1.00 92.38 654 ILE A O 1
ATOM 5156 N N . VAL A 1 655 ? -20.435 -8.197 36.785 1.00 93.19 655 VAL A N 1
ATOM 5157 C CA . VAL A 1 655 ? -19.524 -8.260 35.647 1.00 93.19 655 VAL A CA 1
ATOM 5158 C C . VAL A 1 655 ? -20.293 -8.030 34.355 1.00 93.19 655 VAL A C 1
ATOM 5160 O O . VAL A 1 655 ? -21.228 -8.770 34.046 1.00 93.19 655 VAL A O 1
ATOM 5163 N N . SER A 1 656 ? -19.858 -7.047 33.568 1.00 93.75 656 SER A N 1
ATOM 5164 C CA . SER A 1 656 ? -20.280 -6.901 32.174 1.00 93.75 656 SER A CA 1
ATOM 5165 C C . SER A 1 656 ? -19.137 -7.245 31.233 1.00 93.75 656 SER A C 1
ATOM 5167 O O . SER A 1 656 ? -17.975 -6.939 31.503 1.00 93.75 656 SER A O 1
ATOM 5169 N N . GLU A 1 657 ? -19.455 -7.866 30.105 1.00 94.50 657 GLU A N 1
ATOM 5170 C CA . GLU A 1 657 ? -18.465 -8.328 29.129 1.00 94.50 657 GLU A CA 1
ATOM 5171 C C . GLU A 1 657 ? -18.735 -7.685 27.770 1.00 94.50 657 GLU A C 1
ATOM 5173 O O . GLU A 1 657 ? -19.854 -7.745 27.269 1.00 94.50 657 GLU A O 1
ATOM 5178 N N . ALA A 1 658 ? -17.717 -7.057 27.185 1.00 95.19 658 ALA A N 1
ATOM 5179 C CA . ALA A 1 658 ? -17.765 -6.486 25.847 1.00 95.19 658 ALA A CA 1
ATOM 5180 C C . ALA A 1 658 ? -17.046 -7.400 24.855 1.00 95.19 658 ALA A C 1
ATOM 5182 O O . ALA A 1 658 ? -15.905 -7.811 25.083 1.00 95.19 658 ALA A O 1
ATOM 5183 N N . LYS A 1 659 ? -17.714 -7.683 23.738 1.00 94.94 659 LYS A N 1
ATOM 5184 C CA . LYS A 1 659 ? -17.201 -8.453 22.604 1.00 94.94 659 LYS A CA 1
ATOM 5185 C C . LYS A 1 659 ? -17.333 -7.627 21.336 1.00 94.94 659 LYS A C 1
ATOM 5187 O O . LYS A 1 659 ? -18.343 -6.958 21.137 1.00 94.94 659 LYS A O 1
ATOM 5192 N N . SER A 1 660 ? -16.328 -7.682 20.478 1.00 94.12 660 SER A N 1
ATOM 5193 C CA . SER A 1 660 ? -16.341 -6.995 19.190 1.00 94.12 660 SER A CA 1
ATOM 5194 C C . SER A 1 660 ? -15.644 -7.858 18.148 1.00 94.12 660 SER A C 1
ATOM 5196 O O . SER A 1 660 ? -14.756 -8.650 18.470 1.00 94.12 660 SER A O 1
ATOM 5198 N N . GLU A 1 661 ? -16.071 -7.707 16.905 1.00 91.88 661 GLU A N 1
ATOM 5199 C CA . GLU A 1 661 ? -15.495 -8.370 15.745 1.00 91.88 661 GLU A CA 1
ATOM 5200 C C . GLU A 1 661 ? -15.299 -7.318 14.657 1.00 91.88 661 GLU A C 1
ATOM 5202 O O . GLU A 1 661 ? -16.139 -6.430 14.483 1.00 91.88 661 GLU A O 1
ATOM 5207 N N . LEU A 1 662 ? -14.176 -7.395 13.945 1.00 90.75 662 LEU A N 1
ATOM 5208 C CA . LEU A 1 662 ? -13.931 -6.520 12.803 1.00 90.75 662 LEU A CA 1
ATOM 5209 C C . LEU A 1 662 ? -14.916 -6.845 11.669 1.00 90.75 662 LEU A C 1
ATOM 5211 O O . LEU A 1 662 ? -15.165 -8.028 11.401 1.00 90.75 662 LEU A O 1
ATOM 5215 N N . PRO A 1 663 ? -15.443 -5.822 10.973 1.00 89.12 663 PRO A N 1
ATOM 5216 C CA . PRO A 1 663 ? -16.314 -6.037 9.828 1.00 89.12 663 PRO A CA 1
ATOM 5217 C C . PRO A 1 663 ? -15.558 -6.765 8.708 1.00 89.12 663 PRO A C 1
ATOM 5219 O O . PRO A 1 663 ? -14.335 -6.688 8.596 1.00 89.12 663 PRO A O 1
ATOM 5222 N N . THR A 1 664 ? -16.283 -7.501 7.866 1.00 87.94 664 THR A N 1
ATOM 5223 C CA . THR A 1 664 ? -15.689 -8.241 6.741 1.00 87.94 664 THR A CA 1
ATOM 5224 C C . THR A 1 664 ? -15.196 -7.311 5.636 1.00 87.94 664 THR A C 1
ATOM 5226 O O . THR A 1 664 ? -14.184 -7.595 4.992 1.00 87.94 664 THR A O 1
ATOM 5229 N N . THR A 1 665 ? -15.899 -6.199 5.444 1.00 87.12 665 THR A N 1
ATOM 5230 C CA . THR A 1 665 ? -15.604 -5.144 4.477 1.00 87.12 665 THR A CA 1
ATOM 5231 C C . THR A 1 665 ? -15.794 -3.784 5.138 1.00 87.12 665 THR A C 1
ATOM 5233 O O . THR A 1 665 ? -16.765 -3.608 5.869 1.00 87.12 665 THR A O 1
ATOM 5236 N N . ALA A 1 666 ? -14.907 -2.835 4.853 1.00 85.38 666 ALA A N 1
ATOM 5237 C CA . ALA A 1 666 ? -15.001 -1.439 5.276 1.00 85.38 666 ALA A CA 1
ATOM 5238 C C . ALA A 1 666 ? -14.595 -0.540 4.103 1.00 85.38 666 ALA A C 1
ATOM 5240 O O . ALA A 1 666 ? -13.627 -0.838 3.407 1.00 85.38 666 ALA A O 1
ATOM 5241 N N . PHE A 1 667 ? -15.349 0.524 3.847 1.00 84.94 667 PHE A N 1
ATOM 5242 C CA . PHE A 1 667 ? -15.221 1.405 2.682 1.00 84.94 667 PHE A CA 1
ATOM 5243 C C . PHE A 1 667 ? -15.260 0.640 1.345 1.00 84.94 667 PHE A C 1
ATOM 5245 O O . PHE A 1 667 ? -14.621 1.032 0.373 1.00 84.94 667 PHE A O 1
ATOM 5252 N N . GLY A 1 668 ? -15.950 -0.507 1.306 1.00 81.19 668 GLY A N 1
ATOM 5253 C CA . GLY A 1 668 ? -15.957 -1.421 0.156 1.00 81.19 668 GLY A CA 1
ATOM 5254 C C . GLY A 1 668 ? -14.681 -2.261 -0.033 1.00 81.19 668 GLY A C 1
ATOM 5255 O O . GLY A 1 668 ? -14.606 -3.017 -0.997 1.00 81.19 668 GLY A O 1
ATOM 5256 N N . ILE A 1 669 ? -13.702 -2.177 0.876 1.00 85.06 669 ILE A N 1
ATOM 5257 C CA . ILE A 1 669 ? -12.436 -2.929 0.844 1.00 85.06 669 ILE A CA 1
ATOM 5258 C C . ILE A 1 669 ? -12.505 -4.100 1.842 1.00 85.06 669 ILE A C 1
ATOM 5260 O O . ILE A 1 669 ? -12.977 -3.914 2.969 1.00 85.06 669 ILE A O 1
ATOM 5264 N N . PRO A 1 670 ? -12.022 -5.309 1.496 1.00 87.94 670 PRO A N 1
ATOM 5265 C CA . PRO A 1 670 ? -11.912 -6.405 2.454 1.00 87.94 670 PRO A CA 1
ATOM 5266 C C . PRO A 1 670 ? -10.937 -6.070 3.593 1.00 87.94 670 PRO A C 1
ATOM 5268 O O . PRO A 1 670 ? -9.777 -5.710 3.374 1.00 87.94 670 PRO A O 1
ATOM 5271 N N . VAL A 1 671 ? -11.399 -6.239 4.834 1.00 88.62 671 VAL A N 1
ATOM 5272 C CA . VAL A 1 671 ? -10.568 -6.019 6.024 1.00 88.62 671 VAL A CA 1
ATOM 5273 C C . VAL A 1 671 ? -9.659 -7.229 6.238 1.00 88.62 671 VAL A C 1
ATOM 5275 O O . VAL A 1 671 ? -10.125 -8.367 6.365 1.00 88.62 671 VAL A O 1
ATOM 5278 N N . HIS A 1 672 ? -8.354 -6.974 6.289 1.00 86.00 672 HIS A N 1
ATOM 5279 C CA . HIS A 1 672 ? -7.313 -7.980 6.463 1.00 86.00 672 HIS A CA 1
ATOM 5280 C C . HIS A 1 672 ? -6.913 -8.122 7.941 1.00 86.00 672 HIS A C 1
ATOM 5282 O O . HIS A 1 672 ? -6.949 -7.162 8.713 1.00 86.00 672 HIS A O 1
ATOM 5288 N N . GLY A 1 673 ? -6.489 -9.328 8.334 1.00 82.25 673 GLY A N 1
ATOM 5289 C CA . GLY A 1 673 ? -6.012 -9.638 9.686 1.00 82.25 673 GLY A CA 1
ATOM 5290 C C . GLY A 1 673 ? -6.971 -10.501 10.511 1.00 82.25 673 GLY A C 1
ATOM 5291 O O . GLY A 1 673 ? -7.927 -11.082 9.994 1.00 82.25 673 GLY A O 1
ATOM 5292 N N . ASN A 1 674 ? -6.682 -10.626 11.811 1.00 82.88 674 ASN A N 1
ATOM 5293 C CA . ASN A 1 674 ? -7.541 -11.378 12.722 1.00 82.88 674 ASN A CA 1
ATOM 5294 C C . ASN A 1 674 ? -8.822 -10.588 13.003 1.00 82.88 674 ASN A C 1
ATOM 5296 O O . ASN A 1 674 ? -8.763 -9.466 13.498 1.00 82.88 674 ASN A O 1
ATOM 5300 N N . ARG A 1 675 ? -9.972 -11.196 12.713 1.00 82.44 675 ARG A N 1
ATOM 5301 C CA . ARG A 1 675 ? -11.279 -10.557 12.877 1.00 82.44 675 ARG A CA 1
ATOM 5302 C C . ARG A 1 675 ? -11.772 -10.552 14.318 1.00 82.44 675 ARG A C 1
ATOM 5304 O O . ARG A 1 675 ? -12.567 -9.689 14.678 1.00 82.44 675 ARG A O 1
ATOM 5311 N N . THR A 1 676 ? -11.316 -11.491 15.146 1.00 85.81 676 THR A N 1
ATOM 5312 C CA . THR A 1 676 ? -11.753 -11.577 16.542 1.00 85.81 676 THR A CA 1
ATOM 5313 C C . THR A 1 676 ? -10.931 -10.635 17.407 1.00 85.81 676 THR A C 1
ATOM 5315 O O . THR A 1 676 ? -9.704 -10.754 17.456 1.00 85.81 676 THR A O 1
ATOM 5318 N N . ILE A 1 677 ? -11.605 -9.742 18.127 1.00 89.25 677 ILE A N 1
ATOM 5319 C CA . ILE A 1 677 ? -10.972 -8.857 19.104 1.00 89.25 677 ILE A CA 1
ATOM 5320 C C . ILE A 1 677 ? -11.073 -9.519 20.483 1.00 89.25 677 ILE A C 1
ATOM 5322 O O . ILE A 1 677 ? -12.066 -10.177 20.801 1.00 89.25 677 ILE A O 1
ATOM 5326 N N . GLN A 1 678 ? -10.034 -9.375 21.308 1.00 90.62 678 GLN A N 1
ATOM 5327 C CA . GLN A 1 678 ? -10.030 -9.946 22.653 1.00 90.62 678 GLN A CA 1
ATOM 5328 C C . GLN A 1 678 ? -11.165 -9.332 23.497 1.00 90.62 678 GLN A C 1
ATOM 5330 O O . GLN A 1 678 ? -11.247 -8.105 23.592 1.00 90.62 678 GLN A O 1
ATOM 5335 N N . PRO A 1 679 ? -12.041 -10.151 24.109 1.00 93.25 679 PRO A N 1
ATOM 5336 C CA . PRO A 1 679 ? -13.153 -9.639 24.897 1.00 93.25 679 PRO A CA 1
ATOM 5337 C C . PRO A 1 679 ? -12.658 -8.998 26.196 1.00 93.25 679 PRO A C 1
ATOM 5339 O O . PRO A 1 679 ? -11.699 -9.475 26.808 1.00 93.25 679 PRO A O 1
ATOM 5342 N N . LEU A 1 680 ? -13.352 -7.952 26.645 1.00 93.88 680 LEU A N 1
ATOM 5343 C CA . LEU A 1 680 ? -13.039 -7.247 27.887 1.00 93.88 680 LEU A CA 1
ATOM 5344 C C . LEU A 1 680 ? -14.187 -7.381 28.888 1.00 93.88 680 LEU A C 1
ATOM 5346 O O . LEU A 1 680 ? -15.303 -6.928 28.633 1.00 93.88 680 LEU A O 1
ATOM 5350 N N . ALA A 1 681 ? -13.895 -7.950 30.056 1.00 92.56 681 ALA A N 1
ATOM 5351 C CA . ALA A 1 681 ? -14.819 -7.997 31.182 1.00 92.56 681 ALA A CA 1
ATOM 5352 C C . ALA A 1 681 ? -14.466 -6.915 32.211 1.00 92.56 681 ALA A C 1
ATOM 5354 O O . ALA A 1 681 ? -13.314 -6.800 32.622 1.00 92.56 681 ALA A O 1
ATOM 5355 N N . ILE A 1 682 ? -15.466 -6.142 32.630 1.00 92.12 682 ILE A N 1
ATOM 5356 C CA . ILE A 1 682 ? -15.364 -5.126 33.681 1.00 92.12 682 ILE A CA 1
ATOM 5357 C C . ILE A 1 682 ? -16.202 -5.597 34.865 1.00 92.12 682 ILE A C 1
ATOM 5359 O O . ILE A 1 682 ? -17.349 -6.001 34.675 1.00 92.12 682 ILE A O 1
ATOM 5363 N N . SER A 1 683 ? -15.646 -5.526 36.075 1.00 91.00 683 SER A N 1
ATOM 5364 C CA . SER A 1 683 ? -16.342 -5.872 37.315 1.00 91.00 683 SER A CA 1
ATOM 5365 C C . SER A 1 683 ? -16.393 -4.686 38.272 1.00 91.00 683 SER A C 1
ATOM 5367 O O . SER A 1 683 ? -15.347 -4.131 38.600 1.00 91.00 683 SER A O 1
ATOM 5369 N N . GLN A 1 684 ? -17.576 -4.350 38.782 1.00 91.62 684 GLN A N 1
ATOM 5370 C CA . GLN A 1 684 ? -17.734 -3.394 39.880 1.00 91.62 684 GLN A CA 1
ATOM 5371 C C . GLN A 1 684 ? -18.191 -4.126 41.146 1.00 91.62 684 GLN A C 1
ATOM 5373 O O . GLN A 1 684 ? -19.082 -4.979 41.103 1.00 91.62 684 GLN A O 1
ATOM 5378 N N . ASN A 1 685 ? -17.567 -3.791 42.277 1.00 90.94 685 ASN A N 1
ATOM 5379 C CA . ASN A 1 685 ? -17.801 -4.445 43.562 1.00 90.94 685 ASN A CA 1
ATOM 5380 C C . ASN A 1 685 ? -18.810 -3.654 44.400 1.00 90.94 685 ASN A C 1
ATOM 5382 O O . ASN A 1 685 ? -18.659 -2.442 44.567 1.00 90.94 685 ASN A O 1
ATOM 5386 N N . PHE A 1 686 ? -19.781 -4.345 44.991 1.00 90.81 686 PHE A N 1
ATOM 5387 C CA . PHE A 1 686 ? -20.823 -3.771 45.837 1.00 90.81 686 PHE A CA 1
ATOM 5388 C C . PHE A 1 686 ? -20.839 -4.447 47.207 1.00 90.81 686 PHE A C 1
ATOM 5390 O O . PHE A 1 686 ? -20.733 -5.671 47.304 1.00 90.81 686 PHE A O 1
ATOM 5397 N N . VAL A 1 687 ? -20.974 -3.637 48.257 1.00 90.25 687 VAL A N 1
ATOM 5398 C CA . VAL A 1 687 ? -21.067 -4.103 49.647 1.00 90.25 687 VAL A CA 1
ATOM 5399 C C . VAL A 1 687 ? -22.279 -3.460 50.314 1.00 90.25 687 VAL A C 1
ATOM 5401 O O . VAL A 1 687 ? -22.323 -2.239 50.458 1.00 90.25 687 VAL A O 1
ATOM 5404 N N . PHE A 1 688 ? -23.242 -4.271 50.745 1.00 89.25 688 PHE A N 1
ATOM 5405 C CA . PHE A 1 688 ? -24.449 -3.842 51.452 1.00 89.25 688 PHE A CA 1
ATOM 5406 C C . PHE A 1 688 ? -24.290 -4.036 52.964 1.00 89.25 688 PHE A C 1
ATOM 5408 O O . PHE A 1 688 ? -24.341 -5.158 53.469 1.00 89.25 688 PHE A O 1
ATOM 5415 N N . HIS A 1 689 ? -24.143 -2.942 53.713 1.00 84.50 689 HIS A N 1
ATOM 5416 C CA . HIS A 1 689 ? -23.932 -3.005 55.166 1.00 84.50 689 HIS A CA 1
ATOM 5417 C C . HIS A 1 689 ? -25.190 -3.362 55.966 1.00 84.50 689 HIS A C 1
ATOM 5419 O O . HIS A 1 689 ? -25.084 -3.968 57.030 1.00 84.50 689 HIS A O 1
ATOM 5425 N N . GLY A 1 690 ? -26.376 -2.976 55.490 1.00 79.75 690 GLY A N 1
ATOM 5426 C CA . GLY A 1 690 ? -27.620 -3.175 56.239 1.00 79.75 690 GLY A CA 1
ATOM 5427 C C . GLY A 1 690 ? -28.191 -4.590 56.186 1.00 79.75 690 GLY A C 1
ATOM 5428 O O . GLY A 1 690 ? -29.179 -4.870 56.864 1.00 79.75 690 GLY A O 1
ATOM 5429 N N . ILE A 1 691 ? -27.585 -5.499 55.417 1.00 81.88 691 ILE A N 1
ATOM 5430 C CA . ILE A 1 691 ? -28.006 -6.900 55.354 1.00 81.88 691 ILE A CA 1
ATOM 5431 C C . ILE A 1 691 ? -27.434 -7.635 56.568 1.00 81.88 691 ILE A C 1
ATOM 5433 O O . ILE A 1 691 ? -26.254 -7.982 56.616 1.00 81.88 691 ILE A O 1
ATOM 5437 N N . GLN A 1 692 ? -28.282 -7.902 57.561 1.00 69.00 692 GLN A N 1
ATOM 5438 C CA . GLN A 1 692 ? -27.887 -8.701 58.719 1.00 69.00 692 GLN A CA 1
ATOM 5439 C C . GLN A 1 692 ? -27.817 -10.183 58.347 1.00 69.00 692 GLN A C 1
ATOM 5441 O O . GLN A 1 692 ? -28.827 -10.881 58.236 1.00 69.00 692 GLN A O 1
ATOM 5446 N N . ILE A 1 693 ? -26.598 -10.674 58.148 1.00 64.94 693 ILE A N 1
ATOM 5447 C CA . ILE A 1 693 ? -26.349 -12.094 57.917 1.00 64.94 693 ILE A CA 1
ATOM 5448 C C . ILE A 1 693 ? -26.456 -12.810 59.268 1.00 64.94 693 ILE A C 1
ATOM 5450 O O . ILE A 1 693 ? -25.800 -12.392 60.227 1.00 64.94 693 ILE A O 1
ATOM 5454 N N . PRO A 1 694 ? -27.234 -13.900 59.378 1.00 58.50 694 PRO A N 1
ATOM 5455 C CA . PRO A 1 694 ? -27.201 -14.722 60.573 1.00 58.50 694 PRO A CA 1
ATOM 5456 C C . PRO A 1 694 ? -25.799 -15.327 60.718 1.00 58.50 694 PRO A C 1
ATOM 5458 O O . PRO A 1 694 ? -25.432 -16.264 60.014 1.00 58.50 694 PRO A O 1
ATOM 5461 N N . LEU A 1 695 ? -25.010 -14.799 61.653 1.00 55.50 695 LEU A N 1
ATOM 5462 C CA . LEU A 1 695 ? -23.733 -15.354 62.110 1.00 55.50 695 LEU A CA 1
ATOM 5463 C C . LEU A 1 695 ? -23.958 -16.643 62.929 1.00 55.50 695 LEU A C 1
ATOM 5465 O O . LEU A 1 695 ? -23.353 -16.840 63.978 1.00 55.50 695 LEU A O 1
ATOM 5469 N N . PHE A 1 696 ? -24.823 -17.554 62.476 1.00 48.66 696 PHE A N 1
ATOM 5470 C CA . PHE A 1 696 ? -24.919 -18.886 63.066 1.00 48.66 696 PHE A CA 1
ATOM 5471 C C . PHE A 1 696 ? -23.817 -19.757 62.476 1.00 48.66 696 PHE A C 1
ATOM 5473 O O . PHE A 1 696 ? -24.015 -20.600 61.608 1.00 48.66 696 PHE A O 1
ATOM 5480 N N . ARG A 1 697 ? -22.603 -19.530 62.976 1.00 48.91 697 ARG A N 1
ATOM 5481 C CA . ARG A 1 697 ? -21.582 -20.567 62.998 1.00 48.91 697 ARG A CA 1
ATOM 5482 C C . ARG A 1 697 ? -22.131 -21.660 63.913 1.00 48.91 697 ARG A C 1
ATOM 5484 O O . ARG A 1 697 ? -22.096 -21.495 65.129 1.00 48.91 697 ARG A O 1
ATOM 5491 N N . GLU A 1 698 ? -22.659 -22.740 63.341 1.00 52.62 698 GLU A N 1
ATOM 5492 C CA . GLU A 1 698 ? -22.892 -23.986 64.071 1.00 52.62 698 GLU A CA 1
ATOM 5493 C C . GLU A 1 698 ? -21.537 -24.439 64.615 1.00 52.62 698 GLU A C 1
ATOM 5495 O O . GLU A 1 698 ? -20.724 -25.057 63.928 1.00 52.62 698 GLU A O 1
ATOM 5500 N N . ILE A 1 699 ? -21.219 -24.023 65.838 1.00 61.88 699 ILE A N 1
ATOM 5501 C CA . ILE A 1 699 ? -20.106 -24.596 66.573 1.00 61.88 699 ILE A CA 1
ATOM 5502 C C . ILE A 1 699 ? -20.558 -26.031 66.830 1.00 61.88 699 ILE A C 1
ATOM 5504 O O . ILE A 1 699 ? -21.559 -26.205 67.530 1.00 61.88 699 ILE A O 1
ATOM 5508 N N . PRO A 1 700 ? -19.893 -27.057 66.266 1.00 69.19 700 PRO A N 1
ATOM 5509 C CA . PRO A 1 700 ? -20.237 -28.425 66.600 1.00 69.19 700 PRO A CA 1
ATOM 5510 C C . PRO A 1 700 ? -20.119 -28.534 68.118 1.00 69.19 700 PRO A C 1
ATOM 5512 O O . PRO A 1 700 ? -19.044 -28.311 68.664 1.00 69.19 700 PRO A O 1
ATOM 5515 N N . LEU A 1 701 ? -21.231 -28.780 68.812 1.00 74.94 701 LEU A N 1
ATOM 5516 C CA . LEU A 1 701 ? -21.254 -28.854 70.277 1.00 74.94 701 LEU A CA 1
ATOM 5517 C C . LEU A 1 701 ? -20.623 -30.160 70.775 1.00 74.94 701 LEU A C 1
ATOM 5519 O O . LEU A 1 701 ? -20.209 -30.254 71.928 1.00 74.94 701 LEU A O 1
ATOM 5523 N N . TRP A 1 702 ? -20.493 -31.159 69.898 1.00 82.19 702 TRP A N 1
ATOM 5524 C CA . TRP A 1 702 ? -19.971 -32.478 70.243 1.00 82.19 702 TRP A CA 1
ATOM 5525 C C . TRP A 1 702 ? -18.542 -32.481 70.827 1.00 82.19 702 TRP A C 1
ATOM 5527 O O . TRP A 1 702 ? -18.343 -33.246 71.761 1.00 82.19 702 TRP A O 1
ATOM 5537 N N . PRO A 1 703 ? -17.559 -31.644 70.419 1.00 83.19 703 PRO A N 1
ATOM 5538 C CA . PRO A 1 703 ? -16.241 -31.595 71.055 1.00 83.19 703 PRO A CA 1
ATOM 5539 C C . PRO A 1 703 ? -16.299 -30.992 72.463 1.00 83.19 703 PRO A C 1
ATOM 5541 O O . PRO A 1 703 ? -15.519 -31.383 73.325 1.00 83.19 703 PRO A O 1
ATOM 5544 N N . ILE A 1 704 ? -17.239 -30.070 72.716 1.00 81.50 704 ILE A N 1
ATOM 5545 C CA . ILE A 1 704 ? -17.470 -29.488 74.048 1.00 81.50 704 ILE A CA 1
ATOM 5546 C C . ILE A 1 704 ? -18.103 -30.543 74.959 1.00 81.50 704 ILE A C 1
ATOM 5548 O O . ILE A 1 704 ? -17.642 -30.749 76.080 1.00 81.50 704 ILE A O 1
ATOM 5552 N N . ILE A 1 705 ? -19.112 -31.261 74.456 1.00 85.06 705 ILE A N 1
ATOM 5553 C CA . ILE A 1 705 ? -19.758 -32.367 75.172 1.00 85.06 705 ILE A CA 1
ATOM 5554 C C . ILE A 1 705 ? -18.743 -33.487 75.442 1.00 85.06 705 ILE A C 1
ATOM 5556 O O . ILE A 1 705 ? -18.633 -33.952 76.574 1.00 85.06 705 ILE A O 1
ATOM 5560 N N . LEU A 1 706 ? -17.945 -33.875 74.443 1.00 90.38 706 LEU A N 1
ATOM 5561 C CA . LEU A 1 706 ? -16.912 -34.902 74.576 1.00 90.38 706 LEU A CA 1
ATOM 5562 C C . LEU A 1 706 ? -15.837 -34.490 75.593 1.00 90.38 706 LEU A C 1
ATOM 5564 O O . LEU A 1 706 ? -15.449 -35.301 76.431 1.00 90.38 706 LEU A O 1
ATOM 5568 N N . GLY A 1 707 ? -15.403 -33.226 75.563 1.00 90.06 707 GLY A N 1
ATOM 5569 C CA . GLY A 1 707 ? -14.470 -32.668 76.540 1.00 90.06 707 GLY A CA 1
ATOM 5570 C C . GLY A 1 707 ? -15.034 -32.669 77.963 1.00 90.06 707 GLY A C 1
ATOM 5571 O O . GLY A 1 707 ? -14.330 -33.047 78.898 1.00 90.06 707 GLY A O 1
ATOM 5572 N N . GLY A 1 708 ? -16.314 -32.324 78.132 1.00 91.62 708 GLY A N 1
ATOM 5573 C CA . GLY A 1 708 ? -17.002 -32.375 79.423 1.00 91.62 708 GLY A CA 1
ATOM 5574 C C . GLY A 1 708 ? -17.118 -33.794 79.983 1.00 91.62 708 GLY A C 1
ATOM 5575 O O . GLY A 1 708 ? -16.838 -34.015 81.160 1.00 91.62 708 GLY A O 1
ATOM 5576 N N . VAL A 1 709 ? -17.460 -34.772 79.138 1.00 92.50 709 VAL A N 1
ATOM 5577 C CA . VAL A 1 709 ? -17.573 -36.183 79.543 1.00 92.50 709 VAL A CA 1
ATOM 5578 C C . VAL A 1 709 ? -16.206 -36.761 79.920 1.00 92.50 709 VAL A C 1
ATOM 5580 O O . VAL A 1 709 ? -16.072 -37.348 80.992 1.00 92.50 709 VAL A O 1
ATOM 5583 N N . LEU A 1 710 ? -15.169 -36.546 79.101 1.00 92.00 710 LEU A N 1
ATOM 5584 C CA . LEU A 1 710 ? -13.798 -36.974 79.418 1.00 92.00 710 LEU A CA 1
ATOM 5585 C C . LEU A 1 710 ? -13.272 -36.310 80.696 1.00 92.00 710 LEU A C 1
ATOM 5587 O O . LE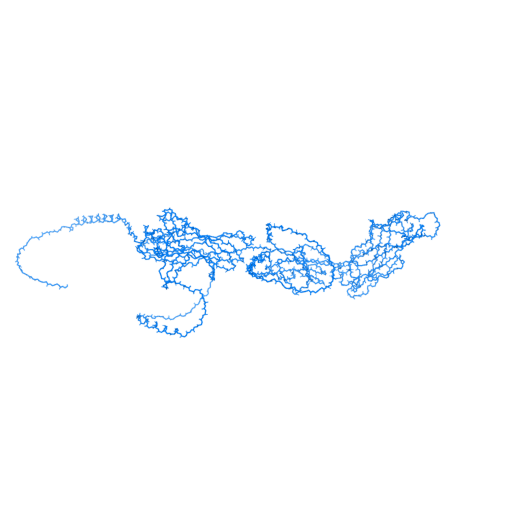U A 1 710 ? -12.663 -36.980 81.531 1.00 92.00 710 LEU A O 1
ATOM 5591 N N . GLY A 1 711 ? -13.543 -35.015 80.875 1.00 92.75 711 GLY A N 1
ATOM 5592 C CA . GLY A 1 711 ? -13.169 -34.268 82.074 1.00 92.75 711 GLY A CA 1
ATOM 5593 C C . GLY A 1 711 ? -13.857 -34.792 83.335 1.00 92.75 711 GLY A C 1
ATOM 5594 O O . GLY A 1 711 ? -13.197 -34.981 84.355 1.00 92.75 711 GLY A O 1
ATOM 5595 N N . ALA A 1 712 ? -15.155 -35.099 83.263 1.00 90.81 712 ALA A N 1
ATOM 5596 C CA . ALA A 1 712 ? -15.897 -35.681 84.379 1.00 90.81 712 ALA A CA 1
ATOM 5597 C C . ALA A 1 712 ? -15.374 -37.080 84.746 1.00 90.81 712 ALA A C 1
ATOM 5599 O O . ALA A 1 712 ? -15.166 -37.367 85.925 1.00 90.81 712 ALA A O 1
ATOM 5600 N N . VAL A 1 713 ? -15.084 -37.928 83.753 1.00 91.19 713 VAL A N 1
ATOM 5601 C CA . VAL A 1 713 ? -14.503 -39.262 83.982 1.00 91.19 713 VAL A CA 1
ATOM 5602 C C . VAL A 1 713 ? -13.129 -39.153 84.649 1.00 91.19 713 VAL A C 1
ATOM 5604 O O . VAL A 1 713 ? -12.894 -39.797 85.673 1.00 91.19 713 VAL A O 1
ATOM 5607 N N . LEU A 1 714 ? -12.246 -38.287 84.145 1.00 91.12 714 LEU A N 1
ATOM 5608 C CA . LEU A 1 714 ? -10.940 -38.035 84.761 1.00 91.12 714 LEU A CA 1
ATOM 5609 C C . LEU A 1 714 ? -11.089 -37.564 86.217 1.00 91.12 714 LEU A C 1
ATOM 5611 O O . LEU A 1 714 ? -10.411 -38.068 87.112 1.00 91.12 714 LEU A O 1
ATOM 5615 N N . LEU A 1 715 ? -12.009 -36.631 86.467 1.00 90.56 715 LEU A N 1
ATOM 5616 C CA . LEU A 1 715 ? -12.251 -36.074 87.794 1.00 90.56 715 LEU A CA 1
ATOM 5617 C C . LEU A 1 715 ? -12.778 -37.140 88.767 1.00 90.56 715 LEU A C 1
ATOM 5619 O O . LEU A 1 715 ? -12.305 -37.215 89.901 1.00 90.56 715 LEU A O 1
ATOM 5623 N N . THR A 1 716 ? -13.678 -38.026 88.326 1.00 87.75 716 THR A N 1
ATOM 5624 C CA . THR A 1 716 ? -14.139 -39.154 89.157 1.00 87.75 716 THR A CA 1
ATOM 5625 C C . THR A 1 716 ? -13.014 -40.133 89.500 1.00 87.75 716 THR A C 1
ATOM 5627 O O . THR A 1 716 ? -12.911 -40.551 90.654 1.00 87.75 716 THR A O 1
ATOM 5630 N N . LEU A 1 717 ? -12.116 -40.443 88.557 1.00 86.56 717 LEU A N 1
ATOM 5631 C CA . LEU A 1 717 ? -10.945 -41.288 88.821 1.00 86.56 717 LEU A CA 1
ATOM 5632 C C . LEU A 1 717 ? -9.995 -40.652 89.842 1.00 86.56 717 LEU A C 1
ATOM 5634 O O . LEU A 1 717 ? -9.510 -41.344 90.738 1.00 86.56 717 LEU A O 1
ATOM 5638 N N . ILE A 1 718 ? -9.775 -39.337 89.758 1.00 88.50 718 ILE A N 1
ATOM 5639 C CA . ILE A 1 718 ? -8.958 -38.598 90.729 1.00 88.50 718 ILE A CA 1
ATOM 5640 C C . ILE A 1 718 ? -9.604 -38.625 92.119 1.00 88.50 718 ILE A C 1
ATOM 5642 O O . ILE A 1 718 ? -8.912 -38.911 93.095 1.00 88.50 718 ILE A O 1
ATOM 5646 N N . ILE A 1 719 ? -10.919 -38.396 92.230 1.00 85.88 719 ILE A N 1
ATOM 5647 C CA . ILE A 1 719 ? -11.636 -38.469 93.515 1.00 85.88 719 ILE A CA 1
ATOM 5648 C C . ILE A 1 719 ? -11.512 -39.867 94.128 1.00 85.88 719 ILE A C 1
ATOM 5650 O O . ILE A 1 719 ? -11.222 -39.986 95.319 1.00 85.88 719 ILE A O 1
ATOM 5654 N N . ILE A 1 720 ? -11.678 -40.928 93.333 1.00 84.56 720 ILE A N 1
ATOM 5655 C CA . ILE A 1 720 ? -11.520 -42.311 93.804 1.00 84.56 720 ILE A CA 1
ATOM 5656 C C . ILE A 1 720 ? -10.073 -42.569 94.245 1.00 84.56 720 ILE A C 1
ATOM 5658 O O . ILE A 1 720 ? -9.858 -43.184 95.290 1.00 84.56 720 ILE A O 1
ATOM 5662 N N . GLY A 1 721 ? -9.083 -42.059 93.506 1.00 82.88 721 GLY A N 1
ATOM 5663 C CA . GLY A 1 721 ? -7.672 -42.112 93.891 1.00 82.88 721 GLY A CA 1
ATOM 5664 C C . GLY A 1 721 ? -7.410 -41.418 95.230 1.00 82.88 721 GLY A C 1
ATOM 5665 O O . GLY A 1 721 ? -6.845 -42.019 96.141 1.00 82.88 721 GLY A O 1
ATOM 5666 N N . MET A 1 722 ? -7.901 -40.189 95.403 1.00 80.38 722 MET A N 1
ATOM 5667 C CA . MET A 1 722 ? -7.781 -39.431 96.654 1.00 80.38 722 MET A CA 1
ATOM 5668 C C . MET A 1 722 ? -8.533 -40.089 97.821 1.00 80.38 722 MET A C 1
ATOM 5670 O O . MET A 1 722 ? -8.073 -40.037 98.964 1.00 80.38 722 MET A O 1
ATOM 5674 N N . TRP A 1 723 ? -9.664 -40.746 97.552 1.00 77.56 723 TRP A N 1
ATOM 5675 C CA . TRP A 1 723 ? -10.412 -41.510 98.550 1.00 77.56 723 TRP A CA 1
ATOM 5676 C C . TRP A 1 723 ? -9.643 -42.756 99.001 1.00 77.56 723 TRP A C 1
ATOM 5678 O O . TRP A 1 723 ? -9.537 -43.015 100.202 1.00 77.56 723 TRP A O 1
ATOM 5688 N N . ARG A 1 724 ? -9.029 -43.483 98.060 1.00 75.69 724 ARG A N 1
ATOM 5689 C CA . ARG A 1 724 ? -8.232 -44.687 98.341 1.00 75.69 724 ARG A CA 1
ATOM 5690 C C . ARG A 1 724 ? -6.888 -44.362 99.008 1.00 75.69 724 ARG A C 1
ATOM 5692 O O . ARG A 1 724 ? -6.420 -45.154 99.817 1.00 75.69 724 ARG A O 1
ATOM 5699 N N . CYS A 1 725 ? -6.337 -43.170 98.763 1.00 71.19 725 CYS A N 1
ATOM 5700 C CA . CYS A 1 725 ? -5.177 -42.616 99.474 1.00 71.19 725 CYS A CA 1
ATOM 5701 C C . CYS A 1 725 ? -5.518 -41.987 100.845 1.00 71.19 725 CYS A C 1
ATOM 5703 O O . CYS A 1 725 ? -4.639 -41.427 101.494 1.00 71.19 725 CYS A O 1
ATOM 5705 N N . GLY A 1 726 ? -6.771 -42.068 101.318 1.00 63.94 726 GLY A N 1
ATOM 5706 C CA . GLY A 1 726 ? -7.147 -41.691 102.688 1.00 63.94 726 GLY A CA 1
ATOM 5707 C C . GLY A 1 726 ? -7.366 -40.193 102.946 1.00 63.94 726 GLY A C 1
ATOM 5708 O O . GLY A 1 726 ? -7.552 -39.803 104.098 1.00 63.94 726 GLY A O 1
ATOM 5709 N N . PHE A 1 727 ? -7.412 -39.350 101.907 1.00 65.81 727 PHE A N 1
ATOM 5710 C CA . PHE A 1 727 ? -7.500 -37.886 102.037 1.00 65.81 727 PHE A CA 1
ATOM 5711 C C . PHE A 1 727 ? -8.824 -37.382 102.656 1.00 65.81 727 PHE A C 1
ATOM 5713 O O . PHE A 1 727 ? -8.851 -36.336 103.301 1.00 65.81 727 PHE A O 1
ATOM 5720 N N . PHE A 1 728 ? -9.927 -38.132 102.525 1.00 60.66 728 PHE A N 1
ATOM 5721 C CA . PHE A 1 728 ? -11.272 -37.694 102.944 1.00 60.66 728 PHE A CA 1
ATOM 5722 C C . PHE A 1 728 ? -11.740 -38.182 104.330 1.00 60.66 728 PHE A C 1
ATOM 5724 O O . PHE A 1 728 ? -12.904 -37.999 104.685 1.00 60.66 728 PHE A O 1
ATOM 5731 N N . ARG A 1 729 ? -10.870 -38.767 105.166 1.00 53.53 729 ARG A N 1
ATOM 5732 C CA . ARG A 1 729 ? -11.225 -39.075 106.566 1.00 53.53 729 ARG A CA 1
ATOM 5733 C C . ARG A 1 729 ? -10.818 -37.925 107.494 1.00 53.53 729 ARG A C 1
ATOM 5735 O O . ARG A 1 729 ? -9.676 -37.868 107.936 1.00 53.53 729 ARG A O 1
ATOM 5742 N N . ARG A 1 730 ? -11.762 -37.050 107.870 1.00 54.97 730 ARG A N 1
ATOM 5743 C CA . ARG A 1 730 ? -11.615 -36.171 109.052 1.00 54.97 730 ARG A CA 1
ATOM 5744 C C . ARG A 1 730 ? -12.695 -36.424 110.104 1.00 54.97 730 ARG A C 1
ATOM 5746 O O . ARG A 1 730 ? -13.878 -36.527 109.791 1.00 54.97 730 ARG A O 1
ATOM 5753 N N . ARG A 1 731 ? -12.223 -36.517 111.355 1.00 45.50 731 ARG A N 1
ATOM 5754 C CA . ARG A 1 731 ? -12.971 -36.639 112.618 1.00 45.50 731 ARG A CA 1
ATOM 5755 C C . ARG A 1 731 ? -13.796 -35.374 112.894 1.00 45.50 731 ARG A C 1
ATOM 5757 O O . ARG A 1 731 ? -13.291 -34.273 112.698 1.00 45.50 731 ARG A O 1
ATOM 5764 N N . ARG A 1 732 ? -15.017 -35.544 113.413 1.00 48.19 732 ARG A N 1
ATOM 5765 C CA . ARG A 1 732 ? -15.845 -34.478 114.007 1.00 48.19 732 ARG A CA 1
ATOM 5766 C C . ARG A 1 732 ? -15.654 -34.475 115.528 1.00 48.19 732 ARG A C 1
ATOM 5768 O O . ARG A 1 732 ? -15.704 -35.544 116.128 1.00 48.19 732 ARG A O 1
ATOM 5775 N N . TRP A 1 733 ? -15.457 -33.296 116.111 1.00 39.94 733 TRP A N 1
ATOM 5776 C CA . TRP A 1 733 ? -15.504 -33.040 117.554 1.00 39.94 733 TRP A CA 1
ATOM 5777 C C . TRP A 1 733 ? -16.539 -31.924 117.790 1.00 39.94 733 TRP A C 1
ATOM 5779 O O . TRP A 1 733 ? -16.348 -30.809 117.318 1.00 39.94 733 TRP A O 1
ATOM 5789 N N . TYR A 1 734 ? -17.634 -32.263 118.462 1.00 44.81 734 TYR A N 1
ATOM 5790 C CA . TYR A 1 734 ? -18.549 -31.397 119.228 1.00 44.81 734 TYR A CA 1
ATOM 5791 C C . TYR A 1 734 ? -18.366 -31.892 120.686 1.00 44.81 734 TYR A C 1
ATOM 5793 O O . TYR A 1 734 ? -18.060 -33.071 120.856 1.00 44.81 734 TYR A O 1
ATOM 5801 N N . ASP A 1 735 ? -18.413 -31.166 121.798 1.00 40.75 735 ASP A N 1
ATOM 5802 C CA . ASP A 1 735 ? -18.945 -29.874 122.228 1.00 40.75 735 ASP A CA 1
ATOM 5803 C C . ASP A 1 735 ? -18.112 -29.417 123.447 1.00 40.75 735 ASP A C 1
ATOM 5805 O O . ASP A 1 735 ? -17.436 -30.240 124.063 1.00 40.75 735 ASP A O 1
ATOM 5809 N N . ASN A 1 736 ? -18.201 -28.142 123.839 1.00 38.34 736 ASN A N 1
ATOM 5810 C CA . ASN A 1 736 ? -18.449 -27.751 125.235 1.00 38.34 736 ASN A CA 1
ATOM 5811 C C . ASN A 1 736 ? -18.806 -26.256 125.309 1.00 38.34 736 ASN A C 1
ATOM 5813 O O . ASN A 1 736 ? -18.024 -25.418 124.875 1.00 38.34 736 ASN A O 1
ATOM 5817 N N . ALA A 1 737 ? -20.014 -26.001 125.836 1.00 39.69 737 ALA A N 1
ATOM 5818 C CA . ALA A 1 737 ? -20.424 -24.960 126.796 1.00 39.69 737 ALA A CA 1
ATOM 5819 C C . ALA A 1 737 ? -19.655 -23.619 126.797 1.00 39.69 737 ALA A C 1
ATOM 5821 O O . ALA A 1 737 ? -18.440 -23.596 126.898 1.00 39.69 737 ALA A O 1
ATOM 5822 N N . ALA A 1 738 ? -20.246 -22.431 126.869 1.00 36.12 738 ALA A N 1
ATOM 5823 C CA . ALA A 1 738 ? -21.575 -21.927 127.213 1.00 36.12 738 ALA A CA 1
ATOM 5824 C C . ALA A 1 738 ? -21.508 -20.385 126.971 1.00 36.12 738 ALA A C 1
ATOM 5826 O O . ALA A 1 738 ? -20.442 -19.876 126.620 1.00 36.12 738 ALA A O 1
ATOM 5827 N N . PRO A 1 739 ? -22.620 -19.638 127.074 1.00 59.53 739 PRO A N 1
ATOM 5828 C CA . PRO A 1 739 ? -22.876 -18.421 126.304 1.00 59.53 739 PRO A CA 1
ATOM 5829 C C . PRO A 1 739 ? -22.340 -17.154 126.980 1.00 59.53 739 PRO A C 1
ATOM 5831 O O . PRO A 1 739 ? -22.011 -17.192 128.160 1.00 59.53 739 PRO A O 1
ATOM 5834 N N . ASN A 1 740 ? -22.299 -16.048 126.223 1.00 36.44 740 ASN A N 1
ATOM 5835 C CA . ASN A 1 740 ? -22.646 -14.672 126.634 1.00 36.44 740 ASN A CA 1
ATOM 5836 C C . ASN A 1 740 ? -22.328 -13.721 125.459 1.00 36.44 740 ASN A C 1
ATOM 5838 O O . ASN A 1 740 ? -21.192 -13.632 125.016 1.00 36.44 740 ASN A O 1
ATOM 5842 N N . THR A 1 741 ? -23.349 -13.267 124.724 1.00 37.03 741 THR A N 1
ATOM 5843 C CA . THR A 1 741 ? -24.005 -11.943 124.836 1.00 37.03 741 THR A CA 1
ATOM 5844 C C . THR A 1 741 ? -23.213 -10.781 124.232 1.00 37.03 741 THR A C 1
ATOM 5846 O O . THR A 1 741 ? -22.095 -10.532 124.664 1.00 37.03 741 THR A O 1
ATOM 5849 N N . VAL A 1 742 ? -23.929 -9.998 123.399 1.00 36.97 742 VAL A N 1
ATOM 5850 C CA . VAL A 1 742 ? -23.742 -8.548 123.141 1.00 36.97 742 VAL A CA 1
ATOM 5851 C C . VAL A 1 742 ? -22.528 -8.244 122.248 1.00 36.97 742 VAL A C 1
ATOM 5853 O O . VAL A 1 742 ? -21.458 -8.783 122.450 1.00 36.97 742 VAL A O 1
ATOM 5856 N N . SER A 1 743 ? -22.520 -7.367 121.251 1.00 34.50 743 SER A N 1
ATOM 5857 C CA . SER A 1 743 ? -23.462 -6.595 120.435 1.00 34.50 743 SER A CA 1
ATOM 5858 C C . SER A 1 743 ? -22.564 -5.769 119.498 1.00 34.50 743 SER A C 1
ATOM 5860 O O . SER A 1 743 ? -21.436 -5.482 119.886 1.00 34.50 743 SER A O 1
ATOM 5862 N N . MET A 1 744 ? -23.116 -5.254 118.397 1.00 37.22 744 MET A N 1
ATOM 5863 C CA . MET A 1 744 ? -22.661 -4.023 117.720 1.00 37.22 744 MET A CA 1
ATOM 5864 C C . MET A 1 744 ? -21.310 -4.094 116.974 1.00 37.22 744 MET A C 1
ATOM 5866 O O . MET A 1 744 ? -20.260 -4.293 117.562 1.00 37.22 744 MET A O 1
ATOM 5870 N N . ILE A 1 745 ? -21.311 -4.036 115.637 1.00 40.44 745 ILE A N 1
ATOM 5871 C CA . ILE A 1 745 ? -21.367 -2.842 114.746 1.00 40.44 745 ILE A CA 1
ATOM 5872 C C . ILE A 1 745 ? -20.003 -2.713 114.024 1.00 40.44 745 ILE A C 1
ATOM 5874 O O . ILE A 1 745 ? -19.005 -3.218 114.531 1.00 40.44 745 ILE A O 1
ATOM 5878 N N . PRO A 1 746 ? -19.986 -2.170 112.792 1.00 58.25 746 PRO A N 1
ATOM 5879 C CA . PRO A 1 746 ? -19.158 -2.619 111.680 1.00 58.25 746 PRO A CA 1
ATOM 5880 C C . PRO A 1 746 ? -17.996 -1.659 111.400 1.00 58.25 746 PRO A C 1
ATOM 5882 O O . PRO A 1 746 ? -17.833 -0.669 112.106 1.00 58.25 746 PRO A O 1
ATOM 5885 N N . THR A 1 747 ? -17.224 -1.937 110.348 1.00 40.41 747 THR A N 1
ATOM 5886 C CA . THR A 1 747 ? -16.656 -0.992 109.350 1.00 40.41 747 THR A CA 1
ATOM 5887 C C . THR A 1 747 ? -15.685 -1.796 108.476 1.00 40.41 747 THR A C 1
ATOM 5889 O O . THR A 1 747 ? -14.910 -2.599 108.986 1.00 40.41 747 THR A O 1
ATOM 5892 N N . ASP A 1 748 ? -15.924 -1.888 107.170 1.00 42.78 748 ASP A N 1
ATOM 5893 C CA . ASP A 1 748 ? -15.438 -0.955 106.138 1.00 42.78 748 ASP A CA 1
ATOM 5894 C C . ASP A 1 748 ? -13.924 -0.719 106.194 1.00 42.78 748 ASP A C 1
ATOM 5896 O O . ASP A 1 748 ? -13.442 0.053 107.025 1.00 42.78 748 ASP A O 1
ATOM 5900 N N . LEU A 1 749 ? -13.209 -1.355 105.258 1.00 41.31 749 LEU A N 1
ATOM 5901 C CA . LEU A 1 749 ? -12.322 -0.694 104.289 1.00 41.31 749 LEU A CA 1
ATOM 5902 C C . LEU A 1 749 ? -11.945 -1.641 103.143 1.00 41.31 749 LEU A C 1
ATOM 5904 O O . LEU A 1 749 ? -11.590 -2.807 103.433 1.00 41.31 749 LEU A O 1
#

pLDDT: mean 73.84, std 22.56, range [24.53, 96.75]

Secondary structure (DSSP, 8-state):
-GGGGEEEEEEEEEE--SSSSB---TTTT---TTTT-EEEEEEEEEEE-HHHHS--SSS-SS---EEEEEEEEETTTT-SSGGG--EEEEEETT-SS-PPPBTTEEEEEEEEE--TTTS-SS-EEEEEEEEEEE-HHHHGGGTTSPB--EEEEEE--PBPPPSSSS---BS-EE-SSSS-SEEEPPPB-B--TTSTTTT--EE-EEEEEEE----SS-TTEEETT-S--EEEEEEEEEE-SSPBSS-EEEEEEETTSEEE--TTSEEEEEEETTTTEEEEEEE--TTB---TTSPEEEEEEEEGGGTTTTT-S--------------------------------------------------SEEEEEEEEE-SSEES-SSTTEEEEEEEEEB---EEEEE-----EEEE---------TT-EE-HHHH-SEEEEEEEEEE-SSS-EEEEEEEEEEEEEETTS-BSEEB-SEEEEPPTTSPPPEEEE-S-EEEETTS-B-EEEE--GGGBSTT--EEEE-S------------PPPTTTTTTHHHHTTS--------------------------------------S-TT--PPPPEEE-TTSPBTTTBPEEEEEEEEEEEEE-TT-EEEEEEEEEE-HHHHHHTT--EEEEEEEEEEE--SEETTEEBPS--BPPPEEEEEEEEETT----------SHHHHHHHHHHHHHHHHHHHHHHHTTTT---------------------